Protein AF-A0A1C5WA79-F1 (afdb_monomer_lite)

pLDDT: mean 76.66, std 16.66, range [36.81, 98.44]

Foldseek 3Di:
DWEWEAAPPDQETEIPDAAEAQPAFDKYKYAHDQDPQKWKKWKDQDDPDDDTDIWIWGDDPRITITTDDNVVSNVVVDQAKTKMKIFIWDDDPPDIDRRHIYIHIYHYDPNDDDDDDDDPPVVVVVVVVVVVVVVVVVVVVVVVVVVVVVVVVVVVVVVVVVVVVVVVVVVVVVVVVVVVVVVVVVVVVVVVVVVVVVVVVVVVVVVVVVVVVVVVVVVVVVVVVVVVVVVVVVVVVVVVVVVVVVVVVVVVVVVVVVVVVVVLVVLLVVLVVLLVVLVVCVVDDPVSVVVSVVSPVVSVVSVVVSVVVVVVVVVVVVVVVVVVVVVVVVVVVVVVVVVVCVPDFDWDKDWFQKDKEFQFPKWAFPWKKFWKEKDWDKDALQFPAAQVPCPQFKDWPDDKDFPDQDQFFRKTKIKDLDAPTKIKGKAQDDAQFKKKKKKFKDKPPQQKKKKWKFWADPNDTDDTPDIDIDNDRIDMDMDTHHPNTIMMIIIHDDDDDDSHDMMMMMITLTGMGRDPDDDDGGGRPPSHMDLALSNFIDIDIDAFWKKKKKFQFFFPDWDKDADDDQFGIKIKTFGDDDAQFKKKKKWQFPAQKWKFFDAELPGTDTDGGDRDIDIGIHGHHPDPDLPSPQQDDNPDNTIGIITTHNPPDDDTDTPQTGMGTDDDDDDGDDIDMDMDTDRDIKYKDWDPDDAPDAHPVRIGIPIFMDTLVVQKTKAFKDKDQFDPAWDFDPPDDDFDWGKTKHQDLFFFQDAWFDKDKRHAAEDRDQDLPDDDFHWTFYNGSRRMIMGTDGPDHDVVSVRVSRRGMMMMGGTNDMDMDGHDPVSSVSSSVDMHDRGMMMIHMPSSIMMMTIGRRHPVVVVVVVVVVVVVVVVVVVVVVD

Structure (mmCIF, N/CA/C/O backbone):
data_AF-A0A1C5WA79-F1
#
_entry.id   AF-A0A1C5WA79-F1
#
loop_
_atom_site.group_PDB
_atom_site.id
_atom_site.type_symbol
_atom_site.label_atom_id
_atom_site.label_alt_id
_atom_site.label_comp_id
_atom_site.label_asym_id
_atom_site.label_entity_id
_atom_site.label_seq_id
_atom_site.pdbx_PDB_ins_code
_atom_site.Cartn_x
_atom_site.Cartn_y
_atom_site.Cartn_z
_atom_site.occupancy
_atom_site.B_iso_or_equiv
_atom_site.auth_seq_id
_atom_site.auth_comp_id
_atom_site.auth_asym_id
_atom_site.auth_atom_id
_atom_site.pdbx_PDB_model_num
ATOM 1 N N . MET A 1 1 ? 8.486 -41.969 -95.866 1.00 78.81 1 MET A N 1
ATOM 2 C CA . MET A 1 1 ? 8.172 -42.518 -94.530 1.00 78.81 1 MET A CA 1
ATOM 3 C C . MET A 1 1 ? 8.207 -44.036 -94.614 1.00 78.81 1 MET A C 1
ATOM 5 O O . MET A 1 1 ? 7.733 -44.586 -95.599 1.00 78.81 1 MET A O 1
ATOM 9 N N . ILE A 1 2 ? 8.750 -44.704 -93.601 1.00 89.62 2 ILE A N 1
ATOM 10 C CA . ILE A 1 2 ? 8.882 -46.162 -93.512 1.00 89.62 2 ILE A CA 1
ATOM 11 C C . ILE A 1 2 ? 8.309 -46.646 -92.180 1.00 89.62 2 ILE A C 1
ATOM 13 O O . ILE A 1 2 ? 8.464 -45.978 -91.162 1.00 89.62 2 ILE A O 1
ATOM 17 N N . THR A 1 3 ? 7.625 -47.791 -92.176 1.00 89.88 3 THR A N 1
ATOM 18 C CA . THR A 1 3 ? 6.953 -48.313 -90.974 1.00 89.88 3 THR A CA 1
ATOM 19 C C . THR A 1 3 ? 7.587 -49.619 -90.511 1.00 89.88 3 THR A C 1
ATOM 21 O O . THR A 1 3 ? 7.885 -50.493 -91.325 1.00 89.88 3 THR A O 1
ATOM 24 N N . ALA A 1 4 ? 7.758 -49.758 -89.201 1.00 90.12 4 ALA A N 1
ATOM 25 C CA . ALA A 1 4 ? 8.174 -50.971 -88.521 1.00 90.12 4 ALA A CA 1
ATOM 26 C C . ALA A 1 4 ? 7.133 -51.337 -87.459 1.00 90.12 4 ALA A C 1
ATOM 28 O O . ALA A 1 4 ? 6.782 -50.517 -86.610 1.00 90.12 4 ALA A O 1
ATOM 29 N N . VAL A 1 5 ? 6.630 -52.567 -87.521 1.00 88.69 5 VAL A N 1
ATOM 30 C CA . VAL A 1 5 ? 5.665 -53.098 -86.555 1.00 88.69 5 VAL A CA 1
ATOM 31 C C . VAL A 1 5 ? 6.384 -54.154 -85.727 1.00 88.69 5 VAL A C 1
ATOM 33 O O . VAL A 1 5 ? 6.909 -55.115 -86.284 1.00 88.69 5 VAL A O 1
ATOM 36 N N . ILE A 1 6 ? 6.458 -53.937 -84.416 1.00 87.50 6 ILE A N 1
ATOM 37 C CA . ILE A 1 6 ? 7.078 -54.860 -83.465 1.00 87.50 6 ILE A CA 1
ATOM 38 C C . ILE A 1 6 ? 5.951 -55.621 -82.770 1.00 87.50 6 ILE A C 1
ATOM 40 O O . ILE A 1 6 ? 5.177 -55.034 -82.015 1.00 87.50 6 ILE A O 1
ATOM 44 N N . ASP A 1 7 ? 5.859 -56.922 -83.033 1.00 82.38 7 ASP A N 1
ATOM 45 C CA . ASP A 1 7 ? 4.868 -57.785 -82.391 1.00 82.38 7 ASP A CA 1
ATOM 46 C C . ASP A 1 7 ? 5.255 -58.109 -80.939 1.00 82.38 7 ASP A C 1
ATOM 48 O O . ASP A 1 7 ? 6.431 -58.127 -80.562 1.00 82.38 7 ASP A O 1
ATOM 52 N N . ALA A 1 8 ? 4.252 -58.414 -80.111 1.00 73.56 8 ALA A N 1
ATOM 53 C CA . ALA A 1 8 ? 4.450 -58.714 -78.696 1.00 73.56 8 ALA A CA 1
ATOM 54 C C . ALA A 1 8 ? 5.451 -59.872 -78.485 1.00 73.56 8 ALA A C 1
ATOM 56 O O . ALA A 1 8 ? 5.249 -60.987 -78.966 1.00 73.56 8 ALA A O 1
ATOM 57 N N . GLY A 1 9 ? 6.527 -59.604 -77.737 1.00 70.50 9 GLY A N 1
ATOM 58 C CA . GLY A 1 9 ? 7.600 -60.563 -77.441 1.00 70.50 9 GLY A CA 1
ATOM 59 C C . GLY A 1 9 ? 8.776 -60.558 -78.428 1.00 70.50 9 GLY A C 1
ATOM 60 O O . GLY A 1 9 ? 9.727 -61.314 -78.227 1.00 70.50 9 GLY A O 1
ATOM 61 N N . GLN A 1 10 ? 8.753 -59.719 -79.472 1.00 80.75 10 GLN A N 1
ATOM 62 C CA . GLN A 1 10 ? 9.894 -59.519 -80.369 1.00 80.75 10 GLN A CA 1
ATOM 63 C C . GLN A 1 10 ? 10.755 -58.325 -79.938 1.00 80.75 10 GLN A C 1
ATOM 65 O O . GLN A 1 10 ? 10.253 -57.243 -79.662 1.00 80.75 10 GLN A O 1
ATOM 70 N N . HIS A 1 11 ? 12.077 -58.508 -79.964 1.00 80.94 11 HIS A N 1
ATOM 71 C CA . HIS A 1 11 ? 13.063 -57.441 -79.721 1.00 80.94 11 HIS A CA 1
ATOM 72 C C . HIS A 1 11 ? 13.777 -56.989 -81.004 1.00 80.94 11 HIS A C 1
ATOM 74 O O . HIS A 1 11 ? 14.628 -56.100 -80.989 1.00 80.94 11 HIS A O 1
ATOM 80 N N . TYR A 1 12 ? 13.442 -57.609 -82.138 1.00 85.81 12 TYR A N 1
ATOM 81 C CA . TYR A 1 12 ? 13.979 -57.272 -83.447 1.00 85.81 12 TYR A CA 1
ATOM 82 C C . TYR A 1 12 ? 12.901 -57.403 -84.519 1.00 85.81 12 TYR A C 1
ATOM 84 O O . TYR A 1 12 ? 12.246 -58.440 -84.589 1.00 85.81 12 TYR A O 1
ATOM 92 N N . CYS A 1 13 ? 12.784 -56.401 -85.388 1.00 86.88 13 CYS A N 1
ATOM 93 C CA . CYS A 1 13 ? 11.954 -56.475 -86.586 1.00 86.88 13 CYS A CA 1
ATOM 94 C C . CYS A 1 13 ? 12.652 -55.824 -87.790 1.00 86.88 13 CYS A C 1
ATOM 96 O O . CYS A 1 13 ? 13.552 -54.994 -87.647 1.00 86.88 13 CYS A O 1
ATOM 98 N N . GLN A 1 14 ? 12.225 -56.188 -88.996 1.00 88.88 14 GLN A N 1
ATOM 99 C CA . GLN A 1 14 ? 12.592 -55.475 -90.217 1.00 88.88 14 GLN A CA 1
ATOM 100 C C . GLN A 1 14 ? 11.422 -54.577 -90.622 1.00 88.88 14 GLN A C 1
ATOM 102 O O . GLN A 1 14 ? 10.264 -54.980 -90.521 1.00 88.88 14 GLN A O 1
ATOM 107 N N . ALA A 1 15 ? 11.717 -53.360 -91.064 1.00 87.50 15 ALA A N 1
ATOM 108 C CA . ALA A 1 15 ? 10.700 -52.458 -91.574 1.00 87.50 15 ALA A CA 1
ATOM 109 C C . ALA A 1 15 ? 10.029 -53.008 -92.847 1.00 87.50 15 ALA A C 1
ATOM 111 O O . ALA A 1 15 ? 10.624 -53.762 -93.618 1.00 87.50 15 ALA A O 1
ATOM 112 N N . VAL A 1 16 ? 8.769 -52.624 -93.048 1.00 83.69 16 VAL A N 1
ATOM 113 C CA . VAL A 1 16 ? 7.847 -53.257 -94.007 1.00 83.69 16 VAL A CA 1
ATOM 114 C C . VAL A 1 16 ? 8.142 -52.871 -95.468 1.00 83.69 16 VAL A C 1
ATOM 116 O O . VAL A 1 16 ? 7.716 -53.567 -96.387 1.00 83.69 16 VAL A O 1
ATOM 119 N N . SER A 1 17 ? 8.895 -51.794 -95.704 1.00 84.75 17 SER A N 1
ATOM 120 C CA . SER A 1 17 ? 9.279 -51.313 -97.038 1.00 84.75 17 SER A CA 1
ATOM 121 C C . SER A 1 17 ? 10.778 -51.009 -97.125 1.00 84.75 17 SER A C 1
ATOM 123 O O . SER A 1 17 ? 11.449 -50.898 -96.103 1.00 84.75 17 SER A O 1
ATOM 125 N N . ASP A 1 18 ? 11.298 -50.843 -98.342 1.00 88.06 18 ASP A N 1
ATOM 126 C CA . ASP A 1 18 ? 12.673 -50.384 -98.570 1.00 88.06 18 ASP A CA 1
ATOM 127 C C . ASP A 1 18 ? 12.715 -48.841 -98.669 1.00 88.06 18 ASP A C 1
ATOM 129 O O . ASP A 1 18 ? 11.763 -48.207 -99.131 1.00 88.06 18 ASP A O 1
ATOM 133 N N . LEU A 1 19 ? 13.822 -48.240 -98.235 1.00 89.44 19 LEU A N 1
ATOM 134 C CA . LEU A 1 19 ? 14.186 -46.831 -98.424 1.00 89.44 19 LEU A CA 1
ATOM 135 C C . LEU A 1 19 ? 15.021 -46.663 -99.698 1.00 89.44 19 LEU A C 1
ATOM 137 O O . LEU A 1 19 ? 15.555 -47.638 -100.226 1.00 89.44 19 LEU A O 1
ATOM 141 N N . TRP A 1 20 ? 15.191 -45.425 -100.163 1.00 87.88 20 TRP A N 1
ATOM 142 C CA . TRP A 1 20 ? 16.032 -45.098 -101.319 1.00 87.88 20 TRP A CA 1
ATOM 143 C C . TRP A 1 20 ? 17.112 -44.083 -100.954 1.00 87.88 20 TRP A C 1
ATOM 145 O O . TRP A 1 20 ? 16.859 -43.136 -100.212 1.00 87.88 20 TRP A O 1
ATOM 155 N N . GLN A 1 21 ? 18.312 -44.262 -101.506 1.00 86.62 21 GLN A N 1
ATOM 156 C CA . GLN A 1 21 ? 19.417 -43.322 -101.320 1.00 86.62 21 GLN A CA 1
ATOM 157 C C . GLN A 1 21 ? 19.034 -41.929 -101.857 1.00 86.62 21 GLN A C 1
ATOM 159 O O . GLN A 1 21 ? 18.347 -41.827 -102.879 1.00 86.62 21 GLN A O 1
ATOM 164 N N . TRP A 1 22 ? 19.461 -40.855 -101.188 1.00 83.81 22 TRP A N 1
ATOM 165 C CA . TRP A 1 22 ? 19.121 -39.453 -101.520 1.00 83.81 22 TRP A CA 1
ATOM 166 C C . TRP A 1 22 ? 17.640 -39.072 -101.366 1.00 83.81 22 TRP A C 1
ATOM 168 O O . TRP A 1 22 ? 17.233 -37.999 -101.807 1.00 83.81 22 TRP A O 1
ATOM 178 N N . ASP A 1 23 ? 16.801 -39.949 -100.815 1.00 84.88 23 ASP A N 1
ATOM 179 C CA . ASP A 1 23 ? 15.409 -39.626 -100.502 1.00 84.88 23 ASP A CA 1
ATOM 180 C C . ASP A 1 23 ? 15.348 -38.993 -99.110 1.00 84.88 23 ASP A C 1
ATOM 182 O O . ASP A 1 23 ? 15.160 -39.690 -98.123 1.00 84.88 23 ASP A O 1
ATOM 186 N N . TYR A 1 24 ? 15.620 -37.693 -99.014 1.00 87.06 24 TYR A N 1
ATOM 187 C CA . TYR A 1 24 ? 15.736 -36.988 -97.734 1.00 87.06 24 TYR A CA 1
ATOM 188 C C . TYR A 1 24 ? 14.386 -36.780 -97.026 1.00 87.06 24 TYR A C 1
ATOM 190 O O . TYR A 1 24 ? 13.317 -36.856 -97.633 1.00 87.06 24 TYR A O 1
ATOM 198 N N . GLY A 1 25 ? 14.431 -36.504 -95.720 1.00 82.50 25 GLY A N 1
ATOM 199 C CA . GLY A 1 25 ? 13.254 -36.205 -94.899 1.00 82.50 25 GLY A CA 1
ATOM 200 C C . GLY A 1 25 ? 12.413 -37.433 -94.536 1.00 82.50 25 GLY A C 1
ATOM 201 O O . GLY A 1 25 ? 11.238 -37.310 -94.192 1.00 82.50 25 GLY A O 1
ATOM 202 N N . GLN A 1 26 ? 12.984 -38.635 -94.627 1.00 89.81 26 GLN A N 1
ATOM 203 C CA . GLN A 1 26 ? 12.268 -39.868 -94.305 1.00 89.81 26 GLN A CA 1
ATOM 204 C C . GLN A 1 26 ? 12.088 -40.019 -92.796 1.00 89.81 26 GLN A C 1
ATOM 206 O O . GLN A 1 26 ? 12.969 -39.710 -92.000 1.00 89.81 26 GLN A O 1
ATOM 211 N N . THR A 1 27 ? 10.950 -40.577 -92.401 1.00 91.06 27 THR A N 1
ATOM 212 C CA . THR A 1 27 ? 10.601 -40.831 -90.998 1.00 91.06 27 THR A CA 1
ATOM 213 C C . THR A 1 27 ? 10.370 -42.321 -90.794 1.00 91.06 27 THR A C 1
ATOM 215 O O . THR A 1 27 ? 9.658 -42.939 -91.590 1.00 91.06 27 THR A O 1
ATOM 218 N N . LEU A 1 28 ? 10.953 -42.885 -89.737 1.00 93.06 28 LEU A N 1
ATOM 219 C CA . LEU A 1 28 ? 10.660 -44.213 -89.214 1.00 93.06 28 LEU A CA 1
ATOM 220 C C . LEU A 1 28 ? 9.462 -44.130 -88.264 1.00 93.06 28 LEU A C 1
ATOM 222 O O . LEU A 1 28 ? 9.499 -43.419 -87.263 1.00 93.06 28 LEU A O 1
ATOM 226 N N . ARG A 1 29 ? 8.418 -44.895 -88.566 1.00 93.44 29 ARG A N 1
ATOM 227 C CA . ARG A 1 29 ? 7.208 -45.038 -87.758 1.00 93.44 29 ARG A CA 1
ATOM 228 C C . ARG A 1 29 ? 7.215 -46.397 -87.064 1.00 93.44 29 ARG A C 1
ATOM 230 O O . ARG A 1 29 ? 7.188 -47.419 -87.746 1.00 93.44 29 ARG A O 1
ATOM 237 N N . ILE A 1 30 ? 7.255 -46.417 -85.736 1.00 91.81 30 ILE A N 1
ATOM 238 C CA . ILE A 1 30 ? 7.292 -47.632 -84.912 1.00 91.81 30 ILE A CA 1
ATOM 239 C C . ILE A 1 30 ? 5.918 -47.851 -84.277 1.00 91.81 30 ILE A C 1
ATOM 241 O O . ILE A 1 30 ? 5.341 -46.934 -83.690 1.00 91.81 30 ILE A O 1
ATOM 245 N N . GLN A 1 31 ? 5.387 -49.063 -84.421 1.00 88.94 31 GLN A N 1
ATOM 246 C CA . GLN A 1 31 ? 4.061 -49.456 -83.936 1.00 88.94 31 GLN A CA 1
ATOM 247 C C . GLN A 1 31 ? 4.096 -50.846 -83.291 1.00 88.94 31 GLN A C 1
ATOM 249 O O . GLN A 1 31 ? 5.039 -51.607 -83.496 1.00 88.94 31 GLN A O 1
ATOM 254 N N . GLY A 1 32 ? 3.049 -51.193 -82.537 1.00 82.69 32 GLY A N 1
ATOM 255 C CA . GLY A 1 32 ? 2.876 -52.521 -81.924 1.00 82.69 32 GLY A CA 1
ATOM 256 C C . GLY A 1 32 ? 3.444 -52.654 -80.506 1.00 82.69 32 GLY A C 1
ATOM 257 O O . GLY A 1 32 ? 3.037 -53.546 -79.766 1.00 82.69 32 GLY A O 1
ATOM 258 N N . VAL A 1 33 ? 4.285 -51.708 -80.078 1.00 83.25 33 VAL A N 1
ATOM 259 C CA . VAL A 1 33 ? 4.837 -51.621 -78.717 1.00 83.25 33 VAL A CA 1
ATOM 260 C C . VAL A 1 33 ? 4.522 -50.273 -78.074 1.00 83.25 33 VAL A C 1
ATOM 262 O O . VAL A 1 33 ? 4.449 -49.246 -78.747 1.00 83.25 33 VAL A O 1
ATOM 265 N N . LYS A 1 34 ? 4.330 -50.268 -76.750 1.00 82.94 34 LYS A N 1
ATOM 266 C CA . LYS A 1 34 ? 4.035 -49.050 -75.988 1.00 82.94 34 LYS A CA 1
ATOM 267 C C . LYS A 1 34 ? 5.338 -48.381 -75.554 1.00 82.94 34 LYS A C 1
ATOM 269 O O . LYS A 1 34 ? 5.921 -48.769 -74.546 1.00 82.94 34 LYS A O 1
ATOM 274 N N . LEU A 1 35 ? 5.772 -47.380 -76.313 1.00 85.19 35 LEU A N 1
ATOM 275 C CA . LEU A 1 35 ? 6.952 -46.573 -75.998 1.00 85.19 35 LEU A CA 1
ATOM 276 C C . LEU A 1 35 ? 6.569 -45.315 -75.186 1.00 85.19 35 LEU A C 1
ATOM 278 O O . LEU A 1 35 ? 5.419 -44.867 -75.265 1.00 85.19 35 LEU A O 1
ATOM 282 N N . PRO A 1 36 ? 7.492 -44.739 -74.390 1.00 85.12 36 PRO A N 1
ATOM 283 C CA . PRO A 1 36 ? 7.267 -43.477 -73.679 1.00 85.12 36 PRO A CA 1
ATOM 284 C C . PRO A 1 36 ? 6.944 -42.304 -74.620 1.00 85.12 36 PRO A C 1
ATOM 286 O O . PRO A 1 36 ? 7.190 -42.377 -75.825 1.00 85.12 36 PRO A O 1
ATOM 289 N N . ALA A 1 37 ? 6.425 -41.197 -74.069 1.00 85.81 37 ALA A N 1
ATOM 290 C CA . ALA A 1 37 ? 6.042 -40.006 -74.844 1.00 85.81 37 ALA A CA 1
ATOM 291 C C . ALA A 1 37 ? 7.196 -39.435 -75.695 1.00 85.81 37 ALA A C 1
ATOM 293 O O . ALA A 1 37 ? 6.962 -38.953 -76.802 1.00 85.81 37 ALA A O 1
ATOM 294 N N . ALA A 1 38 ? 8.432 -39.549 -75.202 1.00 86.94 38 ALA A N 1
ATOM 295 C CA . ALA A 1 38 ? 9.655 -39.304 -75.952 1.00 86.94 38 ALA A CA 1
ATOM 296 C C . ALA A 1 38 ? 10.641 -40.454 -75.706 1.00 86.94 38 ALA A C 1
ATOM 298 O O . ALA A 1 38 ? 10.793 -40.890 -74.565 1.00 86.94 38 ALA A O 1
ATOM 299 N N . VAL A 1 39 ? 11.291 -40.954 -76.758 1.00 87.12 39 VAL A N 1
ATOM 300 C CA . VAL A 1 39 ? 12.211 -42.101 -76.673 1.00 87.12 39 VAL A CA 1
ATOM 301 C C . VAL A 1 39 ? 13.469 -41.861 -77.500 1.00 87.12 39 VAL A C 1
ATOM 303 O O . VAL A 1 39 ? 13.399 -41.320 -78.604 1.00 87.12 39 VAL A O 1
ATOM 306 N N . GLU A 1 40 ? 14.627 -42.255 -76.975 1.00 88.56 40 GLU A N 1
ATOM 307 C CA . GLU A 1 40 ? 15.891 -42.144 -77.698 1.00 88.56 40 GLU A CA 1
ATOM 308 C C . GLU A 1 40 ? 16.052 -43.300 -78.694 1.00 88.56 40 GLU A C 1
ATOM 310 O O . GLU A 1 40 ? 15.905 -44.477 -78.350 1.00 88.56 40 GLU A O 1
ATOM 315 N N . VAL A 1 41 ? 16.373 -42.959 -79.944 1.00 89.81 41 VAL A N 1
ATOM 316 C CA . VAL A 1 41 ? 16.625 -43.924 -81.013 1.00 89.81 41 VAL A CA 1
ATOM 317 C C . VAL A 1 41 ? 17.952 -43.615 -81.688 1.00 89.81 41 VAL A C 1
ATOM 319 O O . VAL A 1 41 ? 18.167 -42.527 -82.227 1.00 89.81 41 VAL A O 1
ATOM 322 N N . GLN A 1 42 ? 18.846 -44.596 -81.678 1.00 90.94 42 GLN A N 1
ATOM 323 C CA . GLN A 1 42 ? 20.182 -44.487 -82.255 1.00 90.94 42 GLN A CA 1
ATOM 324 C C . GLN A 1 42 ? 20.222 -45.191 -83.609 1.00 90.94 42 GLN A C 1
ATOM 326 O O . GLN A 1 42 ? 19.896 -46.373 -83.704 1.00 90.94 42 GLN A O 1
ATOM 331 N N . PHE A 1 43 ? 20.618 -44.478 -84.663 1.00 91.62 43 PHE A N 1
ATOM 332 C CA . PHE A 1 43 ? 20.709 -45.019 -86.018 1.00 91.62 43 PHE A CA 1
ATOM 333 C C . PHE A 1 43 ? 22.155 -45.322 -86.403 1.00 91.62 43 PHE A C 1
ATOM 335 O O . PHE A 1 43 ? 23.038 -44.508 -86.153 1.00 91.62 43 PHE A O 1
ATOM 342 N N . SER A 1 44 ? 22.404 -46.454 -87.058 1.00 88.94 44 SER A N 1
ATOM 343 C CA . SER A 1 44 ? 23.724 -46.812 -87.590 1.00 88.94 44 SER A CA 1
ATOM 344 C C . SER A 1 44 ? 23.610 -47.666 -88.847 1.00 88.94 44 SER A C 1
ATOM 346 O O . SER A 1 44 ? 22.622 -48.364 -89.041 1.00 88.94 44 SER A O 1
ATOM 348 N N . THR A 1 45 ? 24.625 -47.651 -89.706 1.00 85.44 45 THR A N 1
ATOM 349 C CA . THR A 1 45 ? 24.726 -48.568 -90.856 1.00 85.44 45 THR A CA 1
ATOM 350 C C . THR A 1 45 ? 25.392 -49.900 -90.499 1.00 85.44 45 THR A C 1
ATOM 352 O O . THR A 1 45 ? 25.440 -50.808 -91.330 1.00 85.44 45 THR A O 1
ATOM 355 N N . THR A 1 46 ? 25.876 -50.067 -89.262 1.00 81.06 46 THR A N 1
ATOM 356 C CA . THR A 1 46 ? 26.464 -51.320 -88.770 1.00 81.06 46 THR A CA 1
ATOM 357 C C . THR A 1 46 ? 25.613 -51.946 -87.661 1.00 81.06 46 THR A C 1
ATOM 359 O O . THR A 1 46 ? 24.945 -51.265 -86.889 1.00 81.06 46 THR A O 1
ATOM 362 N N . GLU A 1 47 ? 25.601 -53.282 -87.584 1.00 78.38 47 GLU A N 1
ATOM 363 C CA . GLU A 1 47 ? 24.656 -53.999 -86.711 1.00 78.38 47 GLU A CA 1
ATOM 364 C C . GLU A 1 47 ? 25.095 -54.071 -85.234 1.00 78.38 47 GLU A C 1
ATOM 366 O O . GLU A 1 47 ? 24.244 -54.224 -84.357 1.00 78.38 47 GLU A O 1
ATOM 371 N N . ARG A 1 48 ? 26.402 -54.038 -84.928 1.00 65.25 48 ARG A N 1
ATOM 372 C CA . ARG A 1 48 ? 26.897 -54.274 -83.551 1.00 65.25 48 ARG A CA 1
ATOM 373 C C . ARG A 1 48 ? 28.075 -53.409 -83.088 1.00 65.25 48 ARG A C 1
ATOM 375 O O . ARG A 1 48 ? 28.348 -53.419 -81.893 1.00 65.25 48 ARG A O 1
ATOM 382 N N . ILE A 1 49 ? 28.782 -52.697 -83.975 1.00 53.66 49 ILE A N 1
ATOM 383 C CA . ILE A 1 49 ? 29.948 -51.855 -83.630 1.00 53.66 49 ILE A CA 1
ATOM 384 C C . ILE A 1 49 ? 30.072 -50.741 -84.687 1.00 53.66 49 ILE A C 1
ATOM 386 O O . ILE A 1 49 ? 30.302 -51.046 -85.859 1.00 53.66 49 ILE A O 1
ATOM 390 N N . GLY A 1 50 ? 29.897 -49.470 -84.313 1.00 63.84 50 GLY A N 1
ATOM 391 C CA . GLY A 1 50 ? 30.054 -48.334 -85.232 1.00 63.84 50 GLY A CA 1
ATOM 392 C C . GLY A 1 50 ? 29.565 -46.997 -84.673 1.00 63.84 50 GLY A C 1
ATOM 393 O O . GLY A 1 50 ? 29.032 -46.942 -83.567 1.00 63.84 50 GLY A O 1
ATOM 394 N N . GLU A 1 51 ? 29.757 -45.928 -85.449 1.00 74.06 51 GLU A N 1
ATOM 395 C CA . GLU A 1 51 ? 29.215 -44.598 -85.153 1.00 74.06 51 GLU A CA 1
ATOM 396 C C . GLU A 1 51 ? 27.683 -44.615 -85.261 1.00 74.06 51 GLU A C 1
ATOM 398 O O . GLU A 1 51 ? 27.105 -45.161 -86.209 1.00 74.06 51 GLU A O 1
ATOM 403 N N . THR A 1 52 ? 27.021 -44.031 -84.265 1.00 83.69 52 THR A N 1
ATOM 404 C CA . THR A 1 52 ? 25.563 -43.911 -84.198 1.00 83.69 52 THR A CA 1
ATOM 405 C C . THR A 1 52 ? 25.147 -42.450 -84.278 1.00 83.69 52 THR A C 1
ATOM 407 O O . THR A 1 52 ? 25.781 -41.586 -83.675 1.00 83.69 52 THR A O 1
ATOM 410 N N . VAL A 1 53 ? 24.030 -42.174 -84.946 1.00 85.06 53 VAL A N 1
ATOM 411 C CA . VAL A 1 53 ? 23.382 -40.861 -84.947 1.00 85.06 53 VAL A CA 1
ATOM 412 C C . VAL A 1 53 ? 22.093 -40.943 -84.139 1.00 85.06 53 VAL A C 1
ATOM 414 O O . VAL A 1 53 ? 21.166 -41.666 -84.505 1.00 85.06 53 VAL A O 1
ATOM 417 N N . THR A 1 54 ? 22.026 -40.187 -83.048 1.00 88.31 54 THR A N 1
ATOM 418 C CA . THR A 1 54 ? 20.869 -40.177 -82.146 1.00 88.31 54 THR A CA 1
ATOM 419 C C . THR A 1 54 ? 19.761 -39.249 -82.649 1.00 88.31 54 THR A C 1
ATOM 421 O O . THR A 1 54 ? 20.010 -38.147 -83.160 1.00 88.31 54 THR A O 1
ATOM 424 N N . ARG A 1 55 ? 18.512 -39.693 -82.492 1.00 88.25 55 ARG A N 1
ATOM 425 C CA . ARG A 1 55 ? 17.285 -38.916 -82.701 1.00 88.25 55 ARG A CA 1
ATOM 426 C C . ARG A 1 55 ? 16.285 -39.218 -81.591 1.00 88.25 55 ARG A C 1
ATOM 428 O O . ARG A 1 55 ? 16.319 -40.285 -80.988 1.00 88.25 55 ARG A O 1
ATOM 435 N N . ILE A 1 56 ? 15.385 -38.271 -81.350 1.00 88.38 56 ILE A N 1
ATOM 436 C CA . ILE A 1 56 ? 14.278 -38.444 -80.411 1.00 88.38 56 ILE A CA 1
ATOM 437 C C . ILE A 1 56 ? 13.024 -38.807 -81.199 1.00 88.38 56 ILE A C 1
ATOM 439 O O . ILE A 1 56 ? 12.649 -38.101 -82.136 1.00 88.38 56 ILE A O 1
ATOM 443 N N . GLY A 1 57 ? 12.402 -39.917 -80.820 1.00 87.75 57 GLY A N 1
ATOM 444 C CA . GLY A 1 57 ? 11.075 -40.306 -81.266 1.00 87.75 57 GLY A CA 1
ATOM 445 C C . GLY A 1 57 ? 9.997 -39.671 -80.410 1.00 87.75 57 GLY A C 1
ATOM 446 O O . GLY A 1 57 ? 10.132 -39.649 -79.188 1.00 87.75 57 GLY A O 1
ATOM 447 N N . VAL A 1 58 ? 8.923 -39.193 -81.035 1.00 88.62 58 VAL A N 1
ATOM 448 C CA . VAL A 1 58 ? 7.749 -38.657 -80.333 1.00 88.62 58 VAL A CA 1
ATOM 449 C C . VAL A 1 58 ? 6.604 -39.648 -80.467 1.00 88.62 58 VAL A C 1
ATOM 451 O O . VAL A 1 58 ? 6.265 -40.057 -81.578 1.00 88.62 58 VAL A O 1
ATOM 454 N N . THR A 1 59 ? 6.015 -40.033 -79.335 1.00 87.75 59 THR A N 1
ATOM 455 C CA . THR A 1 59 ? 4.907 -40.990 -79.291 1.00 87.75 59 THR A CA 1
ATOM 456 C C . THR A 1 59 ? 3.590 -40.265 -79.061 1.00 87.75 59 THR A C 1
ATOM 458 O O . THR A 1 59 ? 3.382 -39.660 -78.009 1.00 87.75 59 THR A O 1
ATOM 461 N N . GLN A 1 60 ? 2.674 -40.375 -80.019 1.00 84.12 60 GLN A N 1
ATOM 462 C CA . GLN A 1 60 ? 1.286 -39.930 -79.884 1.00 84.12 60 GLN A CA 1
ATOM 463 C C . GLN A 1 60 ? 0.359 -41.092 -80.240 1.00 84.12 60 GLN A C 1
ATOM 465 O O . GLN A 1 60 ? 0.598 -41.815 -81.203 1.00 84.12 60 GLN A O 1
ATOM 470 N N . GLU A 1 61 ? -0.658 -41.319 -79.406 1.00 81.25 61 GLU A N 1
ATOM 471 C CA . GLU A 1 61 ? -1.674 -42.369 -79.608 1.00 81.25 61 GLU A CA 1
ATOM 472 C C . GLU A 1 61 ? -1.103 -43.784 -79.871 1.00 81.25 61 GLU A C 1
ATOM 474 O O . GLU A 1 61 ? -1.688 -44.591 -80.588 1.00 81.25 61 GLU A O 1
ATOM 479 N N . GLY A 1 62 ? 0.050 -44.112 -79.271 1.00 78.94 62 GLY A N 1
ATOM 480 C CA . GLY A 1 62 ? 0.683 -45.434 -79.395 1.00 78.94 62 GLY A CA 1
ATOM 481 C C . GLY A 1 62 ? 1.502 -45.648 -80.674 1.00 78.94 62 GLY A C 1
ATOM 482 O O . GLY A 1 62 ? 1.897 -46.777 -80.960 1.00 78.94 62 GLY A O 1
ATOM 483 N N . VAL A 1 63 ? 1.773 -44.580 -81.428 1.00 86.81 63 VAL A N 1
ATOM 484 C CA . VAL A 1 63 ? 2.645 -44.579 -82.606 1.00 86.81 63 VAL A CA 1
ATOM 485 C C . VAL A 1 63 ? 3.826 -43.656 -82.346 1.00 86.81 63 VAL A C 1
ATOM 487 O O . VAL A 1 63 ? 3.632 -42.489 -82.009 1.00 86.81 63 VAL A O 1
ATOM 490 N N . THR A 1 64 ? 5.041 -44.165 -82.528 1.00 91.50 64 THR A N 1
ATOM 491 C CA . THR A 1 64 ? 6.263 -43.369 -82.375 1.00 91.50 64 THR A CA 1
ATOM 492 C C . THR A 1 64 ? 6.823 -43.007 -83.738 1.00 91.50 64 THR A C 1
ATOM 494 O O . THR A 1 64 ? 7.110 -43.891 -84.545 1.00 91.50 64 THR A O 1
ATOM 497 N N . GLU A 1 65 ? 7.016 -41.717 -83.992 1.00 91.69 65 GLU A N 1
ATOM 498 C CA . GLU A 1 65 ? 7.638 -41.224 -85.221 1.00 91.69 65 GLU A CA 1
ATOM 499 C C . GLU A 1 65 ? 9.024 -40.652 -84.938 1.00 91.69 65 GLU A C 1
ATOM 501 O O . GLU A 1 65 ? 9.217 -39.870 -84.006 1.00 91.69 65 GLU A O 1
ATOM 506 N N . VAL A 1 66 ? 9.998 -41.072 -85.746 1.00 91.81 66 VAL A N 1
ATOM 507 C CA . VAL A 1 66 ? 11.411 -40.731 -85.585 1.00 91.81 66 VAL A CA 1
ATOM 508 C C . VAL A 1 66 ? 11.990 -40.327 -86.940 1.00 91.81 66 VAL A C 1
ATOM 510 O O . VAL A 1 66 ? 11.955 -41.132 -87.872 1.00 91.81 66 VAL A O 1
ATOM 513 N N . PRO A 1 67 ? 12.546 -39.119 -87.105 1.00 91.56 67 PRO A N 1
ATOM 514 C CA . PRO A 1 67 ? 13.188 -38.741 -88.360 1.00 91.56 67 PRO A CA 1
ATOM 515 C C . PRO A 1 67 ? 14.456 -39.575 -88.585 1.00 91.56 67 PRO A C 1
ATOM 517 O O . PRO A 1 67 ? 15.302 -39.679 -87.697 1.00 91.56 67 PRO A O 1
ATOM 520 N N . ILE A 1 68 ? 14.603 -40.155 -89.774 1.00 90.56 68 ILE A N 1
ATOM 521 C CA . ILE A 1 68 ? 15.808 -40.882 -90.180 1.00 90.56 68 ILE A CA 1
ATOM 522 C C . ILE A 1 68 ? 16.860 -39.845 -90.582 1.00 90.56 68 ILE A C 1
ATOM 524 O O . ILE A 1 68 ? 16.550 -38.945 -91.360 1.00 90.56 68 ILE A O 1
ATOM 528 N N . PRO A 1 69 ? 18.099 -39.922 -90.069 1.00 90.25 69 PRO A N 1
ATOM 529 C CA . PRO A 1 69 ? 19.142 -38.981 -90.454 1.00 90.25 69 PRO A CA 1
ATOM 530 C C . PRO A 1 69 ? 19.449 -39.048 -91.954 1.00 90.25 69 PRO A C 1
ATOM 532 O O . PRO A 1 69 ? 19.867 -40.091 -92.458 1.00 90.25 69 PRO A O 1
ATOM 535 N N . ASP A 1 70 ? 19.310 -37.912 -92.639 1.00 87.00 70 ASP A N 1
ATOM 536 C CA . ASP A 1 70 ? 19.573 -37.794 -94.077 1.00 87.00 70 ASP A CA 1
ATOM 537 C C . ASP A 1 70 ? 20.992 -38.236 -94.452 1.00 87.00 70 ASP A C 1
ATOM 539 O O . ASP A 1 70 ? 21.175 -38.910 -95.459 1.00 87.00 70 ASP A O 1
ATOM 543 N N . THR A 1 71 ? 21.981 -37.981 -93.591 1.00 86.38 71 THR A N 1
ATOM 544 C CA . THR A 1 71 ? 23.377 -38.412 -93.782 1.00 86.38 71 THR A CA 1
ATOM 545 C C . THR A 1 71 ? 23.530 -39.929 -93.914 1.00 86.38 71 THR A C 1
ATOM 547 O O . THR A 1 71 ? 24.402 -40.408 -94.635 1.00 86.38 71 THR A O 1
ATOM 550 N N . LEU A 1 72 ? 22.664 -40.716 -93.266 1.00 86.88 72 LEU A N 1
ATOM 551 C CA . LEU A 1 72 ? 22.670 -42.173 -93.401 1.00 86.88 72 LEU A CA 1
ATOM 552 C C . LEU A 1 72 ? 21.959 -42.628 -94.684 1.00 86.88 72 LEU A C 1
ATOM 554 O O . LEU A 1 72 ? 22.240 -43.718 -95.173 1.00 86.88 72 LEU A O 1
ATOM 558 N N . LEU A 1 73 ? 21.098 -41.795 -95.275 1.00 86.75 73 LEU A N 1
ATOM 559 C CA . LEU A 1 73 ? 20.466 -42.020 -96.583 1.00 86.75 73 LEU A CA 1
ATOM 560 C C . LEU A 1 73 ? 21.366 -41.609 -97.760 1.00 86.75 73 LEU A C 1
ATOM 562 O O . LEU A 1 73 ? 21.038 -41.901 -98.906 1.00 86.75 73 LEU A O 1
ATOM 566 N N . GLU A 1 74 ? 22.509 -40.972 -97.499 1.00 85.12 74 GLU A N 1
ATOM 567 C CA . GLU A 1 74 ? 23.556 -40.718 -98.502 1.00 85.12 74 GLU A CA 1
ATOM 568 C C . GLU A 1 74 ? 24.480 -41.927 -98.689 1.00 85.12 74 GLU A C 1
ATOM 570 O O . GLU A 1 74 ? 25.057 -42.117 -99.759 1.00 85.12 74 GLU A O 1
ATOM 575 N N . GLY A 1 75 ? 24.625 -42.769 -97.659 1.00 72.31 75 GLY A N 1
ATOM 576 C CA . GLY A 1 75 ? 25.328 -44.054 -97.745 1.00 72.31 75 GLY A CA 1
ATOM 577 C C . GLY A 1 75 ? 26.833 -43.960 -98.021 1.00 72.31 75 GLY A C 1
ATOM 578 O O . GLY A 1 75 ? 27.424 -44.939 -98.470 1.00 72.31 75 GLY A O 1
ATOM 579 N N . GLY A 1 76 ? 27.460 -42.798 -97.800 1.00 72.44 76 GLY A N 1
ATOM 580 C CA . GLY A 1 76 ? 28.892 -42.592 -98.059 1.00 72.44 76 GLY A CA 1
ATOM 581 C C . GLY A 1 76 ? 29.286 -42.774 -99.530 1.00 72.44 76 GLY A C 1
ATOM 582 O O . GLY A 1 76 ? 30.362 -43.293 -99.806 1.00 72.44 76 GLY A O 1
ATOM 583 N N . GLU A 1 77 ? 28.394 -42.411 -100.461 1.00 66.19 77 GLU A N 1
ATOM 584 C CA . GLU A 1 77 ? 28.553 -42.584 -101.919 1.00 66.19 77 GLU A CA 1
ATOM 585 C C . GLU A 1 77 ? 28.656 -44.046 -102.397 1.00 66.19 77 GLU A C 1
ATOM 587 O O . GLU A 1 77 ? 29.053 -44.318 -103.533 1.00 66.19 77 GLU A O 1
ATOM 592 N N . THR A 1 78 ? 28.249 -45.012 -101.565 1.00 71.50 78 THR A N 1
ATOM 593 C CA . THR A 1 78 ? 28.146 -46.409 -102.004 1.00 71.50 78 THR A CA 1
ATOM 594 C C . THR A 1 78 ? 27.153 -46.558 -103.159 1.00 71.50 78 THR A C 1
ATOM 596 O O . THR A 1 78 ? 26.111 -45.903 -103.204 1.00 71.50 78 THR A O 1
ATOM 599 N N . THR A 1 79 ? 27.469 -47.461 -104.085 1.00 76.75 79 THR A N 1
ATOM 600 C CA . THR A 1 79 ? 26.607 -47.847 -105.216 1.00 76.75 79 THR A CA 1
ATOM 601 C C . THR A 1 79 ? 25.888 -49.178 -104.975 1.00 76.75 79 THR A C 1
ATOM 603 O O . THR A 1 79 ? 25.187 -49.669 -105.858 1.00 76.75 79 THR A O 1
ATOM 606 N N . GLN A 1 80 ? 26.061 -49.772 -103.790 1.00 83.56 80 GLN A N 1
ATOM 607 C CA . GLN A 1 80 ? 25.421 -51.023 -103.381 1.00 83.56 80 GLN A CA 1
ATOM 608 C C . GLN A 1 80 ? 24.355 -50.767 -102.317 1.00 83.56 80 GLN A C 1
ATOM 610 O O . GLN A 1 80 ? 24.526 -49.893 -101.469 1.00 83.56 80 GLN A O 1
ATOM 615 N N . ASP A 1 81 ? 23.289 -51.567 -102.335 1.00 89.00 81 ASP A N 1
ATOM 616 C CA . ASP A 1 81 ? 22.261 -51.551 -101.294 1.00 89.00 81 ASP A CA 1
ATOM 617 C C . ASP A 1 81 ? 22.875 -51.805 -99.910 1.00 89.00 81 ASP A C 1
ATOM 619 O O . ASP A 1 81 ? 23.758 -52.652 -99.747 1.00 89.00 81 ASP A O 1
ATOM 623 N N . TYR A 1 82 ? 22.377 -51.099 -98.900 1.00 89.75 82 TYR A N 1
ATOM 624 C CA . TYR A 1 82 ? 22.870 -51.195 -97.527 1.00 89.75 82 TYR A CA 1
ATOM 625 C C . TYR A 1 82 ? 21.719 -51.140 -96.522 1.00 89.75 82 TYR A C 1
ATOM 627 O O . TYR A 1 82 ? 20.573 -50.872 -96.877 1.00 89.75 82 TYR A O 1
ATOM 635 N N . THR A 1 83 ? 22.002 -51.434 -95.255 1.00 90.81 83 THR A N 1
ATOM 636 C CA . THR A 1 83 ? 20.985 -51.473 -94.197 1.00 90.81 83 THR A CA 1
ATOM 637 C C . THR A 1 83 ? 21.278 -50.406 -93.157 1.00 90.81 83 THR A C 1
ATOM 639 O O . THR A 1 83 ? 22.406 -50.298 -92.683 1.00 90.81 83 THR A O 1
ATOM 642 N N . ILE A 1 84 ? 20.250 -49.655 -92.769 1.00 91.94 84 ILE A N 1
ATOM 643 C CA . ILE A 1 84 ? 20.261 -48.798 -91.586 1.00 91.94 84 ILE A CA 1
ATOM 644 C C . ILE A 1 84 ? 19.563 -49.553 -90.454 1.00 91.94 84 ILE A C 1
ATOM 646 O O . ILE A 1 84 ? 18.450 -50.054 -90.611 1.00 91.94 84 ILE A O 1
ATOM 650 N N . TYR A 1 85 ? 20.210 -49.621 -89.302 1.00 91.06 85 TYR A N 1
ATOM 651 C CA . TYR A 1 85 ? 19.675 -50.149 -88.058 1.00 91.06 85 TYR A CA 1
ATOM 652 C C . TYR A 1 85 ? 19.274 -48.997 -87.143 1.00 91.06 85 TYR A C 1
ATOM 654 O O . TYR A 1 85 ? 20.034 -48.047 -86.984 1.00 91.06 85 TYR A O 1
ATOM 662 N N . ALA A 1 86 ? 18.099 -49.098 -86.532 1.00 91.38 86 ALA A N 1
ATOM 663 C CA . ALA A 1 86 ? 17.648 -48.225 -85.460 1.00 91.38 86 ALA A CA 1
ATOM 664 C C . ALA A 1 86 ? 17.570 -49.025 -84.156 1.00 91.38 86 ALA A C 1
ATOM 666 O O . ALA A 1 86 ? 16.935 -50.080 -84.104 1.00 91.38 86 ALA A O 1
ATOM 667 N N . PHE A 1 87 ? 18.212 -48.525 -83.110 1.00 89.75 87 PHE A N 1
ATOM 668 C CA . PHE A 1 87 ? 18.247 -49.118 -81.779 1.00 89.75 87 PHE A CA 1
ATOM 669 C C . PHE A 1 87 ? 17.428 -48.237 -80.842 1.00 89.75 87 PHE A C 1
ATOM 671 O O . PHE A 1 87 ? 17.794 -47.090 -80.591 1.00 89.75 87 PHE A O 1
ATOM 678 N N . VAL A 1 88 ? 16.300 -48.758 -80.363 1.00 87.50 88 VAL A N 1
ATOM 679 C CA . VAL A 1 88 ? 15.396 -48.043 -79.456 1.00 87.50 88 VAL A CA 1
ATOM 680 C C . VAL A 1 88 ? 15.833 -48.327 -78.028 1.00 87.50 88 VAL A C 1
ATOM 682 O O . VAL A 1 88 ? 15.872 -49.485 -77.594 1.00 87.50 88 VAL A O 1
ATOM 685 N N . TYR A 1 89 ? 16.182 -47.266 -77.312 1.00 82.25 89 TYR A N 1
ATOM 686 C CA . TYR A 1 89 ? 16.667 -47.347 -75.944 1.00 82.25 89 TYR A CA 1
ATOM 687 C C . TYR A 1 89 ? 15.553 -46.994 -74.966 1.00 82.25 89 TYR A C 1
ATOM 689 O O . TYR A 1 89 ? 14.872 -45.982 -75.136 1.00 82.25 89 TYR A O 1
ATOM 697 N N . ILE A 1 90 ? 15.359 -47.836 -73.950 1.00 80.12 90 ILE A N 1
ATOM 698 C CA . ILE A 1 90 ? 14.351 -47.613 -72.913 1.00 80.12 90 ILE A CA 1
ATOM 699 C C . ILE A 1 90 ? 15.049 -47.629 -71.557 1.00 80.12 90 ILE A C 1
ATOM 701 O O . ILE A 1 90 ? 15.731 -48.590 -71.190 1.00 80.12 90 ILE A O 1
ATOM 705 N N . GLU A 1 91 ? 14.892 -46.535 -70.818 1.00 69.62 91 GLU A N 1
ATOM 706 C CA . GLU A 1 91 ? 15.369 -46.407 -69.446 1.00 69.62 91 GLU A CA 1
ATOM 707 C C . GLU A 1 91 ? 14.239 -46.720 -68.471 1.00 69.62 91 GLU A C 1
ATOM 709 O O . GLU A 1 91 ? 13.199 -46.065 -68.478 1.00 69.62 91 GLU A O 1
ATOM 714 N N . ASN A 1 92 ? 14.468 -47.694 -67.592 1.00 58.03 92 ASN A N 1
ATOM 715 C CA . ASN A 1 92 ? 13.700 -47.858 -66.362 1.00 58.03 92 ASN A CA 1
ATOM 716 C C . ASN A 1 92 ? 14.668 -47.616 -65.202 1.00 58.03 92 ASN A C 1
ATOM 718 O O . ASN A 1 92 ? 15.799 -48.090 -65.278 1.00 58.03 92 ASN A O 1
ATOM 722 N N . GLY A 1 93 ? 14.233 -46.880 -64.171 1.00 56.47 93 GLY A N 1
ATOM 723 C CA . GLY A 1 93 ? 15.040 -46.140 -63.176 1.00 56.47 93 GLY A CA 1
ATOM 724 C C . GLY A 1 93 ? 16.214 -46.819 -62.446 1.00 56.47 93 GLY A C 1
ATOM 725 O O . GLY A 1 93 ? 16.851 -46.146 -61.647 1.00 56.47 93 GLY A O 1
ATOM 726 N N . ASP A 1 94 ? 16.550 -48.075 -62.748 1.00 53.00 94 ASP A N 1
ATOM 727 C CA . ASP A 1 94 ? 17.706 -48.803 -62.212 1.00 53.00 94 ASP A CA 1
ATOM 728 C C . ASP A 1 94 ? 18.724 -49.289 -63.286 1.00 53.00 94 ASP A C 1
ATOM 730 O O . ASP A 1 94 ? 19.816 -49.723 -62.925 1.00 53.00 94 ASP A O 1
ATOM 734 N N . SER A 1 95 ? 18.433 -49.216 -64.602 1.00 51.09 95 SER A N 1
ATOM 735 C CA . SER A 1 95 ? 19.425 -49.311 -65.707 1.00 51.09 95 SER A CA 1
ATOM 736 C C . SER A 1 95 ? 18.789 -49.028 -67.080 1.00 51.09 95 SER A C 1
ATOM 738 O O . SER A 1 95 ? 17.676 -49.489 -67.332 1.00 51.09 95 SER A O 1
ATOM 740 N N . GLY A 1 96 ? 19.513 -48.394 -68.009 1.00 57.94 96 GLY A N 1
ATOM 741 C CA . GLY A 1 96 ? 19.098 -48.285 -69.412 1.00 57.94 96 GLY A CA 1
ATOM 742 C C . GLY A 1 96 ? 19.641 -49.429 -70.278 1.00 57.94 96 GLY A C 1
ATOM 743 O O . GLY A 1 96 ? 20.821 -49.793 -70.194 1.00 57.94 96 GLY A O 1
ATOM 744 N N . LYS A 1 97 ? 18.793 -50.022 -71.125 1.00 68.75 97 LYS A N 1
ATOM 745 C CA . LYS A 1 97 ? 19.203 -51.057 -72.088 1.00 68.75 97 LYS A CA 1
ATOM 746 C C . LYS A 1 97 ? 18.508 -50.835 -73.429 1.00 68.75 97 LYS A C 1
ATOM 748 O O . LYS A 1 97 ? 17.358 -50.411 -73.487 1.00 68.75 97 LYS A O 1
ATOM 753 N N . THR A 1 98 ? 19.203 -51.153 -74.521 1.00 72.44 98 THR A N 1
ATOM 754 C CA . THR A 1 98 ? 18.582 -51.233 -75.848 1.00 72.44 98 THR A CA 1
ATOM 755 C C . THR A 1 98 ? 17.573 -52.371 -75.840 1.00 72.44 98 THR A C 1
ATOM 757 O O . THR A 1 98 ? 17.955 -53.531 -75.679 1.00 72.44 98 THR A O 1
ATOM 760 N N . GLU A 1 99 ? 16.296 -52.041 -75.997 1.00 77.62 99 GLU A N 1
ATOM 761 C CA . GLU A 1 99 ? 15.209 -53.010 -75.842 1.00 77.62 99 GLU A CA 1
ATOM 762 C C . GLU A 1 99 ? 14.675 -53.499 -77.192 1.00 77.62 99 GLU A C 1
ATOM 764 O O . GLU A 1 99 ? 14.275 -54.658 -77.306 1.00 77.62 99 GLU A O 1
ATOM 769 N N . TYR A 1 100 ? 14.743 -52.660 -78.234 1.00 84.88 100 TYR A N 1
ATOM 770 C CA . TYR A 1 100 ? 14.277 -53.011 -79.576 1.00 84.88 100 TYR A CA 1
ATOM 771 C C . TYR A 1 100 ? 15.261 -52.594 -80.662 1.00 84.88 100 TYR A C 1
ATOM 773 O O . TYR A 1 100 ? 15.956 -51.581 -80.561 1.00 84.88 100 TYR A O 1
ATOM 781 N N . ARG A 1 101 ? 15.289 -53.373 -81.742 1.00 89.19 101 ARG A N 1
ATOM 782 C CA . ARG A 1 101 ? 16.121 -53.122 -82.916 1.00 89.19 101 ARG A CA 1
ATOM 783 C C . ARG A 1 101 ? 15.301 -53.235 -84.195 1.00 89.19 101 ARG A C 1
ATOM 785 O O . ARG A 1 101 ? 14.668 -54.257 -84.435 1.00 89.19 101 ARG A O 1
ATOM 792 N N . VAL A 1 102 ? 15.379 -52.226 -85.050 1.00 91.12 102 VAL A N 1
ATOM 793 C CA . VAL A 1 102 ? 14.703 -52.195 -86.350 1.00 91.12 102 VAL A CA 1
ATOM 794 C C . VAL A 1 102 ? 15.744 -52.157 -87.460 1.00 91.12 102 VAL A C 1
ATOM 796 O O . VAL A 1 102 ? 16.646 -51.328 -87.412 1.00 91.12 102 VAL A O 1
ATOM 799 N N . SER A 1 103 ? 15.637 -53.022 -88.467 1.00 91.25 103 SER A N 1
ATOM 800 C CA . SER A 1 103 ? 16.454 -52.930 -89.685 1.00 91.25 103 SER A CA 1
ATOM 801 C C . SER A 1 103 ? 15.649 -52.369 -90.858 1.00 91.25 103 SER A C 1
ATOM 803 O O . SER A 1 103 ? 14.498 -52.743 -91.084 1.00 91.25 103 SER A O 1
ATOM 805 N N . MET A 1 104 ? 16.254 -51.458 -91.616 1.00 93.50 104 MET A N 1
ATOM 806 C CA . MET A 1 104 ? 15.667 -50.798 -92.783 1.00 93.50 104 MET A CA 1
ATOM 807 C C . MET A 1 104 ? 16.636 -50.922 -93.954 1.00 93.50 104 MET A C 1
ATOM 809 O O . MET A 1 104 ? 17.782 -50.484 -93.861 1.00 93.50 104 MET A O 1
ATOM 813 N N . LYS A 1 105 ? 16.196 -51.522 -95.059 1.00 91.19 105 LYS A N 1
ATOM 814 C CA . LYS A 1 105 ? 17.024 -51.641 -96.266 1.00 91.19 105 LYS A CA 1
ATOM 815 C C . LYS A 1 105 ? 16.953 -50.351 -97.068 1.00 91.19 105 LYS A C 1
ATOM 817 O O . LYS A 1 105 ? 15.864 -49.829 -97.268 1.00 91.19 105 LYS A O 1
ATOM 822 N N . VAL A 1 106 ? 18.093 -49.868 -97.542 1.00 90.06 106 VAL A N 1
ATOM 823 C CA . VAL A 1 106 ? 18.223 -48.701 -98.415 1.00 90.06 106 VAL A CA 1
ATOM 824 C C . VAL A 1 106 ? 18.732 -49.167 -99.774 1.00 90.06 106 VAL A C 1
ATOM 826 O O . VAL A 1 106 ? 19.797 -49.778 -99.872 1.00 90.06 106 VAL A O 1
ATOM 829 N N . ARG A 1 107 ? 17.961 -48.884 -100.823 1.00 88.75 107 ARG A N 1
ATOM 830 C CA . ARG A 1 107 ? 18.314 -49.155 -102.215 1.00 88.75 107 ARG A CA 1
ATOM 831 C C . ARG A 1 107 ? 19.206 -48.047 -102.758 1.00 88.75 107 ARG A C 1
ATOM 833 O O . ARG A 1 107 ? 18.820 -46.874 -102.718 1.00 88.75 107 ARG A O 1
ATOM 840 N N . ALA A 1 108 ? 20.378 -48.414 -103.269 1.00 84.38 108 ALA A N 1
ATOM 841 C CA . ALA A 1 108 ? 21.297 -47.456 -103.874 1.00 84.38 108 ALA A CA 1
ATOM 842 C C . ALA A 1 108 ? 20.730 -46.938 -105.206 1.00 84.38 108 ALA A C 1
ATOM 844 O O . ALA A 1 108 ? 20.216 -47.709 -106.021 1.00 84.38 108 ALA A O 1
ATOM 845 N N . ARG A 1 109 ? 20.809 -45.622 -105.438 1.00 77.06 109 ARG A N 1
ATOM 846 C CA . ARG A 1 109 ? 20.398 -44.997 -106.708 1.00 77.06 109 ARG A CA 1
ATOM 847 C C . ARG A 1 109 ? 21.292 -43.799 -107.051 1.00 77.06 109 ARG A C 1
ATOM 849 O O . ARG A 1 109 ? 21.833 -43.177 -106.138 1.00 77.06 109 ARG A O 1
ATOM 856 N N . PRO A 1 110 ? 21.441 -43.439 -108.342 1.00 73.75 110 PRO A N 1
ATOM 857 C CA . PRO A 1 110 ? 22.205 -42.260 -108.738 1.00 73.75 110 PRO A CA 1
ATOM 858 C C . PRO A 1 110 ? 21.661 -40.991 -108.075 1.00 73.75 110 PRO A C 1
ATOM 860 O O . PRO A 1 110 ? 20.444 -40.830 -107.952 1.00 73.75 110 PRO A O 1
ATOM 863 N N . LYS A 1 111 ? 22.563 -40.095 -107.661 1.00 74.25 111 LYS A N 1
ATOM 864 C CA . LYS A 1 111 ? 22.205 -38.802 -107.071 1.00 74.25 111 LYS A CA 1
ATOM 865 C C . LYS A 1 111 ? 21.348 -38.000 -108.069 1.00 74.25 111 LYS A C 1
ATOM 867 O O . LYS A 1 111 ? 21.825 -37.767 -109.180 1.00 74.25 111 LYS A O 1
ATOM 872 N N . PRO A 1 112 ? 20.110 -37.601 -107.721 1.00 65.69 112 PRO A N 1
ATOM 873 C CA . PRO A 1 112 ? 19.251 -36.844 -108.633 1.00 65.69 112 PRO A CA 1
ATOM 874 C C . PRO A 1 112 ? 19.868 -35.484 -109.001 1.00 65.69 112 PRO A C 1
ATOM 876 O O . PRO A 1 112 ? 20.358 -34.774 -108.121 1.00 65.69 112 PRO A O 1
ATOM 879 N N . GLU A 1 113 ? 19.844 -35.110 -110.287 1.00 52.41 113 GLU A N 1
ATOM 880 C CA . GLU A 1 113 ? 20.251 -33.773 -110.744 1.00 52.41 113 GLU A CA 1
ATOM 881 C C . GLU A 1 113 ? 19.265 -32.709 -110.239 1.00 52.41 113 GLU A C 1
ATOM 883 O O . GLU A 1 113 ? 18.045 -32.873 -110.313 1.00 52.41 113 GLU A O 1
ATOM 888 N N . ALA A 1 114 ? 19.796 -31.602 -109.719 1.00 47.38 114 ALA A N 1
ATOM 889 C CA . ALA A 1 114 ? 18.995 -30.471 -109.271 1.00 47.38 114 ALA A CA 1
ATOM 890 C C . ALA A 1 114 ? 18.350 -29.774 -110.483 1.00 47.38 114 ALA A C 1
ATOM 892 O O . ALA A 1 114 ? 19.023 -29.076 -111.241 1.00 47.38 114 ALA A O 1
ATOM 893 N N . HIS A 1 115 ? 17.042 -29.966 -110.673 1.00 36.81 115 HIS A N 1
ATOM 894 C CA . HIS A 1 115 ? 16.274 -29.265 -111.701 1.00 36.81 115 HIS A CA 1
ATOM 895 C C . HIS A 1 115 ? 15.953 -27.820 -111.287 1.00 36.81 115 HIS A C 1
ATOM 897 O O . HIS A 1 115 ? 15.619 -27.536 -110.137 1.00 36.81 115 HIS A O 1
ATOM 903 N N . ALA A 1 116 ? 16.078 -26.918 -112.263 1.00 38.69 116 ALA A N 1
ATOM 904 C CA . ALA A 1 116 ? 15.946 -25.473 -112.140 1.00 38.69 116 ALA A CA 1
ATOM 905 C C . ALA A 1 116 ? 14.522 -24.986 -111.783 1.00 38.69 116 ALA A C 1
ATOM 907 O O . ALA A 1 116 ? 13.516 -25.604 -112.121 1.00 38.69 116 ALA A O 1
ATOM 908 N N . THR A 1 117 ? 14.511 -23.838 -111.107 1.00 42.12 117 THR A N 1
ATOM 909 C CA . THR A 1 117 ? 13.433 -23.031 -110.501 1.00 42.12 117 THR A CA 1
ATOM 910 C C . THR A 1 117 ? 12.187 -22.735 -111.357 1.00 42.12 117 THR A C 1
ATOM 912 O O . THR A 1 117 ? 12.339 -22.452 -112.546 1.00 42.12 117 THR A O 1
ATOM 915 N N . PRO A 1 118 ? 10.985 -22.613 -110.747 1.00 38.75 118 PRO A N 1
ATOM 916 C CA . PRO A 1 118 ? 9.875 -21.819 -111.282 1.00 38.75 118 PRO A CA 1
ATOM 917 C C . PRO A 1 118 ? 10.085 -20.315 -111.014 1.00 38.75 118 PRO A C 1
ATOM 919 O O . PRO A 1 118 ? 10.706 -19.931 -110.025 1.00 38.75 118 PRO A O 1
ATOM 922 N N . GLU A 1 119 ? 9.568 -19.478 -111.914 1.00 51.16 119 GLU A N 1
ATOM 923 C CA . GLU A 1 119 ? 9.754 -18.022 -111.992 1.00 51.16 119 GLU A CA 1
ATOM 924 C C . GLU A 1 119 ? 9.491 -17.262 -110.671 1.00 51.16 119 GLU A C 1
ATOM 926 O O . GLU A 1 119 ? 8.479 -17.459 -109.996 1.00 51.16 119 GLU A O 1
ATOM 931 N N . GLU A 1 120 ? 10.376 -16.306 -110.351 1.00 50.84 120 GLU A N 1
ATOM 932 C CA . GLU A 1 120 ? 10.360 -15.446 -109.148 1.00 50.84 120 GLU A CA 1
ATOM 933 C C . GLU A 1 120 ? 9.025 -14.705 -108.893 1.00 50.84 120 GLU A C 1
ATOM 935 O O . GLU A 1 120 ? 8.774 -14.243 -107.778 1.00 50.84 120 GLU A O 1
ATOM 940 N N . GLY A 1 121 ? 8.130 -14.615 -109.883 1.00 54.75 121 GLY A N 1
ATOM 941 C CA . GLY A 1 121 ? 6.827 -13.957 -109.754 1.00 54.75 121 GLY A CA 1
ATOM 942 C C . GLY A 1 121 ? 5.781 -14.727 -108.932 1.00 54.75 121 GLY A C 1
ATOM 943 O O . GLY A 1 121 ? 4.974 -14.098 -108.240 1.00 54.75 121 GLY A O 1
ATOM 944 N N . GLU A 1 122 ? 5.782 -16.065 -108.961 1.00 55.75 122 GLU A N 1
ATOM 945 C CA . GLU A 1 122 ? 4.815 -16.887 -108.205 1.00 55.75 122 GLU A CA 1
ATOM 946 C C . GLU A 1 122 ? 5.266 -17.153 -106.764 1.00 55.75 122 GLU A C 1
ATOM 948 O O . GLU A 1 122 ? 4.439 -17.114 -105.850 1.00 55.75 122 GLU A O 1
ATOM 953 N N . LEU A 1 123 ? 6.577 -17.293 -106.532 1.00 56.34 123 LEU A N 1
ATOM 954 C CA . LEU A 1 123 ? 7.162 -17.393 -105.189 1.00 56.34 123 LEU A CA 1
ATOM 955 C C . LEU A 1 123 ? 6.944 -16.112 -104.372 1.00 56.34 123 LEU A C 1
ATOM 957 O O . LEU A 1 123 ? 6.613 -16.191 -103.192 1.00 56.34 123 LEU A O 1
ATOM 961 N N . PHE A 1 124 ? 7.046 -14.930 -104.991 1.00 55.41 124 PHE A N 1
ATOM 962 C CA . PHE A 1 124 ? 6.806 -13.665 -104.291 1.00 55.41 124 PHE A CA 1
ATOM 963 C C . PHE A 1 124 ? 5.321 -13.459 -103.950 1.00 55.41 124 PHE A C 1
ATOM 965 O O . PHE A 1 124 ? 4.995 -12.977 -102.867 1.00 55.41 124 PHE A O 1
ATOM 972 N N . ARG A 1 125 ? 4.393 -13.880 -104.822 1.00 62.50 125 ARG A N 1
ATOM 973 C CA . ARG A 1 125 ? 2.949 -13.826 -104.527 1.00 62.50 125 ARG A CA 1
ATOM 974 C C . ARG A 1 125 ? 2.539 -14.820 -103.442 1.00 62.50 125 ARG A C 1
ATOM 976 O O . ARG A 1 125 ? 1.790 -14.434 -102.550 1.00 62.50 125 ARG A O 1
ATOM 983 N N . GLN A 1 126 ? 3.049 -16.051 -103.470 1.00 65.06 126 GLN A N 1
ATOM 984 C CA . GLN A 1 126 ? 2.807 -17.018 -102.394 1.00 65.06 126 GLN A CA 1
ATOM 985 C C . GLN A 1 126 ? 3.455 -16.583 -101.076 1.00 65.06 126 GLN A C 1
ATOM 987 O O . GLN A 1 126 ? 2.835 -16.743 -100.031 1.00 65.06 126 GLN A O 1
ATOM 992 N N . ALA A 1 127 ? 4.639 -15.962 -101.106 1.00 60.94 127 ALA A N 1
ATOM 993 C CA . ALA A 1 127 ? 5.271 -15.410 -99.910 1.00 60.94 127 ALA A CA 1
ATOM 994 C C . ALA A 1 127 ? 4.469 -14.241 -99.315 1.00 60.94 127 ALA A C 1
ATOM 996 O O . ALA A 1 127 ? 4.267 -14.204 -98.106 1.00 60.94 127 ALA A O 1
ATOM 997 N N . ILE A 1 128 ? 3.954 -13.320 -100.138 1.00 68.56 128 ILE A N 1
ATOM 998 C CA . ILE A 1 128 ? 3.099 -12.215 -99.668 1.00 68.56 128 ILE A CA 1
ATOM 999 C C . ILE A 1 128 ? 1.781 -12.748 -99.084 1.00 68.56 128 ILE A C 1
ATOM 1001 O O . ILE A 1 128 ? 1.367 -12.292 -98.022 1.00 68.56 128 ILE A O 1
ATOM 1005 N N . VAL A 1 129 ? 1.140 -13.731 -99.730 1.00 74.44 129 VAL A N 1
ATOM 1006 C CA . VAL A 1 129 ? -0.089 -14.365 -99.214 1.00 74.44 129 VAL A CA 1
ATOM 1007 C C . VAL A 1 129 ? 0.188 -15.124 -97.916 1.00 74.44 129 VAL A C 1
ATOM 1009 O O . VAL A 1 129 ? -0.534 -14.934 -96.946 1.00 74.44 129 VAL A O 1
ATOM 1012 N N . ALA A 1 130 ? 1.269 -15.900 -97.839 1.00 72.69 130 ALA A N 1
ATOM 1013 C CA . ALA A 1 130 ? 1.648 -16.613 -96.621 1.00 72.69 130 ALA A CA 1
ATOM 1014 C C . ALA A 1 130 ? 2.013 -15.659 -95.471 1.00 72.69 130 ALA A C 1
ATOM 1016 O O . ALA A 1 130 ? 1.697 -15.945 -94.318 1.00 72.69 130 ALA A O 1
ATOM 1017 N N . VAL A 1 131 ? 2.639 -14.512 -95.767 1.00 73.44 131 VAL A N 1
ATOM 1018 C CA . VAL A 1 131 ? 2.912 -13.452 -94.784 1.00 73.44 131 VAL A CA 1
ATOM 1019 C C . VAL A 1 131 ? 1.618 -12.785 -94.323 1.00 73.44 131 VAL A C 1
ATOM 1021 O O . VAL A 1 131 ? 1.463 -12.575 -93.123 1.00 73.44 131 VAL A O 1
ATOM 1024 N N . ALA A 1 132 ? 0.675 -12.505 -95.226 1.00 73.00 132 ALA A N 1
ATOM 1025 C CA . ALA A 1 132 ? -0.634 -11.955 -94.873 1.00 73.00 132 ALA A CA 1
ATOM 1026 C C . ALA A 1 132 ? -1.445 -12.936 -94.011 1.00 73.00 132 ALA A C 1
ATOM 1028 O O . ALA A 1 132 ? -1.904 -12.568 -92.937 1.00 73.00 132 ALA A O 1
ATOM 1029 N N . GLU A 1 133 ? -1.514 -14.211 -94.393 1.00 81.00 133 GLU A N 1
ATOM 1030 C CA . GLU A 1 133 ? -2.157 -15.249 -93.583 1.00 81.00 133 GLU A CA 1
ATOM 1031 C C . GLU A 1 133 ? -1.447 -15.459 -92.240 1.00 81.00 133 GLU A C 1
ATOM 1033 O O . GLU A 1 133 ? -2.084 -15.751 -91.229 1.00 81.00 133 GLU A O 1
ATOM 1038 N N . SER A 1 134 ? -0.119 -15.320 -92.194 1.00 75.19 134 SER A N 1
ATOM 1039 C CA . SER A 1 134 ? 0.628 -15.379 -90.938 1.00 75.19 134 SER A CA 1
ATOM 1040 C C . SER A 1 134 ? 0.363 -14.159 -90.058 1.00 75.19 134 SER A C 1
ATOM 1042 O O . SER A 1 134 ? 0.321 -14.306 -88.838 1.00 75.19 134 SER A O 1
ATOM 1044 N N . ALA A 1 135 ? 0.156 -12.983 -90.650 1.00 75.75 135 ALA A N 1
ATOM 1045 C CA . ALA A 1 135 ? -0.257 -11.782 -89.937 1.00 75.75 135 ALA A CA 1
ATOM 1046 C C . ALA A 1 135 ? -1.693 -11.919 -89.406 1.00 75.75 135 ALA A C 1
ATOM 1048 O O . ALA A 1 135 ? -1.930 -11.613 -88.243 1.00 75.75 135 ALA A O 1
ATOM 1049 N N . ASP A 1 136 ? -2.618 -12.481 -90.188 1.00 82.06 136 ASP A N 1
ATOM 1050 C CA . ASP A 1 136 ? -3.995 -12.750 -89.756 1.00 82.06 136 ASP A CA 1
ATOM 1051 C C . ASP A 1 136 ? -4.051 -13.797 -88.635 1.00 82.06 136 ASP A C 1
ATOM 1053 O O . ASP A 1 136 ? -4.799 -13.648 -87.662 1.00 82.06 136 ASP A O 1
ATOM 1057 N N . ARG A 1 137 ? -3.215 -14.843 -88.716 1.00 79.25 137 ARG A N 1
ATOM 1058 C CA . ARG A 1 137 ? -3.043 -15.816 -87.626 1.00 79.25 137 ARG A CA 1
ATOM 1059 C C . ARG A 1 137 ? -2.439 -15.168 -86.383 1.00 79.25 137 ARG A C 1
ATOM 1061 O O . ARG A 1 137 ? -2.908 -15.450 -85.284 1.00 79.25 137 ARG A O 1
ATOM 1068 N N . ALA A 1 138 ? -1.444 -14.295 -86.536 1.00 77.31 138 ALA A N 1
ATOM 1069 C CA . ALA A 1 138 ? -0.842 -13.573 -85.417 1.00 77.31 138 ALA A CA 1
ATOM 1070 C C . ALA A 1 138 ? -1.838 -12.607 -84.753 1.00 77.31 138 ALA A C 1
ATOM 1072 O O . ALA A 1 138 ? -1.910 -12.554 -83.529 1.00 77.31 138 ALA A O 1
ATOM 1073 N N . GLU A 1 139 ? -2.659 -11.903 -85.533 1.00 81.12 139 GLU A N 1
ATOM 1074 C CA . GLU A 1 139 ? -3.698 -11.004 -85.021 1.00 81.12 139 GLU A CA 1
ATOM 1075 C C . GLU A 1 139 ? -4.834 -11.782 -84.336 1.00 81.12 139 GLU A C 1
ATOM 1077 O O . GLU A 1 139 ? -5.323 -11.384 -83.280 1.00 81.12 139 GLU A O 1
ATOM 1082 N N . SER A 1 140 ? -5.214 -12.943 -84.874 1.00 81.56 140 SER A N 1
ATOM 1083 C CA . SER A 1 140 ? -6.194 -13.835 -84.236 1.00 81.56 140 SER A CA 1
ATOM 1084 C C . SER A 1 140 ? -5.660 -14.434 -82.930 1.00 81.56 140 SER A C 1
ATOM 1086 O O . SER A 1 140 ? -6.382 -14.498 -81.931 1.00 81.56 140 SER A O 1
ATOM 1088 N N . ALA A 1 141 ? -4.381 -14.822 -82.903 1.00 76.62 141 ALA A N 1
ATOM 1089 C CA . ALA A 1 141 ? -3.704 -15.286 -81.696 1.00 76.62 141 ALA A CA 1
ATOM 1090 C C . ALA A 1 141 ? -3.598 -14.167 -80.651 1.00 76.62 141 ALA A C 1
ATOM 1092 O O . ALA A 1 141 ? -3.870 -14.407 -79.477 1.00 76.62 141 ALA A O 1
ATOM 1093 N N . ARG A 1 142 ? -3.290 -12.934 -81.074 1.00 84.69 142 ARG A N 1
ATOM 1094 C CA . ARG A 1 142 ? -3.278 -11.755 -80.203 1.00 84.69 142 ARG A CA 1
ATOM 1095 C C . ARG A 1 142 ? -4.649 -11.513 -79.572 1.00 84.69 142 ARG A C 1
ATOM 1097 O O . ARG A 1 142 ? -4.717 -11.414 -78.355 1.00 84.69 142 ARG A O 1
ATOM 1104 N N . LYS A 1 143 ? -5.732 -11.478 -80.356 1.00 88.38 143 LYS A N 1
ATOM 1105 C CA . LYS A 1 143 ? -7.103 -11.294 -79.833 1.00 88.38 143 LYS A CA 1
ATOM 1106 C C . LYS A 1 143 ? -7.526 -12.408 -78.875 1.00 88.38 143 LYS A C 1
ATOM 1108 O O . LYS A 1 143 ? -8.194 -12.147 -77.878 1.00 88.38 143 LYS A O 1
ATOM 1113 N N . SER A 1 144 ? -7.113 -13.644 -79.153 1.00 79.44 144 SER A N 1
ATOM 1114 C CA . SER A 1 144 ? -7.370 -14.788 -78.267 1.00 79.44 144 SER A CA 1
ATOM 1115 C C . SER A 1 144 ? -6.592 -14.671 -76.952 1.00 79.44 144 SER A C 1
ATOM 1117 O O . SER A 1 144 ? -7.137 -14.952 -75.885 1.00 79.44 144 SER A O 1
ATOM 1119 N N . ALA A 1 145 ? -5.340 -14.207 -77.009 1.00 75.06 145 ALA A N 1
ATOM 1120 C CA . ALA A 1 145 ? -4.531 -13.927 -75.826 1.00 75.06 145 ALA A CA 1
ATOM 1121 C C . ALA A 1 145 ? -5.093 -12.750 -75.011 1.00 75.06 145 ALA A C 1
ATOM 1123 O O . ALA A 1 145 ? -5.104 -12.816 -73.787 1.00 75.06 145 ALA A O 1
ATOM 1124 N N . GLU A 1 146 ? -5.604 -11.712 -75.675 1.00 86.19 146 GLU A N 1
ATOM 1125 C CA . GLU A 1 146 ? -6.260 -10.557 -75.048 1.00 86.19 146 GLU A CA 1
ATOM 1126 C C . GLU A 1 146 ? -7.554 -10.984 -74.336 1.00 86.19 146 GLU A C 1
ATOM 1128 O O . GLU A 1 146 ? -7.727 -10.699 -73.156 1.00 86.19 146 GLU A O 1
ATOM 1133 N N . THR A 1 147 ? -8.376 -11.813 -74.989 1.00 83.19 147 THR A N 1
ATOM 1134 C CA . THR A 1 147 ? -9.580 -12.410 -74.378 1.00 83.19 147 THR A CA 1
ATOM 1135 C C . THR A 1 147 ? -9.227 -13.281 -73.167 1.00 83.19 147 THR A C 1
ATOM 1137 O O . THR A 1 147 ? -9.842 -13.158 -72.114 1.00 83.19 147 THR A O 1
ATOM 1140 N N . SER A 1 148 ? -8.189 -14.117 -73.277 1.00 73.06 148 SER A N 1
ATOM 1141 C CA . SER A 1 148 ? -7.728 -14.962 -72.164 1.00 73.06 148 SER A CA 1
ATOM 1142 C C . SER A 1 148 ? -7.179 -14.133 -70.995 1.00 73.06 148 SER A C 1
ATOM 1144 O O . SER A 1 148 ? -7.337 -14.505 -69.832 1.00 73.06 148 SER A O 1
ATOM 1146 N N . ALA A 1 149 ? -6.528 -13.001 -71.283 1.00 74.56 149 ALA A N 1
ATOM 1147 C CA . ALA A 1 149 ? -6.040 -12.077 -70.266 1.00 74.56 149 ALA A CA 1
ATOM 1148 C C . ALA A 1 149 ? -7.197 -11.367 -69.543 1.00 74.56 149 ALA A C 1
ATOM 1150 O O . ALA A 1 149 ? -7.156 -11.237 -68.317 1.00 74.56 149 ALA A O 1
ATOM 1151 N N . ASP A 1 150 ? -8.241 -10.971 -70.273 1.00 83.31 150 ASP A N 1
ATOM 1152 C CA . ASP A 1 150 ? -9.456 -10.393 -69.695 1.00 83.31 150 ASP A CA 1
ATOM 1153 C C . ASP A 1 150 ? -10.209 -11.417 -68.828 1.00 83.31 150 ASP A C 1
ATOM 1155 O O . ASP A 1 150 ? -10.571 -11.112 -67.691 1.00 83.31 150 ASP A O 1
ATOM 1159 N N . GLU A 1 151 ? -10.350 -12.665 -69.284 1.00 77.75 151 GLU A N 1
ATOM 1160 C CA . GLU A 1 151 ? -10.946 -13.758 -68.499 1.00 77.75 151 GLU A CA 1
ATOM 1161 C C . GLU A 1 151 ? -10.148 -14.065 -67.218 1.00 77.75 151 GLU A C 1
ATOM 1163 O O . GLU A 1 151 ? -10.728 -14.296 -66.148 1.00 77.75 151 GLU A O 1
ATOM 1168 N N . ALA A 1 152 ? -8.814 -14.019 -67.289 1.00 71.88 152 ALA A N 1
ATOM 1169 C CA . ALA A 1 152 ? -7.945 -14.172 -66.124 1.00 71.88 152 ALA A CA 1
ATOM 1170 C C . ALA A 1 152 ? -8.097 -13.000 -65.140 1.00 71.88 152 ALA A C 1
ATOM 1172 O O . ALA A 1 152 ? -8.117 -13.212 -63.922 1.00 71.88 152 ALA A O 1
ATOM 1173 N N . LYS A 1 153 ? -8.258 -11.771 -65.647 1.00 83.94 153 LYS A N 1
ATOM 1174 C CA . LYS A 1 153 ? -8.516 -10.583 -64.826 1.00 83.94 153 LYS A CA 1
ATOM 1175 C C . LYS A 1 153 ? -9.862 -10.689 -64.106 1.00 83.94 153 LYS A C 1
ATOM 1177 O O . LYS A 1 153 ? -9.903 -10.514 -62.890 1.00 83.94 153 LYS A O 1
ATOM 1182 N N . THR A 1 154 ? -10.929 -11.068 -64.809 1.00 82.12 154 THR A N 1
ATOM 1183 C CA . THR A 1 154 ? -12.249 -11.305 -64.204 1.00 82.12 154 THR A CA 1
ATOM 1184 C C . THR A 1 154 ? -12.208 -12.437 -63.173 1.00 82.12 154 THR A C 1
ATOM 1186 O O . THR A 1 154 ? -12.788 -12.321 -62.096 1.00 82.12 154 THR A O 1
ATOM 1189 N N . SER A 1 155 ? -11.474 -13.520 -63.444 1.00 74.50 155 SER A N 1
ATOM 1190 C CA . SER A 1 155 ? -11.314 -14.626 -62.488 1.00 74.50 155 SER A CA 1
ATOM 1191 C C . SER A 1 155 ? -10.584 -14.195 -61.213 1.00 74.50 155 SER A C 1
ATOM 1193 O O . SER A 1 155 ? -10.966 -14.603 -60.115 1.00 74.50 155 SER A O 1
ATOM 1195 N N . LYS A 1 156 ? -9.573 -13.327 -61.336 1.00 79.12 156 LYS A N 1
ATOM 1196 C CA . LYS A 1 156 ? -8.880 -12.733 -60.189 1.00 79.12 156 LYS A CA 1
ATOM 1197 C C . LYS A 1 156 ? -9.810 -11.833 -59.368 1.00 79.12 156 LYS A C 1
ATOM 1199 O O . LYS A 1 156 ? -9.861 -11.978 -58.150 1.00 79.12 156 LYS A O 1
ATOM 1204 N N . GLU A 1 157 ? -10.576 -10.956 -60.015 1.00 82.75 157 GLU A N 1
ATOM 1205 C CA . GLU A 1 157 ? -11.551 -10.078 -59.345 1.00 82.75 157 GLU A CA 1
ATOM 1206 C C . GLU A 1 157 ? -12.643 -10.882 -58.609 1.00 82.75 157 GLU A C 1
ATOM 1208 O O . GLU A 1 157 ? -13.038 -10.544 -57.487 1.00 82.75 157 GLU A O 1
ATOM 1213 N N . ASN A 1 158 ? -13.081 -12.004 -59.189 1.00 76.00 158 ASN A N 1
ATOM 1214 C CA . ASN A 1 158 ? -14.019 -12.927 -58.548 1.00 76.00 158 ASN A CA 1
ATOM 1215 C C . ASN A 1 158 ? -13.403 -13.628 -57.329 1.00 76.00 158 ASN A C 1
ATOM 1217 O O . ASN A 1 158 ? -14.065 -13.750 -56.298 1.00 76.00 158 ASN A O 1
ATOM 1221 N N . ALA A 1 159 ? -12.137 -14.049 -57.409 1.00 67.19 159 ALA A N 1
ATOM 1222 C CA . ALA A 1 159 ? -11.426 -14.645 -56.279 1.00 67.19 159 ALA A CA 1
ATOM 1223 C C . ALA A 1 159 ? -11.218 -13.639 -55.132 1.00 67.19 159 ALA A C 1
ATOM 1225 O O . ALA A 1 159 ? -11.410 -13.985 -53.967 1.00 67.19 159 ALA A O 1
ATOM 1226 N N . GLU A 1 160 ? -10.897 -12.382 -55.447 1.00 80.38 160 GLU A N 1
ATOM 1227 C CA . GLU A 1 160 ? -10.770 -11.309 -54.453 1.00 80.38 160 GLU A CA 1
ATOM 1228 C C . GLU A 1 160 ? -12.115 -10.990 -53.783 1.00 80.38 160 GLU A C 1
ATOM 1230 O O . GLU A 1 160 ? -12.177 -10.800 -52.567 1.00 80.38 160 GLU A O 1
ATOM 1235 N N . THR A 1 161 ? -13.209 -10.981 -54.550 1.00 79.00 161 THR A N 1
ATOM 1236 C CA . THR A 1 161 ? -14.570 -10.833 -54.010 1.00 79.00 161 THR A CA 1
ATOM 1237 C C . THR A 1 161 ? -14.942 -12.007 -53.101 1.00 79.00 161 THR A C 1
ATOM 1239 O O . THR A 1 161 ? -15.428 -11.787 -51.993 1.00 79.00 161 THR A O 1
ATOM 1242 N N . ALA A 1 162 ? -14.664 -13.248 -53.512 1.00 70.88 162 ALA A N 1
ATOM 1243 C CA . ALA A 1 162 ? -14.928 -14.440 -52.706 1.00 70.88 162 ALA A CA 1
ATOM 1244 C C . ALA A 1 162 ? -14.133 -14.441 -51.388 1.00 70.88 162 ALA A C 1
ATOM 1246 O O . ALA A 1 162 ? -14.680 -14.789 -50.342 1.00 70.88 162 ALA A O 1
ATOM 1247 N N . ALA A 1 163 ? -12.877 -13.983 -51.412 1.00 74.56 163 ALA A N 1
ATOM 1248 C CA . ALA A 1 163 ? -12.057 -13.829 -50.212 1.00 74.56 163 ALA A CA 1
ATOM 1249 C C . ALA A 1 163 ? -12.631 -12.777 -49.247 1.00 74.56 163 ALA A C 1
ATOM 1251 O O . ALA A 1 163 ? -12.725 -13.030 -48.048 1.00 74.56 163 ALA A O 1
ATOM 1252 N N . LYS A 1 164 ? -13.089 -11.625 -49.760 1.00 83.94 164 LYS A N 1
ATOM 1253 C CA . LYS A 1 164 ? -13.751 -10.590 -48.943 1.00 83.94 164 LYS A CA 1
ATOM 1254 C C . LYS A 1 164 ? -15.052 -11.091 -48.316 1.00 83.94 164 LYS A C 1
ATOM 1256 O O . LYS A 1 164 ? -15.324 -10.792 -47.159 1.00 83.94 164 LYS A O 1
ATOM 1261 N N . VAL A 1 165 ? -15.837 -11.869 -49.059 1.00 81.12 165 VAL A N 1
ATOM 1262 C CA . VAL A 1 165 ? -17.072 -12.487 -48.554 1.00 81.12 165 VAL A CA 1
ATOM 1263 C C . VAL A 1 165 ? -16.764 -13.520 -47.465 1.00 81.12 165 VAL A C 1
ATOM 1265 O O . VAL A 1 165 ? -17.446 -13.547 -46.447 1.00 81.12 165 VAL A O 1
ATOM 1268 N N . ALA A 1 166 ? -15.713 -14.328 -47.627 1.00 71.88 166 ALA A N 1
ATOM 1269 C CA . ALA A 1 166 ? -15.289 -15.285 -46.607 1.00 71.88 166 ALA A CA 1
ATOM 1270 C C . ALA A 1 166 ? -14.822 -14.598 -45.308 1.00 71.88 166 ALA A C 1
ATOM 1272 O O . ALA A 1 166 ? -15.196 -15.038 -44.222 1.00 71.88 166 ALA A O 1
ATOM 1273 N N . GLU A 1 167 ? -14.069 -13.498 -45.406 1.00 77.25 167 GLU A N 1
ATOM 1274 C CA . GLU A 1 167 ? -13.683 -12.689 -44.238 1.00 77.25 167 GLU A CA 1
ATOM 1275 C C . GLU A 1 167 ? -14.889 -12.008 -43.569 1.00 77.25 167 GLU A C 1
ATOM 1277 O O . GLU A 1 167 ? -14.980 -11.966 -42.339 1.00 77.25 167 GLU A O 1
ATOM 1282 N N . ALA A 1 168 ? -15.874 -11.548 -44.351 1.00 76.06 168 ALA A N 1
ATOM 1283 C CA . ALA A 1 168 ? -17.120 -11.011 -43.805 1.00 76.06 168 ALA A CA 1
ATOM 1284 C C . ALA A 1 168 ? -17.902 -12.083 -43.024 1.00 76.06 168 ALA A C 1
ATOM 1286 O O . ALA A 1 168 ? -18.293 -11.842 -41.884 1.00 76.06 168 ALA A O 1
ATOM 1287 N N . PHE A 1 169 ? -18.039 -13.295 -43.575 1.00 77.94 169 PHE A N 1
ATOM 1288 C CA . PHE A 1 169 ? -18.688 -14.414 -42.881 1.00 77.94 169 PHE A CA 1
ATOM 1289 C C . PHE A 1 169 ? -17.943 -14.849 -41.620 1.00 77.94 169 PHE A C 1
ATOM 1291 O O . PHE A 1 169 ? -18.577 -15.202 -40.627 1.00 77.94 169 PHE A O 1
ATOM 1298 N N . LYS A 1 170 ? -16.607 -14.822 -41.632 1.00 80.19 170 LYS A N 1
ATOM 1299 C CA . LYS A 1 170 ? -15.799 -15.108 -40.442 1.00 80.19 170 LYS A CA 1
ATOM 1300 C C . LYS A 1 170 ? -16.063 -14.083 -39.337 1.00 80.19 170 LYS A C 1
ATOM 1302 O O . LYS A 1 170 ? -16.328 -14.470 -38.202 1.00 80.19 170 LYS A O 1
ATOM 1307 N N . THR A 1 171 ? -16.075 -12.800 -39.690 1.00 79.00 171 THR A N 1
ATOM 1308 C CA . THR A 1 171 ? -16.381 -11.696 -38.765 1.00 79.00 171 THR A CA 1
ATOM 1309 C C . THR A 1 171 ? -17.800 -11.806 -38.195 1.00 79.00 171 THR A C 1
ATOM 1311 O O . THR A 1 171 ? -18.025 -11.620 -36.999 1.00 79.00 171 THR A O 1
ATOM 1314 N N . GLU A 1 172 ? -18.773 -12.149 -39.036 1.00 77.44 172 GLU A N 1
ATOM 1315 C CA . GLU A 1 172 ? -20.171 -12.310 -38.631 1.00 77.44 172 GLU A CA 1
ATOM 1316 C C . GLU A 1 172 ? -20.361 -13.544 -37.730 1.00 77.44 172 GLU A C 1
ATOM 1318 O O . GLU A 1 172 ? -21.057 -13.475 -36.717 1.00 77.44 172 GLU A O 1
ATOM 1323 N N . ALA A 1 173 ? -19.655 -14.645 -38.008 1.00 67.62 173 ALA A N 1
ATOM 1324 C CA . ALA A 1 173 ? -19.635 -15.830 -37.152 1.00 67.62 173 ALA A CA 1
ATOM 1325 C C . ALA A 1 173 ? -18.967 -15.572 -35.788 1.00 67.62 173 ALA A C 1
ATOM 1327 O O . ALA A 1 173 ? -19.446 -16.061 -34.762 1.00 67.62 173 ALA A O 1
ATOM 1328 N N . GLU A 1 174 ? -17.883 -14.792 -35.746 1.00 76.19 174 GLU A N 1
ATOM 1329 C CA . GLU A 1 174 ? -17.235 -14.367 -34.497 1.00 76.19 174 GLU A CA 1
ATOM 1330 C C . GLU A 1 174 ? -18.138 -13.436 -33.675 1.00 76.19 174 GLU A C 1
ATOM 1332 O O . GLU A 1 174 ? -18.205 -13.556 -32.447 1.00 76.19 174 GLU A O 1
ATOM 1337 N N . THR A 1 175 ? -18.900 -12.572 -34.348 1.00 76.06 175 THR A N 1
ATOM 1338 C CA . THR A 1 175 ? -19.891 -11.691 -33.718 1.00 76.06 175 THR A CA 1
ATOM 1339 C C . THR A 1 175 ? -21.050 -12.504 -33.134 1.00 76.06 175 THR A C 1
ATOM 1341 O O . THR A 1 175 ? -21.341 -12.374 -31.947 1.00 76.06 175 THR A O 1
ATOM 1344 N N . ALA A 1 176 ? -21.635 -13.432 -33.899 1.00 74.44 176 ALA A N 1
ATOM 1345 C CA . ALA A 1 176 ? -22.693 -14.329 -33.424 1.00 74.44 176 ALA A CA 1
ATOM 1346 C C . ALA A 1 176 ? -22.227 -15.218 -32.254 1.00 74.44 176 ALA A C 1
ATOM 1348 O O . ALA A 1 176 ? -22.971 -15.454 -31.300 1.00 74.44 176 ALA A O 1
ATOM 1349 N N . ARG A 1 177 ? -20.968 -15.681 -32.277 1.00 73.44 177 ARG A N 1
ATOM 1350 C CA . ARG A 1 177 ? -20.363 -16.413 -31.153 1.00 73.44 177 ARG A CA 1
ATOM 1351 C C . ARG A 1 177 ? -20.228 -15.526 -29.915 1.00 73.44 177 ARG A C 1
ATOM 1353 O O . ARG A 1 177 ? -20.511 -15.990 -28.813 1.00 73.44 177 ARG A O 1
ATOM 1360 N N . SER A 1 178 ? -19.826 -14.271 -30.089 1.00 75.69 178 SER A N 1
ATOM 1361 C CA . SER A 1 178 ? -19.700 -13.301 -28.996 1.00 75.69 178 SER A CA 1
ATOM 1362 C C . SER A 1 178 ? -21.060 -12.950 -28.389 1.00 75.69 178 SER A C 1
ATOM 1364 O O . SER A 1 178 ? -21.187 -12.892 -27.169 1.00 75.69 178 SER A O 1
ATOM 1366 N N . GLU A 1 179 ? -22.099 -12.797 -29.212 1.00 73.75 179 GLU A N 1
ATOM 1367 C CA . GLU A 1 179 ? -23.481 -12.595 -28.763 1.00 73.75 179 GLU A CA 1
ATOM 1368 C C . GLU A 1 179 ? -24.032 -13.815 -28.018 1.00 73.75 179 GLU A C 1
ATOM 1370 O O . GLU A 1 179 ? -24.656 -13.659 -26.969 1.00 73.75 179 GLU A O 1
ATOM 1375 N N . ALA A 1 180 ? -23.747 -15.033 -28.491 1.00 64.94 180 ALA A N 1
ATOM 1376 C CA . ALA A 1 180 ? -24.130 -16.265 -27.802 1.00 64.94 180 ALA A CA 1
ATOM 1377 C C . ALA A 1 180 ? -23.432 -16.415 -26.438 1.00 64.94 180 ALA A C 1
ATOM 1379 O O . ALA A 1 180 ? -24.067 -16.827 -25.467 1.00 64.94 180 ALA A O 1
ATOM 1380 N N . VAL A 1 181 ? -22.150 -16.036 -26.338 1.00 76.31 181 VAL A N 1
ATOM 1381 C CA . VAL A 1 181 ? -21.426 -15.969 -25.057 1.00 76.31 181 VAL A CA 1
ATOM 1382 C C . VAL A 1 181 ? -22.061 -14.920 -24.145 1.00 76.31 181 VAL A C 1
ATOM 1384 O O . VAL A 1 181 ? -22.355 -15.229 -22.997 1.00 76.31 181 VAL A O 1
ATOM 1387 N N . ARG A 1 182 ? -22.379 -13.727 -24.661 1.00 73.62 182 ARG A N 1
ATOM 1388 C CA . ARG A 1 182 ? -23.072 -12.669 -23.906 1.00 73.62 182 ARG A CA 1
ATOM 1389 C C . ARG A 1 182 ? -24.440 -13.108 -23.389 1.00 73.62 182 ARG A C 1
ATOM 1391 O O . ARG A 1 182 ? -24.790 -12.785 -22.260 1.00 73.62 182 ARG A O 1
ATOM 1398 N N . ALA A 1 183 ? -25.204 -13.852 -24.186 1.00 67.50 183 ALA A N 1
ATOM 1399 C CA . ALA A 1 183 ? -26.495 -14.399 -23.782 1.00 67.50 183 ALA A CA 1
ATOM 1400 C C . ALA A 1 183 ? -26.350 -15.493 -22.709 1.00 67.50 183 ALA A C 1
ATOM 1402 O O . ALA A 1 183 ? -27.143 -15.539 -21.769 1.00 67.50 183 ALA A O 1
ATOM 1403 N N . ALA A 1 184 ? -25.321 -16.343 -22.808 1.00 66.38 184 ALA A N 1
ATOM 1404 C CA . ALA A 1 184 ? -25.006 -17.336 -21.784 1.00 66.38 184 ALA A CA 1
ATOM 1405 C C . ALA A 1 184 ? -24.579 -16.674 -20.463 1.00 66.38 184 ALA A C 1
ATOM 1407 O O . ALA A 1 184 ? -25.086 -17.061 -19.412 1.00 66.38 184 ALA A O 1
ATOM 1408 N N . THR A 1 185 ? -23.736 -15.637 -20.525 1.00 71.00 185 THR A N 1
ATOM 1409 C CA . THR A 1 185 ? -23.346 -14.821 -19.365 1.00 71.00 185 THR A CA 1
ATOM 1410 C C . THR A 1 185 ? -24.553 -14.106 -18.759 1.00 71.00 185 THR A C 1
ATOM 1412 O O . THR A 1 185 ? -24.788 -14.212 -17.565 1.00 71.00 185 THR A O 1
ATOM 1415 N N . GLY A 1 186 ? -25.419 -13.492 -19.571 1.00 71.69 186 GLY A N 1
ATOM 1416 C CA . GLY A 1 186 ? -26.655 -12.879 -19.070 1.00 71.69 186 GLY A CA 1
ATOM 1417 C C . GLY A 1 186 ? -27.596 -13.882 -18.386 1.00 71.69 186 GLY A C 1
ATOM 1418 O O . GLY A 1 186 ? -28.280 -13.538 -17.424 1.00 71.69 186 GLY A O 1
ATOM 1419 N N . SER A 1 187 ? -27.611 -15.145 -18.831 1.00 64.44 187 SER A N 1
ATOM 1420 C CA . SER A 1 187 ? -28.372 -16.211 -18.170 1.00 64.44 187 SER A CA 1
ATOM 1421 C C . SER A 1 187 ? -27.741 -16.673 -16.853 1.00 64.44 187 SER A C 1
ATOM 1423 O O . SER A 1 187 ? -28.488 -17.051 -15.948 1.00 64.44 187 SER A O 1
ATOM 1425 N N . THR A 1 188 ? -26.409 -16.684 -16.731 1.00 67.62 188 THR A N 1
ATOM 1426 C CA . THR A 1 188 ? -25.735 -16.956 -15.451 1.00 67.62 188 THR A CA 1
ATOM 1427 C C . THR A 1 188 ? -25.925 -15.793 -14.489 1.00 67.62 188 THR A C 1
ATOM 1429 O O . THR A 1 188 ? -26.345 -16.026 -13.363 1.00 67.62 188 THR A O 1
ATOM 1432 N N . ASP A 1 189 ? -25.798 -14.554 -14.961 1.00 68.75 189 ASP A N 1
ATOM 1433 C CA . ASP A 1 189 ? -26.008 -13.347 -14.160 1.00 68.75 189 ASP A CA 1
ATOM 1434 C C . ASP A 1 189 ? -27.447 -13.271 -13.632 1.00 68.75 189 ASP A C 1
ATOM 1436 O O . ASP A 1 189 ? -27.677 -12.923 -12.476 1.00 68.75 189 ASP A O 1
ATOM 1440 N N . ALA A 1 190 ? -28.441 -13.657 -14.442 1.00 64.56 190 ALA A N 1
ATOM 1441 C CA . ALA A 1 190 ? -29.836 -13.736 -14.008 1.00 64.56 190 ALA A CA 1
ATOM 1442 C C . ALA A 1 190 ? -30.070 -14.837 -12.957 1.00 64.56 190 ALA A C 1
ATOM 1444 O O . ALA A 1 190 ? -30.873 -14.655 -12.038 1.00 64.56 190 ALA A O 1
ATOM 1445 N N . LYS A 1 191 ? -29.373 -15.976 -13.066 1.00 66.81 191 LYS A N 1
ATOM 1446 C CA . LYS A 1 191 ? -29.441 -17.062 -12.077 1.00 66.81 191 LYS A CA 1
ATOM 1447 C C . LYS A 1 191 ? -28.774 -16.650 -10.763 1.00 66.81 191 LYS A C 1
ATOM 1449 O O . LYS A 1 191 ? -29.369 -16.844 -9.704 1.00 66.81 191 LYS A O 1
ATOM 1454 N N . ASP A 1 192 ? -27.610 -16.019 -10.845 1.00 73.31 192 ASP A N 1
ATOM 1455 C CA . ASP A 1 192 ? -26.869 -15.501 -9.698 1.00 73.31 192 ASP A CA 1
ATOM 1456 C C . ASP A 1 192 ? -27.644 -14.360 -9.033 1.00 73.31 192 ASP A C 1
ATOM 1458 O O . ASP A 1 192 ? -27.737 -14.305 -7.813 1.00 73.31 192 ASP A O 1
ATOM 1462 N N . SER A 1 193 ? -28.303 -13.496 -9.810 1.00 66.12 193 SER A N 1
ATOM 1463 C CA . SER A 1 193 ? -29.208 -12.458 -9.300 1.00 66.12 193 SER A CA 1
ATOM 1464 C C . SER A 1 193 ? -30.425 -13.053 -8.579 1.00 66.12 193 SER A C 1
ATOM 1466 O O . SER A 1 193 ? -30.829 -12.555 -7.524 1.00 66.12 193 SER A O 1
ATOM 1468 N N . ALA A 1 194 ? -30.983 -14.160 -9.078 1.00 57.47 194 ALA A N 1
ATOM 1469 C CA . ALA A 1 194 ? -32.072 -14.873 -8.412 1.00 57.47 194 ALA A CA 1
ATOM 1470 C C . ALA A 1 194 ? -31.615 -15.577 -7.116 1.00 57.47 194 ALA A C 1
ATOM 1472 O O . ALA A 1 194 ? -32.351 -15.565 -6.126 1.00 57.47 194 ALA A O 1
ATOM 1473 N N . GLU A 1 195 ? -30.410 -16.156 -7.084 1.00 66.75 195 GLU A N 1
ATOM 1474 C CA . GLU A 1 195 ? -29.811 -16.725 -5.867 1.00 66.75 195 GLU A CA 1
ATOM 1475 C C . GLU A 1 195 ? -29.442 -15.641 -4.849 1.00 66.75 195 GLU A C 1
ATOM 1477 O O . GLU A 1 195 ? -29.797 -15.777 -3.679 1.00 66.75 195 GLU A O 1
ATOM 1482 N N . LYS A 1 196 ? -28.859 -14.518 -5.290 1.00 71.81 196 LYS A N 1
ATOM 1483 C CA . LYS A 1 196 ? -28.618 -13.325 -4.463 1.00 71.81 196 LYS A CA 1
ATOM 1484 C C . LYS A 1 196 ? -29.921 -12.773 -3.892 1.00 71.81 196 LYS A C 1
ATOM 1486 O O . LYS A 1 196 ? -29.975 -12.469 -2.709 1.00 71.81 196 LYS A O 1
ATOM 1491 N N . SER A 1 197 ? -30.995 -12.717 -4.682 1.00 60.94 197 SER A N 1
ATOM 1492 C CA . SER A 1 197 ? -32.314 -12.268 -4.211 1.00 60.94 197 SER A CA 1
ATOM 1493 C C . SER A 1 197 ? -32.922 -13.222 -3.176 1.00 60.94 197 SER A C 1
ATOM 1495 O O . SER A 1 197 ? -33.537 -12.772 -2.212 1.00 60.94 197 SER A O 1
ATOM 1497 N N . ARG A 1 198 ? -32.728 -14.542 -3.321 1.00 65.75 198 ARG A N 1
ATOM 1498 C CA . ARG A 1 198 ? -33.137 -15.531 -2.304 1.00 65.75 198 ARG A CA 1
ATOM 1499 C C . ARG A 1 198 ? -32.301 -15.432 -1.032 1.00 65.75 198 ARG A C 1
ATOM 1501 O O . ARG A 1 198 ? -32.867 -15.470 0.054 1.00 65.75 198 ARG A O 1
ATOM 1508 N N . ALA A 1 199 ? -30.986 -15.280 -1.161 1.00 68.94 199 ALA A N 1
ATOM 1509 C CA . ALA A 1 199 ? -30.090 -15.077 -0.029 1.00 68.94 199 ALA A CA 1
ATOM 1510 C C . ALA A 1 199 ? -30.405 -13.762 0.698 1.00 68.94 199 ALA A C 1
ATOM 1512 O O . ALA A 1 199 ? -30.452 -13.745 1.921 1.00 68.94 199 ALA A O 1
ATOM 1513 N N . ALA A 1 200 ? -30.713 -12.692 -0.039 1.00 54.31 200 ALA A N 1
ATOM 1514 C CA . ALA A 1 200 ? -31.157 -11.417 0.513 1.00 54.31 200 ALA A CA 1
ATOM 1515 C C . ALA A 1 200 ? -32.505 -11.542 1.236 1.00 54.31 200 ALA A C 1
ATOM 1517 O O . ALA A 1 200 ? -32.671 -10.956 2.298 1.00 54.31 200 ALA A O 1
ATOM 1518 N N . ALA A 1 201 ? -33.448 -12.332 0.714 1.00 52.06 201 ALA A N 1
ATOM 1519 C CA . ALA A 1 201 ? -34.719 -12.596 1.389 1.00 52.06 201 ALA A CA 1
ATOM 1520 C C . ALA A 1 201 ? -34.544 -13.421 2.680 1.00 52.06 201 ALA A C 1
ATOM 1522 O O . ALA A 1 201 ? -35.173 -13.110 3.691 1.00 52.06 201 ALA A O 1
ATOM 1523 N N . GLU A 1 202 ? -33.672 -14.434 2.680 1.00 62.44 202 GLU A N 1
ATOM 1524 C CA . GLU A 1 202 ? -33.378 -15.229 3.883 1.00 62.44 202 GLU A CA 1
ATOM 1525 C C . GLU A 1 202 ? -32.594 -14.410 4.914 1.00 62.44 202 GLU A C 1
ATOM 1527 O O . GLU A 1 202 ? -32.898 -14.449 6.105 1.00 62.44 202 GLU A O 1
ATOM 1532 N N . LYS A 1 203 ? -31.647 -13.589 4.452 1.00 62.94 203 LYS A N 1
ATOM 1533 C CA . LYS A 1 203 ? -30.930 -12.637 5.294 1.00 62.94 203 LYS A CA 1
ATOM 1534 C C . LYS A 1 203 ? -31.877 -11.589 5.870 1.00 62.94 203 LYS A C 1
ATOM 1536 O O . LYS A 1 203 ? -31.809 -11.340 7.057 1.00 62.94 203 LYS A O 1
ATOM 1541 N N . ALA A 1 204 ? -32.816 -11.045 5.096 1.00 53.97 204 ALA A N 1
ATOM 1542 C CA . ALA A 1 204 ? -33.817 -10.104 5.603 1.00 53.97 204 ALA A CA 1
ATOM 1543 C C . ALA A 1 204 ? -34.719 -10.733 6.679 1.00 53.97 204 ALA A C 1
ATOM 1545 O O . ALA A 1 204 ? -35.136 -10.055 7.615 1.00 53.97 204 ALA A O 1
ATOM 1546 N N . LYS A 1 205 ? -35.002 -12.037 6.581 1.00 56.03 205 LYS A N 1
ATOM 1547 C CA . LYS A 1 205 ? -35.728 -12.784 7.613 1.00 56.03 205 LYS A CA 1
ATOM 1548 C C . LYS A 1 205 ? -34.886 -12.975 8.881 1.00 56.03 205 LYS A C 1
ATOM 1550 O O . LYS A 1 205 ? -35.400 -12.753 9.972 1.00 56.03 205 LYS A O 1
ATOM 1555 N N . GLN A 1 206 ? -33.606 -13.322 8.742 1.00 64.94 206 GLN A N 1
ATOM 1556 C CA . GLN A 1 206 ? -32.665 -13.407 9.868 1.00 64.94 206 GLN A CA 1
ATOM 1557 C C . GLN A 1 206 ? -32.420 -12.038 10.512 1.00 64.94 206 GLN A C 1
ATOM 1559 O O . GLN A 1 206 ? -32.422 -11.936 11.730 1.00 64.94 206 GLN A O 1
ATOM 1564 N N . ASP A 1 207 ? -32.286 -10.983 9.709 1.00 52.00 207 ASP A N 1
ATOM 1565 C CA . ASP A 1 207 ? -32.143 -9.596 10.150 1.00 52.00 207 ASP A CA 1
ATOM 1566 C C . ASP A 1 207 ? -33.414 -9.140 10.888 1.00 52.00 207 ASP A C 1
ATOM 1568 O O . ASP A 1 207 ? -33.315 -8.440 11.887 1.00 52.00 207 ASP A O 1
ATOM 1572 N N . ALA A 1 208 ? -34.610 -9.567 10.463 1.00 43.78 208 ALA A N 1
ATOM 1573 C CA . ALA A 1 208 ? -35.858 -9.291 11.179 1.00 43.78 208 ALA A CA 1
ATOM 1574 C C . ALA A 1 208 ? -35.961 -10.056 12.515 1.00 43.78 208 ALA A C 1
ATOM 1576 O O . ALA A 1 208 ? -36.447 -9.507 13.504 1.00 43.78 208 ALA A O 1
ATOM 1577 N N . GLU A 1 209 ? -35.496 -11.308 12.570 1.00 52.16 209 GLU A N 1
ATOM 1578 C CA . GLU A 1 209 ? -35.412 -12.091 13.812 1.00 52.16 209 GLU A CA 1
ATOM 1579 C C . GLU A 1 209 ? -34.356 -11.514 14.771 1.00 52.16 209 GLU A C 1
ATOM 1581 O O . GLU A 1 209 ? -34.614 -11.395 15.969 1.00 52.16 209 GLU A O 1
ATOM 1586 N N . ALA A 1 210 ? -33.214 -11.068 14.243 1.00 47.81 210 ALA A N 1
ATOM 1587 C CA . ALA A 1 210 ? -32.162 -10.387 14.987 1.00 47.81 210 ALA A CA 1
ATOM 1588 C C . ALA A 1 210 ? -32.604 -8.999 15.463 1.00 47.81 210 ALA A C 1
ATOM 1590 O O . ALA A 1 210 ? -32.343 -8.653 16.605 1.00 47.81 210 ALA A O 1
ATOM 1591 N N . ALA A 1 211 ? -33.333 -8.231 14.647 1.00 44.34 211 ALA A N 1
ATOM 1592 C CA . ALA A 1 211 ? -33.904 -6.943 15.040 1.00 44.34 211 ALA A CA 1
ATOM 1593 C C . ALA A 1 211 ? -34.952 -7.102 16.146 1.00 44.34 211 ALA A C 1
ATOM 1595 O O . ALA A 1 211 ? -35.057 -6.253 17.024 1.00 44.34 211 ALA A O 1
ATOM 1596 N N . LYS A 1 212 ? -35.708 -8.205 16.140 1.00 46.66 212 LYS A N 1
ATOM 1597 C CA . LYS A 1 212 ? -36.621 -8.537 17.235 1.00 46.66 212 LYS A CA 1
ATOM 1598 C C . LYS A 1 212 ? -35.861 -8.902 18.514 1.00 46.66 212 LYS A C 1
ATOM 1600 O O . LYS A 1 212 ? -36.218 -8.406 19.573 1.00 46.66 212 LYS A O 1
ATOM 1605 N N . ALA A 1 213 ? -34.805 -9.711 18.412 1.00 53.06 213 ALA A N 1
ATOM 1606 C CA . ALA A 1 213 ? -33.946 -10.039 19.551 1.00 53.06 213 ALA A CA 1
ATOM 1607 C C . ALA A 1 213 ? -33.202 -8.806 20.094 1.00 53.06 213 ALA A C 1
ATOM 1609 O O . ALA A 1 213 ? -33.066 -8.663 21.303 1.00 53.06 213 ALA A O 1
ATOM 1610 N N . ALA A 1 214 ? -32.775 -7.900 19.212 1.00 43.06 214 ALA A N 1
ATOM 1611 C CA . ALA A 1 214 ? -32.185 -6.617 19.567 1.00 43.06 214 ALA A CA 1
ATOM 1612 C C . ALA A 1 214 ? -33.213 -5.712 20.248 1.00 43.06 214 ALA A C 1
ATOM 1614 O O . ALA A 1 214 ? -32.911 -5.174 21.294 1.00 43.06 214 ALA A O 1
ATOM 1615 N N . ALA A 1 215 ? -34.450 -5.630 19.751 1.00 41.03 215 ALA A N 1
ATOM 1616 C CA . ALA A 1 215 ? -35.512 -4.876 20.416 1.00 41.03 215 ALA A CA 1
ATOM 1617 C C . ALA A 1 215 ? -35.861 -5.443 21.807 1.00 41.03 215 ALA A C 1
ATOM 1619 O O . ALA A 1 215 ? -36.159 -4.681 22.727 1.00 41.03 215 ALA A O 1
ATOM 1620 N N . ASP A 1 216 ? -35.817 -6.768 21.976 1.00 48.78 216 ASP A N 1
ATOM 1621 C CA . ASP A 1 216 ? -35.998 -7.418 23.278 1.00 48.78 216 ASP A CA 1
ATOM 1622 C C . ASP A 1 216 ? -34.800 -7.136 24.214 1.00 48.78 216 ASP A C 1
ATOM 1624 O O . ASP A 1 216 ? -35.000 -6.829 25.389 1.00 48.78 216 ASP A O 1
ATOM 1628 N N . ALA A 1 217 ? -33.568 -7.144 23.694 1.00 45.25 217 ALA A N 1
ATOM 1629 C CA . ALA A 1 217 ? -32.361 -6.785 24.442 1.00 45.25 217 ALA A CA 1
ATOM 1630 C C . ALA A 1 217 ? -32.298 -5.288 24.790 1.00 45.25 217 ALA A C 1
ATOM 1632 O O . ALA A 1 217 ? -31.918 -4.942 25.902 1.00 45.25 217 ALA A O 1
ATOM 1633 N N . ASP A 1 218 ? -32.729 -4.404 23.889 1.00 45.12 218 ASP A N 1
ATOM 1634 C CA . ASP A 1 218 ? -32.850 -2.959 24.099 1.00 45.12 218 ASP A CA 1
ATOM 1635 C C . ASP A 1 218 ? -33.892 -2.665 25.173 1.00 45.12 218 ASP A C 1
ATOM 1637 O O . ASP A 1 218 ? -33.715 -1.761 25.986 1.00 45.12 218 ASP A O 1
ATOM 1641 N N . LYS A 1 219 ? -34.970 -3.453 25.223 1.00 45.06 219 LYS A N 1
ATOM 1642 C CA . LYS A 1 219 ? -35.958 -3.377 26.296 1.00 45.06 219 LYS A CA 1
ATOM 1643 C C . LYS A 1 219 ? -35.356 -3.800 27.640 1.00 45.06 219 LYS A C 1
ATOM 1645 O O . LYS A 1 219 ? -35.537 -3.085 28.621 1.00 45.06 219 LYS A O 1
ATOM 1650 N N . GLU A 1 220 ? -34.618 -4.909 27.695 1.00 47.91 220 GLU A N 1
ATOM 1651 C CA . GLU A 1 220 ? -33.910 -5.335 28.914 1.00 47.91 220 GLU A CA 1
ATOM 1652 C C . GLU A 1 220 ? -32.826 -4.325 29.333 1.00 47.91 220 GLU A C 1
ATOM 1654 O O . GLU A 1 220 ? -32.668 -4.029 30.519 1.00 47.91 220 GLU A O 1
ATOM 1659 N N . ALA A 1 221 ? -32.116 -3.737 28.371 1.00 43.28 221 ALA A N 1
ATOM 1660 C CA . ALA A 1 221 ? -31.120 -2.698 28.595 1.00 43.28 221 ALA A CA 1
ATOM 1661 C C . ALA A 1 221 ? -31.761 -1.387 29.064 1.00 43.28 221 ALA A C 1
ATOM 1663 O O . ALA A 1 221 ? -31.211 -0.741 29.951 1.00 43.28 221 ALA A O 1
ATOM 1664 N N . ALA A 1 222 ? -32.933 -1.017 28.543 1.00 40.38 222 ALA A N 1
ATOM 1665 C CA . ALA A 1 222 ? -33.707 0.133 28.999 1.00 40.38 222 ALA A CA 1
ATOM 1666 C C . ALA A 1 222 ? -34.232 -0.074 30.426 1.00 40.38 222 ALA A C 1
ATOM 1668 O O . ALA A 1 222 ? -34.143 0.837 31.246 1.00 40.38 222 ALA A O 1
ATOM 1669 N N . GLU A 1 223 ? -34.703 -1.277 30.762 1.00 48.31 223 GLU A N 1
ATOM 1670 C CA . GLU A 1 223 ? -35.096 -1.643 32.129 1.00 48.31 223 GLU A CA 1
ATOM 1671 C C . GLU A 1 223 ? -33.881 -1.626 33.085 1.00 48.31 223 GLU A C 1
ATOM 1673 O O . GLU A 1 223 ? -33.970 -1.121 34.207 1.00 48.31 223 GLU A O 1
ATOM 1678 N N . ALA A 1 224 ? -32.707 -2.083 32.634 1.00 45.62 224 ALA A N 1
ATOM 1679 C CA . ALA A 1 224 ? -31.459 -2.003 33.396 1.00 45.62 224 ALA A CA 1
ATOM 1680 C C . ALA A 1 224 ? -30.920 -0.564 33.523 1.00 45.62 224 ALA A C 1
ATOM 1682 O O . ALA A 1 224 ? -30.378 -0.198 34.569 1.00 45.62 224 ALA A O 1
ATOM 1683 N N . ALA A 1 225 ? -31.070 0.261 32.487 1.00 41.25 225 ALA A N 1
ATOM 1684 C CA . ALA A 1 225 ? -30.715 1.676 32.486 1.00 41.25 225 ALA A CA 1
ATOM 1685 C C . ALA A 1 225 ? -31.637 2.465 33.416 1.00 41.25 225 ALA A C 1
ATOM 1687 O O . ALA A 1 225 ? -31.150 3.283 34.187 1.00 41.25 225 ALA A O 1
ATOM 1688 N N . GLN A 1 226 ? -32.935 2.151 33.433 1.00 44.25 226 GLN A N 1
ATOM 1689 C CA . GLN A 1 226 ? -33.878 2.695 34.404 1.00 44.25 226 GLN A CA 1
ATOM 1690 C C . GLN A 1 226 ? -33.472 2.314 35.835 1.00 44.25 226 GLN A C 1
ATOM 1692 O O . GLN A 1 226 ? -33.394 3.186 36.694 1.00 44.25 226 GLN A O 1
ATOM 1697 N N . ALA A 1 227 ? -33.116 1.052 36.093 1.00 47.06 227 ALA A N 1
ATOM 1698 C CA . ALA A 1 227 ? -32.642 0.627 37.413 1.00 47.06 227 ALA A CA 1
ATOM 1699 C C . ALA A 1 227 ? -31.329 1.323 37.831 1.00 47.06 227 ALA A C 1
ATOM 1701 O O . ALA A 1 227 ? -31.143 1.664 39.002 1.00 47.06 227 ALA A O 1
ATOM 1702 N N . LYS A 1 228 ? -30.413 1.570 36.883 1.00 44.75 228 LYS A N 1
ATOM 1703 C CA . LYS A 1 228 ? -29.190 2.356 37.118 1.00 44.75 228 LYS A CA 1
ATOM 1704 C C . LYS A 1 228 ? -29.489 3.838 37.339 1.00 44.75 228 LYS A C 1
ATOM 1706 O O . LYS A 1 228 ? -28.854 4.433 38.201 1.00 44.75 228 LYS A O 1
ATOM 1711 N N . ALA A 1 229 ? -30.451 4.416 36.623 1.00 41.19 229 ALA A N 1
ATOM 1712 C CA . ALA A 1 229 ? -30.899 5.794 36.805 1.00 41.19 229 ALA A CA 1
ATOM 1713 C C . ALA A 1 229 ? -31.556 5.982 38.177 1.00 41.19 229 ALA A C 1
ATOM 1715 O O . ALA A 1 229 ? -31.235 6.931 38.882 1.00 41.19 229 ALA A O 1
ATOM 1716 N N . GLU A 1 230 ? -32.381 5.031 38.618 1.00 48.16 230 GLU A N 1
ATOM 1717 C CA . GLU A 1 230 ? -32.947 5.008 39.970 1.00 48.16 230 GLU A CA 1
ATOM 1718 C C . GLU A 1 230 ? -31.848 4.862 41.040 1.00 48.16 230 GLU A C 1
ATOM 1720 O O . GLU A 1 230 ? -31.895 5.516 42.083 1.00 48.16 230 GLU A O 1
ATOM 1725 N N . ALA A 1 231 ? -30.811 4.053 40.787 1.00 45.75 231 ALA A N 1
ATOM 1726 C CA . ALA A 1 231 ? -29.657 3.936 41.680 1.00 45.75 231 ALA A CA 1
ATOM 1727 C C . ALA A 1 231 ? -28.792 5.213 41.711 1.00 45.75 231 ALA A C 1
ATOM 1729 O O . ALA A 1 231 ? -28.328 5.604 42.782 1.00 45.75 231 ALA A O 1
ATOM 1730 N N . ALA A 1 232 ? -28.604 5.876 40.567 1.00 42.06 232 ALA A N 1
ATOM 1731 C CA . ALA A 1 232 ? -27.878 7.136 40.438 1.00 42.06 232 ALA A CA 1
ATOM 1732 C C . ALA A 1 232 ? -28.640 8.294 41.092 1.00 42.06 232 ALA A C 1
ATOM 1734 O O . ALA A 1 232 ? -28.044 9.063 41.837 1.00 42.06 232 ALA A O 1
ATOM 1735 N N . GLN A 1 233 ? -29.964 8.353 40.926 1.00 44.38 233 GLN A N 1
ATOM 1736 C CA . GLN A 1 233 ? -30.835 9.292 41.632 1.00 44.38 233 GLN A CA 1
ATOM 1737 C C . GLN A 1 233 ? -30.702 9.118 43.148 1.00 44.38 233 GLN A C 1
ATOM 1739 O O . GLN A 1 233 ? -30.530 10.087 43.879 1.00 44.38 233 GLN A O 1
ATOM 1744 N N . LYS A 1 234 ? -30.676 7.872 43.627 1.00 52.81 234 LYS A N 1
ATOM 1745 C CA . LYS A 1 234 ? -30.483 7.566 45.049 1.00 52.81 234 LYS A CA 1
ATOM 1746 C C . LYS A 1 234 ? -29.080 7.9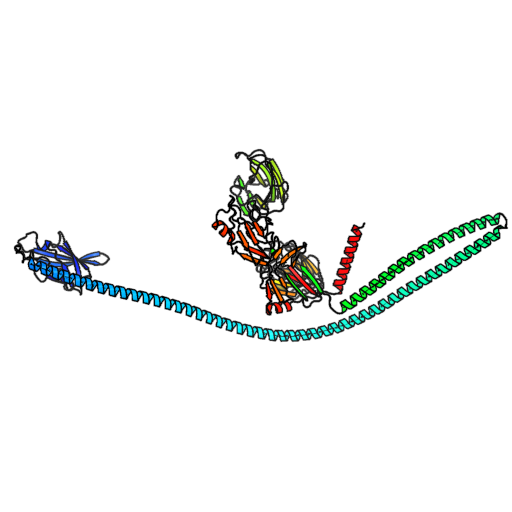24 45.556 1.00 52.81 234 LYS A C 1
ATOM 1748 O O . LYS A 1 234 ? -28.913 8.302 46.714 1.00 52.81 234 LYS A O 1
ATOM 1753 N N . ALA A 1 235 ? -28.061 7.807 44.706 1.00 45.22 235 ALA A N 1
ATOM 1754 C CA . ALA A 1 235 ? -26.705 8.256 45.011 1.00 45.22 235 ALA A CA 1
ATOM 1755 C C . ALA A 1 235 ? -26.604 9.791 45.036 1.00 45.22 235 ALA A C 1
ATOM 1757 O O . ALA A 1 235 ? -25.949 10.329 45.926 1.00 45.22 235 ALA A O 1
ATOM 1758 N N . ALA A 1 236 ? -27.303 10.485 44.135 1.00 42.94 236 ALA A N 1
ATOM 1759 C CA . ALA A 1 236 ? -27.407 11.941 44.104 1.00 42.94 236 ALA A CA 1
ATOM 1760 C C . ALA A 1 236 ? -28.147 12.483 45.337 1.00 42.94 236 ALA A C 1
ATOM 1762 O O . ALA A 1 236 ? -27.654 13.403 45.979 1.00 42.94 236 ALA A O 1
ATOM 1763 N N . GLU A 1 237 ? -29.251 11.855 45.756 1.00 48.06 237 GLU A N 1
ATOM 1764 C CA . GLU A 1 237 ? -29.951 12.186 47.010 1.00 48.06 237 GLU A CA 1
ATOM 1765 C C . GLU A 1 237 ? -29.043 11.999 48.243 1.00 48.06 237 GLU A C 1
ATOM 1767 O O . GLU A 1 237 ? -29.050 12.812 49.175 1.00 48.06 237 GLU A O 1
ATOM 1772 N N . ASN A 1 238 ? -28.209 10.952 48.252 1.00 50.06 238 ASN A N 1
ATOM 1773 C CA . ASN A 1 238 ? -27.213 10.742 49.305 1.00 50.06 238 ASN A CA 1
ATOM 1774 C C . ASN A 1 238 ? -26.100 11.802 49.268 1.00 50.06 238 ASN A C 1
ATOM 1776 O O . ASN A 1 238 ? -25.712 12.305 50.322 1.00 50.06 238 ASN A O 1
ATOM 1780 N N . ALA A 1 239 ? -25.607 12.169 48.084 1.00 44.78 239 ALA A N 1
ATOM 1781 C CA . ALA A 1 239 ? -24.604 13.218 47.914 1.00 44.78 239 ALA A CA 1
ATOM 1782 C C . ALA A 1 239 ? -25.149 14.597 48.320 1.00 44.78 239 ALA A C 1
ATOM 1784 O O . ALA A 1 239 ? -24.465 15.334 49.023 1.00 44.78 239 ALA A O 1
ATOM 1785 N N . GLU A 1 240 ? -26.403 14.914 47.985 1.00 47.72 240 GLU A N 1
ATOM 1786 C CA . GLU A 1 240 ? -27.103 16.121 48.442 1.00 47.72 240 GLU A CA 1
ATOM 1787 C C . GLU A 1 240 ? -27.232 16.137 49.974 1.00 47.72 240 GLU A C 1
ATOM 1789 O O . GLU A 1 240 ? -27.056 17.171 50.622 1.00 47.72 240 GLU A O 1
ATOM 1794 N N . THR A 1 241 ? -27.489 14.976 50.581 1.00 52.69 241 THR A N 1
ATOM 1795 C CA . THR A 1 241 ? -27.554 14.832 52.041 1.00 52.69 241 THR A CA 1
ATOM 1796 C C . THR A 1 241 ? -26.188 15.057 52.698 1.00 52.69 241 THR A C 1
ATOM 1798 O O . THR A 1 241 ? -26.107 15.740 53.722 1.00 52.69 241 THR A O 1
ATOM 1801 N N . GLU A 1 242 ? -25.103 14.535 52.121 1.00 49.22 242 GLU A N 1
ATOM 1802 C CA . GLU A 1 242 ? -23.736 14.774 52.605 1.00 49.22 242 GLU A CA 1
ATOM 1803 C C . GLU A 1 242 ? -23.273 16.220 52.354 1.00 49.22 242 GLU A C 1
ATOM 1805 O O . GLU A 1 242 ? -22.650 16.820 53.230 1.00 49.22 242 GLU A O 1
ATOM 1810 N N . ALA A 1 243 ? -23.662 16.839 51.237 1.00 45.34 243 ALA A N 1
ATOM 1811 C CA . ALA A 1 243 ? -23.423 18.256 50.966 1.00 45.34 243 ALA A CA 1
ATOM 1812 C C . ALA A 1 243 ? -24.151 19.155 51.981 1.00 45.34 243 ALA A C 1
ATOM 1814 O O . ALA A 1 243 ? -23.549 20.076 52.531 1.00 45.34 243 ALA A O 1
ATOM 1815 N N . LYS A 1 244 ? -25.405 18.836 52.335 1.00 55.31 244 LYS A N 1
ATOM 1816 C CA . LYS A 1 244 ? -26.141 19.517 53.418 1.00 55.31 244 LYS A CA 1
ATOM 1817 C C . LYS A 1 244 ? -25.480 19.321 54.784 1.00 55.31 244 LYS A C 1
ATOM 1819 O O . LYS A 1 244 ? -25.447 20.259 55.583 1.00 55.31 244 LYS A O 1
ATOM 1824 N N . LYS A 1 245 ? -24.913 18.141 55.073 1.00 53.59 245 LYS A N 1
ATOM 1825 C CA . LYS A 1 245 ? -24.120 17.916 56.299 1.00 53.59 245 LYS A CA 1
ATOM 1826 C C . LYS A 1 245 ? -22.845 18.754 56.313 1.00 53.59 245 LYS A C 1
ATOM 1828 O O . LYS A 1 245 ? -22.546 19.357 57.340 1.00 53.59 245 LYS A O 1
ATOM 1833 N N . ALA A 1 246 ? -22.127 18.829 55.194 1.00 46.16 246 ALA A N 1
ATOM 1834 C CA . ALA A 1 246 ? -20.941 19.667 55.057 1.00 46.16 246 ALA A CA 1
ATOM 1835 C C . ALA A 1 246 ? -21.289 21.158 55.205 1.00 46.16 246 ALA A C 1
ATOM 1837 O O . ALA A 1 246 ? -20.615 21.872 55.940 1.00 46.16 246 ALA A O 1
ATOM 1838 N N . GLN A 1 247 ? -22.397 21.612 54.612 1.00 50.00 247 GLN A N 1
ATOM 1839 C CA . GLN A 1 247 ? -22.916 22.971 54.780 1.00 50.00 247 GLN A CA 1
ATOM 1840 C C . GLN A 1 247 ? -23.266 23.270 56.246 1.00 50.00 247 GLN A C 1
ATOM 1842 O O . GLN A 1 247 ? -22.869 24.305 56.774 1.00 50.00 247 GLN A O 1
ATOM 1847 N N . THR A 1 248 ? -23.922 22.332 56.938 1.00 55.66 248 THR A N 1
ATOM 1848 C CA . THR A 1 248 ? -24.247 22.456 58.370 1.00 55.66 248 THR A CA 1
ATOM 1849 C C . THR A 1 248 ? -22.982 22.490 59.237 1.00 55.66 248 THR A C 1
ATOM 1851 O O . THR A 1 248 ? -22.903 23.255 60.198 1.00 55.66 248 THR A O 1
ATOM 1854 N N . ALA A 1 249 ? -21.964 21.689 58.905 1.00 52.44 249 ALA A N 1
ATOM 1855 C CA . ALA A 1 249 ? -20.671 21.705 59.588 1.00 52.44 249 ALA A CA 1
ATOM 1856 C C . ALA A 1 249 ? -19.939 23.042 59.381 1.00 52.44 249 ALA A C 1
ATOM 1858 O O . ALA A 1 249 ? -19.376 23.583 60.332 1.00 52.44 249 ALA A O 1
ATOM 1859 N N . THR A 1 250 ? -20.020 23.615 58.178 1.00 49.09 250 THR A N 1
ATOM 1860 C CA . THR A 1 250 ? -19.487 24.944 57.850 1.00 49.09 250 THR A CA 1
ATOM 1861 C C . THR A 1 250 ? -20.228 26.058 58.589 1.00 49.09 250 THR A C 1
ATOM 1863 O O . THR A 1 250 ? -19.588 26.938 59.159 1.00 49.09 250 THR A O 1
ATOM 1866 N N . GLU A 1 251 ? -21.561 26.014 58.664 1.00 55.75 251 GLU A N 1
ATOM 1867 C CA . GLU A 1 251 ? -22.340 26.953 59.484 1.00 55.75 251 GLU A CA 1
ATOM 1868 C C . GLU A 1 251 ? -21.997 26.823 60.971 1.00 55.75 251 GLU A C 1
ATOM 1870 O O . GLU A 1 251 ? -21.798 27.830 61.645 1.00 55.75 251 GLU A O 1
ATOM 1875 N N . THR A 1 252 ? -21.821 25.597 61.470 1.00 55.03 252 THR A N 1
ATOM 1876 C CA . THR A 1 252 ? -21.400 25.344 62.858 1.00 55.03 252 THR A CA 1
ATOM 1877 C C . THR A 1 252 ? -20.005 25.911 63.128 1.00 55.03 252 THR A C 1
ATOM 1879 O O . THR A 1 252 ? -19.776 26.532 64.167 1.00 55.03 252 THR A O 1
ATOM 1882 N N . ALA A 1 253 ? -19.076 25.759 62.181 1.00 50.47 253 ALA A N 1
ATOM 1883 C CA . ALA A 1 253 ? -17.752 26.368 62.254 1.00 50.47 253 ALA A CA 1
ATOM 1884 C C . ALA A 1 253 ? -17.835 27.905 62.229 1.00 50.47 253 ALA A C 1
ATOM 1886 O O . ALA A 1 253 ? -17.154 28.565 63.012 1.00 50.47 253 ALA A O 1
ATOM 1887 N N . LYS A 1 254 ? -18.721 28.484 61.409 1.00 54.56 254 LYS A N 1
ATOM 1888 C CA . LYS A 1 254 ? -18.981 29.931 61.360 1.00 54.56 254 LYS A CA 1
ATOM 1889 C C . LYS A 1 254 ? -19.514 30.460 62.696 1.00 54.56 254 LYS A C 1
ATOM 1891 O O . LYS A 1 254 ? -19.011 31.465 63.191 1.00 54.56 254 LYS A O 1
ATOM 1896 N N . THR A 1 255 ? -20.452 29.753 63.330 1.00 59.22 255 THR A N 1
ATOM 1897 C CA . THR A 1 255 ? -20.957 30.097 64.671 1.00 59.22 255 THR A CA 1
ATOM 1898 C C . THR A 1 255 ? -19.880 29.944 65.750 1.00 59.22 255 THR A C 1
ATOM 1900 O O . THR A 1 255 ? -19.806 30.760 66.669 1.00 59.22 255 THR A O 1
ATOM 1903 N N . ALA A 1 256 ? -19.005 28.938 65.645 1.00 53.41 256 ALA A N 1
ATOM 1904 C CA . ALA A 1 256 ? -17.872 28.771 66.558 1.00 53.41 256 ALA A CA 1
ATOM 1905 C C . ALA A 1 256 ? -16.857 29.921 66.428 1.00 53.41 256 ALA A C 1
ATOM 1907 O O . ALA A 1 256 ? -16.362 30.421 67.438 1.00 53.41 256 ALA A O 1
ATOM 1908 N N . VAL A 1 257 ? -16.605 30.398 65.205 1.00 52.03 257 VAL A N 1
ATOM 1909 C CA . VAL A 1 257 ? -15.777 31.586 64.942 1.00 52.03 257 VAL A CA 1
ATOM 1910 C C . VAL A 1 257 ? -16.428 32.856 65.504 1.00 52.03 257 VAL A C 1
ATOM 1912 O O . VAL A 1 257 ? -15.745 33.659 66.139 1.00 52.03 257 VAL A O 1
ATOM 1915 N N . GLU A 1 258 ? -17.742 33.037 65.346 1.00 57.41 258 GLU A N 1
ATOM 1916 C CA . GLU A 1 258 ? -18.478 34.154 65.965 1.00 57.41 258 GLU A CA 1
ATOM 1917 C C . GLU A 1 258 ? -18.450 34.094 67.499 1.00 57.41 258 GLU A C 1
ATOM 1919 O O . GLU A 1 258 ? -18.268 35.121 68.152 1.00 57.41 258 GLU A O 1
ATOM 1924 N N . THR A 1 259 ? -18.541 32.896 68.080 1.00 58.16 259 THR A N 1
ATOM 1925 C CA . THR A 1 259 ? -18.429 32.690 69.532 1.00 58.16 259 THR A CA 1
ATOM 1926 C C . THR A 1 259 ? -17.033 33.066 70.027 1.00 58.16 259 THR A C 1
ATOM 1928 O O . THR A 1 259 ? -16.905 33.858 70.961 1.00 58.16 259 THR A O 1
ATOM 1931 N N . ALA A 1 260 ? -15.981 32.598 69.346 1.00 54.47 260 ALA A N 1
ATOM 1932 C CA . ALA A 1 260 ? -14.599 32.965 69.651 1.00 54.47 260 ALA A CA 1
ATOM 1933 C C . ALA A 1 260 ? -14.360 34.482 69.524 1.00 54.47 260 ALA A C 1
ATOM 1935 O O . ALA A 1 260 ? -13.613 35.070 70.308 1.00 54.47 260 ALA A O 1
ATOM 1936 N N . ARG A 1 261 ? -15.034 35.148 68.576 1.00 55.12 261 ARG A N 1
ATOM 1937 C CA . ARG A 1 261 ? -15.015 36.610 68.434 1.00 55.12 261 ARG A CA 1
ATOM 1938 C C . ARG A 1 261 ? -15.669 37.309 69.626 1.00 55.12 261 ARG A C 1
ATOM 1940 O O . ARG A 1 261 ? -15.085 38.255 70.150 1.00 55.12 261 ARG A O 1
ATOM 1947 N N . SER A 1 262 ? -16.844 36.862 70.071 1.00 61.12 262 SER A N 1
ATOM 1948 C CA . SER A 1 262 ? -17.514 37.423 71.254 1.00 61.12 262 SER A CA 1
ATOM 1949 C C . SER A 1 262 ? -16.701 37.218 72.535 1.00 61.12 262 SER A C 1
ATOM 1951 O O . SER A 1 262 ? -16.627 38.118 73.374 1.00 61.12 262 SER A O 1
ATOM 1953 N N . GLU A 1 263 ? -16.035 36.071 72.678 1.00 58.50 263 GLU A N 1
ATOM 1954 C CA . GLU A 1 263 ? -15.108 35.806 73.784 1.00 58.50 263 GLU A CA 1
ATOM 1955 C C . GLU A 1 263 ? -13.883 36.730 73.731 1.00 58.50 263 GLU A C 1
ATOM 1957 O O . GLU A 1 263 ? -13.504 37.312 74.749 1.00 58.50 263 GLU A O 1
ATOM 1962 N N . ALA A 1 264 ? -13.305 36.949 72.545 1.00 51.19 264 ALA A N 1
ATOM 1963 C CA . ALA A 1 264 ? -12.201 37.891 72.355 1.00 51.19 264 ALA A CA 1
ATOM 1964 C C . ALA A 1 264 ? -12.611 39.348 72.645 1.00 51.19 264 ALA A C 1
ATOM 1966 O O . ALA A 1 264 ? -11.842 40.111 73.233 1.00 51.19 264 ALA A O 1
ATOM 1967 N N . GLU A 1 265 ? -13.831 39.744 72.279 1.00 57.69 265 GLU A N 1
ATOM 1968 C CA . GLU A 1 265 ? -14.389 41.069 72.570 1.00 57.69 265 GLU A CA 1
ATOM 1969 C C . GLU A 1 265 ? -14.666 41.257 74.070 1.00 57.69 265 GLU A C 1
ATOM 1971 O O . GLU A 1 265 ? -14.388 42.319 74.632 1.00 57.69 265 GLU A O 1
ATOM 1976 N N . THR A 1 266 ? -15.111 40.197 74.748 1.00 60.66 266 THR A N 1
ATOM 1977 C CA . THR A 1 266 ? -15.251 40.164 76.212 1.00 60.66 266 THR A CA 1
ATOM 1978 C C . THR A 1 266 ? -13.889 40.313 76.890 1.00 60.66 266 THR A C 1
ATOM 1980 O O . THR A 1 266 ? -13.720 41.190 77.732 1.00 60.66 266 THR A O 1
ATOM 1983 N N . ALA A 1 267 ? -12.876 39.564 76.443 1.00 56.59 267 ALA A N 1
ATOM 1984 C CA . ALA A 1 267 ? -11.509 39.683 76.948 1.00 56.59 267 ALA A CA 1
ATOM 1985 C C . ALA A 1 267 ? -10.911 41.084 76.711 1.00 56.59 267 ALA A C 1
ATOM 1987 O O . ALA A 1 267 ? -10.182 41.609 77.557 1.00 56.59 267 ALA A O 1
ATOM 1988 N N . LYS A 1 268 ? -11.244 41.729 75.584 1.00 55.75 268 LYS A N 1
ATOM 1989 C CA . LYS A 1 268 ? -10.873 43.123 75.301 1.00 55.75 268 LYS A CA 1
ATOM 1990 C C . LYS A 1 268 ? -11.527 44.089 76.293 1.00 55.75 268 LYS A C 1
ATOM 1992 O O . LYS A 1 268 ? -10.846 44.984 76.793 1.00 55.75 268 LYS A O 1
ATOM 1997 N N . ASN A 1 269 ? -12.808 43.906 76.607 1.00 60.12 269 ASN A N 1
ATOM 1998 C CA . ASN A 1 269 ? -13.523 44.726 77.590 1.00 60.12 269 ASN A CA 1
ATOM 1999 C C . ASN A 1 269 ? -12.987 44.522 79.014 1.00 60.12 269 ASN A C 1
ATOM 2001 O O . ASN A 1 269 ? -12.780 45.502 79.731 1.00 60.12 269 ASN A O 1
ATOM 2005 N N . ASP A 1 270 ? -12.670 43.286 79.397 1.00 62.00 270 ASP A N 1
ATOM 2006 C CA . ASP A 1 270 ? -12.039 42.969 80.682 1.00 62.00 270 ASP A CA 1
ATOM 2007 C C . ASP A 1 270 ? -10.647 43.605 80.796 1.00 62.00 270 ASP A C 1
ATOM 2009 O O . ASP A 1 270 ? -10.290 44.157 81.838 1.00 62.00 270 ASP A O 1
ATOM 2013 N N . ALA A 1 271 ? -9.870 43.616 79.706 1.00 52.91 271 ALA A N 1
ATOM 2014 C CA . ALA A 1 271 ? -8.584 44.309 79.653 1.00 52.91 271 ALA A CA 1
ATOM 2015 C C . ALA A 1 271 ? -8.734 45.837 79.798 1.00 52.91 271 ALA A C 1
ATOM 2017 O O . ALA A 1 271 ? -7.909 46.477 80.456 1.00 52.91 271 ALA A O 1
ATOM 2018 N N . VAL A 1 272 ? -9.791 46.430 79.230 1.00 56.31 272 VAL A N 1
ATOM 2019 C CA . VAL A 1 272 ? -10.124 47.854 79.415 1.00 56.31 272 VAL A CA 1
ATOM 2020 C C . VAL A 1 272 ? -10.502 48.140 80.871 1.00 56.31 272 VAL A C 1
ATOM 2022 O O . VAL A 1 272 ? -9.950 49.070 81.457 1.00 56.31 272 VAL A O 1
ATOM 2025 N N . GLN A 1 273 ? -11.343 47.311 81.496 1.00 60.56 273 GLN A N 1
ATOM 2026 C CA . GLN A 1 273 ? -11.696 47.458 82.914 1.00 60.56 273 GLN A CA 1
ATOM 2027 C C . GLN A 1 273 ? -10.485 47.278 83.838 1.00 60.56 273 GLN A C 1
ATOM 2029 O O . GLN A 1 273 ? -10.315 48.032 84.797 1.00 60.56 273 GLN A O 1
ATOM 2034 N N . ALA A 1 274 ? -9.599 46.325 83.539 1.00 55.16 274 ALA A N 1
ATOM 2035 C CA . ALA A 1 274 ? -8.349 46.136 84.269 1.00 55.16 274 ALA A CA 1
ATOM 2036 C C . ALA A 1 274 ? -7.421 47.356 84.136 1.00 55.16 274 ALA A C 1
ATOM 2038 O O . ALA A 1 274 ? -6.778 47.753 85.110 1.00 55.16 274 ALA A O 1
ATOM 2039 N N . LYS A 1 275 ? -7.384 47.995 82.959 1.00 53.62 275 LYS A N 1
ATOM 2040 C CA . LYS A 1 275 ? -6.636 49.237 82.721 1.00 53.62 275 LYS A CA 1
ATOM 2041 C C . LYS A 1 275 ? -7.218 50.418 83.507 1.00 53.62 275 LYS A C 1
ATOM 2043 O O . LYS A 1 275 ? -6.455 51.145 84.138 1.00 53.62 275 LYS A O 1
ATOM 2048 N N . GLU A 1 276 ? -8.539 50.581 83.530 1.00 58.09 276 GLU A N 1
ATOM 2049 C CA . GLU A 1 276 ? -9.222 51.607 84.337 1.00 58.09 276 GLU A CA 1
ATOM 2050 C C . GLU A 1 276 ? -9.010 51.385 85.844 1.00 58.09 276 GLU A C 1
ATOM 2052 O O . GLU A 1 276 ? -8.740 52.328 86.593 1.00 58.09 276 GLU A O 1
ATOM 2057 N N . ALA A 1 277 ? -9.058 50.130 86.303 1.00 55.56 277 ALA A N 1
ATOM 2058 C CA . ALA A 1 277 ? -8.749 49.758 87.682 1.00 55.56 277 ALA A CA 1
ATOM 2059 C C . ALA A 1 277 ? -7.278 50.046 88.043 1.00 55.56 277 ALA A C 1
ATOM 2061 O O . ALA A 1 277 ? -7.001 50.562 89.129 1.00 55.56 277 ALA A O 1
ATOM 2062 N N . ALA A 1 278 ? -6.340 49.788 87.125 1.00 53.47 278 ALA A N 1
ATOM 2063 C CA . ALA A 1 278 ? -4.924 50.117 87.290 1.00 53.47 278 ALA A CA 1
ATOM 2064 C C . ALA A 1 278 ? -4.666 51.638 87.304 1.00 53.47 278 ALA A C 1
ATOM 2066 O O . ALA A 1 278 ? -3.843 52.118 88.086 1.00 53.47 278 ALA A O 1
ATOM 2067 N N . GLU A 1 279 ? -5.390 52.425 86.501 1.00 52.75 279 GLU A N 1
ATOM 2068 C CA . GLU A 1 279 ? -5.344 53.894 86.557 1.00 52.75 279 GLU A CA 1
ATOM 2069 C C . GLU A 1 279 ? -5.912 54.442 87.876 1.00 52.75 279 GLU A C 1
ATOM 2071 O O . GLU A 1 279 ? -5.361 55.395 88.431 1.00 52.75 279 GLU A O 1
ATOM 2076 N N . LYS A 1 280 ? -6.936 53.792 88.442 1.00 55.41 280 LYS A N 1
ATOM 2077 C CA . LYS A 1 280 ? -7.501 54.115 89.763 1.00 55.41 280 LYS A CA 1
ATOM 2078 C C . LYS A 1 280 ? -6.559 53.758 90.924 1.00 55.41 280 LYS A C 1
ATOM 2080 O O . LYS A 1 280 ? -6.559 54.447 91.940 1.00 55.41 280 LYS A O 1
ATOM 2085 N N . ALA A 1 281 ? -5.714 52.736 90.764 1.00 53.06 281 ALA A N 1
ATOM 2086 C CA . ALA A 1 281 ? -4.681 52.347 91.734 1.00 53.06 281 ALA A CA 1
ATOM 2087 C C . ALA A 1 281 ? -3.459 53.292 91.751 1.00 53.06 281 ALA A C 1
ATOM 2089 O O . ALA A 1 281 ? -2.647 53.259 92.676 1.00 53.06 281 ALA A O 1
ATOM 2090 N N . LYS A 1 282 ? -3.337 54.199 90.772 1.00 50.44 282 LYS A N 1
ATOM 2091 C CA . LYS A 1 282 ? -2.212 55.141 90.628 1.00 50.44 282 LYS A CA 1
ATOM 2092 C C . LYS A 1 282 ? -2.158 56.243 91.707 1.00 50.44 282 LYS A C 1
ATOM 2094 O O . LYS A 1 282 ? -1.224 57.043 91.696 1.00 50.44 282 LYS A O 1
ATOM 2099 N N . SER A 1 283 ? -3.111 56.269 92.649 1.00 49.81 283 SER A N 1
ATOM 2100 C CA . SER A 1 283 ? -3.085 57.079 93.882 1.00 49.81 283 SER A CA 1
ATOM 2101 C C . SER A 1 283 ? -2.617 56.308 95.136 1.00 49.81 283 SER A C 1
ATOM 2103 O O . SER A 1 283 ? -2.738 56.836 96.242 1.00 49.81 283 SER A O 1
ATOM 2105 N N . GLY A 1 284 ? -2.128 55.069 94.983 1.00 57.72 284 GLY A N 1
ATOM 2106 C CA . GLY A 1 284 ? -1.620 54.191 96.050 1.00 57.72 284 GLY A CA 1
ATOM 2107 C C . GLY A 1 284 ? -0.090 54.187 96.221 1.00 57.72 284 GLY A C 1
ATOM 2108 O O . GLY A 1 284 ? 0.636 54.953 95.588 1.00 57.72 284 GLY A O 1
ATOM 2109 N N . THR A 1 285 ? 0.408 53.334 97.121 1.00 54.38 285 THR A N 1
ATOM 2110 C CA . THR A 1 285 ? 1.820 53.280 97.564 1.00 54.38 285 THR A CA 1
ATOM 2111 C C . THR A 1 285 ? 2.754 52.565 96.569 1.00 54.38 285 THR A C 1
ATOM 2113 O O . THR A 1 285 ? 2.310 51.951 95.607 1.00 54.38 285 THR A O 1
ATOM 2116 N N . ALA A 1 286 ? 4.078 52.625 96.781 1.00 51.38 286 ALA A N 1
ATOM 2117 C CA . ALA A 1 286 ? 5.100 52.149 95.833 1.00 51.38 286 ALA A CA 1
ATOM 2118 C C . ALA A 1 286 ? 5.003 50.659 95.413 1.00 51.38 286 ALA A C 1
ATOM 2120 O O . ALA A 1 286 ? 5.459 50.329 94.323 1.00 51.38 286 ALA A O 1
ATOM 2121 N N . ALA A 1 287 ? 4.380 49.784 96.214 1.00 55.28 287 ALA A N 1
ATOM 2122 C CA . ALA A 1 287 ? 4.160 48.372 95.867 1.00 55.28 287 ALA A CA 1
ATOM 2123 C C . ALA A 1 287 ? 3.030 48.162 94.831 1.00 55.28 287 ALA A C 1
ATOM 2125 O O . ALA A 1 287 ? 3.065 47.203 94.064 1.00 55.28 287 ALA A O 1
ATOM 2126 N N . ASP A 1 288 ? 2.071 49.090 94.741 1.00 52.62 288 ASP A N 1
ATOM 2127 C CA . ASP A 1 288 ? 0.941 49.022 93.798 1.00 52.62 288 ASP A CA 1
ATOM 2128 C C . ASP A 1 288 ? 1.374 49.357 92.356 1.00 52.62 288 ASP A C 1
ATOM 2130 O O . ASP A 1 288 ? 0.733 48.969 91.378 1.00 52.62 288 ASP A O 1
ATOM 2134 N N . ARG A 1 289 ? 2.504 50.063 92.211 1.00 51.16 289 ARG A N 1
ATOM 2135 C CA . ARG A 1 289 ? 3.029 50.538 90.925 1.00 51.16 289 ARG A CA 1
ATOM 2136 C C . ARG A 1 289 ? 3.667 49.417 90.096 1.00 51.16 289 ARG A C 1
ATOM 2138 O O . ARG A 1 289 ? 3.500 49.412 88.883 1.00 51.16 289 ARG A O 1
ATOM 2145 N N . GLU A 1 290 ? 4.329 48.456 90.740 1.00 56.00 290 GLU A N 1
ATOM 2146 C CA . GLU A 1 290 ? 5.003 47.328 90.072 1.00 56.00 290 GLU A CA 1
ATOM 2147 C C . GLU A 1 290 ? 3.992 46.285 89.551 1.00 56.00 290 GLU A C 1
ATOM 2149 O O . GLU A 1 290 ? 4.120 45.777 88.436 1.00 56.00 290 GLU A O 1
ATOM 2154 N N . VAL A 1 291 ? 2.914 46.043 90.308 1.00 55.78 291 VAL A N 1
ATOM 2155 C CA . VAL A 1 291 ? 1.803 45.154 89.917 1.00 55.78 291 VAL A CA 1
ATOM 2156 C C . VAL A 1 291 ? 0.988 45.753 88.762 1.00 55.78 291 VAL A C 1
ATOM 2158 O O . VAL A 1 291 ? 0.628 45.040 87.824 1.00 55.78 291 VAL A O 1
ATOM 2161 N N . ALA A 1 292 ? 0.751 47.069 88.772 1.00 52.47 292 ALA A N 1
ATOM 2162 C CA . ALA A 1 292 ? 0.065 47.768 87.683 1.00 52.47 292 ALA A CA 1
ATOM 2163 C C . ALA A 1 292 ? 0.883 47.786 86.375 1.00 52.47 292 ALA A C 1
ATOM 2165 O O . ALA A 1 292 ? 0.325 47.677 85.282 1.00 52.47 292 ALA A O 1
ATOM 2166 N N . GLU A 1 293 ? 2.210 47.895 86.466 1.00 55.84 293 GLU A N 1
ATOM 2167 C CA . GLU A 1 293 ? 3.106 47.903 85.304 1.00 55.84 293 GLU A CA 1
ATOM 2168 C C . GLU A 1 293 ? 3.255 46.501 84.680 1.00 55.84 293 GLU A C 1
ATOM 2170 O O . GLU A 1 293 ? 3.291 46.368 83.453 1.00 55.84 293 GLU A O 1
ATOM 2175 N N . ALA A 1 294 ? 3.225 45.444 85.503 1.00 56.47 294 ALA A N 1
ATOM 2176 C CA . ALA A 1 294 ? 3.141 44.055 85.045 1.00 56.47 294 ALA A CA 1
ATOM 2177 C C . ALA A 1 294 ? 1.786 43.733 84.379 1.00 56.47 294 ALA A C 1
ATOM 2179 O O . ALA A 1 294 ? 1.760 43.127 83.305 1.00 56.47 294 ALA A O 1
ATOM 2180 N N . ALA A 1 295 ? 0.670 44.195 84.954 1.00 52.88 295 ALA A N 1
ATOM 2181 C CA . ALA A 1 295 ? -0.667 44.025 84.380 1.00 52.88 295 ALA A CA 1
ATOM 2182 C C . ALA A 1 295 ? -0.835 44.773 83.042 1.00 52.88 295 ALA A C 1
ATOM 2184 O O . ALA A 1 295 ? -1.409 44.234 82.097 1.00 52.88 295 ALA A O 1
ATOM 2185 N N . SER A 1 296 ? -0.268 45.979 82.920 1.00 53.06 296 SER A N 1
ATOM 2186 C CA . SER A 1 296 ? -0.272 46.765 81.677 1.00 53.06 296 SER A CA 1
ATOM 2187 C C . SER A 1 296 ? 0.505 46.078 80.542 1.00 53.06 296 SER A C 1
ATOM 2189 O O . SER A 1 296 ? 0.027 46.016 79.408 1.00 53.06 296 SER A O 1
ATOM 2191 N N . LYS A 1 297 ? 1.671 45.483 80.844 1.00 61.81 297 LYS A N 1
ATOM 2192 C CA . LYS A 1 297 ? 2.440 44.697 79.862 1.00 61.81 297 LYS A CA 1
ATOM 2193 C C . LYS A 1 297 ? 1.713 43.416 79.446 1.00 61.81 297 LYS A C 1
ATOM 2195 O O . LYS A 1 297 ? 1.699 43.099 78.261 1.00 61.81 297 LYS A O 1
ATOM 2200 N N . ALA A 1 298 ? 1.075 42.711 80.382 1.00 53.44 298 ALA A N 1
ATOM 2201 C CA . ALA A 1 298 ? 0.269 41.530 80.067 1.00 53.44 298 ALA A CA 1
ATOM 2202 C C . ALA A 1 298 ? -0.943 41.878 79.179 1.00 53.44 298 ALA A C 1
ATOM 2204 O O . ALA A 1 298 ? -1.218 41.176 78.207 1.00 53.44 298 ALA A O 1
ATOM 2205 N N . ALA A 1 299 ? -1.611 43.005 79.446 1.00 52.84 299 ALA A N 1
ATOM 2206 C CA . ALA A 1 299 ? -2.727 43.491 78.637 1.00 52.84 299 ALA A CA 1
ATOM 2207 C C . ALA A 1 299 ? -2.298 43.910 77.218 1.00 52.84 299 ALA A C 1
ATOM 2209 O O . ALA A 1 299 ? -2.998 43.602 76.255 1.00 52.84 299 ALA A O 1
ATOM 2210 N N . GLN A 1 300 ? -1.134 44.555 77.059 1.00 54.81 300 GLN A N 1
ATOM 2211 C CA . GLN A 1 300 ? -0.589 44.880 75.732 1.00 54.81 300 GLN A CA 1
ATOM 2212 C C . GLN A 1 300 ? -0.242 43.628 74.916 1.00 54.81 300 GLN A C 1
ATOM 2214 O O . GLN A 1 300 ? -0.523 43.590 73.721 1.00 54.81 300 GLN A O 1
ATOM 2219 N N . VAL A 1 301 ? 0.325 42.593 75.545 1.00 56.94 301 VAL A N 1
ATOM 2220 C CA . VAL A 1 301 ? 0.656 41.330 74.862 1.00 56.94 301 VAL A CA 1
ATOM 2221 C C . VAL A 1 301 ? -0.608 40.583 74.417 1.00 56.94 301 VAL A C 1
ATOM 2223 O O . VAL A 1 301 ? -0.638 40.086 73.292 1.00 56.94 301 VAL A O 1
ATOM 2226 N N . SER A 1 302 ? -1.667 40.563 75.235 1.00 52.59 302 SER A N 1
ATOM 2227 C CA . SER A 1 302 ? -2.966 39.987 74.844 1.00 52.59 302 SER A CA 1
ATOM 2228 C C . SER A 1 302 ? -3.696 40.792 73.765 1.00 52.59 302 SER A C 1
ATOM 2230 O O . SER A 1 302 ? -4.364 40.210 72.917 1.00 52.59 302 SER A O 1
ATOM 2232 N N . ALA A 1 303 ? -3.573 42.122 73.756 1.00 49.97 303 ALA A N 1
ATOM 2233 C CA . ALA A 1 303 ? -4.187 42.951 72.719 1.00 49.97 303 ALA A CA 1
ATOM 2234 C C . ALA A 1 303 ? -3.538 42.715 71.343 1.00 49.97 303 ALA A C 1
ATOM 2236 O O . ALA A 1 303 ? -4.245 42.536 70.355 1.00 49.97 303 ALA A O 1
ATOM 2237 N N . ILE A 1 304 ? -2.202 42.631 71.295 1.00 60.34 304 ILE A N 1
ATOM 2238 C CA . ILE A 1 304 ? -1.447 42.368 70.058 1.00 60.34 304 ILE A CA 1
ATOM 2239 C C . ILE A 1 304 ? -1.704 40.942 69.540 1.00 60.34 304 ILE A C 1
ATOM 2241 O O . ILE A 1 304 ? -1.785 40.728 68.330 1.00 60.34 304 ILE A O 1
ATOM 2245 N N . SER A 1 305 ? -1.845 39.947 70.425 1.00 51.25 305 SER A N 1
ATOM 2246 C CA . SER A 1 305 ? -2.158 38.573 70.005 1.00 51.25 305 SER A CA 1
ATOM 2247 C C . SER A 1 305 ? -3.596 38.424 69.495 1.00 51.25 305 SER A C 1
ATOM 2249 O O . SER A 1 305 ? -3.819 37.679 68.537 1.00 51.25 305 SER A O 1
ATOM 2251 N N . ALA A 1 306 ? -4.552 39.156 70.073 1.00 50.06 306 ALA A N 1
ATOM 2252 C CA . ALA A 1 306 ? -5.939 39.190 69.615 1.00 50.06 306 ALA A CA 1
ATOM 2253 C C . ALA A 1 306 ? -6.081 39.880 68.247 1.00 50.06 306 ALA A C 1
ATOM 2255 O O . ALA A 1 306 ? -6.745 39.345 67.363 1.00 50.06 306 ALA A O 1
ATOM 2256 N N . GLU A 1 307 ? -5.405 41.013 68.036 1.00 50.41 307 GLU A N 1
ATOM 2257 C CA . GLU A 1 307 ? -5.410 41.750 66.761 1.00 50.41 307 GLU A CA 1
ATOM 2258 C C . GLU A 1 307 ? -4.823 40.907 65.617 1.00 50.41 307 GLU A C 1
ATOM 2260 O O . GLU A 1 307 ? -5.439 40.753 64.565 1.00 50.41 307 GLU A O 1
ATOM 2265 N N . LYS A 1 308 ? -3.701 40.224 65.872 1.00 56.84 308 LYS A N 1
ATOM 2266 C CA . LYS A 1 308 ? -3.060 39.330 64.894 1.00 56.84 308 LYS A CA 1
ATOM 2267 C C . LYS A 1 308 ? -3.865 38.056 64.602 1.00 56.84 308 LYS A C 1
ATOM 2269 O O . LYS A 1 308 ? -3.687 37.433 63.557 1.00 56.84 308 LYS A O 1
ATOM 2274 N N . SER A 1 309 ? -4.722 37.642 65.534 1.00 48.31 309 SER A N 1
ATOM 2275 C CA . SER A 1 309 ? -5.641 36.513 65.338 1.00 48.31 309 SER A CA 1
ATOM 2276 C C . SER A 1 309 ? -6.889 36.930 64.555 1.00 48.31 309 SER A C 1
ATOM 2278 O O . SER A 1 309 ? -7.393 36.132 63.770 1.00 48.31 309 SER A O 1
ATOM 2280 N N . ALA A 1 310 ? -7.343 38.178 64.711 1.00 49.31 310 ALA A N 1
ATOM 2281 C CA . ALA A 1 310 ? -8.434 38.750 63.928 1.00 49.31 310 ALA A CA 1
ATOM 2282 C C . ALA A 1 310 ? -8.045 38.942 62.451 1.00 49.31 310 ALA A C 1
ATOM 2284 O O . ALA A 1 310 ? -8.779 38.474 61.588 1.00 49.31 310 ALA A O 1
ATOM 2285 N N . GLU A 1 311 ? -6.858 39.496 62.157 1.00 57.66 311 GLU A N 1
ATOM 2286 C CA . GLU A 1 311 ? -6.355 39.618 60.772 1.00 57.66 311 GLU A CA 1
ATOM 2287 C C . GLU A 1 311 ? -6.291 38.260 60.058 1.00 57.66 311 GLU A C 1
ATOM 2289 O O . GLU A 1 311 ? -6.757 38.120 58.931 1.00 57.66 311 GLU A O 1
ATOM 2294 N N . ARG A 1 312 ? -5.777 37.222 60.734 1.00 52.69 312 ARG A N 1
ATOM 2295 C CA . ARG A 1 312 ? -5.709 35.863 60.166 1.00 52.69 312 ARG A CA 1
ATOM 2296 C C . ARG A 1 312 ? -7.083 35.259 59.889 1.00 52.69 312 ARG A C 1
ATOM 2298 O O . ARG A 1 312 ? -7.227 34.515 58.924 1.00 52.69 312 ARG A O 1
ATOM 2305 N N . ALA A 1 313 ? -8.073 35.548 60.731 1.00 48.53 313 ALA A N 1
ATOM 2306 C CA . ALA A 1 313 ? -9.441 35.083 60.527 1.00 48.53 313 ALA A CA 1
ATOM 2307 C C . ALA A 1 313 ? -10.123 35.797 59.345 1.00 48.53 313 ALA A C 1
ATOM 2309 O O . ALA A 1 313 ? -10.968 35.206 58.678 1.00 48.53 313 ALA A O 1
ATOM 2310 N N . GLU A 1 314 ? -9.744 37.047 59.073 1.00 50.44 314 GLU A N 1
ATOM 2311 C CA . GLU A 1 314 ? -10.284 37.854 57.976 1.00 50.44 314 GLU A CA 1
ATOM 2312 C C . GLU A 1 314 ? -9.703 37.424 56.619 1.00 50.44 314 GLU A C 1
ATOM 2314 O O . GLU A 1 314 ? -10.464 37.218 55.679 1.00 50.44 314 GLU A O 1
ATOM 2319 N N . THR A 1 315 ? -8.396 37.142 56.541 1.00 54.16 315 THR A N 1
ATOM 2320 C CA . THR A 1 315 ? -7.767 36.571 55.331 1.00 54.16 315 THR A CA 1
ATOM 2321 C C . THR A 1 315 ? -8.297 35.170 55.012 1.00 54.16 315 THR A C 1
ATOM 2323 O O . THR A 1 315 ? -8.653 34.885 53.872 1.00 54.16 315 THR A O 1
ATOM 2326 N N . ALA A 1 316 ? -8.453 34.309 56.025 1.00 50.12 316 ALA A N 1
ATOM 2327 C CA . ALA A 1 316 ? -9.010 32.968 55.830 1.00 50.12 316 ALA A CA 1
ATOM 2328 C C . ALA A 1 316 ? -10.463 32.997 55.316 1.00 50.12 316 ALA A C 1
ATOM 2330 O O . ALA A 1 316 ? -10.893 32.084 54.619 1.00 50.12 316 ALA A O 1
ATOM 2331 N N . LYS A 1 317 ? -11.233 34.044 55.638 1.00 47.38 317 LYS A N 1
ATOM 2332 C CA . LYS A 1 317 ? -12.611 34.211 55.162 1.00 47.38 317 LYS A CA 1
ATOM 2333 C C . LYS A 1 317 ? -12.675 34.480 53.654 1.00 47.38 317 LYS A C 1
ATOM 2335 O O . LYS A 1 317 ? -13.572 33.949 53.005 1.00 47.38 317 LYS A O 1
ATOM 2340 N N . GLU A 1 318 ? -11.771 35.297 53.117 1.00 58.69 318 GLU A N 1
ATOM 2341 C CA . GLU A 1 318 ? -11.738 35.635 51.686 1.00 58.69 318 GLU A CA 1
ATOM 2342 C C . GLU A 1 318 ? -11.307 34.426 50.842 1.00 58.69 318 GLU A C 1
ATOM 2344 O O . GLU A 1 318 ? -12.005 34.072 49.896 1.00 58.69 318 GLU A O 1
ATOM 2349 N N . GLU A 1 319 ? -10.263 33.704 51.264 1.00 50.47 319 GLU A N 1
ATOM 2350 C CA . GLU A 1 319 ? -9.773 32.497 50.573 1.00 50.47 319 GLU A CA 1
ATOM 2351 C C . GLU A 1 319 ? -10.798 31.345 50.581 1.00 50.47 319 GLU A C 1
ATOM 2353 O O . GLU A 1 319 ? -10.950 30.619 49.592 1.00 50.47 319 GLU A O 1
ATOM 2358 N N . ILE A 1 320 ? -11.537 31.180 51.687 1.00 53.94 320 ILE A N 1
ATOM 2359 C CA . ILE A 1 320 ? -12.598 30.167 51.803 1.00 53.94 320 ILE A CA 1
ATOM 2360 C C . ILE A 1 320 ? -13.807 30.536 50.937 1.00 53.94 320 ILE A C 1
ATOM 2362 O O . ILE A 1 320 ? -14.398 29.646 50.328 1.00 53.94 320 ILE A O 1
ATOM 2366 N N . GLN A 1 321 ? -14.175 31.819 50.861 1.00 54.34 321 GLN A N 1
ATOM 2367 C CA . GLN A 1 321 ? -15.298 32.261 50.033 1.00 54.34 321 GLN A CA 1
ATOM 2368 C C . GLN A 1 321 ? -14.982 32.116 48.539 1.00 54.34 321 GLN A C 1
ATOM 2370 O O . GLN A 1 321 ? -15.810 31.598 47.798 1.00 54.34 321 GLN A O 1
ATOM 2375 N N . GLU A 1 322 ? -13.775 32.489 48.109 1.00 58.06 322 GLU A N 1
ATOM 2376 C CA . GLU A 1 322 ? -13.348 32.371 46.709 1.00 58.06 322 GLU A CA 1
ATOM 2377 C C . GLU A 1 322 ? -13.237 30.899 46.271 1.00 58.06 322 GLU A C 1
ATOM 2379 O O . GLU A 1 322 ? -13.702 30.525 45.193 1.00 58.06 322 GLU A O 1
ATOM 2384 N N . SER A 1 323 ? -12.734 30.026 47.153 1.00 52.66 323 SER A N 1
ATOM 2385 C CA . SER A 1 323 ? -12.761 28.574 46.923 1.00 52.66 323 SER A CA 1
ATOM 2386 C C . SER A 1 323 ? -14.186 28.016 46.864 1.00 52.66 323 SER A C 1
ATOM 2388 O O . SER A 1 323 ? -14.468 27.157 46.031 1.00 52.66 323 SER A O 1
ATOM 2390 N N . ALA A 1 324 ? -15.097 28.488 47.722 1.00 47.03 324 ALA A N 1
ATOM 2391 C CA . ALA A 1 324 ? -16.490 28.040 47.727 1.00 47.03 324 ALA A CA 1
ATOM 2392 C C . ALA A 1 324 ? -17.233 28.449 46.444 1.00 47.03 324 ALA A C 1
ATOM 2394 O O . ALA A 1 324 ? -17.917 27.616 45.847 1.00 47.03 324 ALA A O 1
ATOM 2395 N N . ASP A 1 325 ? -17.038 29.685 45.979 1.00 62.06 325 ASP A N 1
ATOM 2396 C CA . ASP A 1 325 ? -17.648 30.196 44.749 1.00 62.06 325 ASP A CA 1
ATOM 2397 C C . ASP A 1 325 ? -17.114 29.448 43.510 1.00 62.06 325 ASP A C 1
ATOM 2399 O O . ASP A 1 325 ? -17.879 29.093 42.608 1.00 62.06 325 ASP A O 1
ATOM 2403 N N . GLN A 1 326 ? -15.815 29.120 43.485 1.00 60.12 326 GLN A N 1
ATOM 2404 C CA . GLN A 1 326 ? -15.209 28.336 42.404 1.00 60.12 326 GLN A CA 1
ATOM 2405 C C . GLN A 1 326 ? -15.691 26.876 42.389 1.00 60.12 326 GLN A C 1
ATOM 2407 O O . GLN A 1 326 ? -15.946 26.323 41.318 1.00 60.12 326 GLN A O 1
ATOM 2412 N N . ILE A 1 327 ? -15.851 26.247 43.559 1.00 57.31 327 ILE A N 1
ATOM 2413 C CA . ILE A 1 327 ? -16.401 24.887 43.677 1.00 57.31 327 ILE A CA 1
ATOM 2414 C C . ILE A 1 327 ? -17.859 24.856 43.207 1.00 57.31 327 ILE A C 1
ATOM 2416 O O . ILE A 1 327 ? -18.244 23.936 42.484 1.00 57.31 327 ILE A O 1
ATOM 2420 N N . GLN A 1 328 ? -18.662 25.861 43.566 1.00 53.94 328 GLN A N 1
ATOM 2421 C CA . GLN A 1 328 ? -20.060 25.938 43.148 1.00 53.94 328 GLN A CA 1
ATOM 2422 C C . GLN A 1 328 ? -20.192 26.102 41.629 1.00 53.94 328 GLN A C 1
ATOM 2424 O O . GLN A 1 328 ? -20.951 25.364 41.004 1.00 53.94 328 GLN A O 1
ATOM 2429 N N . LYS A 1 329 ? -19.383 26.976 41.022 1.00 60.41 329 LYS A N 1
ATOM 2430 C CA . LYS A 1 329 ? -19.349 27.144 39.566 1.00 60.41 329 LYS A CA 1
ATOM 2431 C C . LYS A 1 329 ? -18.934 25.861 38.837 1.00 60.41 329 LYS A C 1
ATOM 2433 O O . LYS A 1 329 ? -19.610 25.441 37.906 1.00 60.41 329 LYS A O 1
ATOM 2438 N N . ASN A 1 330 ? -17.883 25.189 39.310 1.00 61.69 330 ASN A N 1
ATOM 2439 C CA . ASN A 1 330 ? -17.457 23.908 38.740 1.00 61.69 330 ASN A CA 1
ATOM 2440 C C . ASN A 1 330 ? -18.546 22.830 38.877 1.00 61.69 330 ASN A C 1
ATOM 2442 O O . ASN A 1 330 ? -18.691 21.989 37.997 1.00 61.69 330 ASN A O 1
ATOM 2446 N N . THR A 1 331 ? -19.316 22.851 39.968 1.00 52.19 331 THR A N 1
ATOM 2447 C CA . THR A 1 331 ? -20.421 21.906 40.196 1.00 52.19 331 THR A CA 1
ATOM 2448 C C . THR A 1 331 ? -21.561 22.127 39.197 1.00 52.19 331 THR A C 1
ATOM 2450 O O . THR A 1 331 ? -22.090 21.162 38.653 1.00 52.19 331 THR A O 1
ATOM 2453 N N . GLU A 1 332 ? -21.911 23.384 38.918 1.00 55.75 332 GLU A N 1
ATOM 2454 C CA . GLU A 1 332 ? -22.934 23.747 37.927 1.00 55.75 332 GLU A CA 1
ATOM 2455 C C . GLU A 1 332 ? -22.490 23.408 36.491 1.00 55.75 332 GLU A C 1
ATOM 2457 O O . GLU A 1 332 ? -23.272 22.842 35.724 1.00 55.75 332 GLU A O 1
ATOM 2462 N N . ASP A 1 333 ? -21.220 23.660 36.151 1.00 55.25 333 ASP A N 1
ATOM 2463 C CA . ASP A 1 333 ? -20.644 23.326 34.840 1.00 55.25 333 ASP A CA 1
ATOM 2464 C C . ASP A 1 333 ? -20.595 21.799 34.601 1.00 55.25 333 ASP A C 1
ATOM 2466 O O . ASP A 1 333 ? -20.896 21.325 33.503 1.00 55.25 333 ASP A O 1
ATOM 2470 N N . ILE A 1 334 ? -20.274 21.006 35.634 1.00 56.22 334 ILE A N 1
ATOM 2471 C CA . ILE A 1 334 ? -20.278 19.533 35.571 1.00 56.22 334 ILE A CA 1
ATOM 2472 C C . ILE A 1 334 ? -21.705 18.988 35.414 1.00 56.22 334 ILE A C 1
ATOM 2474 O O . ILE A 1 334 ? -21.929 18.104 34.587 1.00 56.22 334 ILE A O 1
ATOM 2478 N N . ALA A 1 335 ? -22.680 19.535 36.144 1.00 48.75 335 ALA A N 1
ATOM 2479 C CA . ALA A 1 335 ? -24.076 19.110 36.037 1.00 48.75 335 ALA A CA 1
ATOM 2480 C C . ALA A 1 335 ? -24.660 19.373 34.633 1.00 48.75 335 ALA A C 1
ATOM 2482 O O . ALA A 1 335 ? -25.382 18.534 34.092 1.00 48.75 335 ALA A O 1
ATOM 2483 N N . GLY A 1 336 ? -24.292 20.495 34.001 1.00 49.81 336 GLY A N 1
ATOM 2484 C CA . GLY A 1 336 ? -24.677 20.794 32.616 1.00 49.81 336 GLY A CA 1
ATOM 2485 C C . GLY A 1 336 ? -24.053 19.843 31.581 1.00 49.81 336 GLY A C 1
ATOM 2486 O O . GLY A 1 336 ? -24.684 19.511 30.573 1.00 49.81 336 GLY A O 1
ATOM 2487 N N . LEU A 1 337 ? -22.833 19.356 31.834 1.00 50.12 337 LEU A N 1
ATOM 2488 C CA . LEU A 1 337 ? -22.176 18.339 31.005 1.00 50.12 337 LEU A CA 1
ATOM 2489 C C . LEU A 1 337 ? -22.846 16.962 31.152 1.00 50.12 337 LEU A C 1
ATOM 2491 O O . LEU A 1 337 ? -23.075 16.299 30.143 1.00 50.12 337 LEU A O 1
ATOM 2495 N N . GLU A 1 338 ? -23.225 16.551 32.366 1.00 47.31 338 GLU A N 1
ATOM 2496 C CA . GLU A 1 338 ? -23.893 15.262 32.620 1.00 47.31 338 GLU A CA 1
ATOM 2497 C C . GLU A 1 338 ? -25.275 15.152 31.948 1.00 47.31 338 GLU A C 1
ATOM 2499 O O . GLU A 1 338 ? -25.594 14.115 31.360 1.00 47.31 338 GLU A O 1
ATOM 2504 N N . GLU A 1 339 ? -26.080 16.221 31.961 1.00 40.28 339 GLU A N 1
ATOM 2505 C CA . GLU A 1 339 ? -27.416 16.237 31.337 1.00 40.28 339 GLU A CA 1
ATOM 2506 C C . GLU A 1 339 ? -27.344 16.157 29.797 1.00 40.28 339 GLU A C 1
ATOM 2508 O O . GLU A 1 339 ? -28.151 15.480 29.151 1.00 40.28 339 GLU A O 1
ATOM 2513 N N . THR A 1 340 ? -26.314 16.762 29.197 1.00 40.56 340 THR A N 1
ATOM 2514 C CA . THR A 1 340 ? -26.081 16.725 27.741 1.00 40.56 340 THR A CA 1
ATOM 2515 C C . THR A 1 340 ? -25.574 15.349 27.276 1.00 40.56 340 THR A C 1
ATOM 2517 O O . THR A 1 340 ? -25.930 14.876 26.198 1.00 40.56 340 THR A O 1
ATOM 2520 N N . VAL A 1 341 ? -24.784 14.677 28.115 1.00 46.56 341 VAL A N 1
ATOM 2521 C CA . VAL A 1 341 ? -24.116 13.395 27.841 1.00 46.56 341 VAL A CA 1
ATOM 2522 C C . VAL A 1 341 ? -25.014 12.169 28.096 1.00 46.56 341 VAL A C 1
ATOM 2524 O O . VAL A 1 341 ? -24.822 11.118 27.488 1.00 46.56 341 VAL A O 1
ATOM 2527 N N . SER A 1 342 ? -26.035 12.291 28.949 1.00 42.19 342 SER A N 1
ATOM 2528 C CA . SER A 1 342 ? -26.995 11.213 29.257 1.00 42.19 342 SER A CA 1
ATOM 2529 C C . SER A 1 342 ? -27.959 10.886 28.098 1.00 42.19 342 SER A C 1
ATOM 2531 O O . SER A 1 342 ? -28.557 9.810 28.060 1.00 42.19 342 SER A O 1
ATOM 2533 N N . THR A 1 343 ? -28.100 11.788 27.118 1.00 39.50 343 THR A N 1
ATOM 2534 C CA . THR A 1 343 ? -29.170 11.710 26.101 1.00 39.50 343 THR A CA 1
ATOM 2535 C C . THR A 1 343 ? -28.685 11.273 24.704 1.00 39.50 343 THR A C 1
ATOM 2537 O O . THR A 1 343 ? -29.497 10.860 23.877 1.00 39.50 343 THR A O 1
ATOM 2540 N N . ALA A 1 344 ? -27.376 11.300 24.431 1.00 46.44 344 ALA A N 1
ATOM 2541 C CA . ALA A 1 344 ? -26.761 10.804 23.195 1.00 46.44 344 ALA A CA 1
ATOM 2542 C C . ALA A 1 344 ? -25.371 10.242 23.535 1.00 46.44 344 ALA A C 1
ATOM 2544 O O . ALA A 1 344 ? -24.560 10.961 24.110 1.00 46.44 344 ALA A O 1
ATOM 2545 N N . GLY A 1 345 ? -25.096 8.966 23.240 1.00 62.69 345 GLY A N 1
ATOM 2546 C CA . GLY A 1 345 ? -23.787 8.359 23.527 1.00 62.69 345 GLY A CA 1
ATOM 2547 C C . GLY A 1 345 ? -22.623 9.185 22.957 1.00 62.69 345 GLY A C 1
ATOM 2548 O O . GLY A 1 345 ? -22.767 9.809 21.906 1.00 62.69 345 GLY A O 1
ATOM 2549 N N . ILE A 1 346 ? -21.484 9.211 23.657 1.00 75.69 346 ILE A N 1
ATOM 2550 C CA . ILE A 1 346 ? -20.289 9.931 23.198 1.00 75.69 346 ILE A CA 1
ATOM 2551 C C . ILE A 1 346 ? -19.669 9.192 22.007 1.00 75.69 346 ILE A C 1
ATOM 2553 O O . ILE A 1 346 ? -19.562 7.966 22.011 1.00 75.69 346 ILE A O 1
ATOM 2557 N N . SER A 1 347 ? -19.215 9.952 21.013 1.00 85.75 347 SER A N 1
ATOM 2558 C CA . SER A 1 347 ? -18.410 9.441 19.906 1.00 85.75 347 SER A CA 1
ATOM 2559 C C . SER A 1 347 ? -17.099 10.190 19.804 1.00 85.75 347 SER A C 1
ATOM 2561 O O . SER A 1 347 ? -17.032 11.384 20.102 1.00 85.75 347 SER A O 1
ATOM 2563 N N . VAL A 1 348 ? -16.071 9.489 19.346 1.00 87.00 348 VAL A N 1
ATOM 2564 C CA . VAL A 1 348 ? -14.740 10.044 19.115 1.00 87.00 348 VAL A CA 1
ATOM 2565 C C . VAL A 1 348 ? -14.363 9.901 17.657 1.00 87.00 348 VAL A C 1
ATOM 2567 O O . VAL A 1 348 ? -14.656 8.880 17.037 1.00 87.00 348 VAL A O 1
ATOM 2570 N N . THR A 1 349 ? -13.728 10.938 17.123 1.00 90.88 349 THR A N 1
ATOM 2571 C CA . THR A 1 349 ? -13.088 10.895 15.812 1.00 90.88 349 THR A CA 1
ATOM 2572 C C . THR A 1 349 ? -11.599 10.733 16.028 1.00 90.88 349 THR A C 1
ATOM 2574 O O . THR A 1 349 ? -10.967 11.596 16.633 1.00 90.88 349 THR A O 1
ATOM 2577 N N . GLU A 1 350 ? -11.061 9.635 15.523 1.00 91.88 350 GLU A N 1
ATOM 2578 C CA . GLU A 1 350 ? -9.634 9.338 15.543 1.00 91.88 350 GLU A CA 1
ATOM 2579 C C . GLU A 1 350 ? -9.128 9.255 14.103 1.00 91.88 350 GLU A C 1
ATOM 2581 O O . GLU A 1 350 ? -9.877 8.881 13.194 1.00 91.88 350 GLU A O 1
ATOM 2586 N N . ALA A 1 351 ? -7.863 9.611 13.890 1.00 92.12 351 ALA A N 1
ATOM 2587 C CA . ALA A 1 351 ? -7.230 9.596 12.578 1.00 92.12 351 ALA A CA 1
ATOM 2588 C C . ALA A 1 351 ? -5.854 8.932 12.644 1.00 92.12 351 ALA A C 1
ATOM 2590 O O . ALA A 1 351 ? -5.169 9.011 13.660 1.00 92.12 351 ALA A O 1
ATOM 2591 N N . GLY A 1 352 ? -5.457 8.276 11.559 1.00 91.81 352 GLY A N 1
ATOM 2592 C CA . GLY A 1 352 ? -4.178 7.577 11.476 1.00 91.81 352 GLY A CA 1
ATOM 2593 C C . GLY A 1 352 ? -4.170 6.492 10.406 1.00 91.81 352 GLY A C 1
ATOM 2594 O O . GLY A 1 352 ? -5.138 6.302 9.671 1.00 91.81 352 GLY A O 1
ATOM 2595 N N . THR A 1 353 ? -3.059 5.763 10.310 1.00 90.25 353 THR A N 1
ATOM 2596 C CA . THR A 1 353 ? -2.955 4.581 9.423 1.00 90.25 353 THR A CA 1
ATOM 2597 C C . THR A 1 353 ? -3.491 3.301 10.069 1.00 90.25 353 THR A C 1
ATOM 2599 O O . THR A 1 353 ? -3.853 2.358 9.366 1.00 90.25 353 THR A O 1
ATOM 2602 N N . GLY A 1 354 ? -3.591 3.304 11.397 1.00 92.75 354 GLY A N 1
ATOM 2603 C CA . GLY A 1 354 ? -4.310 2.335 12.210 1.00 92.75 354 GLY A CA 1
ATOM 2604 C C . GLY A 1 354 ? -4.938 3.066 13.390 1.00 92.75 354 GLY A C 1
ATOM 2605 O O . GLY A 1 354 ? -4.290 3.898 14.024 1.00 92.75 354 GLY A O 1
ATOM 2606 N N . ILE A 1 355 ? -6.212 2.805 13.653 1.00 94.75 355 ILE A N 1
ATOM 2607 C CA . ILE A 1 355 ? -6.997 3.492 14.679 1.00 94.75 355 ILE A CA 1
ATOM 2608 C C . ILE A 1 355 ? -7.359 2.473 15.755 1.00 94.75 355 ILE A C 1
ATOM 2610 O O . ILE A 1 355 ? -8.000 1.462 15.473 1.00 94.75 355 ILE A O 1
ATOM 2614 N N . VAL A 1 356 ? -6.974 2.748 17.001 1.00 92.94 356 VAL A N 1
ATOM 2615 C CA . VAL A 1 356 ? -7.304 1.909 18.158 1.00 92.94 356 VAL A CA 1
ATOM 2616 C C . VAL A 1 356 ? -8.205 2.699 19.088 1.00 92.94 356 VAL A C 1
ATOM 2618 O O . VAL A 1 356 ? -7.772 3.686 19.677 1.00 92.94 356 VAL A O 1
ATOM 2621 N N . VAL A 1 357 ? -9.443 2.240 19.258 1.00 92.31 357 VAL A N 1
ATOM 2622 C CA . VAL A 1 357 ? -10.405 2.869 20.161 1.00 92.31 357 VAL A CA 1
ATOM 2623 C C . VAL A 1 357 ? -10.706 1.932 21.332 1.00 92.31 357 VAL A C 1
ATOM 2625 O O . VAL A 1 357 ? -11.363 0.901 21.150 1.00 92.31 357 VAL A O 1
ATOM 2628 N N . PRO A 1 358 ? -10.193 2.245 22.536 1.00 90.00 358 PRO A N 1
ATOM 2629 C CA . PRO A 1 358 ? -10.473 1.478 23.744 1.00 90.00 358 PRO A CA 1
ATOM 2630 C C . PRO A 1 358 ? -11.880 1.773 24.277 1.00 90.00 358 PRO A C 1
ATOM 2632 O O . PRO A 1 358 ? -12.386 2.886 24.124 1.00 90.00 358 PRO A O 1
ATOM 2635 N N . GLU A 1 359 ? -12.477 0.784 24.945 1.00 89.19 359 GLU A N 1
ATOM 2636 C CA . GLU A 1 359 ? -13.799 0.883 25.587 1.00 89.19 359 GLU A CA 1
ATOM 2637 C C . GLU A 1 359 ? -14.896 1.455 24.654 1.00 89.19 359 GLU A C 1
ATOM 2639 O O . GLU A 1 359 ? -15.693 2.308 25.038 1.00 89.19 359 GLU A O 1
ATOM 2644 N N . CYS A 1 360 ? -14.942 1.001 23.400 1.00 89.62 360 CYS A N 1
ATOM 2645 C CA . CYS A 1 360 ? -16.081 1.183 22.503 1.00 89.62 360 CYS A CA 1
ATOM 2646 C C . CYS A 1 360 ? -17.339 0.508 23.063 1.00 89.62 360 CYS A C 1
ATOM 2648 O O . CYS A 1 360 ? -17.283 -0.583 23.631 1.00 89.62 360 CYS A O 1
ATOM 2650 N N . THR A 1 361 ? -18.493 1.128 22.824 1.00 87.81 361 THR A N 1
ATOM 2651 C CA . THR A 1 361 ? -19.825 0.620 23.210 1.00 87.81 361 THR A CA 1
ATOM 2652 C C . THR A 1 361 ? -20.487 -0.234 22.124 1.00 87.81 361 THR A C 1
ATOM 2654 O O . THR A 1 361 ? -21.693 -0.476 22.178 1.00 87.81 361 THR A O 1
ATOM 2657 N N . GLY A 1 362 ? -19.709 -0.638 21.112 1.00 84.62 362 GLY A N 1
ATOM 2658 C CA . GLY A 1 362 ? -20.200 -1.348 19.938 1.00 84.62 362 GLY A CA 1
ATOM 2659 C C . GLY A 1 362 ? -21.172 -0.524 19.079 1.00 84.62 362 GLY A C 1
ATOM 2660 O O . GLY A 1 362 ? -21.572 0.591 19.412 1.00 84.62 362 GLY A O 1
ATOM 2661 N N . GLY A 1 363 ? -21.561 -1.068 17.925 1.00 87.19 363 GLY A N 1
ATOM 2662 C CA . GLY A 1 363 ? -22.590 -0.468 17.066 1.00 87.19 363 GLY A CA 1
ATOM 2663 C C . GLY A 1 363 ? -22.063 0.115 15.756 1.00 87.19 363 GLY A C 1
ATOM 2664 O O . GLY A 1 363 ? -21.004 -0.257 15.270 1.00 87.19 363 GLY A O 1
ATOM 2665 N N . LYS A 1 364 ? -22.849 0.962 15.086 1.00 89.62 364 LYS A N 1
ATOM 2666 C CA . LYS A 1 364 ? -22.495 1.466 13.747 1.00 89.62 364 LYS A CA 1
ATOM 2667 C C . LYS A 1 364 ? -21.406 2.534 13.814 1.00 89.62 364 LYS A C 1
ATOM 2669 O O . LYS A 1 364 ? -21.424 3.376 14.708 1.00 89.62 364 LYS A O 1
ATOM 2674 N N . LEU A 1 365 ? -20.507 2.526 12.825 1.00 91.12 365 LEU A N 1
ATOM 2675 C CA . LEU A 1 365 ? -19.629 3.671 12.590 1.00 91.12 365 LEU A CA 1
ATOM 2676 C C . LEU A 1 365 ? -20.494 4.876 12.223 1.00 91.12 365 LEU A C 1
ATOM 2678 O O . LEU A 1 365 ? -21.444 4.746 11.450 1.00 91.12 365 LEU A O 1
ATOM 2682 N N . GLN A 1 366 ? -20.167 6.027 12.795 1.00 88.44 366 GLN A N 1
ATOM 2683 C CA . GLN A 1 366 ? -20.898 7.273 12.566 1.00 88.44 366 GLN A CA 1
ATOM 2684 C C . GLN A 1 366 ? -20.253 8.124 11.473 1.00 88.44 366 GLN A C 1
ATOM 2686 O O . GLN A 1 366 ? -20.924 8.951 10.874 1.00 88.44 366 GLN A O 1
ATOM 2691 N N . GLY A 1 367 ? -18.978 7.871 11.184 1.00 91.75 367 GLY A N 1
ATOM 2692 C CA . GLY A 1 367 ? -18.223 8.502 10.114 1.00 91.75 367 GLY A CA 1
ATOM 2693 C C . GLY A 1 367 ? -17.019 7.638 9.769 1.00 91.75 367 GLY A C 1
ATOM 2694 O O . GLY A 1 367 ? -16.443 6.985 10.641 1.00 91.75 367 GLY A O 1
ATOM 2695 N N . LEU A 1 368 ? -16.675 7.578 8.488 1.00 94.75 368 LEU A N 1
ATOM 2696 C CA . LEU A 1 368 ? -15.450 6.939 8.031 1.00 94.75 368 LEU A CA 1
ATOM 2697 C C . LEU A 1 368 ? -14.984 7.620 6.752 1.00 94.75 368 LEU A C 1
ATOM 2699 O O . LEU A 1 368 ? -15.757 7.768 5.801 1.00 94.75 368 LEU A O 1
ATOM 2703 N N . LYS A 1 369 ? -13.706 7.970 6.726 1.00 96.06 369 LYS A N 1
ATOM 2704 C CA . LYS A 1 369 ? -13.003 8.450 5.548 1.00 96.06 369 LYS A CA 1
ATOM 2705 C C . LYS A 1 369 ? -11.719 7.670 5.375 1.00 96.06 369 LYS A C 1
ATOM 2707 O O . LYS A 1 369 ? -11.042 7.348 6.351 1.00 96.06 369 LYS A O 1
ATOM 2712 N N . MET A 1 370 ? -11.386 7.383 4.126 1.00 96.38 370 MET A N 1
ATOM 2713 C CA . MET A 1 370 ? -10.079 6.856 3.755 1.00 96.38 370 MET A CA 1
ATOM 2714 C C . MET A 1 370 ? -9.411 7.822 2.799 1.00 96.38 370 MET A C 1
ATOM 2716 O O . MET A 1 370 ? -10.025 8.257 1.827 1.00 96.38 370 MET A O 1
ATOM 2720 N N . TYR A 1 371 ? -8.150 8.124 3.060 1.00 97.44 371 TYR A N 1
ATOM 2721 C CA . TYR A 1 371 ? -7.336 9.002 2.245 1.00 97.44 371 TYR A CA 1
ATOM 2722 C C . TYR A 1 371 ? -6.189 8.204 1.625 1.00 97.44 371 TYR A C 1
ATOM 2724 O O . TYR A 1 371 ? -5.606 7.299 2.234 1.00 97.44 371 TYR A O 1
ATOM 2732 N N . GLY A 1 372 ? -5.882 8.538 0.377 1.00 96.31 372 GLY A N 1
ATOM 2733 C CA . GLY A 1 372 ? -4.796 7.934 -0.371 1.00 96.31 372 GLY A CA 1
ATOM 2734 C C . GLY A 1 372 ? -3.430 8.152 0.250 1.00 96.31 372 GLY A C 1
ATOM 2735 O O . GLY A 1 372 ? -3.226 9.022 1.098 1.00 96.31 372 GLY A O 1
ATOM 2736 N N . LYS A 1 373 ? -2.479 7.354 -0.225 1.00 95.06 373 LYS A N 1
ATOM 2737 C CA . LYS A 1 373 ? -1.070 7.469 0.126 1.00 95.06 373 LYS A CA 1
ATOM 2738 C C . LYS A 1 373 ? -0.233 7.201 -1.115 1.00 95.06 373 LYS A C 1
ATOM 2740 O O . LYS A 1 373 ? -0.547 6.330 -1.928 1.00 95.06 373 LYS A O 1
ATOM 2745 N N . SER A 1 374 ? 0.842 7.958 -1.278 1.00 95.44 374 SER A N 1
ATOM 2746 C CA . SER A 1 374 ? 1.852 7.652 -2.282 1.00 95.44 374 SER A CA 1
ATOM 2747 C C . SER A 1 374 ? 3.235 7.914 -1.722 1.00 95.44 374 SER A C 1
ATOM 2749 O O . SER A 1 374 ? 3.459 8.898 -1.021 1.00 95.44 374 SER A O 1
ATOM 2751 N N . GLU A 1 375 ? 4.161 7.015 -2.029 1.00 92.69 375 GLU A N 1
ATOM 2752 C CA . GLU A 1 375 ? 5.539 7.085 -1.566 1.00 92.69 375 GLU A CA 1
ATOM 2753 C C . GLU A 1 375 ? 6.472 7.041 -2.769 1.00 92.69 375 GLU A C 1
ATOM 2755 O O . GLU A 1 375 ? 6.360 6.183 -3.644 1.00 92.69 375 GLU A O 1
ATOM 2760 N N . GLN A 1 376 ? 7.432 7.956 -2.793 1.00 93.44 376 GLN A N 1
ATOM 2761 C CA . GLN A 1 376 ? 8.539 7.913 -3.729 1.00 93.44 376 GLN A CA 1
ATOM 2762 C C . GLN A 1 376 ? 9.817 8.203 -2.962 1.00 93.44 376 GLN A C 1
ATOM 2764 O O . GLN A 1 376 ? 9.967 9.264 -2.355 1.00 93.44 376 GLN A O 1
ATOM 2769 N N . VAL A 1 377 ? 10.755 7.265 -3.021 1.00 91.56 377 VAL A N 1
ATOM 2770 C CA . VAL A 1 377 ? 12.077 7.481 -2.443 1.00 91.56 377 VAL A CA 1
ATOM 2771 C C . VAL A 1 377 ? 12.832 8.477 -3.317 1.00 91.56 377 VAL A C 1
ATOM 2773 O O . VAL A 1 377 ? 12.814 8.379 -4.543 1.00 91.56 377 VAL A O 1
ATOM 2776 N N . GLN A 1 378 ? 13.495 9.442 -2.687 1.00 91.88 378 GLN A N 1
ATOM 2777 C CA . GLN A 1 378 ? 14.397 10.365 -3.364 1.00 91.88 378 GLN A CA 1
ATOM 2778 C C . GLN A 1 378 ? 15.805 10.160 -2.830 1.00 91.88 378 GLN A C 1
ATOM 2780 O O . GLN A 1 378 ? 16.013 10.093 -1.619 1.00 91.88 378 GLN A O 1
ATOM 2785 N N . TYR A 1 379 ? 16.772 10.107 -3.738 1.00 93.31 379 TYR A N 1
ATOM 2786 C CA . TYR A 1 379 ? 18.181 10.044 -3.382 1.00 93.31 379 TYR A CA 1
ATOM 2787 C C . TYR A 1 379 ? 18.869 11.329 -3.802 1.00 93.31 379 TYR A C 1
ATOM 2789 O O . TYR A 1 379 ? 18.580 11.908 -4.850 1.00 93.31 379 TYR A O 1
ATOM 2797 N N . SER A 1 380 ? 19.793 11.784 -2.969 1.00 92.06 380 SER A N 1
ATOM 2798 C CA . SER A 1 380 ? 20.551 13.004 -3.233 1.00 92.06 380 SER A CA 1
ATOM 2799 C C . SER A 1 380 ? 21.682 12.790 -4.245 1.00 92.06 380 SER A C 1
ATOM 2801 O O . SER A 1 380 ? 22.154 13.752 -4.848 1.00 92.06 380 SER A O 1
ATOM 2803 N N . GLY A 1 381 ? 22.103 11.538 -4.448 1.00 92.50 381 GLY A N 1
ATOM 2804 C CA . GLY A 1 381 ? 23.290 11.176 -5.216 1.00 92.50 381 GLY A CA 1
ATOM 2805 C C . GLY A 1 381 ? 24.592 11.334 -4.434 1.00 92.50 381 GLY A C 1
ATOM 2806 O O . GLY A 1 381 ? 25.655 11.440 -5.042 1.00 92.50 381 GLY A O 1
ATOM 2807 N N . LYS A 1 382 ? 24.537 11.384 -3.098 1.00 92.75 382 LYS A N 1
ATOM 2808 C CA . LYS A 1 382 ? 25.710 11.553 -2.229 1.00 92.75 382 LYS A CA 1
ATOM 2809 C C . LYS A 1 382 ? 26.595 10.312 -2.192 1.00 92.75 382 LYS A C 1
ATOM 2811 O O . LYS A 1 382 ? 27.794 10.460 -1.961 1.00 92.75 382 LYS A O 1
ATOM 2816 N N . ASN A 1 383 ? 26.038 9.118 -2.421 1.00 94.81 383 ASN A N 1
ATOM 2817 C CA . ASN A 1 383 ? 26.842 7.907 -2.508 1.00 94.81 383 ASN A CA 1
ATOM 2818 C C . ASN A 1 383 ? 27.565 7.856 -3.859 1.00 94.81 383 ASN A C 1
ATOM 2820 O O . ASN A 1 383 ? 26.949 7.754 -4.919 1.00 94.81 383 ASN A O 1
ATOM 2824 N N . LEU A 1 384 ? 28.893 7.914 -3.804 1.00 92.38 384 LEU A N 1
ATOM 2825 C CA . LEU A 1 384 ? 29.791 7.928 -4.955 1.00 92.38 384 LEU A CA 1
ATOM 2826 C C . LEU A 1 384 ? 30.397 6.552 -5.261 1.00 92.38 384 LEU A C 1
ATOM 2828 O O . LEU A 1 384 ? 31.206 6.447 -6.184 1.00 92.38 384 LEU A O 1
ATOM 2832 N N . PHE A 1 385 ? 30.040 5.506 -4.507 1.00 92.25 385 PHE A N 1
ATOM 2833 C CA . PHE A 1 385 ? 30.619 4.175 -4.674 1.00 92.25 385 PHE A CA 1
ATOM 2834 C C . PHE A 1 385 ? 29.691 3.188 -5.389 1.00 92.25 385 PHE A C 1
ATOM 2836 O O . PHE A 1 385 ? 28.731 2.676 -4.818 1.00 92.25 385 PHE A O 1
ATOM 2843 N N . ASN A 1 386 ? 30.032 2.860 -6.634 1.00 93.25 386 ASN A N 1
ATOM 2844 C CA . ASN A 1 386 ? 29.367 1.810 -7.399 1.00 93.25 386 ASN A CA 1
ATOM 2845 C C . ASN A 1 386 ? 29.967 0.440 -7.036 1.00 93.25 386 ASN A C 1
ATOM 2847 O O . ASN A 1 386 ? 31.042 0.092 -7.531 1.00 93.25 386 ASN A O 1
ATOM 2851 N N . VAL A 1 387 ? 29.279 -0.332 -6.186 1.00 92.38 387 VAL A N 1
ATOM 2852 C CA . VAL A 1 387 ? 29.707 -1.687 -5.787 1.00 92.38 387 VAL A CA 1
ATOM 2853 C C . VAL A 1 387 ? 29.623 -2.681 -6.950 1.00 92.38 387 VAL A C 1
ATOM 2855 O O . VAL A 1 387 ? 30.338 -3.679 -6.950 1.00 92.38 387 VAL A O 1
ATOM 2858 N N . SER A 1 388 ? 28.787 -2.403 -7.956 1.00 90.88 388 SER A N 1
ATOM 2859 C CA . SER A 1 388 ? 28.585 -3.288 -9.114 1.00 90.88 388 SER A CA 1
ATOM 2860 C C . SER A 1 388 ? 29.733 -3.246 -10.112 1.00 90.88 388 SER A C 1
ATOM 2862 O O . SER A 1 388 ? 29.939 -4.212 -10.849 1.00 90.88 388 SER A O 1
ATOM 2864 N N . ASP A 1 389 ? 30.516 -2.164 -10.131 1.00 90.25 389 ASP A N 1
ATOM 2865 C CA . ASP A 1 389 ? 31.723 -2.078 -10.954 1.00 90.25 389 ASP A CA 1
ATOM 2866 C C . ASP A 1 389 ? 32.881 -2.852 -10.306 1.00 90.25 389 ASP A C 1
ATOM 2868 O O . ASP A 1 389 ? 33.875 -2.310 -9.822 1.00 90.25 389 ASP A O 1
ATOM 2872 N N . THR A 1 390 ? 32.744 -4.174 -10.302 1.00 84.69 390 THR A N 1
ATOM 2873 C CA . THR A 1 390 ? 33.728 -5.094 -9.723 1.00 84.69 390 THR A CA 1
ATOM 2874 C C . THR A 1 390 ? 35.060 -5.120 -10.480 1.00 84.69 390 THR A C 1
ATOM 2876 O O . THR A 1 390 ? 36.030 -5.672 -9.970 1.00 84.69 390 THR A O 1
ATOM 2879 N N . THR A 1 391 ? 35.121 -4.537 -11.684 1.00 82.50 391 THR A N 1
ATOM 2880 C CA . THR A 1 391 ? 36.329 -4.524 -12.523 1.00 82.50 391 THR A CA 1
ATOM 2881 C C . THR A 1 391 ? 37.212 -3.322 -12.213 1.00 82.50 391 THR A C 1
ATOM 2883 O O . THR A 1 391 ? 38.431 -3.472 -12.147 1.00 82.50 391 THR A O 1
ATOM 2886 N N . ASN A 1 392 ? 36.614 -2.147 -11.994 1.00 83.25 392 ASN A N 1
ATOM 2887 C CA . ASN A 1 392 ? 37.370 -0.921 -11.733 1.00 83.25 392 ASN A CA 1
ATOM 2888 C C . ASN A 1 392 ? 37.390 -0.543 -10.247 1.00 83.25 392 ASN A C 1
ATOM 2890 O O . ASN A 1 392 ? 38.407 -0.058 -9.755 1.00 83.25 392 ASN A O 1
ATOM 2894 N N . ASN A 1 393 ? 36.299 -0.787 -9.515 1.00 86.44 393 ASN A N 1
ATOM 2895 C CA . ASN A 1 393 ? 36.159 -0.328 -8.131 1.00 86.44 393 ASN A CA 1
ATOM 2896 C C . ASN A 1 393 ? 36.559 -1.379 -7.095 1.00 86.44 393 ASN A C 1
ATOM 2898 O O . ASN A 1 393 ? 36.777 -1.030 -5.934 1.00 86.44 393 ASN A O 1
ATOM 2902 N N . ILE A 1 394 ? 36.677 -2.652 -7.479 1.00 86.62 394 ILE A N 1
ATOM 2903 C CA . ILE A 1 394 ? 37.035 -3.736 -6.562 1.00 86.62 394 ILE A CA 1
ATOM 2904 C C . ILE A 1 394 ? 38.338 -4.398 -7.001 1.00 86.62 394 ILE A C 1
ATOM 2906 O O . ILE A 1 394 ? 38.513 -4.819 -8.138 1.00 86.62 394 ILE A O 1
ATOM 2910 N N . LEU A 1 395 ? 39.262 -4.536 -6.055 1.00 86.44 395 LEU A N 1
ATOM 2911 C CA . LEU A 1 395 ? 40.539 -5.209 -6.231 1.00 86.44 395 LEU A CA 1
ATOM 2912 C C . LEU A 1 395 ? 40.552 -6.483 -5.395 1.00 86.44 395 LEU A C 1
ATOM 2914 O O . LEU A 1 395 ? 40.588 -6.441 -4.165 1.00 86.44 395 LEU A O 1
ATOM 2918 N N . THR A 1 396 ? 40.594 -7.635 -6.052 1.00 81.25 396 THR A N 1
ATOM 2919 C CA . THR A 1 396 ? 40.820 -8.916 -5.382 1.00 81.25 396 THR A CA 1
ATOM 2920 C C . THR A 1 396 ? 42.280 -9.330 -5.556 1.00 81.25 396 THR A C 1
ATOM 2922 O O . THR A 1 396 ? 42.837 -9.304 -6.652 1.00 81.25 396 THR A O 1
ATOM 2925 N N . LYS A 1 397 ? 42.948 -9.697 -4.457 1.00 69.94 397 LYS A N 1
ATOM 2926 C CA . LYS A 1 397 ? 44.296 -10.286 -4.487 1.00 69.94 397 LYS A CA 1
ATOM 2927 C C . LYS A 1 397 ? 44.262 -11.707 -3.944 1.00 69.94 397 LYS A C 1
ATOM 2929 O O . LYS A 1 397 ? 43.490 -12.013 -3.041 1.00 69.94 397 LYS A O 1
ATOM 2934 N N . ASN A 1 398 ? 45.146 -12.556 -4.466 1.00 71.06 398 ASN A N 1
ATOM 2935 C CA . ASN A 1 398 ? 45.389 -13.914 -3.970 1.00 71.06 398 ASN A CA 1
ATOM 2936 C C . ASN A 1 398 ? 44.148 -14.834 -3.960 1.00 71.06 398 ASN A C 1
ATOM 2938 O O . ASN A 1 398 ? 44.047 -15.690 -3.090 1.00 71.06 398 ASN A O 1
ATOM 2942 N N . GLY A 1 399 ? 43.219 -14.690 -4.915 1.00 73.50 399 GLY A N 1
ATOM 2943 C CA . GLY A 1 399 ? 42.113 -15.644 -5.103 1.00 73.50 399 GLY A CA 1
ATOM 2944 C C . GLY A 1 399 ? 40.907 -15.465 -4.173 1.00 73.50 399 GLY A C 1
ATOM 2945 O O . GLY A 1 399 ? 40.226 -16.447 -3.885 1.00 73.50 399 GLY A O 1
ATOM 2946 N N . ILE A 1 400 ? 40.642 -14.241 -3.698 1.00 87.12 400 ILE A N 1
ATOM 2947 C CA . ILE A 1 400 ? 39.368 -13.897 -3.039 1.00 87.12 400 ILE A CA 1
ATOM 2948 C C . ILE A 1 400 ? 38.227 -14.116 -4.024 1.00 87.12 400 ILE A C 1
ATOM 2950 O O . ILE A 1 400 ? 38.291 -13.656 -5.166 1.00 87.12 400 ILE A O 1
ATOM 2954 N N . LYS A 1 401 ? 37.169 -14.776 -3.563 1.00 87.56 401 LYS A N 1
ATOM 2955 C CA . LYS A 1 401 ? 35.963 -15.001 -4.353 1.00 87.56 401 LYS A CA 1
ATOM 2956 C C . LYS A 1 401 ? 34.863 -14.066 -3.868 1.00 87.56 401 LYS A C 1
ATOM 2958 O O . LYS A 1 401 ? 34.508 -14.090 -2.694 1.00 87.56 401 LYS A O 1
ATOM 2963 N N . ILE A 1 402 ? 34.333 -13.239 -4.764 1.00 90.31 402 ILE A N 1
ATOM 2964 C CA . ILE A 1 402 ? 33.142 -12.431 -4.492 1.00 90.31 402 ILE A CA 1
ATOM 2965 C C . ILE A 1 402 ? 31.933 -13.328 -4.745 1.00 90.31 402 ILE A C 1
ATOM 2967 O O . ILE A 1 402 ? 31.772 -13.867 -5.838 1.00 90.31 402 ILE A O 1
ATOM 2971 N N . ASN A 1 403 ? 31.131 -13.533 -3.712 1.00 90.12 403 ASN A N 1
ATOM 2972 C CA . ASN A 1 403 ? 29.947 -14.379 -3.764 1.00 90.12 403 ASN A CA 1
ATOM 2973 C C . ASN A 1 403 ? 28.702 -13.602 -4.174 1.00 90.12 403 ASN A C 1
ATOM 2975 O O . ASN A 1 403 ? 27.830 -14.161 -4.829 1.00 90.12 403 ASN A O 1
ATOM 2979 N N . GLU A 1 404 ? 28.612 -12.344 -3.751 1.00 94.31 404 GLU A N 1
ATOM 2980 C CA . GLU A 1 404 ? 27.411 -11.531 -3.897 1.00 94.31 404 GLU A CA 1
ATOM 2981 C C . GLU A 1 404 ? 27.793 -10.060 -4.011 1.00 94.31 404 GLU A C 1
ATOM 2983 O O . GLU A 1 404 ? 28.679 -9.583 -3.292 1.00 94.31 404 GLU A O 1
ATOM 2988 N N . VAL A 1 405 ? 27.114 -9.369 -4.922 1.00 93.75 405 VAL A N 1
ATOM 2989 C CA . VAL A 1 405 ? 27.158 -7.919 -5.080 1.00 93.75 405 VAL A CA 1
ATOM 2990 C C . VAL A 1 405 ? 25.728 -7.443 -5.285 1.00 93.75 405 VAL A C 1
ATOM 2992 O O . VAL A 1 405 ? 25.048 -7.941 -6.180 1.00 93.75 405 VAL A O 1
ATOM 2995 N N . ASP A 1 406 ? 25.290 -6.484 -4.475 1.00 94.88 406 ASP A N 1
ATOM 2996 C CA . ASP A 1 406 ? 23.972 -5.855 -4.591 1.00 94.88 406 ASP A CA 1
ATOM 2997 C C . ASP A 1 406 ? 24.124 -4.336 -4.493 1.00 94.88 406 ASP A C 1
ATOM 2999 O O . ASP A 1 406 ? 24.519 -3.795 -3.459 1.00 94.88 406 ASP A O 1
ATOM 3003 N N . GLN A 1 407 ? 23.803 -3.637 -5.581 1.00 91.94 407 GLN A N 1
ATOM 3004 C CA . GLN A 1 407 ? 23.913 -2.185 -5.638 1.00 91.94 407 GLN A CA 1
ATOM 3005 C C . GLN A 1 407 ? 22.905 -1.456 -4.758 1.00 91.94 407 GLN A C 1
ATOM 3007 O O . GLN A 1 407 ? 23.228 -0.397 -4.215 1.00 91.94 407 GLN A O 1
ATOM 3012 N N . GLN A 1 408 ? 21.692 -1.990 -4.649 1.00 90.81 408 GLN A N 1
ATOM 3013 C CA . GLN A 1 408 ? 20.583 -1.321 -3.983 1.00 90.81 408 GLN A CA 1
ATOM 3014 C C . GLN A 1 408 ? 20.808 -1.266 -2.471 1.00 90.81 408 GLN A C 1
ATOM 3016 O O . GLN A 1 408 ? 20.499 -0.265 -1.833 1.00 90.81 408 GLN A O 1
ATOM 3021 N N . ASN A 1 409 ? 21.426 -2.311 -1.922 1.00 92.69 409 ASN A N 1
ATOM 3022 C CA . ASN A 1 409 ? 21.771 -2.410 -0.505 1.00 92.69 409 ASN A CA 1
ATOM 3023 C C . ASN A 1 409 ? 23.268 -2.150 -0.223 1.00 92.69 409 ASN A C 1
ATOM 3025 O O . ASN A 1 409 ? 23.728 -2.274 0.914 1.00 92.69 409 ASN A O 1
ATOM 3029 N N . GLY A 1 410 ? 24.050 -1.810 -1.257 1.00 93.81 410 GLY A N 1
ATOM 3030 C CA . GLY A 1 410 ? 25.490 -1.561 -1.150 1.00 93.81 410 GLY A CA 1
ATOM 3031 C C . GLY A 1 410 ? 26.256 -2.760 -0.587 1.00 93.81 410 GLY A C 1
ATOM 3032 O O . GLY A 1 410 ? 27.104 -2.575 0.285 1.00 93.81 410 GLY A O 1
ATOM 3033 N N . ILE A 1 411 ? 25.919 -3.977 -1.027 1.00 95.38 411 ILE A N 1
ATOM 3034 C CA . ILE A 1 411 ? 26.459 -5.229 -0.488 1.00 95.38 411 ILE A CA 1
ATOM 3035 C C . ILE A 1 411 ? 27.645 -5.710 -1.312 1.00 95.38 411 ILE A C 1
ATOM 3037 O O . ILE A 1 411 ? 27.577 -5.781 -2.540 1.00 95.38 411 ILE A O 1
ATOM 3041 N N . ILE A 1 412 ? 28.703 -6.128 -0.615 1.00 94.62 412 ILE A N 1
ATOM 3042 C CA . ILE A 1 412 ? 29.752 -6.999 -1.143 1.00 94.62 412 ILE A CA 1
ATOM 3043 C C . ILE A 1 412 ? 29.968 -8.141 -0.151 1.00 94.62 412 ILE A C 1
ATOM 3045 O O . ILE A 1 412 ? 30.378 -7.926 0.992 1.00 94.62 412 ILE A O 1
ATOM 3049 N N . LYS A 1 413 ? 29.758 -9.376 -0.606 1.00 94.31 413 LYS A N 1
ATOM 3050 C CA . LYS A 1 413 ? 30.043 -10.588 0.168 1.00 94.31 413 LYS A CA 1
ATOM 3051 C C . LYS A 1 413 ? 31.215 -11.330 -0.443 1.00 94.31 413 LYS A C 1
ATOM 3053 O O . LYS A 1 413 ? 31.180 -11.683 -1.622 1.00 94.31 413 LYS A O 1
ATOM 3058 N N . ALA A 1 414 ? 32.245 -11.598 0.351 1.00 92.25 414 ALA A N 1
ATOM 3059 C CA . ALA A 1 414 ? 33.483 -12.197 -0.130 1.00 92.25 414 ALA A CA 1
ATOM 3060 C C . ALA A 1 414 ? 33.971 -13.356 0.750 1.00 92.25 414 ALA A C 1
ATOM 3062 O O . ALA A 1 414 ? 33.870 -13.330 1.978 1.00 92.25 414 ALA A O 1
ATOM 3063 N N . GLU A 1 415 ? 34.535 -14.367 0.092 1.00 90.50 415 GLU A N 1
ATOM 3064 C CA . GLU A 1 415 ? 35.196 -15.529 0.678 1.00 90.50 415 GLU A CA 1
ATOM 3065 C C . GLU A 1 415 ? 36.713 -15.339 0.699 1.00 90.50 415 GLU A C 1
ATOM 3067 O O . GLU A 1 415 ? 37.363 -15.150 -0.335 1.00 90.50 415 GLU A O 1
ATOM 3072 N N . PHE A 1 416 ? 37.273 -15.464 1.899 1.00 88.31 416 PHE A N 1
ATOM 3073 C CA . PHE A 1 416 ? 38.695 -15.425 2.188 1.00 88.31 416 PHE A CA 1
ATOM 3074 C C . PHE A 1 416 ? 39.147 -16.837 2.583 1.00 88.31 416 PHE A C 1
ATOM 3076 O O . PHE A 1 416 ? 38.747 -17.370 3.615 1.00 88.31 416 PHE A O 1
ATOM 3083 N N . SER A 1 417 ? 39.954 -17.465 1.733 1.00 83.50 417 SER A N 1
ATOM 3084 C CA . SER A 1 417 ? 40.441 -18.846 1.852 1.00 83.50 417 SER A CA 1
ATOM 3085 C C . SER A 1 417 ? 41.890 -18.953 2.338 1.00 83.50 417 SER A C 1
ATOM 3087 O O . SER A 1 417 ? 42.378 -20.052 2.599 1.00 83.50 417 SER A O 1
ATOM 3089 N N . GLN A 1 418 ? 42.605 -17.828 2.433 1.00 77.62 418 GLN A N 1
ATOM 3090 C CA . GLN A 1 418 ? 44.008 -17.788 2.841 1.00 77.62 418 GLN A CA 1
ATOM 3091 C C . GLN A 1 418 ? 44.275 -16.629 3.807 1.00 77.62 418 GLN A C 1
ATOM 3093 O O . GLN A 1 418 ? 43.683 -15.551 3.676 1.00 77.62 418 GLN A O 1
ATOM 3098 N N . PRO A 1 419 ? 45.215 -16.793 4.754 1.00 75.12 419 PRO A N 1
ATOM 3099 C CA . PRO A 1 419 ? 45.611 -15.696 5.619 1.00 75.12 419 PRO A CA 1
ATOM 3100 C C . PRO A 1 419 ? 46.209 -14.539 4.802 1.00 75.12 419 PRO A C 1
ATOM 3102 O O . PRO A 1 419 ? 46.869 -14.739 3.786 1.00 75.12 419 PRO A O 1
ATOM 3105 N N . TYR A 1 420 ? 45.997 -13.310 5.282 1.00 77.06 420 TYR A N 1
ATOM 3106 C CA . TYR A 1 420 ? 46.478 -12.059 4.668 1.00 77.06 420 TYR A CA 1
ATOM 3107 C C . TYR A 1 420 ? 45.835 -11.668 3.325 1.00 77.06 420 TYR A C 1
ATOM 3109 O O . TYR A 1 420 ? 46.257 -10.668 2.747 1.00 77.06 420 TYR A O 1
ATOM 3117 N N . GLN A 1 421 ? 44.810 -12.375 2.839 1.00 86.50 421 GLN A N 1
ATOM 3118 C CA . GLN A 1 421 ? 43.993 -11.892 1.721 1.00 86.50 421 GLN A CA 1
ATOM 3119 C C . GLN A 1 421 ? 43.328 -10.547 2.066 1.00 86.50 421 GLN A C 1
ATOM 3121 O O . GLN A 1 421 ? 42.921 -10.315 3.206 1.00 86.50 421 GLN A O 1
ATOM 3126 N N . GLN A 1 422 ? 43.250 -9.652 1.080 1.00 88.31 422 GLN A N 1
ATOM 3127 C CA . GLN A 1 422 ? 42.681 -8.313 1.232 1.00 88.31 422 GLN A CA 1
ATOM 3128 C C . GLN A 1 422 ? 41.751 -7.991 0.066 1.00 88.31 422 GLN A C 1
ATOM 3130 O O . GLN A 1 422 ? 42.147 -8.128 -1.093 1.00 88.31 422 GLN A O 1
ATOM 3135 N N . LEU A 1 423 ? 40.546 -7.531 0.387 1.00 91.00 423 LEU A N 1
ATOM 3136 C CA . LEU A 1 423 ? 39.602 -6.979 -0.575 1.00 91.00 423 LEU A CA 1
ATOM 3137 C C . LEU A 1 423 ? 39.850 -5.475 -0.660 1.00 91.00 423 LEU A C 1
ATOM 3139 O O . LEU A 1 423 ? 39.681 -4.773 0.331 1.00 91.00 423 LEU A O 1
ATOM 3143 N N . GLY A 1 424 ? 40.313 -4.989 -1.802 1.00 89.25 424 GLY A N 1
ATOM 3144 C CA . GLY A 1 424 ? 40.524 -3.568 -2.037 1.00 89.25 424 GLY A CA 1
ATOM 3145 C C . GLY A 1 424 ? 39.288 -2.924 -2.642 1.00 89.25 424 GLY A C 1
ATOM 3146 O O . GLY A 1 424 ? 38.684 -3.474 -3.554 1.00 89.25 424 GLY A O 1
ATOM 3147 N N . VAL A 1 425 ? 38.956 -1.739 -2.161 1.00 89.81 425 VAL A N 1
ATOM 3148 C CA . VAL A 1 425 ? 37.989 -0.826 -2.754 1.00 89.81 425 VAL A CA 1
ATOM 3149 C C . VAL A 1 425 ? 38.765 0.358 -3.315 1.00 89.81 425 VAL A C 1
ATOM 3151 O O . VAL A 1 425 ? 39.475 1.046 -2.578 1.00 89.81 425 VAL A O 1
ATOM 3154 N N . MET A 1 426 ? 38.679 0.551 -4.626 1.00 88.00 426 MET A N 1
ATOM 3155 C CA . MET A 1 426 ? 39.297 1.666 -5.328 1.00 88.00 426 MET A CA 1
ATOM 3156 C C . MET A 1 426 ? 38.354 2.863 -5.320 1.00 88.00 426 MET A C 1
ATOM 3158 O O . MET A 1 426 ? 37.178 2.756 -5.654 1.00 88.00 426 MET A O 1
ATOM 3162 N N . ILE A 1 427 ? 38.893 4.012 -4.936 1.00 84.06 427 ILE A N 1
ATOM 3163 C CA . ILE A 1 427 ? 38.156 5.258 -4.798 1.00 84.06 427 ILE A CA 1
ATOM 3164 C C . ILE A 1 427 ? 38.800 6.279 -5.721 1.00 84.06 427 ILE A C 1
ATOM 3166 O O . ILE A 1 427 ? 39.899 6.771 -5.452 1.00 84.06 427 ILE A O 1
ATOM 3170 N N . ASN A 1 428 ? 38.105 6.579 -6.818 1.00 76.00 428 ASN A N 1
ATOM 3171 C CA . ASN A 1 428 ? 38.515 7.623 -7.741 1.00 76.00 428 ASN A CA 1
ATOM 3172 C C . ASN A 1 428 ? 38.186 8.983 -7.118 1.00 76.00 428 ASN A C 1
ATOM 3174 O O . ASN A 1 428 ? 37.024 9.320 -6.889 1.00 76.00 428 ASN A O 1
ATOM 3178 N N . SER A 1 429 ? 39.225 9.726 -6.759 1.00 72.69 429 SER A N 1
ATOM 3179 C CA . SER A 1 429 ? 39.117 10.865 -5.858 1.00 72.69 429 SER A CA 1
ATOM 3180 C C . SER A 1 429 ? 39.661 12.143 -6.467 1.00 72.69 429 SER A C 1
ATOM 3182 O O . SER A 1 429 ? 40.692 12.154 -7.130 1.00 72.69 429 SER A O 1
ATOM 3184 N N . SER A 1 430 ? 38.995 13.251 -6.165 1.00 80.56 430 SER A N 1
ATOM 3185 C CA . SER A 1 430 ? 39.495 14.592 -6.467 1.00 80.56 430 SER A CA 1
ATOM 3186 C C . SER A 1 430 ? 40.539 15.045 -5.442 1.00 80.56 430 SER A C 1
ATOM 3188 O O . SER A 1 430 ? 40.392 14.795 -4.242 1.00 80.56 430 SER A O 1
ATOM 3190 N N . ALA A 1 431 ? 41.566 15.756 -5.913 1.00 80.50 431 ALA A N 1
ATOM 3191 C CA . ALA A 1 431 ? 42.586 16.356 -5.061 1.00 80.50 431 ALA A CA 1
ATOM 3192 C C . ALA A 1 431 ? 41.970 17.296 -4.009 1.00 80.50 431 ALA A C 1
ATOM 3194 O O . ALA A 1 431 ? 40.972 17.972 -4.259 1.00 80.50 431 ALA A O 1
ATOM 3195 N N . ASN A 1 432 ? 42.593 17.357 -2.832 1.00 82.50 432 ASN A N 1
ATOM 3196 C CA . ASN A 1 432 ? 42.225 18.217 -1.703 1.00 82.50 432 ASN A CA 1
ATOM 3197 C C . ASN A 1 432 ? 40.771 18.056 -1.233 1.00 82.50 432 ASN A C 1
ATOM 3199 O O . ASN A 1 432 ? 40.176 18.996 -0.713 1.00 82.50 432 ASN A O 1
ATOM 3203 N N . THR A 1 433 ? 40.199 16.866 -1.415 1.00 86.56 433 THR A N 1
ATOM 3204 C CA . THR A 1 433 ? 38.820 16.559 -1.022 1.00 86.56 433 THR A CA 1
ATOM 3205 C C . THR A 1 433 ? 38.814 15.525 0.098 1.00 86.56 433 THR A C 1
ATOM 3207 O O . THR A 1 433 ? 39.530 14.521 0.039 1.00 86.56 433 THR A O 1
ATOM 3210 N N . THR A 1 434 ? 38.010 15.773 1.130 1.00 88.94 434 THR A N 1
ATOM 3211 C CA . THR A 1 434 ? 37.762 14.816 2.213 1.00 88.94 434 THR A CA 1
ATOM 3212 C C . THR A 1 434 ? 36.616 13.893 1.833 1.00 88.94 434 THR A C 1
ATOM 3214 O O . THR A 1 434 ? 35.553 14.352 1.419 1.00 88.94 434 THR A O 1
ATOM 3217 N N . TYR A 1 435 ? 36.850 12.595 1.997 1.00 89.69 435 TYR A N 1
ATOM 3218 C CA . TYR A 1 435 ? 35.862 11.553 1.788 1.00 89.69 435 TYR A CA 1
ATOM 3219 C C . TYR A 1 435 ? 35.651 10.765 3.073 1.00 89.69 435 TYR A C 1
ATOM 3221 O O . TYR A 1 435 ? 36.593 10.538 3.837 1.00 89.69 435 TYR A O 1
ATOM 3229 N N . THR A 1 436 ? 34.424 10.298 3.269 1.00 92.19 436 THR A N 1
ATOM 3230 C CA . THR A 1 436 ? 34.080 9.324 4.301 1.00 92.19 436 THR A CA 1
ATOM 3231 C C . THR A 1 436 ? 33.524 8.080 3.630 1.00 92.19 436 THR A C 1
ATOM 3233 O O . THR A 1 436 ? 32.572 8.168 2.862 1.00 92.19 436 THR A O 1
ATOM 3236 N N . LEU A 1 437 ? 34.146 6.932 3.906 1.00 92.94 437 LEU A N 1
ATOM 3237 C CA . LEU A 1 437 ? 33.636 5.615 3.536 1.00 92.94 437 LEU A CA 1
ATOM 3238 C C . LEU A 1 437 ? 32.925 5.011 4.750 1.00 92.94 437 LEU A C 1
ATOM 3240 O O . LEU A 1 437 ? 33.591 4.649 5.722 1.00 92.94 437 LEU A O 1
ATOM 3244 N N . SER A 1 438 ? 31.602 4.923 4.713 1.00 94.69 438 SER A N 1
ATOM 3245 C CA . SER A 1 438 ? 30.782 4.222 5.703 1.00 94.69 438 SER A CA 1
ATOM 3246 C C . SER A 1 438 ? 30.359 2.852 5.183 1.00 94.69 438 SER A C 1
ATOM 3248 O O . SER A 1 438 ? 30.237 2.639 3.979 1.00 94.69 438 SER A O 1
ATOM 3250 N N . PHE A 1 439 ? 30.218 1.893 6.094 1.00 94.50 439 PHE A N 1
ATOM 3251 C CA . PHE A 1 439 ? 29.759 0.537 5.801 1.00 94.50 439 PHE A CA 1
ATOM 3252 C C . PHE A 1 439 ? 29.351 -0.158 7.102 1.00 94.50 439 PHE A C 1
ATOM 3254 O O . PHE A 1 439 ? 29.833 0.185 8.186 1.00 94.50 439 PHE A O 1
ATOM 3261 N N . LYS A 1 440 ? 28.513 -1.187 6.990 1.00 95.31 440 LYS A N 1
ATOM 3262 C CA . LYS A 1 440 ? 28.397 -2.221 8.017 1.00 95.31 440 LYS A CA 1
ATOM 3263 C C . LYS A 1 440 ? 29.249 -3.418 7.637 1.00 95.31 440 LYS A C 1
ATOM 3265 O O . LYS A 1 440 ? 29.463 -3.678 6.452 1.00 95.31 440 LYS A O 1
ATOM 3270 N N . GLN A 1 441 ? 29.745 -4.142 8.627 1.00 92.38 441 GLN A N 1
ATOM 3271 C CA . GLN A 1 441 ? 30.561 -5.328 8.425 1.00 92.38 441 GLN A CA 1
ATOM 3272 C C . GLN A 1 441 ? 30.108 -6.477 9.310 1.00 92.38 441 GLN A C 1
ATOM 3274 O O . GLN A 1 441 ? 29.736 -6.295 10.468 1.00 92.38 441 GLN A O 1
ATOM 3279 N N . LYS A 1 442 ? 30.213 -7.679 8.755 1.00 91.44 442 LYS A N 1
ATOM 3280 C CA . LYS A 1 442 ? 30.078 -8.927 9.487 1.00 91.44 442 LYS A CA 1
ATOM 3281 C C . LYS A 1 442 ? 31.165 -9.883 9.041 1.00 91.44 442 LYS A C 1
ATOM 3283 O O . LYS A 1 442 ? 31.253 -10.235 7.863 1.00 91.44 442 LYS A O 1
ATOM 3288 N N . ASN A 1 443 ? 31.974 -10.339 9.986 1.00 88.69 443 ASN A N 1
ATOM 3289 C CA . ASN A 1 443 ? 33.000 -11.343 9.747 1.00 88.69 443 ASN A CA 1
ATOM 3290 C C . ASN A 1 443 ? 32.583 -12.636 10.450 1.00 88.69 443 ASN A C 1
ATOM 3292 O O . ASN A 1 443 ? 32.524 -12.692 11.673 1.00 88.69 443 ASN A O 1
ATOM 3296 N N . SER A 1 444 ? 32.366 -13.700 9.670 1.00 85.75 444 SER A N 1
ATOM 3297 C CA . SER A 1 444 ? 31.813 -14.973 10.154 1.00 85.75 444 SER A CA 1
ATOM 3298 C C . SER A 1 444 ? 32.593 -15.662 11.284 1.00 85.75 444 SER A C 1
ATOM 3300 O O . SER A 1 444 ? 32.088 -16.626 11.860 1.00 85.75 444 SER A O 1
ATOM 3302 N N . LYS A 1 445 ? 33.825 -15.228 11.585 1.00 83.94 445 LYS A N 1
ATOM 3303 C CA . LYS A 1 445 ? 34.691 -15.861 12.588 1.00 83.94 445 LYS A CA 1
ATOM 3304 C C . LYS A 1 445 ? 34.812 -15.090 13.898 1.00 83.94 445 LYS A C 1
ATOM 3306 O O . LYS A 1 445 ? 34.795 -15.724 14.949 1.00 83.94 445 LYS A O 1
ATOM 3311 N N . ASN A 1 446 ? 35.010 -13.777 13.856 1.00 81.94 446 ASN A N 1
ATOM 3312 C CA . ASN A 1 446 ? 35.312 -12.984 15.054 1.00 81.94 446 ASN A CA 1
ATOM 3313 C C . ASN A 1 446 ? 34.867 -11.519 14.965 1.00 81.94 446 ASN A C 1
ATOM 3315 O O . ASN A 1 446 ? 35.346 -10.722 15.763 1.00 81.94 446 ASN A O 1
ATOM 3319 N N . ASP A 1 447 ? 34.031 -11.165 13.982 1.00 83.69 447 ASP A N 1
ATOM 3320 C CA . ASP A 1 447 ? 33.514 -9.804 13.777 1.00 83.69 447 ASP A CA 1
ATOM 3321 C C . ASP A 1 447 ? 34.588 -8.697 13.692 1.00 83.69 447 ASP A C 1
ATOM 3323 O O . ASP A 1 447 ? 34.268 -7.517 13.777 1.00 83.69 447 ASP A O 1
ATOM 3327 N N . GLU A 1 448 ? 35.865 -9.047 13.476 1.00 89.69 448 GLU A N 1
ATOM 3328 C CA . GLU A 1 448 ? 36.968 -8.087 13.382 1.00 89.69 448 GLU A CA 1
ATOM 3329 C C . GLU A 1 448 ? 37.511 -7.967 11.956 1.00 89.69 448 GLU A C 1
ATOM 3331 O O . GLU A 1 448 ? 37.934 -8.951 11.332 1.00 89.69 448 GLU A O 1
ATOM 3336 N N . ILE A 1 449 ? 37.607 -6.734 11.459 1.00 90.50 449 ILE A N 1
ATOM 3337 C CA . ILE A 1 449 ? 38.208 -6.422 10.161 1.00 90.50 449 ILE A CA 1
ATOM 3338 C C . ILE A 1 449 ? 39.253 -5.322 10.323 1.00 90.50 449 ILE A C 1
ATOM 3340 O O . ILE A 1 449 ? 39.027 -4.276 10.923 1.00 90.50 449 ILE A O 1
ATOM 3344 N N . GLU A 1 450 ? 40.438 -5.560 9.772 1.00 91.06 450 GLU A N 1
ATOM 3345 C CA . GLU A 1 450 ? 41.470 -4.547 9.614 1.00 91.06 450 GLU A CA 1
ATOM 3346 C C . GLU A 1 450 ? 41.252 -3.787 8.311 1.00 91.06 450 GLU A C 1
ATOM 3348 O O . GLU A 1 450 ? 41.256 -4.377 7.231 1.00 91.06 450 GLU A O 1
ATOM 3353 N N . VAL A 1 451 ? 41.115 -2.471 8.423 1.00 91.44 451 VAL A N 1
ATOM 3354 C CA . VAL A 1 451 ? 40.952 -1.560 7.294 1.00 91.44 451 VAL A CA 1
ATOM 3355 C C . VAL A 1 451 ? 42.219 -0.734 7.136 1.00 91.44 451 VAL A C 1
ATOM 3357 O O . VAL A 1 451 ? 42.704 -0.133 8.099 1.00 91.44 451 VAL A O 1
ATOM 3360 N N . ARG A 1 452 ? 42.780 -0.717 5.924 1.00 90.06 452 ARG A N 1
ATOM 3361 C CA . ARG A 1 452 ? 43.983 0.054 5.578 1.00 90.06 452 ARG A CA 1
ATOM 3362 C C . ARG A 1 452 ? 43.754 0.863 4.320 1.00 90.06 452 ARG A C 1
ATOM 3364 O O . ARG A 1 452 ? 43.352 0.307 3.310 1.00 90.06 452 ARG A O 1
ATOM 3371 N N . SER A 1 453 ? 44.079 2.144 4.356 1.00 88.62 453 SER A N 1
ATOM 3372 C CA . SER A 1 453 ? 44.017 3.021 3.182 1.00 88.62 453 SER A CA 1
ATOM 3373 C C . SER A 1 453 ? 45.407 3.381 2.683 1.00 88.62 453 SER A C 1
ATOM 3375 O O . SER A 1 453 ? 46.330 3.537 3.484 1.00 88.62 453 SER A O 1
ATOM 3377 N N . TYR A 1 454 ? 45.547 3.527 1.370 1.00 87.75 454 TYR A N 1
ATOM 3378 C CA . TYR A 1 454 ? 46.803 3.842 0.697 1.00 87.75 454 TYR A CA 1
ATOM 3379 C C . TYR A 1 454 ? 46.580 4.892 -0.385 1.00 87.75 454 TYR A C 1
ATOM 3381 O O . TYR A 1 454 ? 45.563 4.855 -1.078 1.00 87.75 454 TYR A O 1
ATOM 3389 N N . TYR A 1 455 ? 47.559 5.779 -0.564 1.00 85.12 455 TYR A N 1
ATOM 3390 C CA . TYR A 1 455 ? 47.647 6.593 -1.773 1.00 85.12 455 TYR A CA 1
ATOM 3391 C C . TYR A 1 455 ? 48.213 5.760 -2.913 1.00 85.12 455 TYR A C 1
ATOM 3393 O O . TYR A 1 455 ? 49.198 5.044 -2.723 1.00 85.12 455 TYR A O 1
ATOM 3401 N N . VAL A 1 456 ? 47.641 5.905 -4.103 1.00 83.19 456 VAL A N 1
ATOM 3402 C CA . VAL A 1 456 ? 48.180 5.298 -5.317 1.00 83.19 456 VAL A CA 1
ATOM 3403 C C . VAL A 1 456 ? 48.432 6.372 -6.363 1.00 83.19 456 VAL A C 1
ATOM 3405 O O . VAL A 1 456 ? 47.532 7.124 -6.737 1.00 83.19 456 VAL A O 1
ATOM 3408 N N . LYS A 1 457 ? 49.681 6.445 -6.826 1.00 82.00 457 LYS A N 1
ATOM 3409 C CA . LYS A 1 457 ? 50.136 7.403 -7.837 1.00 82.00 457 LYS A CA 1
ATOM 3410 C C . LYS A 1 457 ? 50.882 6.658 -8.937 1.00 82.00 457 LYS A C 1
ATOM 3412 O O . LYS A 1 457 ? 51.829 5.938 -8.634 1.00 82.00 457 LYS A O 1
ATOM 3417 N N . ASN A 1 458 ? 50.489 6.858 -10.198 1.00 81.00 458 ASN A N 1
ATOM 3418 C CA . ASN A 1 458 ? 51.046 6.144 -11.358 1.00 81.00 458 ASN A CA 1
ATOM 3419 C C . ASN A 1 458 ? 51.063 4.613 -11.157 1.00 81.00 458 ASN A C 1
ATOM 3421 O O . ASN A 1 458 ? 52.086 3.976 -11.392 1.00 81.00 458 ASN A O 1
ATOM 3425 N N . ASP A 1 459 ? 49.970 4.052 -10.628 1.00 77.88 459 ASP A N 1
ATOM 3426 C CA . ASP A 1 459 ? 49.813 2.626 -10.287 1.00 77.88 459 ASP A CA 1
ATOM 3427 C C . ASP A 1 459 ? 50.812 2.076 -9.250 1.00 77.88 459 ASP A C 1
ATOM 3429 O O . ASP A 1 459 ? 50.911 0.867 -9.028 1.00 77.88 459 ASP A O 1
ATOM 3433 N N . VAL A 1 460 ? 51.529 2.962 -8.552 1.00 81.31 460 VAL A N 1
ATOM 3434 C CA . VAL A 1 460 ? 52.426 2.609 -7.452 1.00 81.31 460 VAL A CA 1
ATOM 3435 C C . VAL A 1 460 ? 51.757 2.940 -6.121 1.00 81.31 460 VAL A C 1
ATOM 3437 O O . VAL A 1 460 ? 51.409 4.090 -5.845 1.00 81.31 460 VAL A O 1
ATOM 3440 N N . MET A 1 461 ? 51.584 1.910 -5.289 1.00 82.88 461 MET A N 1
ATOM 3441 C CA . MET A 1 461 ? 51.057 2.029 -3.927 1.00 82.88 461 MET A CA 1
ATOM 3442 C C . MET A 1 461 ? 52.098 2.709 -3.025 1.00 82.88 461 MET A C 1
ATOM 3444 O O . MET A 1 461 ? 53.218 2.213 -2.900 1.00 82.88 461 MET A O 1
ATOM 3448 N N . GLY A 1 462 ? 51.732 3.834 -2.413 1.00 80.69 462 GLY A N 1
ATOM 3449 C CA . GLY A 1 462 ? 52.550 4.546 -1.430 1.00 80.69 462 GLY A CA 1
ATOM 3450 C C . GLY A 1 462 ? 52.379 4.016 -0.003 1.00 80.69 462 GLY A C 1
ATOM 3451 O O . GLY A 1 462 ? 51.866 2.917 0.217 1.00 80.69 462 GLY A O 1
ATOM 3452 N N . ASP A 1 463 ? 52.789 4.822 0.979 1.00 78.62 463 ASP A N 1
ATOM 3453 C CA . ASP A 1 463 ? 52.621 4.502 2.400 1.00 78.62 463 ASP A CA 1
ATOM 3454 C C . ASP A 1 463 ? 51.142 4.498 2.823 1.00 78.62 463 ASP A C 1
ATOM 3456 O O . ASP A 1 463 ? 50.290 5.178 2.240 1.00 78.62 463 ASP A O 1
ATOM 3460 N N . SER A 1 464 ? 50.830 3.716 3.863 1.00 79.00 464 SER A N 1
ATOM 3461 C CA . SER A 1 464 ? 49.475 3.648 4.410 1.00 79.00 464 SER A CA 1
ATOM 3462 C C . SER A 1 464 ? 49.078 4.976 5.054 1.00 79.00 464 SER A C 1
ATOM 3464 O O . SER A 1 464 ? 49.774 5.460 5.946 1.00 79.00 464 SER A O 1
ATOM 3466 N N . ILE A 1 465 ? 47.924 5.510 4.662 1.00 80.25 465 ILE A N 1
ATOM 3467 C CA . ILE A 1 465 ? 47.360 6.764 5.179 1.00 80.25 465 ILE A CA 1
ATOM 3468 C C . ILE A 1 465 ? 46.836 6.551 6.597 1.00 80.25 465 ILE A C 1
ATOM 3470 O O . ILE A 1 465 ? 47.106 7.329 7.508 1.00 80.25 465 ILE A O 1
ATOM 3474 N N . LYS A 1 466 ? 46.057 5.484 6.776 1.00 84.12 466 LYS A N 1
ATOM 3475 C CA . LYS A 1 466 ? 45.408 5.147 8.040 1.00 84.12 466 LYS A CA 1
ATOM 3476 C C . LYS A 1 466 ? 45.122 3.649 8.085 1.00 84.12 466 LYS A C 1
ATOM 3478 O O . LYS A 1 466 ? 44.706 3.059 7.085 1.00 84.12 466 LYS A O 1
ATOM 3483 N N . GLN A 1 467 ? 45.357 3.056 9.251 1.00 89.38 467 GLN A N 1
ATOM 3484 C CA . GLN A 1 467 ? 45.127 1.647 9.558 1.00 89.38 467 GLN A CA 1
ATOM 3485 C C . GLN A 1 467 ? 44.349 1.547 10.868 1.00 89.38 467 GLN A C 1
ATOM 3487 O O . GLN A 1 467 ? 44.730 2.163 11.861 1.00 89.38 467 GLN A O 1
ATOM 3492 N N . VAL A 1 468 ? 43.277 0.761 10.876 1.00 90.69 468 VAL A N 1
ATOM 3493 C CA . VAL A 1 468 ? 42.425 0.556 12.054 1.00 90.69 468 VAL A CA 1
ATOM 3494 C C . VAL A 1 468 ? 41.885 -0.872 12.069 1.00 90.69 468 VAL A C 1
ATOM 3496 O O . VAL A 1 468 ? 41.711 -1.478 11.013 1.00 90.69 468 VAL A O 1
ATOM 3499 N N . VAL A 1 469 ? 41.647 -1.423 13.258 1.00 91.06 469 VAL A N 1
ATOM 3500 C CA . VAL A 1 469 ? 40.892 -2.670 13.438 1.00 91.06 469 VAL A CA 1
ATOM 3501 C C . VAL A 1 469 ? 39.513 -2.298 13.958 1.00 91.06 469 VAL A C 1
ATOM 3503 O O . VAL A 1 469 ? 39.407 -1.544 14.922 1.00 91.06 469 VAL A O 1
ATOM 3506 N N . ILE A 1 470 ? 38.482 -2.793 13.287 1.00 89.62 470 ILE A N 1
ATOM 3507 C CA . ILE A 1 470 ? 37.081 -2.481 13.542 1.00 89.62 470 ILE A CA 1
ATOM 3508 C C . ILE A 1 470 ? 36.413 -3.760 14.026 1.00 89.62 470 ILE A C 1
ATOM 3510 O O . ILE A 1 470 ? 36.514 -4.784 13.354 1.00 89.62 470 ILE A O 1
ATOM 3514 N N . SER A 1 471 ? 35.763 -3.679 15.184 1.00 90.12 471 SER A N 1
ATOM 3515 C CA . SER A 1 471 ? 34.967 -4.754 15.789 1.00 90.12 471 SER A CA 1
ATOM 3516 C C . SER A 1 471 ? 33.483 -4.397 15.923 1.00 90.12 471 SER A C 1
ATOM 3518 O O . SER A 1 471 ? 32.682 -5.238 16.319 1.00 90.12 471 SER A O 1
ATOM 3520 N N . SER A 1 472 ? 33.103 -3.150 15.625 1.00 90.62 472 SER A N 1
ATOM 3521 C CA . SER A 1 472 ? 31.705 -2.721 15.575 1.00 90.62 472 SER A CA 1
ATOM 3522 C C . SER A 1 472 ? 31.038 -3.190 14.282 1.00 90.62 472 SER A C 1
ATOM 3524 O O . SER A 1 472 ? 31.699 -3.320 13.250 1.00 90.62 472 SER A O 1
ATOM 3526 N N . GLU A 1 473 ? 29.724 -3.425 14.336 1.00 91.81 473 GLU A N 1
ATOM 3527 C CA . GLU A 1 473 ? 28.926 -3.748 13.147 1.00 91.81 473 GLU A CA 1
ATOM 3528 C C . GLU A 1 473 ? 28.934 -2.579 12.161 1.00 91.81 473 GLU A C 1
ATOM 3530 O O . GLU A 1 473 ? 29.189 -2.779 10.982 1.00 91.81 473 GLU A O 1
ATOM 3535 N N . GLU A 1 474 ? 28.726 -1.353 12.640 1.00 93.56 474 GLU A N 1
ATOM 3536 C CA . GLU A 1 474 ? 28.783 -0.142 11.821 1.00 93.56 474 GLU A CA 1
ATOM 3537 C C . GLU A 1 474 ? 30.134 0.548 11.963 1.00 93.56 474 GLU A C 1
ATOM 3539 O O . GLU A 1 474 ? 30.691 0.649 13.064 1.00 93.56 474 GLU A O 1
ATOM 3544 N N . ALA A 1 475 ? 30.670 1.041 10.850 1.00 91.50 475 ALA A N 1
ATOM 3545 C CA . ALA A 1 475 ? 31.930 1.754 10.852 1.00 91.50 475 ALA A CA 1
ATOM 3546 C C . ALA A 1 475 ? 31.985 2.841 9.779 1.00 91.50 475 ALA A C 1
ATOM 3548 O O . ALA A 1 475 ? 31.374 2.751 8.716 1.00 91.50 475 ALA A O 1
ATOM 3549 N N . SER A 1 476 ? 32.791 3.863 10.050 1.00 90.81 476 SER A N 1
ATOM 3550 C CA . SER A 1 476 ? 33.082 4.928 9.096 1.00 90.81 476 SER A CA 1
ATOM 3551 C C . SER A 1 476 ? 34.571 5.223 9.071 1.00 90.81 476 SER A C 1
ATOM 3553 O O . SER A 1 476 ? 35.253 5.189 10.102 1.00 90.81 476 SER A O 1
ATOM 3555 N N . PHE A 1 477 ? 35.080 5.535 7.889 1.00 86.75 477 PHE A N 1
ATOM 3556 C CA . PHE A 1 477 ? 36.491 5.745 7.657 1.00 86.75 477 PHE A CA 1
ATOM 3557 C C . PHE A 1 477 ? 36.717 6.996 6.807 1.00 86.75 477 PHE A C 1
ATOM 3559 O O . PHE A 1 477 ? 36.583 6.976 5.586 1.00 86.75 477 PHE A O 1
ATOM 3566 N N . THR A 1 478 ? 37.076 8.090 7.476 1.00 89.06 478 THR A N 1
ATOM 3567 C CA . THR A 1 478 ? 37.357 9.381 6.836 1.00 89.06 478 THR A CA 1
ATOM 3568 C C . THR A 1 478 ? 38.834 9.532 6.484 1.00 89.06 478 THR A C 1
ATOM 3570 O O . THR A 1 478 ? 39.712 9.184 7.286 1.00 89.06 478 THR A O 1
ATOM 3573 N N . PHE A 1 479 ? 39.099 10.083 5.302 1.00 85.38 479 PHE A N 1
ATOM 3574 C CA . PHE A 1 479 ? 40.429 10.402 4.787 1.00 85.38 479 PHE A CA 1
ATOM 3575 C C . PHE A 1 479 ? 40.368 11.607 3.836 1.00 85.38 479 PHE A C 1
ATOM 3577 O O . PHE A 1 479 ? 39.350 11.874 3.203 1.00 85.38 479 PHE A O 1
ATOM 3584 N N . THR A 1 480 ? 41.476 12.336 3.716 1.00 83.94 480 THR A N 1
ATOM 3585 C CA . THR A 1 480 ? 41.607 13.471 2.790 1.00 83.94 480 THR A CA 1
ATOM 3586 C C . THR A 1 480 ? 42.564 13.096 1.681 1.00 83.94 480 THR A C 1
ATOM 3588 O O . THR A 1 480 ? 43.653 12.621 1.971 1.00 83.94 480 THR A O 1
ATOM 3591 N N . VAL A 1 481 ? 42.175 13.312 0.427 1.00 77.38 481 VAL A N 1
ATOM 3592 C CA . VAL A 1 481 ? 43.004 12.985 -0.738 1.00 77.38 481 VAL A CA 1
ATOM 3593 C C . VAL A 1 481 ? 43.922 14.162 -1.052 1.00 77.38 481 VAL A C 1
ATOM 3595 O O . VAL A 1 481 ? 43.441 15.276 -1.241 1.00 77.38 481 VAL A O 1
ATOM 3598 N N . LEU A 1 482 ? 45.236 13.940 -1.140 1.00 69.94 482 LEU A N 1
ATOM 3599 C CA . LEU A 1 482 ? 46.223 14.966 -1.491 1.00 69.94 482 LEU A CA 1
ATOM 3600 C C . LEU A 1 482 ? 46.738 14.718 -2.931 1.00 69.94 482 LEU A C 1
ATOM 3602 O O . LEU A 1 482 ? 47.396 13.708 -3.169 1.00 69.94 482 LEU A O 1
ATOM 3606 N N . ASN A 1 483 ? 46.501 15.655 -3.865 1.00 69.50 483 ASN A N 1
ATOM 3607 C CA . ASN A 1 483 ? 46.912 15.634 -5.298 1.00 69.50 483 ASN A CA 1
ATOM 3608 C C . ASN A 1 483 ? 46.145 14.655 -6.236 1.00 69.50 483 ASN A C 1
ATOM 3610 O O . ASN A 1 483 ? 45.146 14.073 -5.829 1.00 69.50 483 ASN A O 1
ATOM 3614 N N . ASP A 1 484 ? 46.617 14.487 -7.489 1.00 64.12 484 ASP A N 1
ATOM 3615 C CA . ASP A 1 484 ? 46.049 13.648 -8.582 1.00 64.12 484 ASP A CA 1
ATOM 3616 C C . ASP A 1 484 ? 46.204 12.122 -8.358 1.00 64.12 484 ASP A C 1
ATOM 3618 O O . ASP A 1 484 ? 46.543 11.363 -9.265 1.00 64.12 484 ASP A O 1
ATOM 3622 N N . SER A 1 485 ? 46.070 11.660 -7.117 1.00 70.38 485 SER A N 1
ATOM 3623 C CA . SER A 1 485 ? 46.189 10.246 -6.732 1.00 70.38 485 SER A CA 1
ATOM 3624 C C . SER A 1 485 ? 44.812 9.667 -6.410 1.00 70.38 485 SER A C 1
ATOM 3626 O O . SER A 1 485 ? 43.939 10.386 -5.925 1.00 70.38 485 SER A O 1
ATOM 3628 N N . TYR A 1 486 ? 44.623 8.367 -6.640 1.00 79.69 486 TYR A N 1
ATOM 3629 C CA . TYR A 1 486 ? 43.441 7.652 -6.155 1.00 79.69 486 TYR A CA 1
ATOM 3630 C C . TYR A 1 486 ? 43.757 6.937 -4.841 1.00 79.69 486 TYR A C 1
ATOM 3632 O O . TYR A 1 486 ? 44.925 6.717 -4.498 1.00 79.69 486 TYR A O 1
ATOM 3640 N N . ILE A 1 487 ? 42.718 6.597 -4.081 1.00 86.44 487 ILE A N 1
ATOM 3641 C CA . ILE A 1 487 ? 42.867 5.883 -2.813 1.00 86.44 487 ILE A CA 1
ATOM 3642 C C . ILE A 1 487 ? 42.386 4.453 -2.978 1.00 86.44 487 ILE A C 1
ATOM 3644 O O . ILE A 1 487 ? 41.373 4.191 -3.621 1.00 86.44 487 ILE A O 1
ATOM 3648 N N . VAL A 1 488 ? 43.111 3.520 -2.368 1.00 89.19 488 VAL A N 1
ATOM 3649 C CA . VAL A 1 488 ? 42.640 2.144 -2.207 1.00 89.19 488 VAL A CA 1
ATOM 3650 C C . VAL A 1 488 ? 42.456 1.859 -0.730 1.00 89.19 488 VAL A C 1
ATOM 3652 O O . VAL A 1 488 ? 43.380 2.049 0.064 1.00 89.19 488 VAL A O 1
ATOM 3655 N N . VAL A 1 489 ? 41.268 1.382 -0.370 1.00 90.50 489 VAL A N 1
ATOM 3656 C CA . VAL A 1 489 ? 40.929 0.927 0.978 1.00 90.50 489 VAL A CA 1
ATOM 3657 C C . VAL A 1 489 ? 40.864 -0.594 0.977 1.00 90.50 489 VAL A C 1
ATOM 3659 O O . VAL A 1 489 ? 40.007 -1.185 0.336 1.00 90.50 489 VAL A O 1
ATOM 3662 N N . PHE A 1 490 ? 41.781 -1.243 1.684 1.00 91.19 490 PHE A N 1
ATOM 3663 C CA . PHE A 1 490 ? 41.802 -2.687 1.853 1.00 91.19 490 PHE A CA 1
ATOM 3664 C C . PHE A 1 490 ? 41.094 -3.109 3.128 1.00 91.19 490 PHE A C 1
ATOM 3666 O O . PHE A 1 490 ? 41.461 -2.674 4.220 1.00 91.19 490 PHE A O 1
ATOM 3673 N N . PHE A 1 491 ? 40.170 -4.044 2.974 1.00 91.38 491 PHE A N 1
ATOM 3674 C CA . PHE A 1 491 ? 39.528 -4.789 4.039 1.00 91.38 491 PHE A CA 1
ATOM 3675 C C . PHE A 1 491 ? 40.212 -6.138 4.192 1.00 91.38 491 PHE A C 1
ATOM 3677 O O . PHE A 1 491 ? 40.358 -6.904 3.234 1.00 91.38 491 PHE A O 1
ATOM 3684 N N . ARG A 1 492 ? 40.643 -6.431 5.413 1.00 89.25 492 ARG A N 1
ATOM 3685 C CA . ARG A 1 492 ? 41.317 -7.673 5.757 1.00 89.25 492 ARG A CA 1
ATOM 3686 C C . ARG A 1 492 ? 40.666 -8.295 6.991 1.00 89.25 492 ARG A C 1
ATOM 3688 O O . ARG A 1 492 ? 40.781 -7.721 8.073 1.00 89.25 492 ARG A O 1
ATOM 3695 N N . PRO A 1 493 ? 40.097 -9.501 6.893 1.00 88.00 493 PRO A N 1
ATOM 3696 C CA . PRO A 1 493 ? 39.582 -10.208 8.061 1.00 88.00 493 PRO A CA 1
ATOM 3697 C C . PRO A 1 493 ? 40.708 -10.509 9.063 1.00 88.00 493 PRO A C 1
ATOM 3699 O O . PRO A 1 493 ? 41.776 -11.009 8.682 1.00 88.00 493 PRO A O 1
ATOM 3702 N N . LYS A 1 494 ? 40.504 -10.225 10.354 1.00 82.50 494 LYS A N 1
ATOM 3703 C CA . LYS A 1 494 ? 41.480 -10.543 11.416 1.00 82.50 494 LYS A CA 1
ATOM 3704 C C . LYS A 1 494 ? 41.287 -11.970 11.917 1.00 82.50 494 LYS A C 1
ATOM 3706 O O . LYS A 1 494 ? 40.164 -12.394 12.107 1.00 82.50 494 LYS A O 1
ATOM 3711 N N . GLY A 1 495 ? 42.375 -12.713 12.118 1.00 69.31 495 GLY A N 1
ATOM 3712 C CA . GLY A 1 495 ? 42.344 -14.109 12.574 1.00 69.31 495 GLY A CA 1
ATOM 3713 C C . GLY A 1 495 ? 43.512 -14.927 12.013 1.00 69.31 495 GLY A C 1
ATOM 3714 O O . GLY A 1 495 ? 44.084 -14.568 10.981 1.00 69.31 495 GLY A O 1
ATOM 3715 N N . ASN A 1 496 ? 43.894 -16.006 12.702 1.00 61.31 496 ASN A N 1
ATOM 3716 C CA . ASN A 1 496 ? 44.835 -17.001 12.179 1.00 61.31 496 ASN A CA 1
ATOM 3717 C C . ASN A 1 496 ? 44.037 -18.056 11.407 1.00 61.31 496 ASN A C 1
ATOM 3719 O O . ASN A 1 496 ? 43.310 -18.834 12.019 1.00 61.31 496 ASN A O 1
ATOM 3723 N N . TYR A 1 497 ? 44.166 -18.072 10.081 1.00 65.31 497 TYR A N 1
ATOM 3724 C CA . TYR A 1 497 ? 43.435 -18.993 9.210 1.00 65.31 497 TYR A CA 1
ATOM 3725 C C . TYR A 1 497 ? 44.350 -20.125 8.741 1.00 65.31 497 TYR A C 1
ATOM 3727 O O . TYR A 1 497 ? 45.437 -19.869 8.216 1.00 65.31 497 TYR A O 1
ATOM 3735 N N . SER A 1 498 ? 43.908 -21.370 8.918 1.00 60.84 498 SER A N 1
ATOM 3736 C CA . SER A 1 498 ? 44.453 -22.515 8.183 1.00 60.84 498 SER A CA 1
ATOM 3737 C C . SER A 1 498 ? 43.992 -22.431 6.724 1.00 60.84 498 SER A C 1
ATOM 3739 O O . SER A 1 498 ? 42.888 -21.964 6.461 1.00 60.84 498 SER A O 1
ATOM 3741 N N . SER A 1 499 ? 44.775 -22.931 5.764 1.00 59.75 499 SER A N 1
ATOM 3742 C CA . SER A 1 499 ? 44.373 -22.994 4.345 1.00 59.75 499 SER A CA 1
ATOM 3743 C C . SER A 1 499 ? 43.162 -23.908 4.074 1.00 59.75 499 SER A C 1
ATOM 3745 O O . SER A 1 499 ? 42.730 -24.024 2.932 1.00 59.75 499 SER A O 1
ATOM 3747 N N . SER A 1 500 ? 42.646 -24.591 5.102 1.00 62.09 500 SER A N 1
ATOM 3748 C CA . SER A 1 500 ? 41.425 -25.407 5.076 1.00 62.09 500 SER A CA 1
ATOM 3749 C C . SER A 1 500 ? 40.152 -24.652 5.478 1.00 62.09 500 SER A C 1
ATOM 3751 O O . SER A 1 500 ? 39.065 -25.194 5.293 1.00 62.09 500 SER A O 1
ATOM 3753 N N . ASP A 1 501 ? 40.268 -23.441 6.036 1.00 71.38 501 ASP A N 1
ATOM 3754 C CA . ASP A 1 501 ? 39.152 -22.736 6.671 1.00 71.38 501 ASP A CA 1
ATOM 3755 C C . ASP A 1 501 ? 38.752 -21.500 5.859 1.00 71.38 501 ASP A C 1
ATOM 3757 O O . ASP A 1 501 ? 39.457 -20.491 5.845 1.00 71.38 501 ASP A O 1
ATOM 3761 N N . THR A 1 502 ? 37.587 -21.548 5.213 1.00 77.94 502 THR A N 1
ATOM 3762 C CA . THR A 1 502 ? 37.006 -20.379 4.541 1.00 77.94 502 THR A CA 1
ATOM 3763 C C . THR A 1 502 ? 36.402 -19.422 5.571 1.00 77.94 502 THR A C 1
ATOM 3765 O O . THR A 1 502 ? 35.610 -19.829 6.427 1.00 77.94 502 THR A O 1
ATOM 3768 N N . ASN A 1 503 ? 36.758 -18.140 5.486 1.00 86.38 503 ASN A N 1
ATOM 3769 C CA . ASN A 1 503 ? 36.096 -17.054 6.201 1.00 86.38 503 ASN A CA 1
ATOM 3770 C C . ASN A 1 503 ? 35.232 -16.246 5.227 1.00 86.38 503 ASN A C 1
ATOM 3772 O O . ASN A 1 503 ? 35.711 -15.826 4.177 1.00 86.38 503 ASN A O 1
ATOM 3776 N N . VAL A 1 504 ? 33.968 -16.023 5.576 1.00 89.56 504 VAL A N 1
ATOM 3777 C CA . VAL A 1 504 ? 33.054 -15.182 4.802 1.00 89.56 504 VAL A CA 1
ATOM 3778 C C . VAL A 1 504 ? 32.915 -13.840 5.504 1.00 89.56 504 VAL A C 1
ATOM 3780 O O . VAL A 1 504 ? 32.578 -13.787 6.691 1.00 89.56 504 VAL A O 1
ATOM 3783 N N . CYS A 1 505 ? 33.151 -12.761 4.764 1.00 91.44 505 CYS A N 1
ATOM 3784 C CA . CYS A 1 505 ? 32.847 -11.413 5.225 1.00 91.44 505 CYS A CA 1
ATOM 3785 C C . CYS A 1 505 ? 31.788 -10.781 4.336 1.00 91.44 505 CYS A C 1
ATOM 3787 O O . CYS A 1 505 ? 31.814 -10.921 3.113 1.00 91.44 505 CYS A O 1
ATOM 3789 N N . GLU A 1 506 ? 30.864 -10.091 4.981 1.00 94.19 506 GLU A N 1
ATOM 3790 C CA . GLU A 1 506 ? 29.779 -9.364 4.349 1.00 94.19 506 GLU A CA 1
ATOM 3791 C C . GLU A 1 506 ? 29.912 -7.898 4.730 1.00 94.19 506 GLU A C 1
ATOM 3793 O O . GLU A 1 506 ? 30.019 -7.562 5.911 1.00 94.19 506 GLU A O 1
ATOM 3798 N N . PHE A 1 507 ? 29.952 -7.044 3.718 1.00 94.12 507 PHE A N 1
ATOM 3799 C CA . PHE A 1 507 ? 29.931 -5.601 3.863 1.00 94.12 507 PHE A CA 1
ATOM 3800 C C . PHE A 1 507 ? 28.619 -5.114 3.276 1.00 94.12 507 PHE A C 1
ATOM 3802 O O . PHE A 1 507 ? 28.311 -5.473 2.143 1.00 94.12 507 PHE A O 1
ATOM 3809 N N . THR A 1 508 ? 27.853 -4.331 4.024 1.00 95.88 508 THR A N 1
ATOM 3810 C CA . THR A 1 508 ? 26.568 -3.779 3.574 1.00 95.88 508 THR A CA 1
ATOM 3811 C C . THR A 1 508 ? 26.547 -2.275 3.788 1.00 95.88 508 THR A C 1
ATOM 3813 O O . THR A 1 508 ? 27.409 -1.734 4.485 1.00 95.88 508 THR A O 1
ATOM 3816 N N . ASN A 1 509 ? 25.593 -1.579 3.171 1.00 96.25 509 ASN A N 1
ATOM 3817 C CA . ASN A 1 509 ? 25.476 -0.126 3.253 1.00 96.25 509 ASN A CA 1
ATOM 3818 C C . ASN A 1 509 ? 26.790 0.599 2.902 1.00 96.25 509 ASN A C 1
ATOM 3820 O O . ASN A 1 509 ? 27.127 1.611 3.519 1.00 96.25 509 ASN A O 1
ATOM 3824 N N . ILE A 1 510 ? 27.570 0.057 1.957 1.00 95.25 510 ILE A N 1
ATOM 3825 C CA . ILE A 1 510 ? 28.832 0.677 1.552 1.00 95.25 510 ILE A CA 1
ATOM 3826 C C . ILE A 1 510 ? 28.513 1.998 0.857 1.00 95.25 510 ILE A C 1
ATOM 3828 O O . ILE A 1 510 ? 27.902 2.029 -0.215 1.00 95.25 510 ILE A O 1
ATOM 3832 N N . GLN A 1 511 ? 28.956 3.090 1.465 1.00 94.62 511 GLN A N 1
ATOM 3833 C CA . GLN A 1 511 ? 28.695 4.435 0.994 1.00 94.62 511 GLN A CA 1
ATOM 3834 C C . GLN A 1 511 ? 29.950 5.288 1.068 1.00 94.62 511 GLN A C 1
ATOM 3836 O O . GLN A 1 511 ? 30.625 5.369 2.091 1.00 94.62 511 GLN A O 1
ATOM 3841 N N . LEU A 1 512 ? 30.261 5.934 -0.052 1.00 93.12 512 LEU A N 1
ATOM 3842 C CA . LEU A 1 512 ? 31.346 6.897 -0.145 1.00 93.12 512 LEU A CA 1
ATOM 3843 C C . LEU A 1 512 ? 30.768 8.289 -0.344 1.00 93.12 512 LEU A C 1
ATOM 3845 O O . LEU A 1 512 ? 30.129 8.541 -1.359 1.00 93.12 512 LEU A O 1
ATOM 3849 N N . GLU A 1 513 ? 31.063 9.207 0.567 1.00 93.19 513 GLU A N 1
ATOM 3850 C CA . GLU A 1 513 ? 30.543 10.575 0.524 1.00 93.19 513 GLU A CA 1
ATOM 3851 C C . GLU A 1 513 ? 31.666 11.608 0.559 1.00 93.19 513 GLU A C 1
ATOM 3853 O O . GLU A 1 513 ? 32.706 11.398 1.188 1.00 93.19 513 GLU A O 1
ATOM 3858 N N . ARG A 1 514 ? 31.431 12.771 -0.056 1.00 90.19 514 ARG A N 1
ATOM 3859 C CA . ARG A 1 514 ? 32.298 13.955 0.062 1.00 90.19 514 ARG A CA 1
ATOM 3860 C C . ARG A 1 514 ? 31.957 14.749 1.319 1.00 90.19 514 ARG A C 1
ATOM 3862 O O . ARG A 1 514 ? 31.384 15.821 1.207 1.00 90.19 514 ARG A O 1
ATOM 3869 N N . ASN A 1 515 ? 32.274 14.226 2.498 1.00 84.12 515 ASN A N 1
ATOM 3870 C CA . ASN A 1 515 ? 32.032 14.899 3.776 1.00 84.12 515 ASN A CA 1
ATOM 3871 C C . ASN A 1 515 ? 33.007 14.408 4.852 1.00 84.12 515 ASN A C 1
ATOM 3873 O O . ASN A 1 515 ? 33.601 13.334 4.735 1.00 84.12 515 ASN A O 1
ATOM 3877 N N . ALA A 1 516 ? 33.150 15.188 5.925 1.00 85.31 516 ALA A N 1
ATOM 3878 C CA . ALA A 1 516 ? 33.944 14.808 7.097 1.00 85.31 516 ALA A CA 1
ATOM 3879 C C . ALA A 1 516 ? 33.231 13.802 8.024 1.00 85.31 516 ALA A C 1
ATOM 3881 O O . ALA A 1 516 ? 33.893 13.176 8.848 1.00 85.31 516 ALA A O 1
ATOM 3882 N N . SER A 1 517 ? 31.915 13.640 7.867 1.00 88.06 517 SER A N 1
ATOM 3883 C CA . SER A 1 517 ? 31.071 12.735 8.651 1.00 88.06 517 SER A CA 1
ATOM 3884 C C . SER A 1 517 ? 30.229 11.868 7.720 1.00 88.06 517 SER A C 1
ATOM 3886 O O . SER A 1 517 ? 29.872 12.312 6.627 1.00 88.06 517 SER A O 1
ATOM 3888 N N . SER A 1 518 ? 29.908 10.650 8.155 1.00 89.81 518 SER A N 1
ATOM 3889 C CA . SER A 1 518 ? 28.966 9.771 7.461 1.00 89.81 518 SER A CA 1
ATOM 3890 C C . SER A 1 518 ? 27.530 10.236 7.671 1.00 89.81 518 SER A C 1
ATOM 3892 O O . SER A 1 518 ? 27.193 10.717 8.755 1.00 89.81 518 SER A O 1
ATOM 3894 N N . THR A 1 519 ? 26.686 10.037 6.665 1.00 93.12 519 THR A N 1
ATOM 3895 C CA . THR A 1 519 ? 25.233 10.195 6.786 1.00 93.12 519 THR A CA 1
ATOM 3896 C C . THR A 1 519 ? 24.525 8.859 6.562 1.00 93.12 519 THR A C 1
ATOM 3898 O O . THR A 1 519 ? 25.176 7.847 6.286 1.00 93.12 519 THR A O 1
ATOM 3901 N N . ASP A 1 520 ? 23.197 8.848 6.686 1.00 94.50 520 ASP A N 1
ATOM 3902 C CA . ASP A 1 520 ? 22.395 7.652 6.426 1.00 94.50 520 ASP A CA 1
ATOM 3903 C C . ASP A 1 520 ? 22.641 7.105 5.019 1.00 94.50 520 ASP A C 1
ATOM 3905 O O . ASP A 1 520 ? 22.879 7.856 4.065 1.00 94.50 520 ASP A O 1
ATOM 3909 N N . PHE A 1 521 ? 22.595 5.784 4.896 1.00 95.38 521 PHE A N 1
ATOM 3910 C CA . PHE A 1 521 ? 22.872 5.096 3.644 1.00 95.38 521 PHE A CA 1
ATOM 3911 C C . PHE A 1 521 ? 21.834 5.426 2.558 1.00 95.38 521 PHE A C 1
ATOM 3913 O O . PHE A 1 521 ? 20.631 5.348 2.792 1.00 95.38 521 PHE A O 1
ATOM 3920 N N . GLU A 1 522 ? 22.311 5.714 1.349 1.00 95.56 522 GLU A N 1
ATOM 3921 C CA . GLU A 1 522 ? 21.558 5.649 0.102 1.00 95.56 522 GLU A CA 1
ATOM 3922 C C . GLU A 1 522 ? 22.339 4.825 -0.946 1.00 95.56 522 GLU A C 1
ATOM 3924 O O . GLU A 1 522 ? 23.577 4.809 -0.940 1.00 95.56 522 GLU A O 1
ATOM 3929 N N . PRO A 1 523 ? 21.654 4.133 -1.870 1.00 95.31 523 PRO A N 1
ATOM 3930 C CA . PRO A 1 523 ? 22.309 3.429 -2.964 1.00 95.31 523 PRO A CA 1
ATOM 3931 C C . PRO A 1 523 ? 23.043 4.387 -3.908 1.00 95.31 523 PRO A C 1
ATOM 3933 O O . PRO A 1 523 ? 22.699 5.561 -4.051 1.00 95.31 523 PRO A O 1
ATOM 3936 N N . TYR A 1 524 ? 24.041 3.863 -4.621 1.00 94.19 524 TYR A N 1
ATOM 3937 C CA . TYR A 1 524 ? 24.684 4.598 -5.707 1.00 94.19 524 TYR A CA 1
ATOM 3938 C C . TYR A 1 524 ? 23.714 4.800 -6.873 1.00 94.19 524 TYR A C 1
ATOM 3940 O O . TYR A 1 524 ? 23.298 3.843 -7.527 1.00 94.19 524 TYR A O 1
ATOM 3948 N N . VAL A 1 525 ? 23.431 6.065 -7.168 1.00 93.88 525 VAL A N 1
ATOM 3949 C CA . VAL A 1 525 ? 22.585 6.510 -8.285 1.00 93.88 525 VAL A CA 1
ATOM 3950 C C . VAL A 1 525 ? 23.373 7.405 -9.248 1.00 93.88 525 VAL A C 1
ATOM 3952 O O . VAL A 1 525 ? 22.959 8.497 -9.623 1.00 93.88 525 VAL A O 1
ATOM 3955 N N . GLY A 1 526 ? 24.595 6.985 -9.591 1.00 90.44 526 GLY A N 1
ATOM 3956 C CA . GLY A 1 526 ? 25.436 7.713 -10.551 1.00 90.44 526 GLY A CA 1
ATOM 3957 C C . GLY A 1 526 ? 26.085 8.981 -9.997 1.00 90.44 526 GLY A C 1
ATOM 3958 O O . GLY A 1 526 ? 26.615 9.784 -10.764 1.00 90.44 526 GLY A O 1
ATOM 3959 N N . GLY A 1 527 ? 26.036 9.188 -8.677 1.00 88.31 527 GLY A N 1
ATOM 3960 C CA . GLY A 1 527 ? 26.512 10.415 -8.036 1.00 88.31 527 GLY A CA 1
ATOM 3961 C C . GLY A 1 527 ? 25.654 11.651 -8.343 1.00 88.31 527 GLY A C 1
ATOM 3962 O O . GLY A 1 527 ? 26.156 12.773 -8.272 1.00 88.31 527 GLY A O 1
ATOM 3963 N N . LYS A 1 528 ? 24.392 11.454 -8.751 1.00 88.56 528 LYS A N 1
ATOM 3964 C CA . LYS A 1 528 ? 23.430 12.514 -9.080 1.00 88.56 528 LYS A CA 1
ATOM 3965 C C . LYS A 1 528 ? 22.101 12.280 -8.354 1.00 88.56 528 LYS A C 1
ATOM 3967 O O . LYS A 1 528 ? 21.802 11.134 -8.027 1.00 88.56 528 LYS A O 1
ATOM 3972 N N . PRO A 1 529 ? 21.290 13.327 -8.123 1.00 91.62 529 PRO A N 1
ATOM 3973 C CA . PRO A 1 529 ? 19.965 13.152 -7.549 1.00 91.62 529 PRO A CA 1
ATOM 3974 C C . PRO A 1 529 ? 19.091 12.184 -8.357 1.00 91.62 529 PRO A C 1
ATOM 3976 O O . PRO A 1 529 ? 19.163 12.132 -9.585 1.00 91.62 529 PRO A O 1
ATOM 3979 N N . SER A 1 530 ? 18.236 11.453 -7.651 1.00 93.56 530 SER A N 1
ATOM 3980 C CA . SER A 1 530 ? 17.257 10.510 -8.186 1.00 93.56 530 SER A CA 1
ATOM 3981 C C . SER A 1 530 ? 15.895 10.799 -7.534 1.00 93.56 530 SER A C 1
ATOM 3983 O O . SER A 1 530 ? 15.878 11.101 -6.335 1.00 93.56 530 SER A O 1
ATOM 3985 N N . PRO A 1 531 ? 14.759 10.768 -8.256 1.00 95.00 531 PRO A N 1
ATOM 3986 C CA . PRO A 1 531 ? 14.556 10.171 -9.579 1.00 95.00 531 PRO A CA 1
ATOM 3987 C C . PRO A 1 531 ? 15.232 10.926 -10.731 1.00 95.00 531 PRO A C 1
ATOM 3989 O O . PRO A 1 531 ? 15.199 12.156 -10.794 1.00 95.00 531 PRO A O 1
ATOM 3992 N N . SER A 1 532 ? 15.834 10.171 -11.649 1.00 92.12 532 SER A N 1
ATOM 3993 C CA . SER A 1 532 ? 16.409 10.665 -12.907 1.00 92.12 532 SER A CA 1
ATOM 3994 C C . SER A 1 532 ? 16.178 9.643 -14.035 1.00 92.12 532 SER A C 1
ATOM 3996 O O . SER A 1 532 ? 15.838 8.496 -13.741 1.00 92.12 532 SER A O 1
ATOM 3998 N N . PRO A 1 533 ? 16.369 9.996 -15.320 1.00 90.12 533 PRO A N 1
ATOM 3999 C CA . PRO A 1 533 ? 16.195 9.041 -16.415 1.00 90.12 533 PRO A CA 1
ATOM 4000 C C . PRO A 1 533 ? 17.098 7.804 -16.304 1.00 90.12 533 PRO A C 1
ATOM 4002 O O . PRO A 1 533 ? 16.647 6.698 -16.594 1.00 90.12 533 PRO A O 1
ATOM 4005 N N . ASP A 1 534 ? 18.335 7.991 -15.830 1.00 90.00 534 ASP A N 1
ATOM 4006 C CA . ASP A 1 534 ? 19.322 6.919 -15.636 1.00 90.00 534 ASP A CA 1
ATOM 4007 C C . ASP A 1 534 ? 19.032 6.074 -14.382 1.00 90.00 534 ASP A C 1
ATOM 4009 O O . ASP A 1 534 ? 19.390 4.899 -14.315 1.00 90.00 534 ASP A O 1
ATOM 4013 N N . TYR A 1 535 ? 18.375 6.673 -13.383 1.00 92.12 535 TYR A N 1
ATOM 4014 C CA . TYR A 1 535 ? 18.041 6.051 -12.101 1.00 92.12 535 TYR A CA 1
ATOM 4015 C C . TYR A 1 535 ? 16.586 6.371 -11.732 1.00 92.12 535 TYR A C 1
ATOM 4017 O O . TYR A 1 535 ? 16.344 7.219 -10.869 1.00 92.12 535 TYR A O 1
ATOM 4025 N N . PRO A 1 536 ? 15.596 5.743 -12.386 1.00 93.75 536 PRO A N 1
ATOM 4026 C CA . PRO A 1 536 ? 14.195 5.971 -12.058 1.00 93.75 536 PRO A CA 1
ATOM 4027 C C . PRO A 1 536 ? 13.866 5.465 -10.649 1.00 93.75 536 PRO A C 1
ATOM 4029 O O . PRO A 1 536 ? 14.520 4.556 -10.138 1.00 93.75 536 PRO A O 1
ATOM 4032 N N . GLN A 1 537 ? 12.846 6.046 -10.024 1.00 94.88 537 GLN A N 1
ATOM 4033 C CA . GLN A 1 537 ? 12.296 5.602 -8.743 1.00 94.88 537 GLN A CA 1
ATOM 4034 C C . GLN A 1 537 ? 10.827 5.256 -8.911 1.00 94.88 537 GLN A C 1
ATOM 4036 O O . GLN A 1 537 ? 10.053 6.037 -9.465 1.00 94.88 537 GLN A O 1
ATOM 4041 N N . GLU A 1 538 ? 10.443 4.092 -8.404 1.00 94.50 538 GLU A N 1
ATOM 4042 C CA . GLU A 1 538 ? 9.047 3.680 -8.360 1.00 94.50 538 GLU A CA 1
ATOM 4043 C C . GLU A 1 538 ? 8.216 4.685 -7.550 1.00 94.50 538 GLU A C 1
ATOM 4045 O O . GLU A 1 538 ? 8.643 5.166 -6.497 1.00 94.50 538 GLU A O 1
ATOM 4050 N N . ILE A 1 539 ? 7.025 5.000 -8.060 1.00 95.00 539 ILE A N 1
ATOM 4051 C CA . ILE A 1 539 ? 5.987 5.672 -7.285 1.00 95.00 539 ILE A CA 1
ATOM 4052 C C . ILE A 1 539 ? 5.111 4.564 -6.721 1.00 95.00 539 ILE A C 1
ATOM 4054 O O . ILE A 1 539 ? 4.382 3.916 -7.469 1.00 95.00 539 ILE A O 1
ATOM 4058 N N . LYS A 1 540 ? 5.189 4.337 -5.414 1.00 94.75 540 LYS A N 1
ATOM 4059 C CA . LYS A 1 540 ? 4.266 3.443 -4.722 1.00 94.75 540 LYS A CA 1
ATOM 4060 C C . LYS A 1 540 ? 2.966 4.183 -4.483 1.00 94.75 540 LYS A C 1
ATOM 4062 O O . LYS A 1 540 ? 2.978 5.344 -4.077 1.00 94.75 540 LYS A O 1
ATOM 4067 N N . TYR A 1 541 ? 1.856 3.505 -4.704 1.00 93.12 541 TYR A N 1
ATOM 4068 C CA . TYR A 1 541 ? 0.521 4.031 -4.480 1.00 93.12 541 TYR A CA 1
ATOM 4069 C C . TYR A 1 541 ? -0.388 2.930 -3.957 1.00 93.12 541 TYR A C 1
ATOM 4071 O O . TYR A 1 541 ? -0.062 1.745 -4.036 1.00 93.12 541 TYR A O 1
ATOM 4079 N N . VAL A 1 542 ? -1.526 3.337 -3.410 1.00 94.38 542 VAL A N 1
ATOM 4080 C CA . VAL A 1 542 ? -2.528 2.404 -2.912 1.00 94.38 542 VAL A CA 1
ATOM 4081 C C . VAL A 1 542 ? -3.411 1.931 -4.055 1.00 94.38 542 VAL A C 1
ATOM 4083 O O . VAL A 1 542 ? -4.010 2.749 -4.751 1.00 94.38 542 VAL A O 1
ATOM 4086 N N . GLU A 1 543 ? -3.536 0.615 -4.194 1.00 94.56 543 GLU A N 1
ATOM 4087 C CA . GLU A 1 543 ? -4.455 -0.036 -5.120 1.00 94.56 543 GLU A CA 1
ATOM 4088 C C . GLU A 1 543 ? -5.260 -1.110 -4.382 1.00 94.56 543 GLU A C 1
ATOM 4090 O O . GLU A 1 543 ? -4.703 -1.974 -3.709 1.00 94.56 543 GLU A O 1
ATOM 4095 N N . ASN A 1 544 ? -6.580 -1.050 -4.535 1.00 94.69 544 ASN A N 1
ATOM 4096 C CA . ASN A 1 544 ? -7.549 -1.989 -3.984 1.00 94.69 544 ASN A CA 1
ATOM 4097 C C . ASN A 1 544 ? -7.409 -2.288 -2.470 1.00 94.69 544 ASN A C 1
ATOM 4099 O O . ASN A 1 544 ? -7.284 -3.459 -2.095 1.00 94.69 544 ASN A O 1
ATOM 4103 N N . PRO A 1 545 ? -7.408 -1.266 -1.589 1.00 95.00 545 PRO A N 1
ATOM 4104 C CA . PRO A 1 545 ? -7.138 -1.465 -0.169 1.00 95.00 545 PRO A CA 1
ATOM 4105 C C . PRO A 1 545 ? -8.231 -2.288 0.527 1.00 95.00 545 PRO A C 1
ATOM 4107 O O . PRO A 1 545 ? -9.426 -2.139 0.247 1.00 95.00 545 PRO A O 1
ATOM 4110 N N . ASN A 1 546 ? -7.823 -3.115 1.490 1.00 93.94 546 ASN A N 1
ATOM 4111 C CA . ASN A 1 546 ? -8.715 -3.808 2.411 1.00 93.94 546 ASN A CA 1
ATOM 4112 C C . ASN A 1 546 ? -8.766 -3.075 3.748 1.00 93.94 546 ASN A C 1
ATOM 4114 O O . ASN A 1 546 ? -7.786 -3.043 4.491 1.00 93.94 546 ASN A O 1
ATOM 4118 N N . LEU A 1 547 ? -9.939 -2.552 4.083 1.00 95.31 547 LEU A N 1
ATOM 4119 C CA . LEU A 1 547 ? -10.252 -2.043 5.409 1.00 95.31 547 LEU A CA 1
ATOM 4120 C C . LEU A 1 547 ? -10.637 -3.204 6.328 1.00 95.31 547 LEU A C 1
ATOM 4122 O O . LEU A 1 547 ? -11.460 -4.046 5.968 1.00 95.31 547 LEU A O 1
ATOM 4126 N N . MET A 1 548 ? -10.082 -3.230 7.532 1.00 93.69 548 MET A N 1
ATOM 4127 C CA . MET A 1 548 ? -10.312 -4.257 8.539 1.00 93.69 548 MET A CA 1
ATOM 4128 C C . MET A 1 548 ? -10.782 -3.605 9.835 1.00 93.69 548 MET A C 1
ATOM 4130 O O . MET A 1 548 ? -10.070 -2.799 10.418 1.00 93.69 548 MET A O 1
ATOM 4134 N N . ILE A 1 549 ? -11.965 -3.989 10.314 1.00 95.06 549 ILE A N 1
ATOM 4135 C CA . ILE A 1 549 ? -12.473 -3.597 11.632 1.00 95.06 549 ILE A CA 1
ATOM 4136 C C . ILE A 1 549 ? -12.523 -4.846 12.490 1.00 95.06 549 ILE A C 1
ATOM 4138 O O . ILE A 1 549 ? -13.263 -5.788 12.180 1.00 95.06 549 ILE A O 1
ATOM 4142 N N . HIS A 1 550 ? -11.723 -4.887 13.547 1.00 93.12 550 HIS A N 1
ATOM 4143 C CA . HIS A 1 550 ? -11.564 -6.078 14.366 1.00 93.12 550 HIS A CA 1
ATOM 4144 C C . HIS A 1 550 ? -11.318 -5.770 15.841 1.00 93.12 550 HIS A C 1
ATOM 4146 O O . HIS A 1 550 ? -11.011 -4.652 16.234 1.00 93.12 550 HIS A O 1
ATOM 4152 N N . THR A 1 551 ? -11.463 -6.792 16.674 1.00 94.00 551 THR A N 1
ATOM 4153 C CA . THR A 1 551 ? -11.117 -6.741 18.098 1.00 94.00 551 THR A CA 1
ATOM 4154 C C . THR A 1 551 ? -9.608 -6.852 18.306 1.00 94.00 551 THR A C 1
ATOM 4156 O O . THR A 1 551 ? -8.895 -7.361 17.437 1.00 94.00 551 THR A O 1
ATOM 4159 N N . LYS A 1 552 ? -9.105 -6.491 19.492 1.00 92.31 552 LYS A N 1
ATOM 4160 C CA . LYS A 1 552 ? -7.687 -6.712 19.857 1.00 92.31 552 LYS A CA 1
ATOM 4161 C C . LYS A 1 552 ? -7.271 -8.189 19.895 1.00 92.31 552 LYS A C 1
ATOM 4163 O O . LYS A 1 552 ? -6.098 -8.508 19.711 1.00 92.31 552 LYS A O 1
ATOM 4168 N N . ASN A 1 553 ? -8.227 -9.090 20.137 1.00 93.88 553 ASN A N 1
ATOM 4169 C CA . ASN A 1 553 ? -8.000 -10.526 20.054 1.00 93.88 553 ASN A CA 1
ATOM 4170 C C . ASN A 1 553 ? -7.905 -10.940 18.580 1.00 93.88 553 ASN A C 1
ATOM 4172 O O . ASN A 1 553 ? -8.864 -10.732 17.844 1.00 93.88 553 ASN A O 1
ATOM 4176 N N . ILE A 1 554 ? -6.786 -11.542 18.168 1.00 90.44 554 ILE A N 1
ATOM 4177 C CA . ILE A 1 554 ? -6.539 -12.002 16.787 1.00 90.44 554 ILE A CA 1
ATOM 4178 C C . ILE A 1 554 ? -6.721 -13.519 16.593 1.00 90.44 554 ILE A C 1
ATOM 4180 O O . ILE A 1 554 ? -6.400 -14.049 15.528 1.00 90.44 554 ILE A O 1
ATOM 4184 N N . VAL A 1 555 ? -7.219 -14.233 17.608 1.00 90.25 555 VAL A N 1
ATOM 4185 C CA . VAL A 1 555 ? -7.453 -15.686 17.554 1.00 90.25 555 VAL A CA 1
ATOM 4186 C C . VAL A 1 555 ? -8.746 -15.995 16.807 1.00 90.25 555 VAL A C 1
ATOM 4188 O O . VAL A 1 555 ? -9.832 -15.918 17.372 1.00 90.25 555 VAL A O 1
ATOM 4191 N N . LYS A 1 556 ? -8.622 -16.394 15.544 1.00 88.88 556 LYS A N 1
ATOM 4192 C CA . LYS A 1 556 ? -9.743 -16.693 14.644 1.00 88.88 556 LYS A CA 1
ATOM 4193 C C . LYS A 1 556 ? -10.447 -17.989 15.006 1.00 88.88 556 LYS A C 1
ATOM 4195 O O . LYS A 1 556 ? -11.672 -18.051 15.021 1.00 88.88 556 LYS A O 1
ATOM 4200 N N . ASP A 1 557 ? -9.657 -19.027 15.258 1.00 86.81 557 ASP A N 1
ATOM 4201 C CA . ASP A 1 557 ? -10.146 -20.356 15.606 1.00 86.81 557 ASP A CA 1
ATOM 4202 C C . ASP A 1 557 ? -9.067 -21.149 16.354 1.00 86.81 557 ASP A C 1
ATOM 4204 O O . ASP A 1 557 ? -7.886 -20.788 16.358 1.00 86.81 557 ASP A O 1
ATOM 4208 N N . VAL A 1 558 ? -9.470 -22.235 17.009 1.00 84.50 558 VAL A N 1
ATOM 4209 C CA . VAL A 1 558 ? -8.593 -23.073 17.819 1.00 84.50 558 VAL A CA 1
ATOM 4210 C C . VAL A 1 558 ? -8.912 -24.547 17.607 1.00 84.50 558 VAL A C 1
ATOM 4212 O O . VAL A 1 558 ? -10.038 -25.003 17.794 1.00 84.50 558 VAL A O 1
ATOM 4215 N N . TYR A 1 559 ? -7.880 -25.330 17.303 1.00 80.56 559 TYR A N 1
ATOM 4216 C CA . TYR A 1 559 ? -8.001 -26.753 17.006 1.00 80.56 559 TYR A CA 1
ATOM 4217 C C . TYR A 1 559 ? -7.149 -27.581 17.961 1.00 80.56 559 TYR A C 1
ATOM 4219 O O . TYR A 1 559 ? -6.020 -27.220 18.282 1.00 80.56 559 TYR A O 1
ATOM 4227 N N . VAL A 1 560 ? -7.659 -28.737 18.381 1.00 77.69 560 VAL A N 1
ATOM 4228 C CA . VAL A 1 560 ? -6.873 -29.727 19.126 1.00 77.69 560 VAL A CA 1
ATOM 4229 C C . VAL A 1 560 ? -6.542 -30.880 18.189 1.00 77.69 560 VAL A C 1
ATOM 4231 O O . VAL A 1 560 ? -7.446 -31.454 17.584 1.00 77.69 560 VAL A O 1
ATOM 4234 N N . ILE A 1 561 ? -5.261 -31.228 18.077 1.00 73.75 561 ILE A N 1
ATOM 4235 C CA . ILE A 1 561 ? -4.792 -32.348 17.252 1.00 73.75 561 ILE A CA 1
ATOM 4236 C C . ILE A 1 561 ? -4.007 -33.365 18.083 1.00 73.75 561 ILE A C 1
ATOM 4238 O O . ILE A 1 561 ? -3.252 -33.001 18.986 1.00 73.75 561 ILE A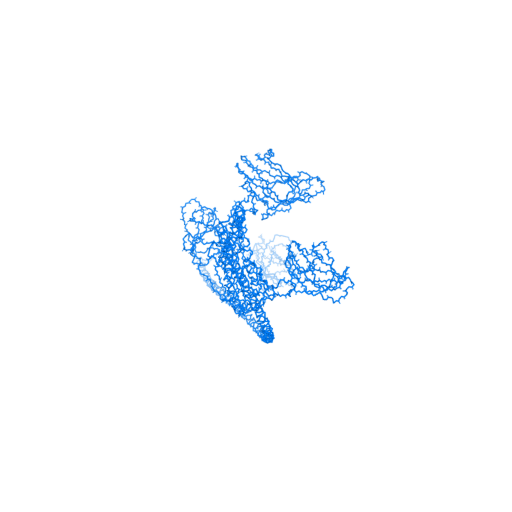 O 1
ATOM 4242 N N . GLU A 1 562 ? -4.166 -34.647 17.761 1.00 71.31 562 GLU A N 1
ATOM 4243 C CA . GLU A 1 562 ? -3.344 -35.731 18.309 1.00 71.31 562 GLU A CA 1
ATOM 4244 C C . GLU A 1 562 ? -2.023 -35.821 17.532 1.00 71.31 562 GLU A C 1
ATOM 4246 O O . GLU A 1 562 ? -2.007 -35.684 16.307 1.00 71.31 562 GLU A O 1
ATOM 4251 N N . THR A 1 563 ? -0.902 -36.038 18.228 1.00 64.88 563 THR A N 1
ATOM 4252 C CA . THR A 1 563 ? 0.424 -36.135 17.587 1.00 64.88 563 THR A CA 1
ATOM 4253 C C . THR A 1 563 ? 1.018 -37.540 17.724 1.00 64.88 563 THR A C 1
ATOM 4255 O O . THR A 1 563 ? 0.721 -38.266 18.670 1.00 64.88 563 THR A O 1
ATOM 4258 N N . THR A 1 564 ? 1.847 -37.955 16.759 1.00 58.59 564 THR A N 1
ATOM 4259 C CA . THR A 1 564 ? 2.355 -39.338 16.633 1.00 58.59 564 THR A CA 1
ATOM 4260 C C . THR A 1 564 ? 3.627 -39.639 17.448 1.00 58.59 564 THR A C 1
ATOM 4262 O O . THR A 1 564 ? 4.109 -40.769 17.428 1.00 58.59 564 THR A O 1
ATOM 4265 N N . THR A 1 565 ? 4.198 -38.661 18.159 1.00 55.59 565 THR A N 1
ATOM 4266 C CA . THR A 1 565 ? 5.415 -38.773 19.001 1.00 55.59 565 THR A CA 1
ATOM 4267 C C . THR A 1 565 ? 5.252 -37.969 20.306 1.00 55.59 565 THR A C 1
ATOM 4269 O O . THR A 1 565 ? 4.214 -37.359 20.492 1.00 55.59 565 THR A O 1
ATOM 4272 N N . GLN A 1 566 ? 6.228 -38.035 21.234 1.00 51.91 566 GLN A N 1
ATOM 4273 C CA . GLN A 1 566 ? 6.202 -37.781 22.702 1.00 51.91 566 GLN A CA 1
ATOM 4274 C C . GLN A 1 566 ? 5.535 -36.479 23.253 1.00 51.91 566 GLN A C 1
ATOM 4276 O O . GLN A 1 566 ? 6.126 -35.819 24.095 1.00 51.91 566 GLN A O 1
ATOM 4281 N N . TYR A 1 567 ? 4.306 -36.137 22.850 1.00 56.81 567 TYR A N 1
ATOM 4282 C CA . TYR A 1 567 ? 3.354 -35.178 23.439 1.00 56.81 567 TYR A CA 1
ATOM 4283 C C . TYR A 1 567 ? 1.956 -35.587 22.925 1.00 56.81 567 TYR A C 1
ATOM 4285 O O . TYR A 1 567 ? 1.718 -35.510 21.724 1.00 56.81 567 TYR A O 1
ATOM 4293 N N . SER A 1 568 ? 1.033 -36.099 23.749 1.00 61.91 568 SER A N 1
ATOM 4294 C CA . SER A 1 568 ? -0.151 -36.789 23.177 1.00 61.91 568 SER A CA 1
ATOM 4295 C C . SER A 1 568 ? -1.175 -35.867 22.503 1.00 61.91 568 SER A C 1
ATOM 4297 O O . SER A 1 568 ? -2.053 -36.359 21.797 1.00 61.91 568 SER A O 1
ATOM 4299 N N . SER A 1 569 ? -1.082 -34.541 22.656 1.00 70.00 569 SER A N 1
ATOM 4300 C CA . SER A 1 569 ? -1.952 -33.584 21.959 1.00 70.00 569 SER A CA 1
ATOM 4301 C C . SER A 1 569 ? -1.294 -32.211 21.803 1.00 70.00 569 SER A C 1
ATOM 4303 O O . SER A 1 569 ? -0.395 -31.845 22.569 1.00 70.00 569 SER A O 1
ATOM 4305 N N . ALA A 1 570 ? -1.770 -31.431 20.833 1.00 74.44 570 ALA A N 1
ATOM 4306 C CA . ALA A 1 570 ? -1.395 -30.035 20.653 1.00 74.44 570 ALA A CA 1
ATOM 4307 C C . ALA A 1 570 ? -2.610 -29.130 20.407 1.00 74.44 570 ALA A C 1
ATOM 4309 O O . ALA A 1 570 ? -3.581 -29.553 19.780 1.00 74.44 570 ALA A O 1
ATOM 4310 N N . LEU A 1 571 ? -2.527 -27.889 20.893 1.00 77.19 571 LEU A N 1
ATOM 4311 C CA . LEU A 1 571 ? -3.474 -26.811 20.606 1.00 77.19 571 LEU A CA 1
ATOM 4312 C C . LEU A 1 571 ? -2.901 -25.944 19.480 1.00 77.19 571 LEU A C 1
ATOM 4314 O O . LEU A 1 571 ? -1.819 -25.376 19.635 1.00 77.19 571 LEU A O 1
ATOM 4318 N N . LEU A 1 572 ? -3.616 -25.864 18.365 1.00 78.00 572 LEU A N 1
ATOM 4319 C CA . LEU A 1 572 ? -3.334 -24.987 17.237 1.00 78.00 572 LEU A CA 1
ATOM 4320 C C . LEU A 1 572 ? -4.220 -23.753 17.348 1.00 78.00 572 LEU A C 1
ATOM 4322 O O . LEU A 1 572 ? -5.439 -23.881 17.375 1.00 78.00 572 LEU A O 1
ATOM 4326 N N . ILE A 1 573 ? -3.609 -22.579 17.389 1.00 80.94 573 ILE A N 1
ATOM 4327 C CA . ILE A 1 573 ? -4.303 -21.288 17.413 1.00 80.94 573 ILE A CA 1
ATOM 4328 C C . ILE A 1 573 ? -4.171 -20.675 16.022 1.00 80.94 573 ILE A C 1
ATOM 4330 O O . ILE A 1 573 ? -3.043 -20.452 15.591 1.00 80.94 573 ILE A O 1
ATOM 4334 N N . ASP A 1 574 ? -5.285 -20.436 15.330 1.00 82.62 574 ASP A N 1
ATOM 4335 C CA . ASP A 1 574 ? -5.335 -19.743 14.038 1.00 82.62 574 ASP A CA 1
ATOM 4336 C C . ASP A 1 574 ? -5.332 -18.231 14.252 1.00 82.62 574 ASP A C 1
ATOM 4338 O O . ASP A 1 574 ? -6.301 -17.665 14.753 1.00 82.62 574 ASP A O 1
ATOM 4342 N N . ALA A 1 575 ? -4.215 -17.591 13.923 1.00 82.25 575 ALA A N 1
ATOM 4343 C CA . ALA A 1 575 ? -3.996 -16.162 14.074 1.00 82.25 575 ALA A CA 1
ATOM 4344 C C . ALA A 1 575 ? -2.992 -15.663 13.025 1.00 82.25 575 ALA A C 1
ATOM 4346 O O . ALA A 1 575 ? -1.984 -16.318 12.742 1.00 82.25 575 ALA A O 1
ATOM 4347 N N . ASP A 1 576 ? -3.238 -14.474 12.475 1.00 78.00 576 ASP A N 1
ATOM 4348 C CA . ASP A 1 576 ? -2.284 -13.823 11.575 1.00 78.00 576 ASP A CA 1
ATOM 4349 C C . ASP A 1 576 ? -1.229 -13.092 12.423 1.00 78.00 576 ASP A C 1
ATOM 4351 O O . ASP A 1 576 ? -1.498 -12.047 13.015 1.00 78.00 576 ASP A O 1
ATOM 4355 N N . ILE A 1 577 ? -0.026 -13.666 12.510 1.00 76.38 577 ILE A N 1
ATOM 4356 C CA . ILE A 1 577 ? 1.090 -13.123 13.296 1.00 76.38 577 ILE A CA 1
ATOM 4357 C C . ILE A 1 577 ? 2.169 -12.513 12.397 1.00 76.38 577 ILE A C 1
ATOM 4359 O O . ILE A 1 577 ? 2.494 -13.034 11.331 1.00 76.38 577 ILE A O 1
ATOM 4363 N N . GLN A 1 578 ? 2.760 -11.417 12.859 1.00 75.94 578 GLN A N 1
ATOM 4364 C CA . GLN A 1 578 ? 3.856 -10.710 12.204 1.00 75.94 578 GLN A CA 1
ATOM 4365 C C . GLN A 1 578 ? 5.197 -11.205 12.758 1.00 75.94 578 GLN A C 1
ATOM 4367 O O . GLN A 1 578 ? 5.294 -11.614 13.919 1.00 75.94 578 GLN A O 1
ATOM 4372 N N . GLY A 1 579 ? 6.239 -11.197 11.923 1.00 74.00 579 GLY A N 1
ATOM 4373 C CA . GLY A 1 579 ? 7.610 -11.472 12.362 1.00 74.00 579 GLY A CA 1
ATOM 4374 C C . GLY A 1 579 ? 8.160 -10.339 13.233 1.00 74.00 579 GLY A C 1
ATOM 4375 O O . GLY A 1 579 ? 7.702 -9.205 13.131 1.00 74.00 579 GLY A O 1
ATOM 4376 N N . ASP A 1 580 ? 9.136 -10.655 14.085 1.00 75.94 580 ASP A N 1
ATOM 4377 C CA . ASP A 1 580 ? 9.817 -9.693 14.973 1.00 75.94 580 ASP A CA 1
ATOM 4378 C C . ASP A 1 580 ? 8.860 -8.816 15.809 1.00 75.94 580 ASP A C 1
ATOM 4380 O O . ASP A 1 580 ? 9.046 -7.614 15.970 1.00 75.94 580 ASP A O 1
ATOM 4384 N N . THR A 1 581 ? 7.780 -9.420 16.302 1.00 81.25 581 THR A N 1
ATOM 4385 C CA . THR A 1 581 ? 6.690 -8.743 17.009 1.00 81.25 581 THR A CA 1
ATOM 4386 C C . THR A 1 581 ? 6.410 -9.446 18.335 1.00 81.25 581 THR A C 1
ATOM 4388 O O . THR A 1 581 ? 6.440 -10.678 18.430 1.00 81.25 581 THR A O 1
ATOM 4391 N N . GLU A 1 582 ? 6.148 -8.658 19.377 1.00 87.75 582 GLU A N 1
ATOM 4392 C CA . GLU A 1 582 ? 5.728 -9.167 20.682 1.00 87.75 582 GLU A CA 1
ATOM 4393 C C . GLU A 1 582 ? 4.205 -9.307 20.737 1.00 87.75 582 GLU A C 1
ATOM 4395 O O . GLU A 1 582 ? 3.465 -8.424 20.298 1.00 87.75 582 GLU A O 1
ATOM 4400 N N . TYR A 1 583 ? 3.759 -10.430 21.287 1.00 87.31 583 TYR A N 1
ATOM 4401 C CA . TYR A 1 583 ? 2.363 -10.766 21.512 1.00 87.31 583 TYR A CA 1
ATOM 4402 C C . TYR A 1 583 ? 2.154 -11.230 22.948 1.00 87.31 583 TYR A C 1
ATOM 4404 O O . TYR A 1 583 ? 3.027 -11.859 23.549 1.00 87.31 583 TYR A O 1
ATOM 4412 N N . MET A 1 584 ? 0.960 -11.000 23.476 1.00 90.50 584 MET A N 1
ATOM 4413 C CA . MET A 1 584 ? 0.526 -11.533 24.754 1.00 90.50 584 MET A CA 1
ATOM 4414 C C . MET A 1 584 ? -0.532 -12.604 24.512 1.00 90.50 584 MET A C 1
ATOM 4416 O O . MET A 1 584 ? -1.608 -12.327 23.987 1.00 90.50 584 MET A O 1
ATOM 4420 N N . LEU A 1 585 ? -0.218 -13.843 24.893 1.00 90.31 585 LEU A N 1
ATOM 4421 C CA . LEU A 1 585 ? -1.159 -14.958 24.857 1.00 90.31 585 LEU A CA 1
ATOM 4422 C C . LEU A 1 585 ? -1.790 -15.129 26.237 1.00 90.31 585 LEU A C 1
ATOM 4424 O O . LEU A 1 585 ? -1.115 -15.539 27.181 1.00 90.31 585 LEU A O 1
ATOM 4428 N N . SER A 1 586 ? -3.090 -14.881 26.328 1.00 92.00 586 SER A N 1
ATOM 4429 C CA . SER A 1 586 ? -3.913 -15.090 27.516 1.00 92.00 586 SER A CA 1
ATOM 4430 C C . SER A 1 586 ? -4.875 -16.257 27.299 1.00 92.00 586 SER A C 1
ATOM 4432 O O . SER A 1 586 ? -5.456 -16.401 26.229 1.00 92.00 586 SER A O 1
ATOM 4434 N N . PHE A 1 587 ? -5.038 -17.127 28.294 1.00 90.44 587 PHE A N 1
ATOM 4435 C CA . PHE A 1 587 ? -5.946 -18.276 28.220 1.00 90.44 587 PHE A CA 1
ATOM 4436 C C . PHE A 1 587 ? -6.340 -18.776 29.609 1.00 90.44 587 PHE A C 1
ATOM 4438 O O . PHE A 1 587 ? -5.622 -18.578 30.590 1.00 90.44 587 PHE A O 1
ATOM 4445 N N . ILE A 1 588 ? -7.464 -19.487 29.697 1.00 90.19 588 ILE A N 1
ATOM 4446 C CA . ILE A 1 588 ? -7.836 -20.284 30.866 1.00 90.19 588 ILE A CA 1
ATOM 4447 C C . ILE A 1 588 ? -7.519 -21.743 30.560 1.00 90.19 588 ILE A C 1
ATOM 4449 O O . ILE A 1 588 ? -8.242 -22.412 29.819 1.00 90.19 588 ILE A O 1
ATOM 4453 N N . ALA A 1 589 ? -6.431 -22.243 31.147 1.00 84.62 589 ALA A N 1
ATOM 4454 C CA . ALA A 1 589 ? -6.111 -23.661 31.099 1.00 84.62 589 ALA A CA 1
ATOM 4455 C C . ALA A 1 589 ? -6.784 -24.414 32.263 1.00 84.62 589 ALA A C 1
ATOM 4457 O O . ALA A 1 589 ? -6.739 -23.944 33.408 1.00 84.62 589 ALA A O 1
ATOM 4458 N N . PRO A 1 590 ? -7.346 -25.607 32.004 1.00 82.25 590 PRO A N 1
ATOM 4459 C CA . PRO A 1 590 ? -7.912 -26.476 33.030 1.00 82.25 590 PRO A CA 1
ATOM 4460 C C . PRO A 1 590 ? -6.936 -26.756 34.172 1.00 82.25 590 PRO A C 1
ATOM 4462 O O . PRO A 1 590 ? -5.732 -26.918 33.958 1.00 82.25 590 PRO A O 1
ATOM 4465 N N . GLU A 1 591 ? -7.461 -26.852 35.392 1.00 84.00 591 GLU A N 1
ATOM 4466 C CA . GLU A 1 591 ? -6.638 -27.086 36.574 1.00 84.00 591 GLU A CA 1
ATOM 4467 C C . GLU A 1 591 ? -5.851 -28.403 36.465 1.00 84.00 591 GLU A C 1
ATOM 4469 O O . GLU A 1 591 ? -6.395 -29.460 36.155 1.00 84.00 591 GLU A O 1
ATOM 4474 N N . GLY A 1 592 ? -4.538 -28.333 36.695 1.00 77.12 592 GLY A N 1
ATOM 4475 C CA . GLY A 1 592 ? -3.643 -29.490 36.624 1.00 77.12 592 GLY A CA 1
ATOM 4476 C C . GLY A 1 592 ? -3.121 -29.830 35.224 1.00 77.12 592 GLY A C 1
ATOM 4477 O O . GLY A 1 592 ? -2.163 -30.604 35.132 1.00 77.12 592 GLY A O 1
ATOM 4478 N N . LEU A 1 593 ? -3.656 -29.217 34.158 1.00 78.75 593 LEU A N 1
ATOM 4479 C CA . LEU A 1 593 ? -3.123 -29.365 32.802 1.00 78.75 593 LEU A CA 1
ATOM 4480 C C . LEU A 1 593 ? -1.698 -28.809 32.732 1.00 78.75 593 LEU A C 1
ATOM 4482 O O . LEU A 1 593 ? -1.404 -27.760 33.296 1.00 78.75 593 LEU A O 1
ATOM 4486 N N . ARG A 1 594 ? -0.800 -29.486 32.025 1.00 77.62 594 ARG A N 1
ATOM 4487 C CA . ARG A 1 594 ? 0.542 -28.972 31.739 1.00 77.62 594 ARG A CA 1
ATOM 4488 C C . ARG A 1 594 ? 0.604 -28.530 30.288 1.00 77.62 594 ARG A C 1
ATOM 4490 O O . ARG A 1 594 ? 0.413 -29.349 29.391 1.00 77.62 594 ARG A O 1
ATOM 4497 N N . VAL A 1 595 ? 0.859 -27.242 30.097 1.00 77.25 595 VAL A N 1
ATOM 4498 C CA . VAL A 1 595 ? 0.937 -26.578 28.797 1.00 77.25 595 VAL A CA 1
ATOM 4499 C C . VAL A 1 595 ? 2.362 -26.099 28.596 1.00 77.25 595 VAL A C 1
ATOM 4501 O O . VAL A 1 595 ? 2.922 -25.428 29.459 1.00 77.25 595 VAL A O 1
ATOM 4504 N N . TYR A 1 596 ? 2.954 -26.446 27.465 1.00 76.81 596 TYR A N 1
ATOM 4505 C CA . TYR A 1 596 ? 4.266 -25.953 27.076 1.00 76.81 596 TYR A CA 1
ATOM 4506 C C . TYR A 1 596 ? 4.076 -24.861 26.029 1.00 76.81 596 TYR A C 1
ATOM 4508 O O . TYR A 1 596 ? 3.670 -25.147 24.900 1.00 76.81 596 TYR A O 1
ATOM 4516 N N . VAL A 1 597 ? 4.361 -23.621 26.424 1.00 74.00 597 VAL A N 1
ATOM 4517 C CA . VAL A 1 597 ? 4.257 -22.440 25.559 1.00 74.00 597 VAL A CA 1
ATOM 4518 C C . VAL A 1 597 ? 5.636 -22.100 25.010 1.00 74.00 597 VAL A C 1
ATOM 4520 O O . VAL A 1 597 ? 6.625 -22.120 25.746 1.00 74.00 597 VAL A O 1
ATOM 4523 N N . ASN A 1 598 ? 5.706 -21.832 23.710 1.00 67.44 598 ASN A N 1
ATOM 4524 C CA . ASN A 1 598 ? 6.940 -21.479 23.022 1.00 67.44 598 ASN A CA 1
ATOM 4525 C C . ASN A 1 598 ? 7.155 -19.958 23.095 1.00 67.44 598 ASN A C 1
ATOM 4527 O O . ASN A 1 598 ? 6.636 -19.227 22.258 1.00 67.44 598 ASN A O 1
ATOM 4531 N N . GLU A 1 599 ? 7.876 -19.482 24.113 1.00 55.41 599 GLU A N 1
ATOM 4532 C CA . GLU A 1 599 ? 8.051 -18.039 24.352 1.00 55.41 599 GLU A CA 1
ATOM 4533 C C . GLU A 1 599 ? 9.004 -17.376 23.335 1.00 55.41 599 GLU A C 1
ATOM 4535 O O . GLU A 1 599 ? 8.834 -16.196 23.051 1.00 55.41 599 GLU A O 1
ATOM 4540 N N . ASN A 1 600 ? 9.988 -18.107 22.775 1.00 52.28 600 ASN A N 1
ATOM 4541 C CA . ASN A 1 600 ? 11.105 -17.526 21.996 1.00 52.28 600 ASN A CA 1
ATOM 4542 C C . ASN A 1 600 ? 11.754 -18.480 20.956 1.00 52.28 600 ASN A C 1
ATOM 4544 O O . ASN A 1 600 ? 12.963 -18.431 20.737 1.00 52.28 600 ASN A O 1
ATOM 4548 N N . LEU A 1 601 ? 11.016 -19.422 20.361 1.00 49.22 601 LEU A N 1
ATOM 4549 C CA . LEU A 1 601 ? 11.506 -20.446 19.405 1.00 49.22 601 LEU A CA 1
ATOM 4550 C C . LEU A 1 601 ? 12.535 -21.470 19.901 1.00 49.22 601 LEU A C 1
ATOM 4552 O O . LEU A 1 601 ? 12.759 -22.466 19.209 1.00 49.22 601 LEU A O 1
ATOM 4556 N N . CYS A 1 602 ? 13.124 -21.275 21.080 1.00 41.19 602 CYS A N 1
ATOM 4557 C CA . CYS A 1 602 ? 14.207 -22.118 21.597 1.00 41.19 602 CYS A CA 1
ATOM 4558 C C . CYS A 1 602 ? 13.938 -22.683 23.002 1.00 41.19 602 CYS A C 1
ATOM 4560 O O . CYS A 1 602 ? 14.686 -23.544 23.465 1.00 41.19 602 CYS A O 1
ATOM 4562 N N . SER A 1 603 ? 12.883 -22.231 23.688 1.00 54.22 603 SER A N 1
ATOM 4563 C CA . SER A 1 603 ? 12.550 -22.667 25.046 1.00 54.22 603 SER A CA 1
ATOM 4564 C C . SER A 1 603 ? 11.045 -22.838 25.234 1.00 54.22 603 SER A C 1
ATOM 4566 O O . SER A 1 603 ? 10.233 -22.037 24.773 1.00 54.22 603 SER A O 1
ATOM 4568 N N . TYR A 1 604 ? 10.679 -23.907 25.940 1.00 63.78 604 TYR A N 1
ATOM 4569 C CA . TYR A 1 604 ? 9.315 -24.126 26.396 1.00 63.78 604 TYR A CA 1
ATOM 4570 C C . TYR A 1 604 ? 9.188 -23.649 27.833 1.00 63.78 604 TYR A C 1
ATOM 4572 O O . TYR A 1 604 ? 9.909 -24.134 28.709 1.00 63.78 604 TYR A O 1
ATOM 4580 N N . LYS A 1 605 ? 8.221 -22.774 28.095 1.00 72.88 605 LYS A N 1
ATOM 4581 C CA . LYS A 1 605 ? 7.767 -22.533 29.458 1.00 72.88 605 LYS A CA 1
ATOM 4582 C C . LYS A 1 605 ? 6.670 -23.519 29.789 1.00 72.88 605 LYS A C 1
ATOM 4584 O O . LYS A 1 605 ? 5.626 -23.552 29.140 1.00 72.88 605 LYS A O 1
ATOM 4589 N N . LEU A 1 606 ? 6.929 -24.334 30.805 1.00 77.19 606 LEU A N 1
ATOM 4590 C CA . LEU A 1 606 ? 5.910 -25.184 31.390 1.00 77.19 606 LEU A CA 1
ATOM 4591 C C . LEU A 1 606 ? 4.979 -24.324 32.245 1.00 77.19 606 LEU A C 1
ATOM 4593 O O . LEU A 1 606 ? 5.401 -23.720 33.230 1.00 77.19 606 LEU A O 1
ATOM 4597 N N . ILE A 1 607 ? 3.704 -24.334 31.893 1.00 81.25 607 ILE A N 1
ATOM 4598 C CA . ILE A 1 607 ? 2.628 -23.683 32.623 1.00 81.25 607 ILE A CA 1
ATOM 4599 C C . ILE A 1 607 ? 1.711 -24.767 33.155 1.00 81.25 607 ILE A C 1
ATOM 4601 O O . ILE A 1 607 ? 1.278 -25.660 32.427 1.00 81.25 607 ILE A O 1
ATOM 4605 N N . LYS A 1 608 ? 1.430 -24.698 34.454 1.00 85.31 608 LYS A N 1
ATOM 4606 C CA . LYS A 1 608 ? 0.426 -25.546 35.085 1.00 85.31 608 LYS A CA 1
ATOM 4607 C C . LYS A 1 608 ? -0.890 -24.780 35.093 1.00 85.31 608 LYS A C 1
ATOM 4609 O O . LYS A 1 608 ? -0.951 -23.698 35.674 1.00 85.31 608 LYS A O 1
ATOM 4614 N N . GLY A 1 609 ? -1.907 -25.330 34.447 1.00 84.00 609 GLY A N 1
ATOM 4615 C CA . GLY A 1 609 ? -3.249 -24.779 34.414 1.00 84.00 609 GLY A CA 1
ATOM 4616 C C . GLY A 1 609 ? -3.821 -24.674 35.821 1.00 84.00 609 GLY A C 1
ATOM 4617 O O . GLY A 1 609 ? -3.635 -25.564 36.658 1.00 84.00 609 GLY A O 1
ATOM 4618 N N . THR A 1 610 ? -4.473 -23.550 36.085 1.00 87.81 610 THR A N 1
ATOM 4619 C CA . THR A 1 610 ? -5.026 -23.185 37.397 1.00 87.81 610 THR A CA 1
ATOM 4620 C C . THR A 1 610 ? -6.544 -23.029 37.369 1.00 87.81 610 THR A C 1
ATOM 4622 O O . THR A 1 610 ? -7.130 -22.693 38.393 1.00 87.81 610 THR A O 1
ATOM 4625 N N . GLY A 1 611 ? -7.186 -23.198 36.205 1.00 85.50 611 GLY A N 1
ATOM 4626 C CA . GLY A 1 611 ? -8.595 -22.846 36.004 1.00 85.50 611 GLY A CA 1
ATOM 4627 C C . GLY A 1 611 ? -8.872 -21.335 36.028 1.00 85.50 611 GLY A C 1
ATOM 4628 O O . GLY A 1 611 ? -10.029 -20.927 36.031 1.00 85.50 611 GLY A O 1
ATOM 4629 N N . LYS A 1 612 ? -7.830 -20.494 36.053 1.00 90.19 612 LYS A N 1
ATOM 4630 C CA . LYS A 1 612 ? -7.910 -19.025 35.995 1.00 90.19 612 LYS A CA 1
ATOM 4631 C C . LYS A 1 612 ? -7.166 -18.510 34.764 1.00 90.19 612 LYS A C 1
ATOM 4633 O O . LYS A 1 612 ? -6.427 -19.266 34.139 1.00 90.19 612 LYS A O 1
ATOM 4638 N N . ILE A 1 613 ? -7.355 -17.229 34.437 1.00 91.00 613 ILE A N 1
ATOM 4639 C CA . ILE A 1 613 ? -6.615 -16.573 33.350 1.00 91.00 613 ILE A CA 1
ATOM 4640 C C . ILE A 1 613 ? -5.117 -16.635 33.654 1.00 91.00 613 ILE A C 1
ATOM 4642 O O . ILE A 1 613 ? -4.675 -16.319 34.761 1.00 91.00 613 ILE A O 1
ATOM 4646 N N . GLN A 1 614 ? -4.357 -17.067 32.656 1.00 90.81 614 GLN A N 1
ATOM 4647 C CA . GLN A 1 614 ? -2.904 -17.088 32.634 1.00 90.81 614 GLN A CA 1
ATOM 4648 C C . GLN A 1 614 ? -2.441 -16.382 31.367 1.00 90.81 614 GLN A C 1
ATOM 4650 O O . GLN A 1 614 ? -3.048 -16.570 30.316 1.00 90.81 614 GLN A O 1
ATOM 4655 N N . SER A 1 615 ? -1.362 -15.610 31.474 1.00 90.69 615 SER A N 1
ATOM 4656 C CA . SER A 1 615 ? -0.840 -14.810 30.367 1.00 90.69 615 SER A CA 1
ATOM 4657 C C . SER A 1 615 ? 0.651 -15.045 30.179 1.00 90.69 615 SER A C 1
ATOM 4659 O O . SER A 1 615 ? 1.395 -15.236 31.149 1.00 90.69 615 SER A O 1
ATOM 4661 N N . VAL A 1 616 ? 1.075 -15.080 28.921 1.00 86.62 616 VAL A N 1
ATOM 4662 C CA . VAL A 1 616 ? 2.431 -15.438 28.516 1.00 86.62 616 VAL A CA 1
ATOM 4663 C C . VAL A 1 616 ? 2.875 -14.514 27.388 1.00 86.62 616 VAL A C 1
ATOM 4665 O O . VAL A 1 616 ? 2.222 -14.506 26.343 1.00 86.62 616 VAL A O 1
ATOM 4668 N N . PRO A 1 617 ? 3.971 -13.757 27.560 1.00 86.12 617 PRO A N 1
ATOM 4669 C CA . PRO A 1 617 ? 4.544 -12.996 26.465 1.00 86.12 617 PRO A CA 1
ATOM 4670 C C . PRO A 1 617 ? 5.200 -13.944 25.458 1.00 86.12 617 PRO A C 1
ATOM 4672 O O . PRO A 1 617 ? 5.849 -14.927 25.824 1.00 86.12 617 PRO A O 1
ATOM 4675 N N . ILE A 1 618 ? 5.030 -13.639 24.181 1.00 80.00 618 ILE A N 1
ATOM 4676 C CA . ILE A 1 618 ? 5.527 -14.417 23.054 1.00 80.00 618 ILE A CA 1
ATOM 4677 C C . ILE A 1 618 ? 6.226 -13.461 22.110 1.00 80.00 618 ILE A C 1
ATOM 4679 O O . ILE A 1 618 ? 5.666 -12.435 21.735 1.00 80.00 618 ILE A O 1
ATOM 4683 N N . LYS A 1 619 ? 7.440 -13.812 21.696 1.00 77.81 619 LYS A N 1
ATOM 4684 C CA . LYS A 1 619 ? 8.202 -13.029 20.729 1.00 77.81 619 LYS A CA 1
ATOM 4685 C C . LYS A 1 619 ? 8.404 -13.828 19.452 1.00 77.81 619 LYS A C 1
ATOM 4687 O O . LYS A 1 619 ? 8.979 -14.921 19.469 1.00 77.81 619 LYS A O 1
ATOM 4692 N N . THR A 1 620 ? 7.918 -13.298 18.335 1.00 72.50 620 THR A N 1
ATOM 4693 C CA . THR A 1 620 ? 8.190 -13.876 17.014 1.00 72.50 620 THR A CA 1
ATOM 4694 C C . THR A 1 620 ? 9.581 -13.446 16.531 1.00 72.50 620 THR A C 1
ATOM 4696 O O . THR A 1 620 ? 10.150 -12.471 17.015 1.00 72.50 620 THR A O 1
ATOM 4699 N N . ILE A 1 621 ? 10.170 -14.187 15.586 1.00 64.81 621 ILE A N 1
ATOM 4700 C CA . ILE A 1 621 ? 11.459 -13.831 14.963 1.00 64.81 621 ILE A CA 1
ATOM 4701 C C . ILE A 1 621 ? 11.263 -13.235 13.575 1.00 64.81 621 ILE A C 1
ATOM 4703 O O . ILE A 1 621 ? 10.241 -13.452 12.927 1.00 64.81 621 ILE A O 1
ATOM 4707 N N . LYS A 1 622 ? 12.294 -12.529 13.106 1.00 61.41 622 LYS A N 1
ATOM 4708 C CA . LYS A 1 622 ? 12.329 -11.830 11.818 1.00 61.41 622 LYS A CA 1
ATOM 4709 C C . LYS A 1 622 ? 12.117 -12.734 10.597 1.00 61.41 622 LYS A C 1
ATOM 4711 O O . LYS A 1 622 ? 11.482 -12.316 9.637 1.00 61.41 622 LYS A O 1
ATOM 4716 N N . THR A 1 623 ? 12.615 -13.975 10.620 1.00 55.78 623 THR A N 1
ATOM 4717 C CA . THR A 1 623 ? 12.392 -14.952 9.539 1.00 55.78 623 THR A CA 1
ATOM 4718 C C . THR A 1 623 ? 11.580 -16.128 10.047 1.00 55.78 623 THR A C 1
ATOM 4720 O O . THR A 1 623 ? 12.066 -16.982 10.789 1.00 55.78 623 THR A O 1
ATOM 4723 N N . ILE A 1 624 ? 10.340 -16.193 9.587 1.00 53.94 624 ILE A N 1
ATOM 4724 C CA . ILE A 1 624 ? 9.438 -17.304 9.837 1.00 53.94 624 ILE A CA 1
ATOM 4725 C C . ILE A 1 624 ? 9.854 -18.481 8.929 1.00 53.94 624 ILE A C 1
ATOM 4727 O 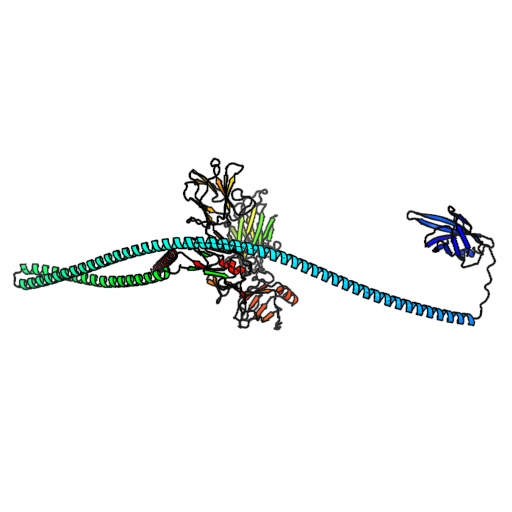O . ILE A 1 624 ? 9.405 -18.591 7.791 1.00 53.94 624 ILE A O 1
ATOM 4731 N N . SER A 1 625 ? 10.795 -19.322 9.375 1.00 46.00 625 SER A N 1
ATOM 4732 C CA . SER A 1 625 ? 11.274 -20.466 8.578 1.00 46.00 625 SER A CA 1
ATOM 4733 C C . SER A 1 625 ? 10.234 -21.593 8.503 1.00 46.00 625 SER A C 1
ATOM 4735 O O . SER A 1 625 ? 9.710 -22.024 9.532 1.00 46.00 625 SER A O 1
ATOM 4737 N N . LYS A 1 626 ? 10.015 -22.132 7.291 1.00 45.78 626 LYS A N 1
ATOM 4738 C CA . LYS A 1 626 ? 9.172 -23.317 7.018 1.00 45.78 626 LYS A CA 1
ATOM 4739 C C . LYS A 1 626 ? 9.633 -24.577 7.763 1.00 45.78 626 LYS A C 1
ATOM 4741 O O . LYS A 1 626 ? 8.820 -25.466 7.992 1.00 45.78 626 LYS A O 1
ATOM 4746 N N . ASP A 1 627 ? 10.905 -24.632 8.160 1.00 44.00 627 ASP A N 1
ATOM 4747 C CA . ASP A 1 627 ? 11.529 -25.805 8.784 1.00 44.00 627 ASP A CA 1
ATOM 4748 C C . ASP A 1 627 ? 11.537 -25.744 10.318 1.00 44.00 627 ASP A C 1
ATOM 4750 O O . ASP A 1 627 ? 12.017 -26.667 10.982 1.00 44.00 627 ASP A O 1
ATOM 4754 N N . ASN A 1 628 ? 11.008 -24.671 10.920 1.00 50.84 628 ASN A N 1
ATOM 4755 C CA . ASN A 1 628 ? 10.932 -24.590 12.372 1.00 50.84 628 ASN A CA 1
ATOM 4756 C C . ASN A 1 628 ? 9.711 -25.358 12.897 1.00 50.84 628 ASN A C 1
ATOM 4758 O O . ASN A 1 628 ? 8.632 -24.809 13.121 1.00 50.84 628 ASN A O 1
ATOM 4762 N N . VAL A 1 629 ? 9.921 -26.655 13.133 1.00 46.06 629 VAL A N 1
ATOM 4763 C CA . VAL A 1 629 ? 8.941 -27.631 13.651 1.00 46.06 629 VAL A CA 1
ATOM 4764 C C . VAL A 1 629 ? 8.271 -27.191 14.966 1.00 46.06 629 VAL A C 1
ATOM 4766 O O . VAL A 1 629 ? 7.239 -27.733 15.353 1.00 46.06 629 VAL A O 1
ATOM 4769 N N . ASN A 1 630 ? 8.856 -26.217 15.673 1.00 48.72 630 ASN A N 1
ATOM 4770 C CA . ASN A 1 630 ? 8.350 -25.695 16.942 1.00 48.72 630 ASN A CA 1
ATOM 4771 C C . ASN A 1 630 ? 7.424 -24.472 16.789 1.00 48.72 630 ASN A C 1
ATOM 4773 O O . ASN A 1 630 ? 6.897 -24.000 17.796 1.00 48.72 630 ASN A O 1
ATOM 4777 N N . GLN A 1 631 ? 7.212 -23.965 15.571 1.00 50.94 631 GLN A N 1
ATOM 4778 C CA . GLN A 1 631 ? 6.233 -22.909 15.289 1.00 50.94 631 GLN A CA 1
ATOM 4779 C C . GLN A 1 631 ? 5.310 -23.205 14.094 1.00 50.94 631 GLN A C 1
ATOM 4781 O O . GLN A 1 631 ? 4.297 -22.531 13.963 1.00 50.94 631 GLN A O 1
ATOM 4786 N N . PHE A 1 632 ? 5.600 -24.196 13.239 1.00 51.03 632 PHE A N 1
ATOM 4787 C CA . PHE A 1 632 ? 4.920 -24.306 11.943 1.00 51.03 632 PHE A CA 1
ATOM 4788 C C . PHE A 1 632 ? 4.475 -25.718 11.567 1.00 51.03 632 PHE A C 1
ATOM 4790 O O . PHE A 1 632 ? 5.224 -26.686 11.673 1.00 51.03 632 PHE A O 1
ATOM 4797 N N . ASN A 1 633 ? 3.254 -25.796 11.031 1.00 43.38 633 ASN A N 1
ATOM 4798 C CA . ASN A 1 633 ? 2.876 -26.794 10.036 1.00 43.38 633 ASN A CA 1
ATOM 4799 C C . ASN A 1 633 ? 3.186 -26.192 8.651 1.00 43.38 633 ASN A C 1
ATOM 4801 O O . ASN A 1 633 ? 2.846 -25.041 8.375 1.00 43.38 633 ASN A O 1
ATOM 4805 N N . THR A 1 634 ? 3.853 -26.964 7.798 1.00 40.69 634 THR A N 1
ATOM 4806 C CA . THR A 1 634 ? 4.622 -26.571 6.603 1.00 40.69 634 THR A CA 1
ATOM 4807 C C . THR A 1 634 ? 3.862 -25.841 5.484 1.00 40.69 634 THR A C 1
ATOM 4809 O O . THR A 1 634 ? 4.491 -25.439 4.506 1.00 40.69 634 THR A O 1
ATOM 4812 N N . ASN A 1 635 ? 2.548 -25.608 5.606 1.00 44.28 635 ASN A N 1
ATOM 4813 C CA . ASN A 1 635 ? 1.717 -25.135 4.492 1.00 44.28 635 ASN A CA 1
ATOM 4814 C C . ASN A 1 635 ? 1.096 -23.728 4.627 1.00 44.28 635 ASN A C 1
ATOM 4816 O O . ASN A 1 635 ? 0.737 -23.171 3.591 1.00 44.28 635 ASN A O 1
ATOM 4820 N N . ARG A 1 636 ? 0.926 -23.125 5.820 1.00 44.94 636 ARG A N 1
ATOM 4821 C CA . ARG A 1 636 ? 0.246 -21.809 5.966 1.00 44.94 636 ARG A CA 1
ATOM 4822 C C . ARG A 1 636 ? 0.744 -21.041 7.201 1.00 44.94 636 ARG A C 1
ATOM 4824 O O . ARG A 1 636 ? 0.698 -21.565 8.304 1.00 44.94 636 ARG A O 1
ATOM 4831 N N . GLN A 1 637 ? 1.206 -19.804 7.023 1.00 48.97 637 GLN A N 1
ATOM 4832 C CA . GLN A 1 637 ? 1.837 -18.927 8.031 1.00 48.97 637 GLN A CA 1
ATOM 4833 C C . GLN A 1 637 ? 0.880 -18.401 9.139 1.00 48.97 637 GLN A C 1
ATOM 4835 O O . GLN A 1 637 ? 0.947 -17.230 9.485 1.00 48.97 637 GLN A O 1
ATOM 4840 N N . LYS A 1 638 ? -0.044 -19.217 9.668 1.00 54.22 638 LYS A N 1
ATOM 4841 C CA . LYS A 1 638 ? -1.194 -18.741 10.470 1.00 54.22 638 LYS A CA 1
ATOM 4842 C C . LYS A 1 638 ? -1.357 -19.384 11.851 1.00 54.22 638 LYS A C 1
ATOM 4844 O O . LYS A 1 638 ? -2.417 -19.254 12.447 1.00 54.22 638 LYS A O 1
ATOM 4849 N N . TRP A 1 639 ? -0.373 -20.137 12.353 1.00 60.06 639 TRP A N 1
ATOM 4850 C CA . TRP A 1 639 ? -0.606 -20.993 13.524 1.00 60.06 639 TRP A CA 1
ATOM 4851 C C . TRP A 1 639 ? 0.426 -20.862 14.639 1.00 60.06 639 TRP A C 1
ATOM 4853 O O . TRP A 1 639 ? 1.625 -20.842 14.381 1.00 60.06 639 TRP A O 1
ATOM 4863 N N . MET A 1 640 ? -0.048 -20.880 15.888 1.00 65.75 640 MET A N 1
ATOM 4864 C CA . MET A 1 640 ? 0.776 -21.123 17.078 1.00 65.75 640 MET A CA 1
ATOM 4865 C C . MET A 1 640 ? 0.481 -22.504 17.673 1.00 65.75 640 MET A C 1
ATOM 4867 O O . MET A 1 640 ? -0.678 -22.903 17.773 1.00 65.75 640 MET A O 1
ATOM 4871 N N . LEU A 1 641 ? 1.529 -23.220 18.095 1.00 66.88 641 LEU A N 1
ATOM 4872 C CA . LEU A 1 641 ? 1.448 -24.578 18.644 1.00 66.88 641 LEU A CA 1
ATOM 4873 C C . LEU A 1 641 ? 1.720 -24.586 20.157 1.00 66.88 641 LEU A C 1
ATOM 4875 O O . LEU A 1 641 ? 2.838 -24.287 20.582 1.00 66.88 641 LEU A O 1
ATOM 4879 N N . LEU A 1 642 ? 0.746 -25.009 20.968 1.00 72.44 642 LEU A N 1
ATOM 4880 C CA . LEU A 1 642 ? 0.957 -25.323 22.389 1.00 72.44 642 LEU A CA 1
ATOM 4881 C C . LEU A 1 642 ? 0.980 -26.839 22.594 1.00 72.44 642 LEU A C 1
ATOM 4883 O O . LEU A 1 642 ? 0.062 -27.535 22.158 1.00 72.44 642 LEU A O 1
ATOM 4887 N N . LYS A 1 643 ? 2.001 -27.366 23.281 1.00 74.06 643 LYS A N 1
ATOM 4888 C CA . LYS A 1 643 ? 2.096 -28.814 23.556 1.00 74.06 643 LYS A CA 1
ATOM 4889 C C . LYS A 1 643 ? 1.441 -29.162 24.888 1.00 74.06 643 LYS A C 1
ATOM 4891 O O . LYS A 1 643 ? 1.596 -28.425 25.864 1.00 74.06 643 LYS A O 1
ATOM 4896 N N . ILE A 1 644 ? 0.757 -30.305 24.932 1.00 74.56 644 ILE A N 1
ATOM 4897 C CA . ILE A 1 644 ? -0.009 -30.778 26.092 1.00 74.56 644 ILE A CA 1
ATOM 4898 C C . ILE A 1 644 ? 0.543 -32.135 26.577 1.00 74.56 644 ILE A C 1
ATOM 4900 O O . ILE A 1 644 ? 1.025 -32.944 25.780 1.00 74.56 644 ILE A O 1
ATOM 4904 N N . ASP A 1 645 ? 0.512 -32.374 27.896 1.00 69.50 645 ASP A N 1
ATOM 4905 C CA . ASP A 1 645 ? 0.966 -33.630 28.527 1.00 69.50 645 ASP A CA 1
ATOM 4906 C C . ASP A 1 645 ? 0.159 -34.854 28.060 1.00 69.50 645 ASP A C 1
ATOM 4908 O O . ASP A 1 645 ? -1.053 -34.783 27.842 1.00 69.50 645 ASP A O 1
ATOM 4912 N N . LYS A 1 646 ? 0.858 -35.989 27.942 1.00 62.25 646 LYS A N 1
ATOM 4913 C CA . LYS A 1 646 ? 0.397 -37.194 27.266 1.00 62.25 646 LYS A CA 1
ATOM 4914 C C . LYS A 1 646 ? -0.828 -37.862 27.916 1.00 62.25 646 LYS A C 1
ATOM 4916 O O . LYS A 1 646 ? -1.595 -38.543 27.239 1.00 62.25 646 LYS A O 1
ATOM 4921 N N . ASP A 1 647 ? -0.989 -37.665 29.222 1.00 59.50 647 ASP A N 1
ATOM 4922 C CA . ASP A 1 647 ? -1.968 -38.365 30.058 1.00 59.50 647 ASP A CA 1
ATOM 4923 C C . ASP A 1 647 ? -3.313 -37.603 30.182 1.00 59.50 647 ASP A C 1
ATOM 4925 O O . ASP A 1 647 ? -4.224 -38.062 30.868 1.00 59.50 647 ASP A O 1
ATOM 4929 N N . ASN A 1 648 ? -3.472 -36.453 29.507 1.00 58.62 648 ASN A N 1
ATOM 4930 C CA . ASN A 1 648 ? -4.671 -35.600 29.572 1.00 58.62 648 ASN A CA 1
ATOM 4931 C C . ASN A 1 648 ? -5.571 -35.736 28.330 1.00 58.62 648 ASN A C 1
ATOM 4933 O O . ASN A 1 648 ? -5.833 -34.773 27.609 1.00 58.62 648 ASN A O 1
ATOM 4937 N N . THR A 1 649 ? -6.049 -36.959 28.097 1.00 50.34 649 THR A N 1
ATOM 4938 C CA . THR A 1 649 ? -6.936 -37.360 26.993 1.00 50.34 649 THR A CA 1
ATOM 4939 C C . THR A 1 649 ? -8.169 -36.450 26.839 1.00 50.34 649 THR A C 1
ATOM 4941 O O . THR A 1 649 ? -9.103 -36.504 27.632 1.00 50.34 649 THR A O 1
ATOM 4944 N N . VAL A 1 650 ? -8.154 -35.641 25.775 1.00 54.56 650 VAL A N 1
ATOM 4945 C CA . VAL A 1 650 ? -9.287 -35.242 24.917 1.00 54.56 650 VAL A CA 1
ATOM 4946 C C . VAL A 1 650 ? -10.582 -34.805 25.631 1.00 54.56 650 VAL A C 1
ATOM 4948 O O . VAL A 1 650 ? -11.491 -35.604 25.846 1.00 54.56 650 VAL A O 1
ATOM 4951 N N . LYS A 1 651 ? -10.665 -33.492 25.907 1.00 51.19 651 LYS A N 1
ATOM 4952 C CA . LYS A 1 651 ? -11.849 -32.584 25.999 1.00 51.19 651 LYS A CA 1
ATOM 4953 C C . LYS A 1 651 ? -11.637 -31.492 27.051 1.00 51.19 651 LYS A C 1
ATOM 4955 O O . LYS A 1 651 ? -12.520 -31.187 27.850 1.00 51.19 651 LYS A O 1
ATOM 4960 N N . SER A 1 652 ? -10.461 -30.887 27.079 1.00 51.75 652 SER A N 1
ATOM 4961 C CA . SER A 1 652 ? -10.215 -29.777 27.981 1.00 51.75 652 SER A CA 1
ATOM 4962 C C . SER A 1 652 ? -10.369 -28.484 27.178 1.00 51.75 652 SER A C 1
ATOM 4964 O O . SER A 1 652 ? -9.531 -28.125 26.355 1.00 51.75 652 SER A O 1
ATOM 4966 N N . LYS A 1 653 ? -11.551 -27.864 27.300 1.00 66.81 653 LYS A N 1
ATOM 4967 C CA . LYS A 1 653 ? -11.839 -26.576 26.667 1.00 66.81 653 LYS A CA 1
ATOM 4968 C C . LYS A 1 653 ? -10.903 -25.559 27.305 1.00 66.81 653 LYS A C 1
ATOM 4970 O O . LYS A 1 653 ? -11.067 -25.215 28.472 1.00 66.81 653 LYS A O 1
ATOM 4975 N N . PHE A 1 654 ? -9.870 -25.163 26.574 1.00 79.00 654 PHE A N 1
ATOM 4976 C CA . PHE A 1 654 ? -9.239 -23.888 26.851 1.00 79.00 654 PHE A CA 1
ATOM 4977 C C . PHE A 1 654 ? -10.313 -22.834 26.617 1.00 79.00 654 PHE A C 1
ATOM 4979 O O . PHE A 1 654 ? -10.903 -22.790 25.539 1.00 79.00 654 PHE A O 1
ATOM 4986 N N . ASP A 1 655 ? -10.581 -22.033 27.634 1.00 86.06 655 ASP A N 1
ATOM 4987 C CA . ASP A 1 655 ? -11.546 -20.950 27.535 1.00 86.06 655 ASP A CA 1
ATOM 4988 C C . ASP A 1 655 ? -10.805 -19.620 27.458 1.00 86.06 655 ASP A C 1
ATOM 4990 O O . ASP A 1 655 ? -9.676 -19.483 27.939 1.00 86.06 655 ASP A O 1
ATOM 4994 N N . LYS A 1 656 ? -11.463 -18.624 26.865 1.00 91.06 656 LYS A N 1
ATOM 4995 C CA . LYS A 1 656 ? -10.970 -17.246 26.795 1.00 91.06 656 LYS A CA 1
ATOM 4996 C C . LYS A 1 656 ? -9.548 -17.127 26.230 1.00 91.06 656 LYS A C 1
ATOM 4998 O O . LYS A 1 656 ? -8.702 -16.450 26.811 1.00 91.06 656 LYS A O 1
ATOM 5003 N N . ILE A 1 657 ? -9.281 -17.828 25.127 1.00 91.12 657 ILE A N 1
ATOM 5004 C CA . ILE A 1 657 ? -8.003 -17.715 24.422 1.00 91.12 657 ILE A CA 1
ATOM 5005 C C . ILE A 1 657 ? -7.985 -16.369 23.697 1.00 91.12 657 ILE A C 1
ATOM 5007 O O . ILE A 1 657 ? -8.820 -16.108 22.833 1.00 91.12 657 ILE A O 1
ATOM 5011 N N . GLN A 1 658 ? -7.024 -15.533 24.063 1.00 92.88 658 GLN A N 1
ATOM 5012 C CA . GLN A 1 658 ? -6.762 -14.244 23.452 1.00 92.88 658 GLN A CA 1
ATOM 5013 C C . GLN A 1 658 ? -5.291 -14.151 23.099 1.00 92.88 658 GLN A C 1
ATOM 5015 O O . GLN A 1 658 ? -4.425 -14.418 23.928 1.00 92.88 658 GLN A O 1
ATOM 5020 N N . LEU A 1 659 ? -5.028 -13.754 21.866 1.00 90.81 659 LEU A N 1
ATOM 5021 C CA . LEU A 1 659 ? -3.713 -13.334 21.422 1.00 90.81 659 LEU A CA 1
ATOM 5022 C C . LEU A 1 659 ? -3.855 -11.881 21.003 1.00 90.81 659 LEU A C 1
ATOM 5024 O O . LEU A 1 659 ? -4.739 -11.568 20.212 1.00 90.81 659 LEU A O 1
ATOM 5028 N N . GLU A 1 660 ? -3.021 -11.009 21.546 1.00 91.31 660 GLU A N 1
ATOM 5029 C CA . GLU A 1 660 ? -3.043 -9.578 21.245 1.00 91.31 660 GLU A CA 1
ATOM 5030 C C . GLU A 1 660 ? -1.617 -9.064 21.057 1.00 91.31 660 GLU A C 1
ATOM 5032 O O . GLU A 1 660 ? -0.669 -9.624 21.613 1.00 91.31 660 GLU A O 1
ATOM 5037 N N . LYS A 1 661 ? -1.449 -8.028 20.233 1.00 88.81 661 LYS A N 1
ATOM 5038 C CA . LYS A 1 661 ? -0.142 -7.408 19.988 1.00 88.81 661 LYS A CA 1
ATOM 5039 C C . LYS A 1 661 ? 0.306 -6.639 21.237 1.00 88.81 661 LYS A C 1
ATOM 5041 O O . LYS A 1 661 ? -0.490 -5.939 21.852 1.00 88.81 661 LYS A O 1
ATOM 5046 N N . GLY A 1 662 ? 1.585 -6.750 21.587 1.00 88.88 662 GLY A N 1
ATOM 5047 C CA . GLY A 1 662 ? 2.177 -6.149 22.782 1.00 88.88 662 GLY A CA 1
ATOM 5048 C C . GLY A 1 662 ? 2.574 -7.179 23.839 1.00 88.88 662 GLY A C 1
ATOM 5049 O O . GLY A 1 662 ? 2.428 -8.384 23.659 1.00 88.88 662 GLY A O 1
ATOM 5050 N N . ASN A 1 663 ? 3.112 -6.701 24.958 1.00 86.75 663 ASN A N 1
ATOM 5051 C CA . ASN A 1 663 ? 3.654 -7.538 26.033 1.00 86.75 663 ASN A CA 1
ATOM 5052 C C . ASN A 1 663 ? 2.944 -7.328 27.382 1.00 86.75 663 ASN A C 1
ATOM 5054 O O . ASN A 1 663 ? 3.462 -7.722 28.430 1.00 86.75 663 ASN A O 1
ATOM 5058 N N . VAL A 1 664 ? 1.740 -6.754 27.354 1.00 88.00 664 VAL A N 1
ATOM 5059 C CA . VAL A 1 664 ? 0.890 -6.525 28.526 1.00 88.00 664 VAL A CA 1
ATOM 5060 C C . VAL A 1 664 ? -0.426 -7.266 28.323 1.00 88.00 664 VAL A C 1
ATOM 5062 O O . VAL A 1 664 ? -1.007 -7.216 27.246 1.00 88.00 664 VAL A O 1
ATOM 5065 N N . ALA A 1 665 ? -0.875 -7.983 29.351 1.00 88.44 665 ALA A N 1
ATOM 5066 C CA . ALA A 1 665 ? -2.143 -8.700 29.310 1.00 88.44 665 ALA A CA 1
ATOM 5067 C C . ALA A 1 665 ? -3.310 -7.753 29.567 1.00 88.44 665 ALA A C 1
ATOM 5069 O O . ALA A 1 665 ? -3.288 -7.000 30.543 1.00 88.44 665 ALA A O 1
ATOM 5070 N N . THR A 1 666 ? -4.344 -7.848 28.737 1.00 90.69 666 THR A N 1
ATOM 5071 C CA . THR A 1 666 ? -5.585 -7.097 28.924 1.00 90.69 666 THR A CA 1
ATOM 5072 C C . THR A 1 666 ? -6.759 -8.019 29.276 1.00 90.69 666 THR A C 1
ATOM 5074 O O . THR A 1 666 ? -6.637 -9.246 29.366 1.00 90.69 666 THR A O 1
ATOM 5077 N N . THR A 1 667 ? -7.920 -7.420 29.542 1.00 91.88 667 THR A N 1
ATOM 5078 C CA . THR A 1 667 ? -9.180 -8.147 29.719 1.00 91.88 667 THR A CA 1
ATOM 5079 C C . THR A 1 667 ? -9.543 -8.922 28.453 1.00 91.88 667 THR A C 1
ATOM 5081 O O . THR A 1 667 ? -9.307 -8.459 27.338 1.00 91.88 667 THR A O 1
ATOM 5084 N N . TYR A 1 668 ? -10.120 -10.112 28.635 1.00 92.69 668 TYR A N 1
ATOM 5085 C CA . TYR A 1 668 ? -10.529 -10.962 27.519 1.00 92.69 668 TYR A CA 1
ATOM 5086 C C . TYR A 1 668 ? -11.662 -10.332 26.701 1.00 92.69 668 TYR A C 1
ATOM 5088 O O . TYR A 1 668 ? -12.712 -10.016 27.262 1.00 92.69 668 TYR A O 1
ATOM 5096 N N . GLU A 1 669 ? -11.478 -10.297 25.384 1.00 91.88 669 GLU A N 1
ATOM 5097 C CA . GLU A 1 669 ? -12.473 -9.965 24.365 1.00 91.88 669 GLU A CA 1
ATOM 5098 C C . GLU A 1 669 ? -12.566 -11.111 23.339 1.00 91.88 669 GLU A C 1
ATOM 5100 O O . GLU A 1 669 ? -11.577 -11.781 23.022 1.00 91.88 669 GLU A O 1
ATOM 5105 N N . SER A 1 670 ? -13.768 -11.390 22.829 1.00 90.94 670 SER A N 1
ATOM 5106 C CA . SER A 1 670 ? -13.955 -12.388 21.766 1.00 90.94 670 SER A CA 1
ATOM 5107 C C . SER A 1 670 ? -13.393 -11.890 20.440 1.00 90.94 670 SER A C 1
ATOM 5109 O O . SER A 1 670 ? -13.486 -10.703 20.161 1.00 90.94 670 SER A O 1
ATOM 5111 N N . TYR A 1 671 ? -12.899 -12.793 19.591 1.00 92.50 671 TYR A N 1
ATOM 5112 C CA . TYR A 1 671 ? -12.515 -12.438 18.226 1.00 92.50 671 TYR A CA 1
ATOM 5113 C C . TYR A 1 671 ? -13.716 -11.945 17.413 1.00 92.50 671 TYR A C 1
ATOM 5115 O O . TYR A 1 671 ? -14.737 -12.628 17.307 1.00 92.50 671 TYR A O 1
ATOM 5123 N N . GLY A 1 672 ? -13.552 -10.785 16.790 1.00 92.12 672 GLY A N 1
ATOM 5124 C CA . GLY A 1 672 ? -14.427 -10.274 15.748 1.00 92.12 672 GLY A CA 1
ATOM 5125 C C . GLY A 1 672 ? -13.595 -9.595 14.671 1.00 92.12 672 GLY A C 1
ATOM 5126 O O . GLY A 1 672 ? -12.638 -8.895 14.986 1.00 92.12 672 GLY A O 1
ATOM 5127 N N . CYS A 1 673 ? -13.925 -9.820 13.400 1.00 92.38 673 CYS A N 1
ATOM 5128 C CA . CYS A 1 673 ? -13.277 -9.155 12.275 1.00 92.38 673 CYS A CA 1
ATOM 5129 C C . CYS A 1 673 ? -14.249 -9.014 11.105 1.00 92.38 673 CYS A C 1
ATOM 5131 O O . CYS A 1 673 ? -14.916 -9.972 10.706 1.00 92.38 673 CYS A O 1
ATOM 5133 N N . LYS A 1 674 ? -14.295 -7.815 10.532 1.00 94.25 674 LYS A N 1
ATOM 5134 C CA . LYS A 1 674 ? -15.010 -7.504 9.303 1.00 94.25 674 LYS A CA 1
ATOM 5135 C C . LYS A 1 674 ? -14.030 -6.857 8.335 1.00 94.25 674 LYS A C 1
ATOM 5137 O O . LYS A 1 674 ? -13.312 -5.939 8.713 1.00 94.25 674 LYS A O 1
ATOM 5142 N N . ILE A 1 675 ? -14.010 -7.357 7.104 1.00 93.00 675 ILE A N 1
ATOM 5143 C CA . ILE A 1 675 ? -13.132 -6.873 6.039 1.00 93.00 675 ILE A CA 1
ATOM 5144 C C . ILE A 1 675 ? -14.000 -6.268 4.937 1.00 93.00 675 ILE A C 1
ATOM 5146 O O . ILE A 1 675 ? -15.028 -6.853 4.583 1.00 93.00 675 ILE A O 1
ATOM 5150 N N . LEU A 1 676 ? -13.583 -5.117 4.418 1.00 94.38 676 LEU A N 1
ATOM 5151 C CA . LEU A 1 676 ? -14.161 -4.441 3.263 1.00 94.38 676 LEU A CA 1
ATOM 5152 C C . LEU A 1 676 ? -13.059 -4.181 2.233 1.00 94.38 676 LEU A C 1
ATOM 5154 O O . LEU A 1 676 ? -12.134 -3.419 2.498 1.00 94.38 676 LEU A O 1
ATOM 5158 N N . THR A 1 677 ? -13.167 -4.815 1.067 1.00 93.88 677 THR A N 1
ATOM 5159 C CA . THR A 1 677 ? -12.271 -4.586 -0.074 1.00 93.88 677 THR A CA 1
ATOM 5160 C C . THR A 1 677 ? -12.821 -3.454 -0.927 1.00 93.88 677 THR A C 1
ATOM 5162 O O . THR A 1 677 ? -13.983 -3.495 -1.325 1.00 93.88 677 THR A O 1
ATOM 5165 N N . LEU A 1 678 ? -11.991 -2.461 -1.227 1.00 92.06 678 LEU A N 1
ATOM 5166 C CA . LEU A 1 678 ? -12.395 -1.269 -1.967 1.00 92.06 678 LEU A CA 1
ATOM 5167 C C . LEU A 1 678 ? -11.762 -1.294 -3.360 1.00 92.06 678 LEU A C 1
ATOM 5169 O O . LEU A 1 678 ? -10.548 -1.415 -3.427 1.00 92.06 678 LEU A O 1
ATOM 5173 N N . PRO A 1 679 ? -12.510 -1.166 -4.468 1.00 93.94 679 PRO A N 1
ATOM 5174 C CA . PRO A 1 679 ? -11.972 -1.297 -5.825 1.00 93.94 679 PRO A CA 1
ATOM 5175 C C . PRO A 1 679 ? -11.367 0.018 -6.361 1.00 93.94 679 PRO A C 1
ATOM 5177 O O . PRO A 1 679 ? -11.645 0.423 -7.491 1.00 93.94 679 PRO A O 1
ATOM 5180 N N . TYR A 1 680 ? -10.582 0.724 -5.540 1.00 94.00 680 TYR A N 1
ATOM 5181 C CA . TYR A 1 680 ? -10.079 2.066 -5.853 1.00 94.00 680 TYR A CA 1
ATOM 5182 C C . TYR A 1 680 ? -8.558 2.167 -5.777 1.00 94.00 680 TYR A C 1
ATOM 5184 O O . TYR A 1 680 ? -7.906 1.540 -4.940 1.00 94.00 680 TYR A O 1
ATOM 5192 N N . GLN A 1 681 ? -8.011 3.033 -6.629 1.00 95.00 681 GLN A N 1
ATOM 5193 C CA . GLN A 1 681 ? -6.662 3.562 -6.489 1.00 95.00 681 GLN A CA 1
ATOM 5194 C C . GLN A 1 681 ? -6.732 4.880 -5.712 1.00 95.00 681 GLN A C 1
ATOM 5196 O O . GLN A 1 681 ? -7.486 5.778 -6.094 1.00 95.00 681 GLN A O 1
ATOM 5201 N N . LEU A 1 682 ? -5.963 4.992 -4.628 1.00 96.75 682 LEU A N 1
ATOM 5202 C CA . LEU A 1 682 ? -5.974 6.164 -3.751 1.00 96.75 682 LEU A CA 1
ATOM 5203 C C . LEU A 1 682 ? -4.584 6.802 -3.699 1.00 96.75 682 LEU A C 1
ATOM 5205 O O . LEU A 1 682 ? -3.726 6.414 -2.902 1.00 96.75 682 LEU A O 1
ATOM 5209 N N . ASN A 1 683 ? -4.359 7.795 -4.555 1.00 97.06 683 ASN A N 1
ATOM 5210 C CA . ASN A 1 683 ? -3.081 8.489 -4.656 1.00 97.06 683 ASN A CA 1
ATOM 5211 C C . ASN A 1 683 ? -3.005 9.683 -3.691 1.00 97.06 683 ASN A C 1
ATOM 5213 O O . ASN A 1 683 ? -4.025 10.223 -3.257 1.00 97.06 683 ASN A O 1
ATOM 5217 N N . ALA A 1 684 ? -1.787 10.124 -3.375 1.00 97.25 684 ALA A N 1
ATOM 5218 C CA . ALA A 1 684 ? -1.549 11.324 -2.581 1.00 97.25 684 ALA A CA 1
ATOM 5219 C C . ALA A 1 684 ? -0.290 12.076 -3.022 1.00 97.25 684 ALA A C 1
ATOM 5221 O O . ALA A 1 684 ? 0.647 11.490 -3.559 1.00 97.25 684 ALA A O 1
ATOM 5222 N N . ILE A 1 685 ? -0.253 13.384 -2.771 1.00 97.00 685 ILE A N 1
ATOM 5223 C CA . ILE A 1 685 ? 0.926 14.230 -2.979 1.00 97.00 685 ILE A CA 1
ATOM 5224 C C . ILE A 1 685 ? 1.175 15.044 -1.702 1.00 97.00 685 ILE A C 1
ATOM 5226 O O . ILE A 1 685 ? 0.253 15.720 -1.238 1.00 97.00 685 ILE A O 1
ATOM 5230 N N . PRO A 1 686 ? 2.395 15.020 -1.131 1.00 95.50 686 PRO A N 1
ATOM 5231 C CA . PRO A 1 686 ? 2.719 15.832 0.033 1.00 95.50 686 PRO A CA 1
ATOM 5232 C C . PRO A 1 686 ? 2.815 17.311 -0.358 1.00 95.50 686 PRO A C 1
ATOM 5234 O O . PRO A 1 686 ? 3.422 17.672 -1.371 1.00 95.50 686 PRO A O 1
ATOM 5237 N N . VAL A 1 687 ? 2.233 18.179 0.465 1.00 94.25 687 VAL A N 1
ATOM 5238 C CA . VAL A 1 687 ? 2.177 19.633 0.269 1.00 94.25 687 VAL A CA 1
ATOM 5239 C C . VAL A 1 687 ? 2.620 20.363 1.534 1.00 94.25 687 VAL A C 1
ATOM 5241 O O . VAL A 1 687 ? 2.488 19.861 2.644 1.00 94.25 687 VAL A O 1
ATOM 5244 N N . SER A 1 688 ? 3.160 21.573 1.399 1.00 92.19 688 SER A N 1
ATOM 5245 C CA . SER A 1 688 ? 3.540 22.377 2.572 1.00 92.19 688 SER A CA 1
ATOM 5246 C C . SER A 1 688 ? 2.344 23.011 3.292 1.00 92.19 688 SER A C 1
ATOM 5248 O O . SER A 1 688 ? 2.488 23.443 4.432 1.00 92.19 688 SER A O 1
ATOM 5250 N N . SER A 1 689 ? 1.202 23.129 2.614 1.00 92.44 689 SER A N 1
ATOM 5251 C CA . SER A 1 689 ? -0.049 23.695 3.124 1.00 92.44 689 SER A CA 1
ATOM 5252 C C . SER A 1 689 ? -1.222 23.262 2.243 1.00 92.44 689 SER A C 1
ATOM 5254 O O . SER A 1 689 ? -1.008 22.761 1.139 1.00 92.44 689 SER A O 1
ATOM 5256 N N . ASP A 1 690 ? -2.443 23.501 2.723 1.00 90.38 690 ASP A N 1
ATOM 5257 C CA . ASP A 1 690 ? -3.706 23.321 1.998 1.00 90.38 690 ASP A CA 1
ATOM 5258 C C . ASP A 1 690 ? -4.010 21.866 1.583 1.00 90.38 690 ASP A C 1
ATOM 5260 O O . ASP A 1 690 ? -4.779 21.616 0.653 1.00 90.38 690 ASP A O 1
ATOM 5264 N N . GLY A 1 691 ? -3.433 20.892 2.295 1.00 94.94 691 GLY A N 1
ATOM 5265 C CA . GLY A 1 691 ? -3.778 19.478 2.144 1.00 94.94 691 GLY A CA 1
ATOM 5266 C C . GLY A 1 691 ? -5.131 19.138 2.777 1.00 94.94 691 GLY A C 1
ATOM 5267 O O . GLY A 1 691 ? -5.541 19.755 3.758 1.00 94.94 691 GLY A O 1
ATOM 5268 N N . ASN A 1 692 ? -5.825 18.129 2.240 1.00 96.06 692 ASN A N 1
ATOM 5269 C CA . ASN A 1 692 ? -7.065 17.601 2.825 1.00 96.06 692 ASN A CA 1
ATOM 5270 C C . ASN A 1 692 ? -6.830 16.534 3.904 1.00 96.06 692 ASN A C 1
ATOM 5272 O O . ASN A 1 692 ? -7.795 16.085 4.512 1.00 96.06 692 ASN A O 1
ATOM 5276 N N . TYR A 1 693 ? -5.579 16.143 4.147 1.00 96.06 693 TYR A N 1
ATOM 5277 C CA . TYR A 1 693 ? -5.193 15.293 5.268 1.00 96.06 693 TYR A CA 1
ATOM 5278 C C . TYR A 1 693 ? -3.896 15.808 5.906 1.00 96.06 693 TYR A C 1
ATOM 5280 O O . TYR A 1 693 ? -3.030 16.339 5.211 1.00 96.06 693 TYR A O 1
ATOM 5288 N N . THR A 1 694 ? -3.762 15.667 7.225 1.00 95.06 694 THR A N 1
ATOM 5289 C CA . THR A 1 694 ? -2.533 15.970 7.977 1.00 95.06 694 THR A CA 1
ATOM 5290 C C . THR A 1 694 ? -2.149 14.733 8.771 1.00 95.06 694 THR A C 1
ATOM 5292 O O . THR A 1 694 ? -2.980 14.209 9.508 1.00 95.06 694 THR A O 1
ATOM 5295 N N . ASP A 1 695 ? -0.923 14.248 8.596 1.00 92.31 695 ASP A N 1
ATOM 5296 C CA . ASP A 1 695 ? -0.444 13.079 9.332 1.00 92.31 695 ASP A CA 1
ATOM 5297 C C . ASP A 1 695 ? 0.078 13.425 10.736 1.00 92.31 695 ASP A C 1
ATOM 5299 O O . ASP A 1 695 ? 0.112 14.584 11.154 1.00 92.31 695 ASP A O 1
ATOM 5303 N N . GLU A 1 696 ? 0.472 12.391 11.480 1.00 88.81 696 GLU A N 1
ATOM 5304 C CA . GLU A 1 696 ? 0.968 12.495 12.859 1.00 88.81 696 GLU A CA 1
ATOM 5305 C C . GLU A 1 696 ? 2.265 13.318 12.979 1.00 88.81 696 GLU A C 1
ATOM 5307 O O . GLU A 1 696 ? 2.551 13.860 14.046 1.00 88.81 696 GLU A O 1
ATOM 5312 N N . GLU A 1 697 ? 3.036 13.453 11.892 1.00 91.38 697 GLU A N 1
ATOM 5313 C CA . GLU A 1 697 ? 4.249 14.280 11.837 1.00 91.38 697 GLU A CA 1
ATOM 5314 C C . GLU A 1 697 ? 3.939 15.748 11.480 1.00 91.38 697 GLU A C 1
ATOM 5316 O O . GLU A 1 697 ? 4.829 16.603 11.496 1.00 91.38 697 GLU A O 1
ATOM 5321 N N . GLY A 1 698 ? 2.673 16.068 11.187 1.00 92.94 698 GLY A N 1
ATOM 5322 C CA . GLY A 1 698 ? 2.214 17.393 10.774 1.00 92.94 698 GLY A CA 1
ATOM 5323 C C . GLY A 1 698 ? 2.397 17.681 9.280 1.00 92.94 698 GLY A C 1
ATOM 5324 O O . GLY A 1 698 ? 2.164 18.814 8.847 1.00 92.94 698 GLY A O 1
ATOM 5325 N N . GLN A 1 699 ? 2.800 16.692 8.478 1.00 94.38 699 GLN A N 1
ATOM 5326 C CA . GLN A 1 699 ? 2.909 16.825 7.029 1.00 94.38 699 GLN A CA 1
ATOM 5327 C C . GLN A 1 699 ? 1.501 16.814 6.416 1.00 94.38 699 GLN A C 1
ATOM 5329 O O . GLN A 1 699 ? 0.670 15.952 6.704 1.00 94.38 699 GLN A O 1
ATOM 5334 N N . GLN A 1 700 ? 1.222 17.800 5.560 1.00 96.06 700 GLN A N 1
ATOM 5335 C CA . GLN A 1 700 ? -0.056 17.903 4.859 1.00 96.06 700 GLN A CA 1
ATOM 5336 C C . GLN A 1 700 ? -0.020 17.168 3.520 1.00 96.06 700 GLN A C 1
ATOM 5338 O O . GLN A 1 700 ? 1.001 17.144 2.830 1.00 96.06 700 GLN A O 1
ATOM 5343 N N . TRP A 1 701 ? -1.153 16.601 3.125 1.00 96.75 701 TRP A N 1
ATOM 5344 C CA . TRP A 1 701 ? -1.282 15.794 1.920 1.00 96.75 701 TRP A CA 1
ATOM 5345 C C . TRP A 1 701 ? -2.522 16.195 1.133 1.00 96.75 701 TRP A C 1
ATOM 5347 O O . TRP A 1 701 ? -3.595 16.397 1.702 1.00 96.75 701 TRP A O 1
ATOM 5357 N N . VAL A 1 702 ? -2.378 16.273 -0.189 1.00 97.69 702 VAL A N 1
ATOM 5358 C CA . VAL A 1 702 ? -3.517 16.251 -1.105 1.00 97.69 702 VAL A CA 1
ATOM 5359 C C . VAL A 1 702 ? -3.747 14.808 -1.521 1.00 97.69 702 VAL A C 1
ATOM 5361 O O . VAL A 1 702 ? -2.949 14.242 -2.266 1.00 97.69 702 VAL A O 1
ATOM 5364 N N . CYS A 1 703 ? -4.824 14.221 -1.018 1.00 97.94 703 CYS A N 1
ATOM 5365 C CA . CYS A 1 703 ? -5.175 12.819 -1.178 1.00 97.94 703 CYS A CA 1
ATOM 5366 C C . CYS A 1 703 ? -6.464 12.656 -1.984 1.00 97.94 703 CYS A C 1
ATOM 5368 O O . CYS A 1 703 ? -7.445 13.387 -1.782 1.00 97.94 703 CYS A O 1
ATOM 5370 N N . ASP A 1 704 ? -6.497 11.615 -2.811 1.00 98.44 704 ASP A N 1
ATOM 5371 C CA . ASP A 1 704 ? -7.758 10.974 -3.170 1.00 98.44 704 ASP A CA 1
ATOM 5372 C C . ASP A 1 704 ? -8.467 10.509 -1.887 1.00 98.44 704 ASP A C 1
ATOM 5374 O O . ASP A 1 704 ? -7.818 10.129 -0.911 1.00 98.44 704 ASP A O 1
ATOM 5378 N N . GLU A 1 705 ? -9.793 10.576 -1.864 1.00 97.31 705 GLU A N 1
ATOM 5379 C CA . GLU A 1 705 ? -10.597 10.367 -0.658 1.00 97.31 705 GLU A CA 1
ATOM 5380 C C . GLU A 1 705 ? -11.796 9.473 -0.967 1.00 97.31 705 GLU A C 1
ATOM 5382 O O . GLU A 1 705 ? -12.481 9.666 -1.969 1.00 97.31 705 GLU A O 1
ATOM 5387 N N . ILE A 1 706 ? -12.082 8.524 -0.084 1.00 97.12 706 ILE A N 1
ATOM 5388 C CA . ILE A 1 706 ? -13.374 7.843 -0.021 1.00 97.12 706 ILE A CA 1
ATOM 5389 C C . ILE A 1 706 ? -14.100 8.396 1.199 1.00 97.12 706 ILE A C 1
ATOM 5391 O O . ILE A 1 706 ? -13.677 8.164 2.330 1.00 97.12 706 ILE A O 1
ATOM 5395 N N . ASP A 1 707 ? -15.186 9.125 0.959 1.00 95.94 707 ASP A N 1
ATOM 5396 C CA . ASP A 1 707 ? -16.076 9.658 1.985 1.00 95.94 707 ASP A CA 1
ATOM 5397 C C . ASP A 1 707 ? -17.333 8.785 2.024 1.00 95.94 707 ASP A C 1
ATOM 5399 O O . ASP A 1 707 ? -18.251 8.921 1.204 1.00 95.94 707 ASP A O 1
ATOM 5403 N N . PHE A 1 708 ? -17.352 7.832 2.956 1.00 93.75 708 PHE A N 1
ATOM 5404 C CA . PHE A 1 708 ? -18.438 6.861 3.056 1.00 93.75 708 PHE A CA 1
ATOM 5405 C C . PHE A 1 708 ? -19.746 7.480 3.556 1.00 93.75 708 PHE A C 1
ATOM 5407 O O . PHE A 1 708 ? -20.825 6.988 3.218 1.00 93.75 708 PHE A O 1
ATOM 5414 N N . GLU A 1 709 ? -19.666 8.570 4.321 1.00 89.31 709 GLU A N 1
ATOM 5415 C CA . GLU A 1 709 ? -20.834 9.292 4.824 1.00 89.31 709 GLU A CA 1
ATOM 5416 C C . GLU A 1 709 ? -21.540 10.037 3.684 1.00 89.31 709 GLU A C 1
ATOM 5418 O O . GLU A 1 709 ? -22.758 9.922 3.517 1.00 89.31 709 GLU A O 1
ATOM 5423 N N . ARG A 1 710 ? -20.770 10.731 2.834 1.00 93.69 710 ARG A N 1
ATOM 5424 C CA . ARG A 1 710 ? -21.289 11.349 1.602 1.00 93.69 710 ARG A CA 1
ATOM 5425 C C . ARG A 1 710 ? -21.622 10.322 0.521 1.00 93.69 710 ARG A C 1
ATOM 5427 O O . ARG A 1 710 ? -22.375 10.644 -0.397 1.00 93.69 710 ARG A O 1
ATOM 5434 N N . GLY A 1 711 ? -21.070 9.113 0.608 1.00 94.94 711 GLY A N 1
ATOM 5435 C CA . GLY A 1 711 ? -21.200 8.081 -0.417 1.00 94.94 711 GLY A CA 1
ATOM 5436 C C . GLY A 1 711 ? -20.449 8.440 -1.698 1.00 94.94 711 GLY A C 1
ATOM 5437 O O . GLY A 1 711 ? -20.965 8.203 -2.790 1.00 94.94 711 GLY A O 1
ATOM 5438 N N . MET A 1 712 ? -19.260 9.041 -1.577 1.00 96.69 712 MET A N 1
ATOM 5439 C CA . MET A 1 712 ? -18.486 9.566 -2.706 1.00 96.69 712 MET A CA 1
ATOM 5440 C C . MET A 1 712 ? -17.029 9.094 -2.678 1.00 96.69 712 MET A C 1
ATOM 5442 O O . MET A 1 712 ? -16.371 9.139 -1.642 1.00 96.69 712 MET A O 1
ATOM 5446 N N . TYR A 1 713 ? -16.502 8.740 -3.846 1.00 97.81 713 TYR A N 1
ATOM 5447 C CA . TYR A 1 713 ? -15.072 8.740 -4.137 1.00 97.81 713 TYR A CA 1
ATOM 5448 C C . TYR A 1 713 ? -14.691 10.091 -4.755 1.00 97.81 713 TYR A C 1
ATOM 5450 O O . TYR A 1 713 ? -15.323 10.543 -5.710 1.00 97.81 713 TYR A O 1
ATOM 5458 N N . ILE A 1 714 ? -13.677 10.756 -4.211 1.00 98.19 714 ILE A N 1
ATOM 5459 C CA . ILE A 1 714 ? -13.223 12.083 -4.628 1.00 98.19 714 ILE A CA 1
ATOM 5460 C C . ILE A 1 714 ? -11.763 11.978 -5.058 1.00 98.19 714 ILE A C 1
ATOM 5462 O O . ILE A 1 714 ? -10.859 11.889 -4.227 1.00 98.19 714 ILE A O 1
ATOM 5466 N N . GLN A 1 715 ? -11.530 12.033 -6.365 1.00 97.94 715 GLN A N 1
ATOM 5467 C CA . GLN A 1 715 ? -10.189 12.056 -6.931 1.00 97.94 715 GLN A CA 1
ATOM 5468 C C . GLN A 1 715 ? -9.650 13.491 -6.937 1.00 97.94 715 GLN A C 1
ATOM 5470 O O . GLN A 1 715 ? -10.256 14.393 -7.523 1.00 97.94 715 GLN A O 1
ATOM 5475 N N . ARG A 1 716 ? -8.493 13.704 -6.309 1.00 97.69 716 ARG A N 1
ATOM 5476 C CA . ARG A 1 716 ? -7.754 14.980 -6.290 1.00 97.69 716 ARG A CA 1
ATOM 5477 C C . ARG A 1 716 ? -6.398 14.871 -6.967 1.00 97.69 716 ARG A C 1
ATOM 5479 O O . ARG A 1 716 ? -5.842 15.893 -7.365 1.00 97.69 716 ARG A O 1
ATOM 5486 N N . VAL A 1 717 ? -5.885 13.656 -7.129 1.00 97.19 717 VAL A N 1
ATOM 5487 C CA . VAL A 1 717 ? -4.593 13.394 -7.749 1.00 97.19 717 VAL A CA 1
ATOM 5488 C C . VAL A 1 717 ? -4.804 12.728 -9.106 1.00 97.19 717 VAL A C 1
ATOM 5490 O O . VAL A 1 717 ? -5.349 11.631 -9.229 1.00 97.19 717 VAL A O 1
ATOM 5493 N N . GLY A 1 718 ? -4.368 13.421 -10.152 1.00 94.12 718 GLY A N 1
ATOM 5494 C CA . GLY A 1 718 ? -4.336 12.911 -11.513 1.00 94.12 718 GLY A CA 1
ATOM 5495 C C . GLY A 1 718 ? -3.030 12.176 -11.795 1.00 94.12 718 GLY A C 1
ATOM 5496 O O . GLY A 1 718 ? -1.971 12.537 -11.280 1.00 94.12 718 GLY A O 1
ATOM 5497 N N . THR A 1 719 ? -3.092 11.180 -12.675 1.00 92.81 719 THR A N 1
ATOM 5498 C CA . THR A 1 719 ? -1.927 10.425 -13.149 1.00 92.81 719 THR A CA 1
ATOM 5499 C C . THR A 1 719 ? -1.807 10.574 -14.659 1.00 92.81 719 THR A C 1
ATOM 5501 O O . THR A 1 719 ? -2.796 10.450 -15.381 1.00 92.81 719 THR A O 1
ATOM 5504 N N . LYS A 1 720 ? -0.592 10.818 -15.154 1.00 88.62 720 LYS A N 1
ATOM 5505 C CA . LYS A 1 720 ? -0.279 10.823 -16.590 1.00 88.62 720 LYS A CA 1
ATOM 5506 C C . LYS A 1 720 ? 0.937 9.955 -16.885 1.00 88.62 720 LYS A C 1
ATOM 5508 O O . LYS A 1 720 ? 1.839 9.847 -16.055 1.00 88.62 720 LYS A O 1
ATOM 5513 N N . VAL A 1 721 ? 0.931 9.350 -18.071 1.00 88.12 721 VAL A N 1
ATOM 5514 C CA . VAL A 1 721 ? 2.069 8.643 -18.669 1.00 88.12 721 VAL A CA 1
ATOM 5515 C C . VAL A 1 721 ? 2.449 9.392 -19.940 1.00 88.12 721 VAL A C 1
ATOM 5517 O O . VAL A 1 721 ? 1.585 9.670 -20.770 1.00 88.12 721 VAL A O 1
ATOM 5520 N N . GLY A 1 722 ? 3.721 9.754 -20.070 1.00 80.31 722 GLY A N 1
ATOM 5521 C CA . GLY A 1 722 ? 4.183 10.672 -21.104 1.00 80.31 722 GLY A CA 1
ATOM 5522 C C . GLY A 1 722 ? 3.670 12.100 -20.915 1.00 80.31 722 GLY A C 1
ATOM 5523 O O . GLY A 1 722 ? 3.033 12.442 -19.921 1.00 80.31 722 GLY A O 1
ATOM 5524 N N . ILE A 1 723 ? 3.977 12.968 -21.877 1.00 71.31 723 ILE A N 1
ATOM 5525 C CA . ILE A 1 723 ? 3.476 14.347 -21.924 1.00 71.31 723 ILE A CA 1
ATOM 5526 C C . ILE A 1 723 ? 2.845 14.574 -23.296 1.00 71.31 723 ILE A C 1
ATOM 5528 O O . ILE A 1 723 ? 3.538 14.497 -24.304 1.00 71.31 723 ILE A O 1
ATOM 5532 N N . ASP A 1 724 ? 1.559 14.924 -23.329 1.00 61.94 724 ASP A N 1
ATOM 5533 C CA . ASP A 1 724 ? 0.855 15.355 -24.543 1.00 61.94 724 ASP A CA 1
ATOM 5534 C C . ASP A 1 724 ? 0.859 16.890 -24.683 1.00 61.94 724 ASP A C 1
ATOM 5536 O O . ASP A 1 724 ? 0.969 17.610 -23.693 1.00 61.94 724 ASP A O 1
ATOM 5540 N N . GLY A 1 725 ? 0.682 17.427 -25.900 1.00 55.03 725 GLY A N 1
ATOM 5541 C CA . GLY A 1 725 ? 0.396 18.864 -26.106 1.00 55.03 725 GLY A CA 1
ATOM 5542 C C . GLY A 1 725 ? 1.609 19.799 -26.258 1.00 55.03 725 GLY A C 1
ATOM 5543 O O . GLY A 1 725 ? 1.546 20.975 -25.897 1.00 55.03 725 GLY A O 1
ATOM 5544 N N . PHE A 1 726 ? 2.710 19.292 -26.813 1.00 57.94 726 PHE A N 1
ATOM 5545 C CA . PHE A 1 726 ? 3.990 19.988 -26.979 1.00 57.94 726 PHE A CA 1
ATOM 5546 C C . PHE A 1 726 ? 3.916 21.391 -27.616 1.00 57.94 726 PHE A C 1
ATOM 5548 O O . PHE A 1 726 ? 3.439 21.560 -28.739 1.00 57.94 726 PHE A O 1
ATOM 5555 N N . GLN A 1 727 ? 4.560 22.374 -26.974 1.00 54.34 727 GLN A N 1
ATOM 5556 C CA . GLN A 1 727 ? 5.118 23.541 -27.664 1.00 54.34 727 GLN A CA 1
ATOM 5557 C C . GLN A 1 727 ? 6.640 23.556 -27.503 1.00 54.34 727 GLN A C 1
ATOM 5559 O O . GLN A 1 727 ? 7.171 23.770 -26.414 1.00 54.34 727 GLN A O 1
ATOM 5564 N N . LYS A 1 728 ? 7.360 23.336 -28.607 1.00 54.50 728 LYS A N 1
ATOM 5565 C CA . LYS A 1 728 ? 8.819 23.477 -28.660 1.00 54.50 728 LYS A CA 1
ATOM 5566 C C . LYS A 1 728 ? 9.180 24.952 -28.501 1.00 54.50 728 LYS A C 1
ATOM 5568 O O . LYS A 1 728 ? 9.090 25.718 -29.458 1.00 54.50 728 LYS A O 1
ATOM 5573 N N . THR A 1 729 ? 9.626 25.363 -27.318 1.00 51.91 729 THR A N 1
ATOM 5574 C CA . THR A 1 729 ? 10.228 26.688 -27.149 1.00 51.91 729 THR A CA 1
ATOM 5575 C C . THR A 1 729 ? 11.722 26.575 -27.420 1.00 51.91 729 THR A C 1
ATOM 5577 O O . THR A 1 729 ? 12.508 26.285 -26.521 1.00 51.91 729 THR A O 1
ATOM 5580 N N . ASN A 1 730 ? 12.125 26.779 -28.676 1.00 47.78 730 ASN A N 1
ATOM 5581 C CA . ASN A 1 730 ? 13.531 26.985 -29.018 1.00 47.78 730 ASN A CA 1
ATOM 5582 C C . ASN A 1 730 ? 13.991 28.324 -28.421 1.00 47.78 730 ASN A C 1
ATOM 5584 O O . ASN A 1 730 ? 13.903 29.355 -29.084 1.00 47.78 730 ASN A O 1
ATOM 5588 N N . SER A 1 731 ? 14.494 28.341 -27.189 1.00 46.44 731 SER A N 1
ATOM 5589 C CA . SER A 1 731 ? 15.397 29.419 -26.785 1.00 46.44 731 SER A CA 1
ATOM 5590 C C . SER A 1 731 ? 16.793 29.035 -27.255 1.00 46.44 731 SER A C 1
ATOM 5592 O O . SER A 1 731 ? 17.441 28.172 -26.668 1.00 46.44 731 SER A O 1
ATOM 5594 N N . ALA A 1 732 ? 17.213 29.631 -28.369 1.00 43.44 732 ALA A N 1
ATOM 5595 C CA . ALA A 1 732 ? 18.570 29.541 -28.880 1.00 43.44 732 ALA A CA 1
ATOM 5596 C C . ALA A 1 732 ? 19.549 30.005 -27.795 1.00 43.44 732 ALA A C 1
ATOM 5598 O O . ALA A 1 732 ? 19.558 31.190 -27.496 1.00 43.44 732 ALA A O 1
ATOM 5599 N N . ASN A 1 733 ? 20.301 29.081 -27.189 1.00 44.91 733 ASN A N 1
ATOM 5600 C CA . ASN A 1 733 ? 21.633 29.303 -26.616 1.00 44.91 733 ASN A CA 1
ATOM 5601 C C . ASN A 1 733 ? 22.287 27.944 -26.286 1.00 44.91 733 ASN A C 1
ATOM 5603 O O . ASN A 1 733 ? 21.982 27.312 -25.284 1.00 44.91 733 ASN A O 1
ATOM 5607 N N . SER A 1 734 ? 23.122 27.502 -27.230 1.00 48.44 734 SER A N 1
ATOM 5608 C CA . SER A 1 734 ? 24.379 26.732 -27.134 1.00 48.44 734 SER A CA 1
ATOM 5609 C C . SER A 1 734 ? 24.608 25.555 -26.172 1.00 48.44 734 SER A C 1
ATOM 5611 O O . SER A 1 734 ? 25.721 25.044 -26.205 1.00 48.44 734 SER A O 1
ATOM 5613 N N . ASP A 1 735 ? 23.640 25.044 -25.415 1.00 49.00 735 ASP A N 1
ATOM 5614 C CA . ASP A 1 735 ? 23.783 23.706 -24.822 1.00 49.00 735 ASP A CA 1
ATOM 5615 C C . ASP A 1 735 ? 22.453 22.957 -24.862 1.00 49.00 735 ASP A C 1
ATOM 5617 O O . ASP A 1 735 ? 21.442 23.375 -24.294 1.00 49.00 735 ASP A O 1
ATOM 5621 N N . MET A 1 736 ? 22.434 21.883 -25.646 1.00 51.25 736 MET A N 1
ATOM 5622 C CA . MET A 1 736 ? 21.245 21.119 -26.006 1.00 51.25 736 MET A CA 1
ATOM 5623 C C . MET A 1 736 ? 20.697 20.392 -24.768 1.00 51.25 736 MET A C 1
ATOM 5625 O O . MET A 1 736 ? 21.042 19.255 -24.490 1.00 51.25 736 MET A O 1
ATOM 5629 N N . SER A 1 737 ? 19.870 21.095 -23.997 1.00 56.72 737 SER A N 1
ATOM 5630 C CA . SER A 1 737 ? 18.904 20.541 -23.050 1.00 56.72 737 SER A CA 1
ATOM 5631 C C . SER A 1 737 ? 17.534 20.930 -23.590 1.00 56.72 737 SER A C 1
ATOM 5633 O O . SER A 1 737 ? 17.155 22.104 -23.600 1.00 56.72 737 SER A O 1
ATOM 5635 N N . LEU A 1 738 ? 16.819 19.968 -24.169 1.00 55.53 738 LEU A N 1
ATOM 5636 C CA . LEU A 1 738 ? 15.500 20.240 -24.721 1.00 55.53 738 LEU A CA 1
ATOM 5637 C C . LEU A 1 738 ? 14.544 20.580 -23.566 1.00 55.53 738 LEU A C 1
ATOM 5639 O O . LEU A 1 738 ? 14.345 19.783 -22.651 1.00 55.53 738 LEU A O 1
ATOM 5643 N N . ARG A 1 739 ? 13.956 21.780 -23.608 1.00 63.62 739 ARG A N 1
ATOM 5644 C CA . ARG A 1 739 ? 12.878 22.182 -22.700 1.00 63.62 739 ARG A CA 1
ATOM 5645 C C . ARG A 1 739 ? 11.537 21.896 -23.345 1.00 63.62 739 ARG A C 1
ATOM 5647 O O . ARG A 1 739 ? 11.288 22.341 -24.469 1.00 63.62 739 ARG A O 1
ATOM 5654 N N . ILE A 1 740 ? 10.645 21.277 -22.582 1.00 65.50 740 ILE A N 1
ATOM 5655 C CA . ILE A 1 740 ? 9.243 21.140 -22.961 1.00 65.50 740 ILE A CA 1
ATOM 5656 C C . ILE A 1 740 ? 8.374 21.771 -21.886 1.00 65.50 740 ILE A C 1
ATOM 5658 O O . ILE A 1 740 ? 8.501 21.450 -20.708 1.00 65.50 740 ILE A O 1
ATOM 5662 N N . VAL A 1 741 ? 7.502 22.682 -22.317 1.00 65.56 741 VAL A N 1
ATOM 5663 C CA . VAL A 1 741 ? 6.469 23.285 -21.478 1.00 65.56 741 VAL A CA 1
ATOM 5664 C C . VAL A 1 741 ? 5.120 22.848 -22.025 1.00 65.56 741 VAL A C 1
ATOM 5666 O O . VAL A 1 741 ? 4.825 23.077 -23.200 1.00 65.56 741 VAL A O 1
ATOM 5669 N N . CYS A 1 742 ? 4.303 22.237 -21.173 1.00 68.56 742 CYS A N 1
ATOM 5670 C CA . CYS A 1 742 ? 2.929 21.883 -21.496 1.00 68.56 742 CYS A CA 1
ATOM 5671 C C . CYS A 1 742 ? 1.968 22.746 -20.673 1.00 68.56 742 CYS A C 1
ATOM 5673 O O . CYS A 1 742 ? 2.145 22.904 -19.463 1.00 68.56 742 CYS A O 1
ATOM 5675 N N . ASN A 1 743 ? 0.962 23.325 -21.337 1.00 68.19 743 ASN A N 1
ATOM 5676 C CA . ASN A 1 743 ? -0.189 23.889 -20.636 1.00 68.19 743 ASN A CA 1
ATOM 5677 C C . ASN A 1 743 ? -1.126 22.735 -20.299 1.00 68.19 743 ASN A C 1
ATOM 5679 O O . ASN A 1 743 ? -1.667 22.097 -21.201 1.00 68.19 743 ASN A O 1
ATOM 5683 N N . THR A 1 744 ? -1.344 22.497 -19.016 1.00 72.62 744 THR A N 1
ATOM 5684 C CA . THR A 1 744 ? -2.242 21.449 -18.546 1.00 72.62 744 THR A CA 1
ATOM 5685 C C . THR A 1 744 ? -3.458 22.116 -17.931 1.00 72.62 744 THR A C 1
ATOM 5687 O O . THR A 1 744 ? -3.371 22.683 -16.849 1.00 72.62 744 THR A O 1
ATOM 5690 N N . ASN A 1 745 ? -4.604 22.060 -18.611 1.00 78.31 745 ASN A N 1
ATOM 5691 C CA . ASN A 1 745 ? -5.854 22.572 -18.035 1.00 78.31 745 ASN A CA 1
ATOM 5692 C C . ASN A 1 745 ? -6.294 21.767 -16.803 1.00 78.31 745 ASN A C 1
ATOM 5694 O O . ASN A 1 745 ? -7.036 22.289 -15.977 1.00 78.31 745 ASN A O 1
ATOM 5698 N N . ASP A 1 746 ? -5.817 20.525 -16.695 1.00 84.25 746 ASP A N 1
ATOM 5699 C CA . ASP A 1 746 ? -6.207 19.577 -15.654 1.00 84.25 746 ASP A CA 1
ATOM 5700 C C . ASP A 1 746 ? -5.437 19.769 -14.341 1.00 84.25 746 ASP A C 1
ATOM 5702 O O . ASP A 1 746 ? -5.857 19.201 -13.343 1.00 84.25 746 ASP A O 1
ATOM 5706 N N . ILE A 1 747 ? -4.320 20.513 -14.321 1.00 87.94 747 ILE A N 1
ATOM 5707 C CA . ILE A 1 747 ? -3.537 20.753 -13.094 1.00 87.94 747 ILE A CA 1
ATOM 5708 C C . ILE A 1 747 ? -4.051 21.995 -12.367 1.00 87.94 747 ILE A C 1
ATOM 5710 O O . ILE A 1 747 ? -4.435 22.982 -13.006 1.00 87.94 747 ILE A O 1
ATOM 5714 N N . GLU A 1 748 ? -4.019 21.977 -11.039 1.00 88.56 748 GLU A N 1
ATOM 5715 C CA . GLU A 1 748 ? -4.327 23.165 -10.252 1.00 88.56 748 GLU A CA 1
ATOM 5716 C C . GLU A 1 748 ? -3.448 24.367 -10.616 1.00 88.56 748 GLU A C 1
ATOM 5718 O O . GLU A 1 748 ? -2.302 24.268 -11.062 1.00 88.56 748 GLU A O 1
ATOM 5723 N N . LYS A 1 749 ? -4.034 25.550 -10.456 1.00 88.56 749 LYS A N 1
ATOM 5724 C CA . LYS A 1 749 ? -3.407 26.822 -10.810 1.00 88.56 749 LYS A CA 1
ATOM 5725 C C . LYS A 1 749 ? -2.871 27.487 -9.551 1.00 88.56 749 LYS A C 1
ATOM 5727 O O . LYS A 1 749 ? -3.313 28.575 -9.201 1.00 88.56 749 LYS A O 1
ATOM 5732 N N . VAL A 1 750 ? -1.948 26.798 -8.888 1.00 86.19 750 VAL A N 1
ATOM 5733 C CA . VAL A 1 750 ? -1.247 27.270 -7.692 1.00 86.19 750 VAL A CA 1
ATOM 5734 C C . VAL A 1 750 ? 0.252 27.335 -7.988 1.00 86.19 750 VAL A C 1
ATOM 5736 O O . VAL A 1 750 ? 0.809 26.496 -8.703 1.00 86.19 750 VAL A O 1
ATOM 5739 N N . LYS A 1 751 ? 0.923 28.374 -7.484 1.00 87.94 751 LYS A N 1
ATOM 5740 C CA . LYS A 1 751 ? 2.370 28.548 -7.650 1.00 87.94 751 LYS A CA 1
ATOM 5741 C C . LYS A 1 751 ? 3.107 27.349 -7.091 1.00 87.94 751 LYS A C 1
ATOM 5743 O O . LYS A 1 751 ? 2.954 27.020 -5.918 1.00 87.94 751 LYS A O 1
ATOM 5748 N N . PHE A 1 752 ? 3.992 26.776 -7.900 1.00 88.56 752 PHE A N 1
ATOM 5749 C CA . PHE A 1 752 ? 4.846 25.672 -7.472 1.00 88.56 752 PHE A CA 1
ATOM 5750 C C . PHE A 1 752 ? 4.065 24.500 -6.857 1.00 88.56 752 PHE A C 1
ATOM 5752 O O . PHE A 1 752 ? 4.510 23.913 -5.870 1.00 88.56 752 PHE A O 1
ATOM 5759 N N . THR A 1 753 ? 2.925 24.143 -7.453 1.00 89.75 753 THR A N 1
ATOM 5760 C CA . THR A 1 753 ? 2.231 22.884 -7.162 1.00 89.75 753 THR A CA 1
ATOM 5761 C C . THR A 1 753 ? 3.205 21.701 -7.243 1.00 89.75 753 THR A C 1
ATOM 5763 O O . THR A 1 753 ? 3.861 21.534 -8.279 1.00 89.75 753 THR A O 1
ATOM 5766 N N . PRO A 1 754 ? 3.345 20.881 -6.192 1.00 93.06 754 PRO A N 1
ATOM 5767 C CA . PRO A 1 754 ? 4.236 19.730 -6.218 1.00 93.06 754 PRO A CA 1
ATOM 5768 C C . PRO A 1 754 ? 3.740 18.637 -7.171 1.00 93.06 754 PRO A C 1
ATOM 5770 O O . PRO A 1 754 ? 2.547 18.488 -7.433 1.00 93.06 754 PRO A O 1
ATOM 5773 N N . ILE A 1 755 ? 4.692 17.868 -7.697 1.00 92.75 755 ILE A N 1
ATOM 5774 C CA . ILE A 1 755 ? 4.470 16.708 -8.566 1.00 92.75 755 ILE A CA 1
ATOM 5775 C C . ILE A 1 755 ? 5.373 15.574 -8.078 1.00 92.75 755 ILE A C 1
ATOM 5777 O O . ILE A 1 755 ? 6.506 15.818 -7.665 1.00 92.75 755 ILE A O 1
ATOM 5781 N N . ILE A 1 756 ? 4.896 14.335 -8.175 1.00 95.25 756 ILE A N 1
ATOM 5782 C CA . ILE A 1 756 ? 5.716 13.128 -7.993 1.00 95.25 756 ILE A CA 1
ATOM 5783 C C . ILE A 1 756 ? 5.954 12.525 -9.378 1.00 95.25 756 ILE A C 1
ATOM 5785 O O . ILE A 1 756 ? 5.012 12.427 -10.158 1.00 95.25 756 ILE A O 1
ATOM 5789 N N . CYS A 1 757 ? 7.186 12.146 -9.724 1.00 94.38 757 CYS A N 1
ATOM 5790 C CA . CYS A 1 757 ? 7.503 11.629 -11.060 1.00 94.38 757 CYS A CA 1
ATOM 5791 C C . CYS A 1 757 ? 8.572 10.540 -11.005 1.00 94.38 757 CYS A C 1
ATOM 5793 O O . CYS A 1 757 ? 9.618 10.719 -10.386 1.00 94.38 757 CYS A O 1
ATOM 5795 N N . ASN A 1 758 ? 8.335 9.411 -11.672 1.00 95.44 758 ASN A N 1
ATOM 5796 C CA . ASN A 1 758 ? 9.202 8.233 -11.589 1.00 95.44 758 ASN A CA 1
ATOM 5797 C C . ASN A 1 758 ? 10.598 8.443 -12.201 1.00 95.44 758 ASN A C 1
ATOM 5799 O O . ASN A 1 758 ? 11.539 7.739 -11.848 1.00 95.44 758 ASN A O 1
ATOM 5803 N N . LYS A 1 759 ? 10.748 9.399 -13.120 1.00 93.19 759 LYS A N 1
ATOM 5804 C CA . LYS A 1 759 ? 11.989 9.634 -13.877 1.00 93.19 759 LYS A CA 1
ATOM 5805 C C . LYS A 1 759 ? 12.633 10.971 -13.575 1.00 93.19 759 LYS A C 1
ATOM 5807 O O . LYS A 1 759 ? 13.740 11.211 -14.035 1.00 93.19 759 LYS A O 1
ATOM 5812 N N . LEU A 1 760 ? 11.955 11.868 -12.867 1.00 91.81 760 LEU A N 1
ATOM 5813 C CA . LEU A 1 760 ? 12.453 13.215 -12.621 1.00 91.81 760 LEU A CA 1
ATOM 5814 C C . LEU A 1 760 ? 12.057 13.687 -11.236 1.00 91.81 760 LEU A C 1
ATOM 5816 O O . LEU A 1 760 ? 10.888 13.658 -10.862 1.00 91.81 760 LEU A O 1
ATOM 5820 N N . ARG A 1 761 ? 13.026 14.218 -10.503 1.00 92.50 761 ARG A N 1
ATOM 5821 C CA . ARG A 1 761 ? 12.754 14.913 -9.255 1.00 92.50 761 ARG A CA 1
ATOM 5822 C C . ARG A 1 761 ? 12.024 16.228 -9.516 1.00 92.50 761 ARG A C 1
ATOM 5824 O O . ARG A 1 761 ? 12.393 16.986 -10.420 1.00 92.50 761 ARG A O 1
ATOM 5831 N N . TRP A 1 762 ? 11.007 16.510 -8.705 1.00 93.25 762 TRP A N 1
ATOM 5832 C CA . TRP A 1 762 ? 10.367 17.815 -8.717 1.00 93.25 762 TRP A CA 1
ATOM 5833 C C . TRP A 1 762 ? 11.226 18.858 -8.005 1.00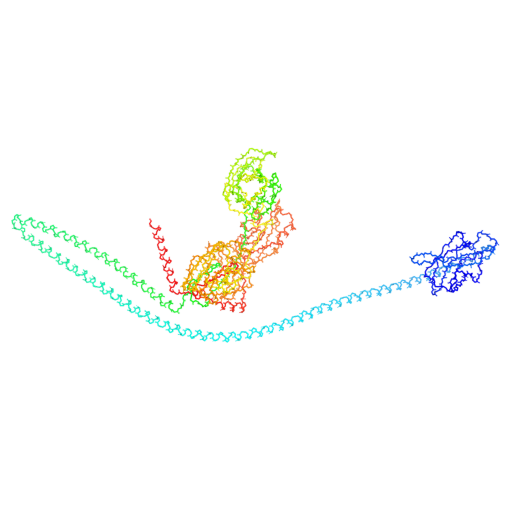 93.25 762 TRP A C 1
ATOM 5835 O O . TRP A 1 762 ? 11.656 18.655 -6.869 1.00 93.25 762 TRP A O 1
ATOM 5845 N N . GLU A 1 763 ? 11.458 19.987 -8.671 1.00 91.25 763 GLU A N 1
ATOM 5846 C CA . GLU A 1 763 ? 12.204 21.111 -8.114 1.00 91.25 763 GLU A CA 1
ATOM 5847 C C . GLU A 1 763 ? 11.442 22.425 -8.302 1.00 91.25 763 GLU A C 1
ATOM 5849 O O . GLU A 1 763 ? 10.874 22.697 -9.363 1.00 91.25 763 GLU A O 1
ATOM 5854 N N . LYS A 1 764 ? 11.470 23.287 -7.280 1.00 90.81 764 LYS A N 1
ATOM 5855 C CA . LYS A 1 764 ? 10.973 24.665 -7.380 1.00 90.81 764 LYS A CA 1
ATOM 5856 C C . LYS A 1 764 ? 11.957 25.488 -8.216 1.00 90.81 764 LYS A C 1
ATOM 5858 O O . LYS A 1 764 ? 13.052 25.785 -7.743 1.00 90.81 764 LYS A O 1
ATOM 5863 N N . LYS A 1 765 ? 11.573 25.846 -9.445 1.00 87.06 765 LYS A N 1
ATOM 5864 C CA . LYS A 1 765 ? 12.399 26.621 -10.386 1.00 87.06 765 LYS A CA 1
ATOM 5865 C C . LYS A 1 765 ? 11.670 27.889 -10.811 1.00 87.06 765 LYS A C 1
ATOM 5867 O O . LYS A 1 765 ? 10.674 27.814 -11.529 1.00 87.06 765 LYS A O 1
ATOM 5872 N N . SER A 1 766 ? 12.175 29.050 -10.400 1.00 80.38 766 SER A N 1
ATOM 5873 C CA . SER A 1 766 ? 11.634 30.348 -10.836 1.00 80.38 766 SER A CA 1
ATOM 5874 C C . SER A 1 766 ? 11.900 30.593 -12.323 1.00 80.38 766 SER A C 1
ATOM 5876 O O . SER A 1 766 ? 11.134 31.279 -12.998 1.00 80.38 766 SER A O 1
ATOM 5878 N N . SER A 1 767 ? 12.953 29.981 -12.879 1.00 76.06 767 SER A N 1
ATOM 5879 C CA . SER A 1 767 ? 13.160 29.933 -14.322 1.00 76.06 767 SER A CA 1
ATOM 5880 C C . SER A 1 767 ? 13.394 28.516 -14.825 1.00 76.06 767 SER A C 1
ATOM 5882 O O . SER A 1 767 ? 14.314 27.816 -14.417 1.00 76.06 767 SER A O 1
ATOM 5884 N N . TYR A 1 768 ? 12.655 28.143 -15.865 1.00 73.12 768 TYR A N 1
ATOM 5885 C CA . TYR A 1 768 ? 12.872 26.896 -16.602 1.00 73.12 768 TYR A CA 1
ATOM 5886 C C . TYR A 1 768 ? 14.216 26.845 -17.365 1.00 73.12 768 TYR A C 1
ATOM 5888 O O . TYR A 1 768 ? 14.508 25.871 -18.063 1.00 73.12 768 TYR A O 1
ATOM 5896 N N . THR A 1 769 ? 15.010 27.927 -17.335 1.00 71.19 769 THR A N 1
ATOM 5897 C CA . THR A 1 769 ? 16.384 27.983 -17.879 1.00 71.19 769 THR A CA 1
ATOM 5898 C C . THR A 1 769 ? 17.438 27.503 -16.905 1.00 71.19 769 THR A C 1
ATOM 5900 O O . THR A 1 769 ? 18.583 27.368 -17.317 1.00 71.19 769 THR A O 1
ATOM 5903 N N . GLU A 1 770 ? 17.089 27.309 -15.638 1.00 76.25 770 GLU A N 1
ATOM 5904 C CA . GLU A 1 770 ? 18.039 26.837 -14.640 1.00 76.25 770 GLU A CA 1
ATOM 5905 C C . GLU A 1 770 ? 18.587 25.456 -15.018 1.00 76.25 770 GLU A C 1
ATOM 5907 O O . GLU A 1 770 ? 17.865 24.623 -15.579 1.00 76.25 770 GLU A O 1
ATOM 5912 N N . GLU A 1 771 ? 19.874 25.251 -14.726 1.00 78.50 771 GLU A N 1
ATOM 5913 C CA . GLU A 1 771 ? 20.576 23.987 -14.944 1.00 78.50 771 GLU A CA 1
ATOM 5914 C C . GLU A 1 771 ? 20.015 22.855 -14.051 1.00 78.50 771 GLU A C 1
ATOM 5916 O O . GLU A 1 771 ? 19.286 23.101 -13.085 1.00 78.50 771 GLU A O 1
ATOM 5921 N N . GLY A 1 772 ? 20.332 21.606 -14.396 1.00 81.62 772 GLY A N 1
ATOM 5922 C CA . GLY A 1 772 ? 19.809 20.377 -13.799 1.00 81.62 772 GLY A CA 1
ATOM 5923 C C . GLY A 1 772 ? 18.808 19.585 -14.656 1.00 81.62 772 GLY A C 1
ATOM 5924 O O . GLY A 1 772 ? 18.237 20.072 -15.638 1.00 81.62 772 GLY A O 1
ATOM 5925 N N . THR A 1 773 ? 18.587 18.339 -14.239 1.00 86.75 773 THR A N 1
ATOM 5926 C CA . THR A 1 773 ? 17.556 17.428 -14.754 1.00 86.75 773 THR A CA 1
ATOM 5927 C C . THR A 1 773 ? 16.400 17.398 -13.757 1.00 86.75 773 THR A C 1
ATOM 5929 O O . THR A 1 773 ? 16.595 16.962 -12.627 1.00 86.75 773 THR A O 1
ATOM 5932 N N . TYR A 1 774 ? 15.221 17.888 -14.147 1.00 88.81 774 TYR A N 1
ATOM 5933 C CA . TYR A 1 774 ? 14.087 18.075 -13.236 1.00 88.81 774 TYR A CA 1
ATOM 5934 C C . TYR A 1 774 ? 12.737 18.128 -13.959 1.00 88.81 774 TYR A C 1
ATOM 5936 O O . TYR A 1 774 ? 12.646 18.393 -15.164 1.00 88.81 774 TYR A O 1
ATOM 5944 N N . ILE A 1 775 ? 11.676 17.963 -13.169 1.00 89.44 775 ILE A N 1
ATOM 5945 C CA . ILE A 1 775 ? 10.311 18.384 -13.493 1.00 89.44 775 ILE A CA 1
ATOM 5946 C C . ILE A 1 775 ? 9.925 19.561 -12.588 1.00 89.44 775 ILE A C 1
ATOM 5948 O O . ILE A 1 775 ? 10.325 19.627 -11.430 1.00 89.44 775 ILE A O 1
ATOM 5952 N N . SER A 1 776 ? 9.192 20.542 -13.106 1.00 89.75 776 SER A N 1
ATOM 5953 C CA . SER A 1 776 ? 8.790 21.718 -12.327 1.00 89.75 776 SER A CA 1
ATOM 5954 C C . SER A 1 776 ? 7.434 22.244 -12.776 1.00 89.75 776 SER A C 1
ATOM 5956 O O . SER A 1 776 ? 7.042 22.072 -13.932 1.00 89.75 776 SER A O 1
ATOM 5958 N N . THR A 1 777 ? 6.727 22.914 -11.875 1.00 89.06 777 THR A N 1
ATOM 5959 C CA . THR A 1 777 ? 5.467 23.617 -12.148 1.00 89.06 777 THR A CA 1
ATOM 5960 C C . THR A 1 777 ? 5.687 25.127 -12.160 1.00 89.06 777 THR A C 1
ATOM 5962 O O . THR A 1 777 ? 6.712 25.628 -11.699 1.00 89.06 777 THR A O 1
ATOM 5965 N N . SER A 1 778 ? 4.777 25.882 -12.776 1.00 79.94 778 SER A N 1
ATOM 5966 C CA . SER A 1 778 ? 4.949 27.330 -12.938 1.00 79.94 778 SER A CA 1
ATOM 5967 C C . SER A 1 778 ? 4.947 28.119 -11.632 1.00 79.94 778 SER A C 1
ATOM 5969 O O . SER A 1 778 ? 4.119 27.909 -10.753 1.00 79.94 778 SER A O 1
ATOM 5971 N N . GLU A 1 779 ? 5.824 29.125 -11.579 1.00 80.38 779 GLU A N 1
ATOM 5972 C CA . GLU A 1 779 ? 5.787 30.207 -10.585 1.00 80.38 779 GLU A CA 1
ATOM 5973 C C . GLU A 1 779 ? 4.533 31.090 -10.732 1.00 80.38 779 GLU A C 1
ATOM 5975 O O . GLU A 1 779 ? 4.092 31.737 -9.785 1.00 80.38 779 GLU A O 1
ATOM 5980 N N . ALA A 1 780 ? 3.948 31.130 -11.932 1.00 80.44 780 ALA A N 1
ATOM 5981 C CA . ALA A 1 780 ? 2.659 31.762 -12.177 1.00 80.44 780 ALA A CA 1
ATOM 5982 C C . ALA A 1 780 ? 1.509 30.761 -11.979 1.00 80.44 780 ALA A C 1
ATOM 5984 O O . ALA A 1 780 ? 1.631 29.590 -12.338 1.00 80.44 780 ALA A O 1
ATOM 5985 N N . ASP A 1 781 ? 0.365 31.250 -11.508 1.00 79.62 781 ASP A N 1
ATOM 5986 C CA . ASP A 1 781 ? -0.871 30.490 -11.264 1.00 79.62 781 ASP A CA 1
ATOM 5987 C C . ASP A 1 781 ? -1.603 30.137 -12.577 1.00 79.62 781 ASP A C 1
ATOM 5989 O O . ASP A 1 781 ? -2.726 30.567 -12.840 1.00 79.62 781 ASP A O 1
ATOM 5993 N N . ILE A 1 782 ? -0.923 29.423 -13.480 1.00 80.44 782 ILE A N 1
ATOM 5994 C CA . ILE A 1 782 ? -1.388 29.176 -14.857 1.00 80.44 782 ILE A CA 1
ATOM 5995 C C . ILE A 1 782 ? -1.423 27.699 -15.258 1.00 80.44 782 ILE A C 1
ATOM 5997 O O . ILE A 1 782 ? -1.861 27.403 -16.368 1.00 80.44 782 ILE A O 1
ATOM 6001 N N . GLY A 1 783 ? -0.997 26.786 -14.380 1.00 77.88 783 GLY A N 1
ATOM 6002 C CA . GLY A 1 783 ? -1.074 25.342 -14.606 1.00 77.88 783 GLY A CA 1
ATOM 6003 C C . GLY A 1 783 ? -0.171 24.852 -15.742 1.00 77.88 783 GLY A C 1
ATOM 6004 O O . GLY A 1 783 ? -0.643 24.305 -16.741 1.00 77.88 783 GLY A O 1
ATOM 6005 N N . ARG A 1 784 ? 1.142 25.088 -15.623 1.00 81.25 784 ARG A N 1
ATOM 6006 C CA . ARG A 1 784 ? 2.147 24.597 -16.579 1.00 81.25 784 ARG A CA 1
ATOM 6007 C C . ARG A 1 784 ? 3.118 23.632 -15.931 1.00 81.25 784 ARG A C 1
ATOM 6009 O O . ARG A 1 784 ? 3.608 23.901 -14.838 1.00 81.25 784 ARG A O 1
ATOM 6016 N N . VAL A 1 785 ? 3.472 22.592 -16.679 1.00 84.31 785 VAL A N 1
ATOM 6017 C CA . VAL A 1 785 ? 4.536 21.646 -16.330 1.00 84.31 785 VAL A CA 1
ATOM 6018 C C . VAL A 1 785 ? 5.711 21.850 -17.279 1.00 84.31 785 VAL A C 1
ATOM 6020 O O . VAL A 1 785 ? 5.529 21.951 -18.495 1.00 84.31 785 VAL A O 1
ATOM 6023 N N . CYS A 1 786 ? 6.913 21.925 -16.719 1.00 83.25 786 CYS A N 1
ATOM 6024 C CA . CYS A 1 786 ? 8.170 22.007 -17.442 1.00 83.25 786 CYS A CA 1
ATOM 6025 C C . CYS A 1 786 ? 9.030 20.787 -17.135 1.00 83.25 786 CYS A C 1
ATOM 6027 O O . CYS A 1 786 ? 9.217 20.440 -15.970 1.00 83.25 786 CYS A O 1
ATOM 6029 N N . VAL A 1 787 ? 9.619 20.203 -18.175 1.00 84.56 787 VAL A N 1
ATOM 6030 C CA . VAL A 1 787 ? 10.624 19.147 -18.047 1.00 84.56 787 VAL A CA 1
ATOM 6031 C C . VAL A 1 787 ? 11.933 19.594 -18.685 1.00 84.56 787 VAL A C 1
ATOM 6033 O O . VAL A 1 787 ? 11.951 20.111 -19.810 1.00 84.56 787 VAL A O 1
ATOM 6036 N N . ARG A 1 788 ? 13.039 19.379 -17.966 1.00 82.94 788 ARG A N 1
ATOM 6037 C CA . ARG A 1 788 ? 14.403 19.575 -18.461 1.00 82.94 788 ARG A CA 1
ATOM 6038 C C . ARG A 1 788 ? 15.226 18.326 -18.173 1.00 82.94 788 ARG A C 1
ATOM 6040 O O . ARG A 1 788 ? 15.224 17.834 -17.050 1.00 82.94 788 ARG A O 1
ATOM 6047 N N . VAL A 1 789 ? 15.953 17.851 -19.181 1.00 83.00 789 VAL A N 1
ATOM 6048 C CA . VAL A 1 789 ? 16.923 16.759 -19.042 1.00 83.00 789 VAL A CA 1
ATOM 6049 C C . VAL A 1 789 ? 18.250 17.210 -19.639 1.00 83.00 789 VAL A C 1
ATOM 6051 O O . VAL A 1 789 ? 18.295 17.706 -20.768 1.00 83.00 789 VAL A O 1
ATOM 6054 N N . GLU A 1 790 ? 19.327 17.081 -18.869 1.00 80.81 790 GLU A N 1
ATOM 6055 C CA . GLU A 1 790 ? 20.672 17.450 -19.311 1.00 80.81 790 GLU A CA 1
ATOM 6056 C C . GLU A 1 790 ? 21.299 16.417 -20.241 1.00 80.81 790 GLU A C 1
ATOM 6058 O O . GLU A 1 790 ? 21.092 15.217 -20.096 1.00 80.81 790 GLU A O 1
ATOM 6063 N N . GLY A 1 791 ? 22.114 16.895 -21.186 1.00 77.19 791 GLY A N 1
ATOM 6064 C CA . GLY A 1 791 ? 22.894 16.042 -22.083 1.00 77.19 791 GLY A CA 1
ATOM 6065 C C . GLY A 1 791 ? 22.125 15.462 -23.273 1.00 77.19 791 GLY A C 1
ATOM 6066 O O . GLY A 1 791 ? 22.748 14.807 -24.107 1.00 77.19 791 GLY A O 1
ATOM 6067 N N . ILE A 1 792 ? 20.820 15.730 -23.389 1.00 75.62 792 ILE A N 1
ATOM 6068 C CA . ILE A 1 792 ? 19.965 15.209 -24.464 1.00 75.62 792 ILE A CA 1
ATOM 6069 C C . ILE A 1 792 ? 20.054 16.064 -25.723 1.00 75.62 792 ILE A C 1
ATOM 6071 O O . ILE A 1 792 ? 19.693 17.241 -25.733 1.00 75.62 792 ILE A O 1
ATOM 6075 N N . LYS A 1 793 ? 20.505 15.450 -26.818 1.00 73.00 793 LYS A N 1
ATOM 6076 C CA . LYS A 1 793 ? 20.914 16.157 -28.035 1.00 73.00 793 LYS A CA 1
ATOM 6077 C C . LYS A 1 793 ? 19.871 16.098 -29.146 1.00 73.00 793 LYS A C 1
ATOM 6079 O O . LYS A 1 793 ? 19.874 16.941 -30.045 1.00 73.00 793 LYS A O 1
ATOM 6084 N N . THR A 1 794 ? 18.977 15.125 -29.092 1.00 75.50 794 THR A N 1
ATOM 6085 C CA . THR A 1 794 ? 17.963 14.888 -30.122 1.00 75.50 794 THR A CA 1
ATOM 6086 C C . THR A 1 794 ? 16.558 14.857 -29.524 1.00 75.50 794 THR A C 1
ATOM 6088 O O . THR A 1 794 ? 16.379 14.783 -28.310 1.00 75.50 794 THR A O 1
ATOM 6091 N N . MET A 1 795 ? 15.539 14.983 -30.378 1.00 74.31 795 MET A N 1
ATOM 6092 C CA . MET A 1 795 ? 14.146 14.883 -29.930 1.00 74.31 795 MET A CA 1
ATOM 6093 C C . MET A 1 795 ? 13.770 13.425 -29.664 1.00 74.31 795 MET A C 1
ATOM 6095 O O . MET A 1 795 ? 12.989 13.152 -28.762 1.00 74.31 795 MET A O 1
ATOM 6099 N N . GLU A 1 796 ? 14.347 12.507 -30.432 1.00 80.06 796 GLU A N 1
ATOM 6100 C CA . GLU A 1 796 ? 14.150 11.068 -30.322 1.00 80.06 796 GLU A CA 1
ATOM 6101 C C . GLU A 1 796 ? 14.610 10.554 -28.948 1.00 80.06 796 GLU A C 1
ATOM 6103 O O . GLU A 1 796 ? 13.805 9.976 -28.225 1.00 80.06 796 GLU A O 1
ATOM 6108 N N . GLU A 1 797 ? 15.841 10.882 -28.527 1.00 79.75 797 GLU A N 1
ATOM 6109 C CA . GLU A 1 797 ? 16.361 10.553 -27.184 1.00 79.75 797 GLU A CA 1
ATOM 6110 C C . GLU A 1 797 ? 15.454 11.096 -26.067 1.00 79.75 797 GLU A C 1
ATOM 6112 O O . GLU A 1 797 ? 15.251 10.463 -25.033 1.00 79.75 797 GLU A O 1
ATOM 6117 N N . TYR A 1 798 ? 14.882 12.285 -26.268 1.00 79.31 798 TYR A N 1
ATOM 6118 C CA . TYR A 1 798 ? 13.990 12.889 -25.286 1.00 79.31 798 TYR A CA 1
ATOM 6119 C C . TYR A 1 798 ? 12.627 12.187 -25.228 1.00 79.31 798 TYR A C 1
ATOM 6121 O O . TYR A 1 798 ? 12.080 11.983 -24.147 1.00 79.31 798 TYR A O 1
ATOM 6129 N N . GLN A 1 799 ? 12.067 11.811 -26.381 1.00 80.00 799 GLN A N 1
ATOM 6130 C CA . GLN A 1 799 ? 10.805 11.073 -26.454 1.00 80.00 799 GLN A CA 1
ATOM 6131 C C . GLN A 1 799 ? 10.924 9.688 -25.822 1.00 80.00 799 GLN A C 1
ATOM 6133 O O . GLN A 1 799 ? 9.988 9.267 -25.148 1.00 80.00 799 GLN A O 1
ATOM 6138 N N . GLU A 1 800 ? 12.067 9.018 -25.972 1.00 85.00 800 GLU A N 1
ATOM 6139 C CA . GLU A 1 800 ? 12.339 7.746 -25.296 1.00 85.00 800 GLU A CA 1
ATOM 6140 C C . GLU A 1 800 ? 12.294 7.891 -23.771 1.00 85.00 800 GLU A C 1
ATOM 6142 O O . GLU A 1 800 ? 11.658 7.082 -23.100 1.00 85.00 800 GLU A O 1
ATOM 6147 N N . ILE A 1 801 ? 12.887 8.958 -23.224 1.00 83.56 801 ILE A N 1
ATOM 6148 C CA . ILE A 1 801 ? 12.854 9.242 -21.779 1.00 83.56 801 ILE A CA 1
ATOM 6149 C C . ILE A 1 801 ? 11.434 9.545 -21.289 1.00 83.56 801 ILE A C 1
ATOM 6151 O O . ILE A 1 801 ? 11.078 9.181 -20.170 1.00 83.56 801 ILE A O 1
ATOM 6155 N N . LEU A 1 802 ? 10.628 10.238 -22.098 1.00 82.69 802 LEU A N 1
ATOM 6156 C CA . LEU A 1 802 ? 9.260 10.587 -21.722 1.00 82.69 802 LEU A CA 1
ATOM 6157 C C . LEU A 1 802 ? 8.266 9.433 -21.883 1.00 82.69 802 LEU A C 1
ATOM 6159 O O . LEU A 1 802 ? 7.237 9.455 -21.215 1.00 82.69 802 LEU A O 1
ATOM 6163 N N . ALA A 1 803 ? 8.523 8.464 -22.762 1.00 84.50 803 ALA A N 1
ATOM 6164 C CA . ALA A 1 803 ? 7.536 7.455 -23.151 1.00 84.50 803 ALA A CA 1
ATOM 6165 C C . ALA A 1 803 ? 7.012 6.620 -21.969 1.00 84.50 803 ALA A C 1
ATOM 6167 O O . ALA A 1 803 ? 5.826 6.296 -21.931 1.00 84.50 803 ALA A O 1
ATOM 6168 N N . ASP A 1 804 ? 7.874 6.307 -21.000 1.00 87.81 804 ASP A N 1
ATOM 6169 C CA . ASP A 1 804 ? 7.540 5.564 -19.777 1.00 87.81 804 ASP A CA 1
ATOM 6170 C C . ASP A 1 804 ? 7.546 6.446 -18.514 1.00 87.81 804 ASP A C 1
ATOM 6172 O O . ASP A 1 804 ? 7.477 5.951 -17.383 1.00 87.81 804 ASP A O 1
ATOM 6176 N N . MET A 1 805 ? 7.624 7.767 -18.693 1.00 90.69 805 MET A N 1
ATOM 6177 C CA . MET A 1 805 ? 7.567 8.706 -17.586 1.00 90.69 805 MET A CA 1
ATOM 6178 C C . MET A 1 805 ? 6.140 8.779 -17.050 1.00 90.69 805 MET A C 1
ATOM 6180 O O . MET A 1 805 ? 5.225 9.212 -17.745 1.00 90.69 805 MET A O 1
ATOM 6184 N N . GLN A 1 806 ? 5.969 8.407 -15.788 1.00 93.00 806 GLN A N 1
ATOM 6185 C CA . GLN A 1 806 ? 4.723 8.519 -15.050 1.00 93.00 806 GLN A CA 1
ATOM 6186 C C . GLN A 1 806 ? 4.854 9.624 -14.008 1.00 93.00 806 GLN A C 1
ATOM 6188 O O . GLN A 1 806 ? 5.834 9.666 -13.259 1.00 93.00 806 GLN A O 1
ATOM 6193 N N . TYR A 1 807 ? 3.854 10.497 -13.933 1.00 92.62 807 TYR A N 1
ATOM 6194 C CA . TYR A 1 807 ? 3.811 11.525 -12.903 1.00 92.62 807 TYR A CA 1
ATOM 6195 C C . TYR A 1 807 ? 2.409 11.744 -12.343 1.00 92.62 807 TYR A C 1
ATOM 6197 O O . TYR A 1 807 ? 1.400 11.605 -13.043 1.00 92.62 807 TYR A O 1
ATOM 6205 N N . PHE A 1 808 ? 2.371 12.074 -11.055 1.00 95.19 808 PHE A N 1
ATOM 6206 C CA . PHE A 1 808 ? 1.171 12.397 -10.296 1.00 95.19 808 PHE A CA 1
ATOM 6207 C C . PHE A 1 808 ? 1.119 13.907 -10.086 1.00 95.19 808 PHE A C 1
ATOM 6209 O O . PHE A 1 808 ? 2.130 14.525 -9.748 1.00 95.19 808 PHE A O 1
ATOM 6216 N N . TYR A 1 809 ? -0.051 14.503 -10.282 1.00 93.38 809 TYR A N 1
ATOM 6217 C CA . TYR A 1 809 ? -0.260 15.943 -10.158 1.00 93.38 809 TYR A CA 1
ATOM 6218 C C . TYR A 1 809 ? -1.594 16.250 -9.480 1.00 93.38 809 TYR A C 1
ATOM 6220 O O . TYR A 1 809 ? -2.536 15.466 -9.565 1.00 93.38 809 TYR A O 1
ATOM 6228 N N . ILE A 1 810 ? -1.688 17.409 -8.831 1.00 94.81 810 ILE A N 1
ATOM 6229 C CA . ILE A 1 810 ? -2.931 17.849 -8.191 1.00 94.81 810 ILE A CA 1
ATOM 6230 C C . ILE A 1 810 ? -3.898 18.381 -9.258 1.00 94.81 810 ILE A C 1
ATOM 6232 O O . ILE A 1 810 ? -3.527 19.214 -10.091 1.00 94.81 810 ILE A O 1
ATOM 6236 N N . LEU A 1 811 ? -5.134 17.879 -9.257 1.00 93.75 811 LEU A N 1
ATOM 6237 C CA . LEU A 1 811 ? -6.173 18.248 -10.215 1.00 93.75 811 LEU A CA 1
ATOM 6238 C C . LEU A 1 811 ? -6.683 19.675 -9.982 1.00 93.75 811 LEU A C 1
ATOM 6240 O O . LEU A 1 811 ? -6.933 20.088 -8.855 1.00 93.75 811 LEU A O 1
ATOM 6244 N N . ALA A 1 812 ? -6.947 20.403 -11.068 1.00 91.75 812 ALA A N 1
ATOM 6245 C CA . ALA A 1 812 ? -7.541 21.740 -11.022 1.00 91.75 812 ALA A CA 1
ATOM 6246 C C . ALA A 1 812 ? -8.949 21.754 -10.431 1.00 91.75 812 ALA A C 1
ATOM 6248 O O . ALA A 1 812 ? -9.413 22.763 -9.901 1.00 91.75 812 ALA A O 1
ATOM 6249 N N . THR A 1 813 ? -9.668 20.653 -10.603 1.00 93.06 813 THR A N 1
ATOM 6250 C CA . THR A 1 813 ? -11.006 20.449 -10.069 1.00 93.06 813 THR A CA 1
ATOM 6251 C C . THR A 1 813 ? -11.102 18.985 -9.662 1.00 93.06 813 THR A C 1
ATOM 6253 O O . THR A 1 813 ? -10.879 18.127 -10.521 1.00 93.06 813 THR A O 1
ATOM 6256 N N . PRO A 1 814 ? -11.402 18.687 -8.387 1.00 96.31 814 PRO A N 1
ATOM 6257 C CA . PRO A 1 814 ? -11.616 17.318 -7.946 1.00 96.31 814 PRO A CA 1
ATOM 6258 C C . PRO A 1 814 ? -12.713 16.630 -8.763 1.00 96.31 814 PRO A C 1
ATOM 6260 O O . PRO A 1 814 ? -13.717 17.253 -9.116 1.00 96.31 814 PRO A O 1
ATOM 6263 N N . ILE A 1 815 ? -12.528 15.344 -9.050 1.00 97.00 815 ILE A N 1
ATOM 6264 C CA . ILE A 1 815 ? -13.524 14.522 -9.739 1.00 97.00 815 ILE A CA 1
ATOM 6265 C C . ILE A 1 815 ? -14.278 13.731 -8.674 1.00 97.00 815 ILE A C 1
ATOM 6267 O O . ILE A 1 815 ? -13.714 12.848 -8.033 1.00 97.00 815 ILE A O 1
ATOM 6271 N N . GLU A 1 816 ? -15.556 14.047 -8.477 1.00 97.56 816 GLU A N 1
ATOM 6272 C CA . GLU A 1 816 ? -16.414 13.331 -7.532 1.00 97.56 816 GLU A CA 1
ATOM 6273 C C . GLU A 1 816 ? -17.222 12.239 -8.254 1.00 97.56 816 GLU A C 1
ATOM 6275 O O . GLU A 1 816 ? -18.005 12.521 -9.164 1.00 97.56 816 GLU A O 1
ATOM 6280 N N . THR A 1 817 ? -17.051 10.987 -7.833 1.00 97.31 817 THR A N 1
ATOM 6281 C CA . THR A 1 817 ? -17.748 9.807 -8.357 1.00 97.31 817 THR A CA 1
ATOM 6282 C C . THR A 1 817 ? -18.585 9.175 -7.242 1.00 97.31 817 THR A C 1
ATOM 6284 O O . THR A 1 817 ? -18.019 8.785 -6.222 1.00 97.31 817 THR A O 1
ATOM 6287 N N . PRO A 1 818 ? -19.916 9.054 -7.389 1.00 97.19 818 PRO A N 1
ATOM 6288 C CA . PRO A 1 818 ? -20.744 8.376 -6.395 1.00 97.19 818 PRO A CA 1
ATOM 6289 C C . PRO A 1 818 ? -20.344 6.911 -6.211 1.00 97.19 818 PRO A C 1
ATOM 6291 O O . PRO A 1 818 ? -20.120 6.206 -7.198 1.00 97.19 818 PRO A O 1
ATOM 6294 N N . LEU A 1 819 ? -20.314 6.450 -4.960 1.00 96.06 819 LEU A N 1
ATOM 6295 C CA . LEU A 1 819 ? -20.155 5.034 -4.639 1.00 96.06 819 LEU A CA 1
ATOM 6296 C C . LEU A 1 819 ? -21.377 4.246 -5.126 1.00 96.06 819 LEU A C 1
ATOM 6298 O O . LEU A 1 819 ? -22.511 4.741 -5.150 1.00 96.06 819 LEU A O 1
ATOM 6302 N N . THR A 1 820 ? -21.160 2.993 -5.505 1.00 93.88 820 THR A N 1
ATOM 6303 C CA . THR A 1 820 ? -22.239 2.082 -5.880 1.00 93.88 820 THR A CA 1
ATOM 6304 C C . THR A 1 820 ? -23.113 1.741 -4.671 1.00 93.88 820 THR A C 1
ATOM 6306 O O . THR A 1 820 ? -22.709 1.823 -3.510 1.00 93.88 820 THR A O 1
ATOM 6309 N N . ALA A 1 821 ? -24.347 1.307 -4.934 1.00 91.44 821 ALA A N 1
ATOM 6310 C CA . ALA A 1 821 ? -25.250 0.879 -3.868 1.00 91.44 821 ALA A CA 1
ATOM 6311 C C . ALA A 1 821 ? -24.711 -0.332 -3.080 1.00 91.44 821 ALA A C 1
ATOM 6313 O O . ALA A 1 821 ? -25.038 -0.479 -1.904 1.00 91.44 821 ALA A O 1
ATOM 6314 N N . GLU A 1 822 ? -23.907 -1.191 -3.716 1.00 91.31 822 GLU A N 1
ATOM 6315 C CA . GLU A 1 822 ? -23.248 -2.331 -3.067 1.00 91.31 822 GLU A CA 1
ATOM 6316 C C . GLU A 1 822 ? -22.192 -1.843 -2.068 1.00 91.31 822 GLU A C 1
ATOM 6318 O O . GLU A 1 822 ? -22.291 -2.171 -0.891 1.00 91.31 822 GLU A O 1
ATOM 6323 N N . GLU A 1 823 ? -21.301 -0.938 -2.481 1.00 92.19 823 GLU A N 1
ATOM 6324 C CA . GLU A 1 823 ? -20.271 -0.347 -1.610 1.00 92.19 823 GLU A CA 1
ATOM 6325 C C . GLU A 1 823 ? -20.873 0.413 -0.419 1.00 92.19 823 GLU A C 1
ATOM 6327 O O . GLU A 1 823 ? -20.413 0.272 0.714 1.00 92.19 823 GLU A O 1
ATOM 6332 N N . ILE A 1 824 ? -21.950 1.177 -0.638 1.00 91.62 824 ILE A N 1
ATOM 6333 C CA . ILE A 1 824 ? -22.659 1.878 0.445 1.00 91.62 824 ILE A CA 1
ATOM 6334 C C . ILE A 1 824 ? -23.287 0.881 1.428 1.00 91.62 824 ILE A C 1
ATOM 6336 O O . ILE A 1 824 ? -23.282 1.114 2.639 1.00 91.62 824 ILE A O 1
ATOM 6340 N N . ASN A 1 825 ? -23.858 -0.219 0.932 1.00 90.75 825 ASN A N 1
ATOM 6341 C CA . ASN A 1 825 ? -24.440 -1.250 1.789 1.00 90.75 825 ASN A CA 1
ATOM 6342 C C . ASN A 1 825 ? -23.365 -1.999 2.578 1.00 90.75 825 ASN A C 1
ATOM 6344 O O . ASN A 1 825 ? -23.571 -2.276 3.760 1.00 90.75 825 ASN A O 1
ATOM 6348 N N . ASP A 1 826 ? -22.221 -2.278 1.959 1.00 91.62 826 ASP A N 1
ATOM 6349 C CA . ASP A 1 826 ? -21.091 -2.918 2.618 1.00 91.62 826 ASP A CA 1
ATOM 6350 C C . ASP A 1 826 ? -20.497 -2.019 3.704 1.00 91.62 826 ASP A C 1
ATOM 6352 O O . ASP A 1 826 ? -20.310 -2.490 4.830 1.00 91.62 826 ASP A O 1
ATOM 6356 N N . TYR A 1 827 ? -20.331 -0.719 3.438 1.00 91.38 827 TYR A N 1
ATOM 6357 C CA . TYR A 1 827 ? -19.976 0.275 4.455 1.00 91.38 827 TYR A CA 1
ATOM 6358 C C . TYR A 1 827 ? -20.984 0.296 5.610 1.00 91.38 827 TYR A C 1
ATOM 6360 O O . TYR A 1 827 ? -20.611 0.143 6.771 1.00 91.38 827 TYR A O 1
ATOM 6368 N N . LYS A 1 828 ? -22.286 0.391 5.316 1.00 90.44 828 LYS A N 1
ATOM 6369 C CA . LYS A 1 828 ? -23.340 0.362 6.346 1.00 90.44 828 LYS A CA 1
ATOM 6370 C C . LYS A 1 828 ? -23.396 -0.964 7.101 1.00 90.44 828 LYS A C 1
ATOM 6372 O O . LYS A 1 828 ? -23.969 -1.023 8.193 1.00 90.44 828 LYS A O 1
ATOM 6377 N N . SER A 1 829 ? -22.842 -2.041 6.544 1.00 90.62 829 SER A N 1
ATOM 6378 C CA . SER A 1 829 ? -22.737 -3.333 7.220 1.00 90.62 829 SER A CA 1
ATOM 6379 C C . SER A 1 829 ? -21.661 -3.341 8.305 1.00 90.62 829 SER A C 1
ATOM 6381 O O . SER A 1 829 ? -21.772 -4.154 9.220 1.00 90.62 829 SER A O 1
ATOM 6383 N N . LEU A 1 830 ? -20.682 -2.432 8.242 1.00 93.44 830 LEU A N 1
ATOM 6384 C CA . LEU A 1 830 ? -19.618 -2.300 9.231 1.00 93.44 830 LEU A CA 1
ATOM 6385 C C . LEU A 1 830 ? -20.172 -1.889 10.603 1.00 93.44 830 LEU A C 1
ATOM 6387 O O . LEU A 1 830 ? -21.216 -1.238 10.719 1.00 93.44 830 LEU A O 1
ATOM 6391 N N . TYR A 1 831 ? -19.481 -2.318 11.653 1.00 92.00 831 TYR A N 1
ATOM 6392 C CA . TYR A 1 831 ? -19.799 -2.009 13.041 1.00 92.00 831 TYR A CA 1
ATOM 6393 C C . TYR A 1 831 ? -18.533 -2.106 13.897 1.00 92.00 831 TYR A C 1
ATOM 6395 O O . TYR A 1 831 ? -17.595 -2.822 13.544 1.00 92.00 831 TYR A O 1
ATOM 6403 N N . THR A 1 832 ? -18.518 -1.381 15.007 1.00 93.25 832 THR A N 1
ATOM 6404 C CA . THR A 1 832 ? -17.527 -1.483 16.071 1.00 93.25 832 THR A CA 1
ATOM 6405 C C . THR A 1 832 ? -17.921 -2.579 17.055 1.00 93.25 832 THR A C 1
ATOM 6407 O O . THR A 1 832 ? -19.092 -2.958 17.167 1.00 93.25 832 THR A O 1
ATOM 6410 N N . TYR A 1 833 ? -16.929 -3.104 17.762 1.00 92.69 833 TYR A N 1
ATOM 6411 C CA . TYR A 1 833 ? -17.098 -4.122 18.791 1.00 92.69 833 TYR A CA 1
ATOM 6412 C C . TYR A 1 833 ? -17.133 -3.478 20.177 1.00 92.69 833 TYR A C 1
ATOM 6414 O O . TYR A 1 833 ? -16.525 -2.429 20.395 1.00 92.69 833 TYR A O 1
ATOM 6422 N N . ASP A 1 834 ? -17.820 -4.129 21.114 1.00 89.50 834 ASP A N 1
ATOM 6423 C CA . ASP A 1 834 ? -17.723 -3.787 22.533 1.00 89.50 834 ASP A CA 1
ATOM 6424 C C . ASP A 1 834 ? -16.289 -4.010 23.038 1.00 89.50 834 ASP A C 1
ATOM 6426 O O . ASP A 1 834 ? -15.666 -5.030 22.726 1.00 89.50 834 ASP A O 1
ATOM 6430 N N . GLY A 1 835 ? -15.774 -3.084 23.847 1.00 89.88 835 GLY A N 1
ATOM 6431 C CA . GLY A 1 835 ? -14.390 -3.123 24.322 1.00 89.88 835 GLY A CA 1
ATOM 6432 C C . GLY A 1 835 ? -13.437 -2.464 23.327 1.00 89.88 835 GLY A C 1
ATOM 6433 O O . GLY A 1 835 ? -13.674 -1.345 22.892 1.00 89.88 835 GLY A O 1
ATOM 6434 N N . THR A 1 836 ? -12.321 -3.098 22.980 1.00 92.31 836 THR A N 1
ATOM 6435 C CA . THR A 1 836 ? -11.318 -2.467 22.110 1.00 92.31 836 THR A CA 1
ATOM 6436 C C . THR A 1 836 ? -11.598 -2.757 20.641 1.00 92.31 836 THR A C 1
ATOM 6438 O O . THR A 1 836 ? -11.426 -3.885 20.172 1.00 92.31 836 THR A O 1
ATOM 6441 N N . THR A 1 837 ? -11.964 -1.717 19.890 1.00 94.56 837 THR A N 1
ATOM 6442 C CA . THR A 1 837 ? -12.080 -1.787 18.429 1.00 94.56 837 THR A CA 1
ATOM 6443 C C . THR A 1 837 ? -10.811 -1.260 17.771 1.00 94.56 837 THR A C 1
ATOM 6445 O O . THR A 1 837 ? -10.325 -0.184 18.105 1.00 94.56 837 THR A O 1
ATOM 6448 N N . ILE A 1 838 ? -10.295 -2.016 16.808 1.00 94.44 838 ILE A N 1
ATOM 6449 C CA . ILE A 1 838 ? -9.158 -1.656 15.965 1.00 94.44 838 ILE A CA 1
ATOM 6450 C C . ILE A 1 838 ? -9.650 -1.538 14.522 1.00 94.44 838 ILE A C 1
ATOM 6452 O O . ILE A 1 838 ? -10.374 -2.410 14.033 1.00 94.44 838 ILE A O 1
ATOM 6456 N N . ILE A 1 839 ? -9.279 -0.447 13.858 1.00 95.50 839 ILE A N 1
ATOM 6457 C CA . ILE A 1 839 ? -9.570 -0.167 12.454 1.00 95.50 839 ILE A CA 1
ATOM 6458 C C . ILE A 1 839 ? -8.233 0.000 11.737 1.00 95.50 839 ILE A C 1
ATOM 6460 O O . ILE A 1 839 ? -7.559 1.011 11.911 1.00 95.50 839 ILE A O 1
ATOM 6464 N N . ASP A 1 840 ? -7.875 -0.984 10.923 1.00 94.06 840 ASP A N 1
ATOM 6465 C CA . ASP A 1 840 ? -6.615 -1.042 10.183 1.00 94.06 840 ASP A CA 1
ATOM 6466 C C . ASP A 1 840 ? -6.879 -1.214 8.683 1.00 94.06 840 ASP A C 1
ATOM 6468 O O . ASP A 1 840 ? -7.982 -1.564 8.254 1.00 94.06 840 ASP A O 1
ATOM 6472 N N . ASN A 1 841 ? -5.854 -1.002 7.861 1.00 93.62 841 ASN A N 1
ATOM 6473 C CA . ASN A 1 841 ? -5.894 -1.356 6.447 1.00 93.62 841 ASN A CA 1
ATOM 6474 C C . ASN A 1 841 ? -4.558 -1.945 5.979 1.00 93.62 841 ASN A C 1
ATOM 6476 O O . ASN A 1 841 ? -3.505 -1.669 6.552 1.00 93.62 841 ASN A O 1
ATOM 6480 N N . ASP A 1 842 ? -4.593 -2.772 4.939 1.00 91.62 842 ASP A N 1
ATOM 6481 C CA . ASP A 1 842 ? -3.406 -3.474 4.429 1.00 91.62 842 ASP A CA 1
ATOM 6482 C C . ASP A 1 842 ? -2.535 -2.645 3.471 1.00 91.62 842 ASP A C 1
ATOM 6484 O O . ASP A 1 842 ? -1.416 -3.051 3.156 1.00 91.62 842 ASP A O 1
ATOM 6488 N N . ALA A 1 843 ? -3.019 -1.479 3.038 1.00 90.44 843 ALA A N 1
ATOM 6489 C CA . ALA A 1 843 ? -2.332 -0.606 2.092 1.00 90.44 843 ALA A CA 1
ATOM 6490 C C . ALA A 1 843 ? -1.595 0.573 2.753 1.00 90.44 843 ALA A C 1
ATOM 6492 O O . ALA A 1 843 ? -0.913 1.340 2.072 1.00 90.44 843 ALA A O 1
ATOM 6493 N N . GLY A 1 844 ? -1.728 0.742 4.073 1.00 90.00 844 GLY A N 1
ATOM 6494 C CA . GLY A 1 844 ? -1.181 1.884 4.806 1.00 90.00 844 GLY A CA 1
ATOM 6495 C C . GLY A 1 844 ? -1.841 3.223 4.457 1.00 90.00 844 GLY A C 1
ATOM 6496 O O . GLY A 1 844 ? -1.208 4.262 4.636 1.00 90.00 844 GLY A O 1
ATOM 6497 N N . CYS A 1 845 ? -3.079 3.208 3.951 1.00 93.31 845 CYS A N 1
ATOM 6498 C CA . CYS A 1 845 ? -3.918 4.394 3.797 1.00 93.31 845 CYS A CA 1
ATOM 6499 C C . CYS A 1 845 ? -4.064 5.135 5.117 1.00 93.31 845 CYS A C 1
ATOM 6501 O O . CYS A 1 845 ? -4.125 4.523 6.185 1.00 93.31 845 CYS A O 1
ATOM 6503 N N . TYR A 1 846 ? -4.227 6.446 5.012 1.00 95.06 846 TYR A N 1
ATOM 6504 C CA . TYR A 1 846 ? -4.694 7.240 6.129 1.00 95.06 846 TYR A CA 1
ATOM 6505 C C . TYR A 1 846 ? -6.209 7.108 6.264 1.00 95.06 846 TYR A C 1
ATOM 6507 O O . TYR A 1 846 ? -6.926 6.947 5.274 1.00 95.06 846 TYR A O 1
ATOM 6515 N N . MET A 1 847 ? -6.704 7.170 7.489 1.00 95.69 847 MET A N 1
ATOM 6516 C CA . MET A 1 847 ? -8.116 7.011 7.798 1.00 95.69 847 MET A CA 1
ATOM 6517 C C . MET A 1 847 ? -8.533 8.033 8.840 1.00 95.69 847 MET A C 1
ATOM 6519 O O . MET A 1 847 ? -7.721 8.484 9.643 1.00 95.69 847 MET A O 1
ATOM 6523 N N . GLU A 1 848 ? -9.815 8.356 8.835 1.00 96.12 848 GLU A N 1
ATOM 6524 C CA . GLU A 1 848 ? -10.486 9.091 9.898 1.00 96.12 848 GLU A CA 1
ATOM 6525 C C . GLU A 1 848 ? -11.789 8.356 10.192 1.00 96.12 848 GLU A C 1
ATOM 6527 O O . GLU A 1 848 ? -12.578 8.103 9.280 1.00 96.12 848 GLU A O 1
ATOM 6532 N N . ALA A 1 849 ? -12.000 7.956 11.441 1.00 95.31 849 ALA A N 1
ATOM 6533 C CA . ALA A 1 849 ? -13.168 7.183 11.834 1.00 95.31 849 ALA A CA 1
ATOM 6534 C C . ALA A 1 849 ? -13.835 7.813 13.050 1.00 95.31 849 ALA A C 1
ATOM 6536 O O . ALA A 1 849 ? -13.192 8.035 14.075 1.00 95.31 849 ALA A O 1
ATOM 6537 N N . THR A 1 850 ? -15.141 8.045 12.942 1.00 93.81 850 THR A N 1
ATOM 6538 C CA . THR A 1 850 ? -15.986 8.467 14.056 1.00 93.81 850 THR A CA 1
ATOM 6539 C C . THR A 1 850 ? -16.715 7.255 14.610 1.00 93.81 850 THR A C 1
ATOM 6541 O O . THR A 1 850 ? -17.551 6.641 13.933 1.00 93.81 850 THR A O 1
ATOM 6544 N N . VAL A 1 851 ? -16.397 6.908 15.853 1.00 92.00 851 VAL A N 1
ATOM 6545 C CA . VAL A 1 851 ? -16.874 5.691 16.509 1.00 92.00 851 VAL A CA 1
ATOM 6546 C C . VAL A 1 851 ? -17.507 5.988 17.867 1.00 92.00 851 VAL A C 1
ATOM 6548 O O . VAL A 1 851 ? -17.072 6.914 18.551 1.00 92.00 851 VAL A O 1
ATOM 6551 N N . PRO A 1 852 ? -18.515 5.207 18.286 1.00 88.81 852 PRO A N 1
ATOM 6552 C CA . PRO A 1 852 ? -19.098 5.335 19.615 1.00 88.81 852 PRO A CA 1
ATOM 6553 C C . PRO A 1 852 ? -18.122 4.828 20.692 1.00 88.81 852 PRO A C 1
ATOM 6555 O O . PRO A 1 852 ? -17.481 3.784 20.526 1.00 88.81 852 PRO A O 1
ATOM 6558 N N . GLN A 1 853 ? -18.018 5.556 21.804 1.00 86.25 853 GLN A N 1
ATOM 6559 C CA . GLN A 1 853 ? -17.140 5.234 22.930 1.00 86.25 853 GLN A CA 1
ATOM 6560 C C . GLN A 1 853 ? -17.892 5.296 24.263 1.00 86.25 853 GLN A C 1
ATOM 6562 O O . GLN A 1 853 ? -18.865 6.038 24.411 1.00 86.25 853 GLN A O 1
ATOM 6567 N N . ASP A 1 854 ? -17.441 4.513 25.246 1.00 84.88 854 ASP A N 1
ATOM 6568 C CA . ASP A 1 854 ? -17.975 4.573 26.599 1.00 84.88 854 ASP A CA 1
ATOM 6569 C C . ASP A 1 854 ? -17.771 5.971 27.183 1.00 84.88 854 ASP A C 1
ATOM 6571 O O . ASP A 1 854 ? -16.657 6.484 27.326 1.00 84.88 854 ASP A O 1
ATOM 6575 N N . THR A 1 855 ? -18.898 6.583 27.529 1.00 75.75 855 THR A N 1
ATOM 6576 C CA . THR A 1 855 ? -18.973 7.936 28.059 1.00 75.75 855 THR A CA 1
ATOM 6577 C C . THR A 1 855 ? -18.070 8.134 29.272 1.00 75.75 855 THR A C 1
ATOM 6579 O O . THR A 1 855 ? -17.384 9.152 29.383 1.00 75.75 855 THR A O 1
ATOM 6582 N N . LYS A 1 856 ? -18.079 7.171 30.201 1.00 76.38 856 LYS A N 1
ATOM 6583 C CA . LYS A 1 856 ? -17.328 7.282 31.447 1.00 76.38 856 LYS A CA 1
ATOM 6584 C C . LYS A 1 856 ? -15.833 7.210 31.156 1.00 76.38 856 LYS A C 1
ATOM 6586 O O . LYS A 1 856 ? -15.078 8.047 31.646 1.00 76.38 856 LYS A O 1
ATOM 6591 N N . TYR A 1 857 ? -15.423 6.243 30.339 1.00 80.75 857 TYR A N 1
ATOM 6592 C CA . TYR A 1 857 ? -14.038 6.087 29.921 1.00 80.75 857 TYR A CA 1
ATOM 6593 C C . TYR A 1 857 ? -13.508 7.343 29.220 1.00 80.75 857 TYR A C 1
ATOM 6595 O O . TYR A 1 857 ? -12.426 7.826 29.559 1.00 80.75 857 TYR A O 1
ATOM 6603 N N . TYR A 1 858 ? -14.278 7.907 28.284 1.00 78.81 858 TYR A N 1
ATOM 6604 C CA . TYR A 1 858 ? -13.886 9.119 27.567 1.00 78.81 858 TYR A CA 1
ATOM 6605 C C . TYR A 1 858 ? -13.634 10.293 28.522 1.00 78.81 858 TYR A C 1
ATOM 6607 O O . TYR A 1 858 ? -12.584 10.938 28.452 1.00 78.81 858 TY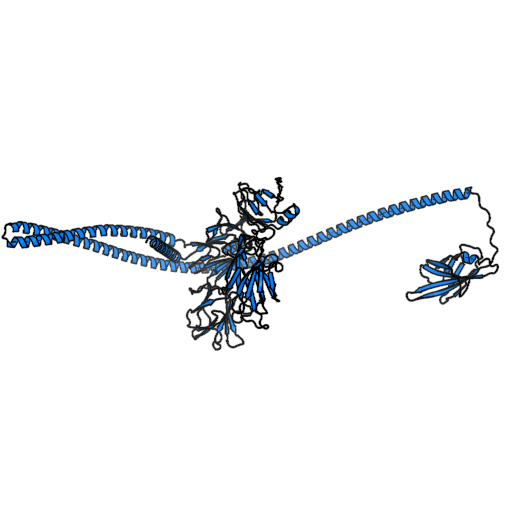R A O 1
ATOM 6615 N N . ILE A 1 859 ? -14.565 10.547 29.448 1.00 72.50 859 ILE A N 1
ATOM 6616 C CA . ILE A 1 859 ? -14.444 11.627 30.436 1.00 72.50 859 ILE A CA 1
ATOM 6617 C C . ILE A 1 859 ? -13.229 11.397 31.344 1.00 72.50 859 ILE A C 1
ATOM 6619 O O . ILE A 1 859 ? -12.403 12.300 31.493 1.00 72.50 859 ILE A O 1
ATOM 6623 N N . ASP A 1 860 ? -13.077 10.191 31.902 1.00 74.31 860 ASP A N 1
ATOM 6624 C CA . ASP A 1 860 ? -11.946 9.838 32.768 1.00 74.31 860 ASP A CA 1
ATOM 6625 C C . ASP A 1 860 ? -10.601 10.047 32.044 1.00 74.31 860 ASP A C 1
ATOM 6627 O O . ASP A 1 860 ? -9.666 10.618 32.611 1.00 74.31 860 ASP A O 1
ATOM 6631 N N . SER A 1 861 ? -10.510 9.631 30.775 1.00 76.38 861 SER A N 1
ATOM 6632 C CA . SER A 1 861 ? -9.318 9.784 29.932 1.00 76.38 861 SER A CA 1
ATOM 6633 C C . SER A 1 861 ? -8.972 11.255 29.681 1.00 76.38 861 SER A C 1
ATOM 6635 O O . SER A 1 861 ? -7.819 11.666 29.855 1.00 76.38 861 SER A O 1
ATOM 6637 N N . LYS A 1 862 ? -9.964 12.096 29.351 1.00 78.12 862 LYS A N 1
ATOM 6638 C CA . LYS A 1 862 ? -9.748 13.541 29.161 1.00 78.12 862 LYS A CA 1
ATOM 6639 C C . LYS A 1 862 ? -9.320 14.234 30.455 1.00 78.12 862 LYS A C 1
ATOM 6641 O O . LYS A 1 862 ? -8.401 15.053 30.416 1.00 78.12 862 LYS A O 1
ATOM 6646 N N . ILE A 1 863 ? -9.918 13.883 31.597 1.00 72.81 863 ILE A N 1
ATOM 6647 C CA . ILE A 1 863 ? -9.519 14.407 32.915 1.00 72.81 863 ILE A CA 1
ATOM 6648 C C . ILE A 1 863 ? -8.079 14.004 33.243 1.00 72.81 863 ILE A C 1
ATOM 6650 O O . ILE A 1 863 ? -7.293 14.844 33.689 1.00 72.81 863 ILE A O 1
ATOM 6654 N N . ALA A 1 864 ? -7.711 12.743 33.008 1.00 74.38 864 ALA A N 1
ATOM 6655 C CA . ALA A 1 864 ? -6.351 12.262 33.224 1.00 74.38 864 ALA A CA 1
ATOM 6656 C C . ALA A 1 864 ? -5.336 13.009 32.342 1.00 74.38 864 ALA A C 1
ATOM 6658 O O . ALA A 1 864 ? -4.303 13.453 32.845 1.00 74.38 864 ALA A O 1
ATOM 6659 N N . GLY A 1 865 ? -5.652 13.219 31.058 1.00 73.25 865 GLY A N 1
ATOM 6660 C CA . GLY A 1 865 ? -4.812 13.981 30.129 1.00 73.25 865 GLY A CA 1
ATOM 6661 C C . GLY A 1 865 ? -4.627 15.443 30.545 1.00 73.25 865 GLY A C 1
ATOM 6662 O O . GLY A 1 865 ? -3.499 15.932 30.594 1.00 73.25 865 GLY A O 1
ATOM 6663 N N . LEU A 1 866 ? -5.713 16.127 30.920 1.00 73.06 866 LEU A N 1
ATOM 6664 C CA . LEU A 1 866 ? -5.665 17.495 31.453 1.00 73.06 866 LEU A CA 1
ATOM 6665 C C . LEU A 1 866 ? -4.827 17.572 32.733 1.00 73.06 866 LEU A C 1
ATOM 6667 O O . LEU A 1 866 ? -3.983 18.455 32.866 1.00 73.06 866 LEU A O 1
ATOM 6671 N N . SER A 1 867 ? -5.012 16.619 33.648 1.00 69.50 867 SER A N 1
ATOM 6672 C CA . SER A 1 867 ? -4.240 16.547 34.893 1.00 69.50 867 SER A CA 1
ATOM 6673 C C . SER A 1 867 ? -2.744 16.373 34.617 1.00 69.50 867 SER A C 1
ATOM 6675 O O . SER A 1 867 ? -1.924 17.053 35.228 1.00 69.50 867 SER A O 1
ATOM 6677 N N . ALA A 1 868 ? -2.377 15.514 33.661 1.00 71.69 868 ALA A N 1
ATOM 6678 C CA . ALA A 1 868 ? -0.987 15.314 33.259 1.00 71.69 868 ALA A CA 1
ATOM 6679 C C . ALA A 1 868 ? -0.378 16.570 32.612 1.00 71.69 868 ALA A C 1
ATOM 6681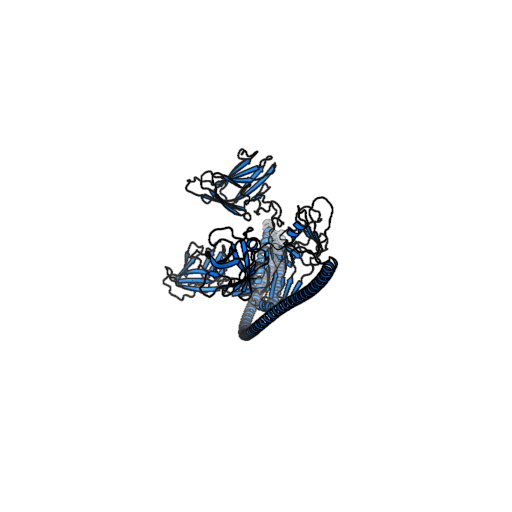 O O . ALA A 1 868 ? 0.748 16.938 32.945 1.00 71.69 868 ALA A O 1
ATOM 6682 N N . ALA A 1 869 ? -1.123 17.258 31.741 1.00 66.75 869 ALA A N 1
ATOM 6683 C CA . ALA A 1 869 ? -0.678 18.502 31.112 1.00 66.75 869 ALA A CA 1
ATOM 6684 C C . ALA A 1 869 ? -0.458 19.623 32.142 1.00 66.75 869 ALA A C 1
ATOM 6686 O O . ALA A 1 869 ? 0.543 20.336 32.075 1.00 66.75 869 ALA A O 1
ATOM 6687 N N . ILE A 1 870 ? -1.347 19.739 33.135 1.00 68.00 870 ILE A N 1
ATOM 6688 C CA . ILE A 1 870 ? -1.194 20.689 34.245 1.00 68.00 870 ILE A CA 1
ATOM 6689 C C . ILE A 1 870 ? 0.086 20.383 35.029 1.00 68.00 870 ILE A C 1
ATOM 6691 O O . ILE A 1 870 ? 0.887 21.289 35.250 1.00 68.00 870 ILE A O 1
ATOM 6695 N N . VAL A 1 871 ? 0.326 19.119 35.392 1.00 71.19 871 VAL A N 1
ATOM 6696 C CA . VAL A 1 871 ? 1.545 18.707 36.112 1.00 71.19 871 VAL A CA 1
ATOM 6697 C C . VAL A 1 871 ? 2.810 18.995 35.295 1.00 71.19 871 VAL A C 1
ATOM 6699 O O . VAL A 1 871 ? 3.775 19.518 35.847 1.00 71.19 871 VAL A O 1
ATOM 6702 N N . ALA A 1 872 ? 2.800 18.720 33.987 1.00 63.53 872 ALA A N 1
ATOM 6703 C CA . ALA A 1 872 ? 3.924 19.025 33.101 1.00 63.53 872 ALA A CA 1
ATOM 6704 C C . ALA A 1 872 ? 4.195 20.540 33.022 1.00 63.53 872 ALA A C 1
ATOM 6706 O O . ALA A 1 872 ? 5.330 20.970 33.210 1.00 63.53 872 ALA A O 1
ATOM 6707 N N . SER A 1 873 ? 3.151 21.357 32.850 1.00 53.25 873 SER A N 1
ATOM 6708 C CA . SER A 1 873 ? 3.284 22.821 32.805 1.00 53.25 873 SER A CA 1
ATOM 6709 C C . SER A 1 873 ? 3.740 23.432 34.137 1.00 53.25 873 SER A C 1
ATOM 6711 O O . SER A 1 873 ? 4.487 24.406 34.145 1.00 53.25 873 SER A O 1
ATOM 6713 N N . ALA A 1 874 ? 3.350 22.837 35.271 1.00 46.44 874 ALA A N 1
ATOM 6714 C CA . ALA A 1 874 ? 3.806 23.257 36.593 1.00 46.44 874 ALA A CA 1
ATOM 6715 C C . ALA A 1 874 ? 5.294 22.938 36.815 1.00 46.44 874 ALA A C 1
ATOM 6717 O O . ALA A 1 874 ? 5.985 23.709 37.471 1.00 46.44 874 ALA A O 1
ATOM 6718 N N . SER A 1 875 ? 5.799 21.847 36.227 1.00 48.91 875 SER A N 1
ATOM 6719 C CA . SER A 1 875 ? 7.219 21.477 36.304 1.00 48.91 875 SER A CA 1
ATOM 6720 C C . SER A 1 875 ? 8.147 22.310 35.410 1.00 48.91 875 SER A C 1
ATOM 6722 O O . SER A 1 875 ? 9.348 22.319 35.644 1.00 48.91 875 SER A O 1
ATOM 6724 N N . GLU A 1 876 ? 7.612 23.019 34.410 1.00 43.84 876 GLU A N 1
ATOM 6725 C CA . GLU A 1 876 ? 8.369 23.990 33.598 1.00 43.84 876 GLU A CA 1
ATOM 6726 C C . GLU A 1 876 ? 8.385 25.404 34.213 1.00 43.84 876 GLU A C 1
ATOM 6728 O O . GLU A 1 876 ? 9.140 26.266 33.759 1.00 43.84 876 GLU A O 1
ATOM 6733 N N . ALA A 1 877 ? 7.548 25.654 35.228 1.00 39.81 877 ALA A N 1
ATOM 6734 C CA . ALA A 1 877 ? 7.429 26.938 35.920 1.00 39.81 877 ALA A CA 1
ATOM 6735 C C . ALA A 1 877 ? 8.205 27.012 37.256 1.00 39.81 877 ALA A C 1
ATOM 6737 O O . ALA A 1 877 ? 8.303 28.103 37.827 1.00 39.81 877 ALA A O 1
ATOM 6738 N N . GLU A 1 878 ? 8.757 25.890 37.738 1.00 38.12 878 GLU A N 1
ATOM 6739 C CA . GLU A 1 878 ? 9.799 25.818 38.786 1.00 38.12 878 GLU A CA 1
ATOM 6740 C C . GLU A 1 878 ? 11.204 25.848 38.169 1.00 38.12 878 GLU A C 1
ATOM 6742 O O . GLU A 1 878 ? 12.089 26.505 38.772 1.00 38.12 878 GLU A O 1
#

Secondary structure (DSSP, 8-state):
-EEEE--TT-SEEE-SS-EETT--S-EEEEESS---SEEEEEEESSSSSS--EEEEEEEETTEEEEEPPHHHHHGGG-SS-EEEEEEEEEEETTEEEEEEEEEEEEE--PPPP-PPPPPHHHHHHHHHHHHHHHHHHHHHHHHHHHHHHHHHHHHHHHHHHHHHHHHHHHHHHHHHHHHHHHHHHHHHHHHHHHHHHHHHHHHHHHHHHHHHHHHHHHHHHHHHHHHHHHHHHHHHHHHHHHHHHHHHHHHHHHHHHHHHHHHHHHHHHHHHHHHHHHHHGGGS-HHHHHHHHHHHHHHHHHHHHHHHHHHHHHHHHHHHHHHHHHHHHHHHHHHHHHHHHSSS--EEEEEESEEEEEEEEEE--SEEEEE--EE---B-S-----TT-TTTTEEE-TT-EEEEEETTTTEEEEEE-STT--EEEEE---TTEEEEEEEEEEETTTS-EEEEEEEEETTEEEEEEEEEEE-SSEEEEEEEE-SS-EEEEEEEE-S---TT--EEEEEEEEEEESSSS--------TTS-BS-SSS----EEEES-EEEEEES----EEEEEE-SSSSSEEEEEE----TT-EEEEEEEPPTT-EEEEESSSS-EEEEE--SSEEEEEEE--SS--TT-TTT--TT-S-EEEEEE-TT--S----EEEEEEESSS--------EEEEE---EE-EEEESS--SEE-TT--EEEE-EEETTTTEEEEEEEEEES--S-EE-----SS---EEEEE-TTB---TT--EEESSS-B---S-TTSSSSEEEE-SSSS-EEEEE-TT--SHHHHHHHHHT-EEEEEEEEEEEEEPPHHHHHHHHH--EEEEEEEEEETT--EEEEEEEB-HHHHHHHHHHHHHHHHHHHHHT--

Radius of gyration: 56.74 Å; chains: 1; bounding box: 89×118×210 Å

Sequence (878 aa):
MITAVIDAGQHYCQAVSDLWQWDYGQTLRIQGVKLPAAVEVQFSTTERIGETVTRIGVTQEGVTEVPIPDTLLEGGETTQDYTIYAFVYIENGDSGKTEYRVSMKVRARPKPEAHATPEEGELFRQAIVAVAESADRAESARKSAETSADEAKTSKENAETAAKVAEAFKTEAETARSEAVRAATGSTDAKDSAEKSRAAAEKAKQDAEAAKAAADADKEAAEAAQAKAEAAQKAAENAETEAKKAQTATETAKTAVETARSEAETAKNDAVQAKEAAEKAKSGTAADREVAEAASKAAQVSAISAEKSAERAETAKEEIQESADQIQKNTEDIAGLEETVSTAGISVTEAGTGIVVPECTGGKLQGLKMYGKSEQVQYSGKNLFNVSDTTNNILTKNGIKINEVDQQNGIIKAEFSQPYQQLGVMINSSANTTYTLSFKQKNSKNDEIEVRSYYVKNDVMGDSIKQVVISSEEASFTFTVLNDSYIVVFFRPKGNYSSSDTNVCEFTNIQLERNASSTDFEPYVGGKPSPSPDYPQEIKYVENPNLMIHTKNIVKDVYVIETTTQYSSALLIDADIQGDTEYMLSFIAPEGLRVYVNENLCSYKLIKGTGKIQSVPIKTIKTISKDNVNQFNTNRQKWMLLKIDKDNTVKSKFDKIQLEKGNVATTYESYGCKILTLPYQLNAIPVSSDGNYTDEEGQQWVCDEIDFERGMYIQRVGTKVGIDGFQKTNSANSDMSLRIVCNTNDIEKVKFTPIICNKLRWEKKSSYTEEGTYISTSEADIGRVCVRVEGIKTMEEYQEILADMQYFYILATPIETPLTAEEINDYKSLYTYDGTTIIDNDAGCYMEATVPQDTKYYIDSKIAGLSAAIVASASEAE